Protein AF-H1Y703-F1 (afdb_monomer)

Solvent-accessible surface area (backbone atoms only — not comparable to full-atom values): 53384 Å² total; per-residue (Å²): 134,89,85,88,83,87,87,86,61,70,68,59,52,56,57,49,46,57,56,50,53,62,58,69,76,56,76,84,65,81,71,87,48,88,82,61,74,67,51,69,51,77,47,78,43,50,77,38,86,53,30,60,44,51,47,91,39,84,45,40,32,43,37,37,38,38,33,56,33,90,56,64,40,66,34,35,42,29,40,39,33,20,39,81,69,64,51,77,76,49,71,53,80,40,85,38,79,44,52,47,60,31,75,48,76,45,80,45,81,44,79,63,49,70,72,44,56,34,35,38,37,41,36,39,44,37,87,89,50,72,52,75,52,75,45,33,39,34,14,44,53,80,71,45,69,75,92,71,80,68,56,92,57,45,71,56,55,54,51,49,50,53,53,56,34,69,72,41,72,44,72,76,42,79,43,80,35,75,95,68,40,54,98,63,27,44,32,28,44,36,39,31,35,28,55,90,73,39,68,31,27,27,27,38,18,39,52,68,82,64,56,90,94,50,52,26,34,32,44,34,40,37,50,33,83,76,40,63,65,62,76,55,81,60,52,89,84,25,30,24,35,19,43,20,38,62,42,22,46,85,6,34,88,84,42,66,56,54,73,82,45,44,88,52,40,49,40,88,38,64,92,64,15,47,66,58,44,31,54,40,37,54,53,47,49,51,52,51,42,59,70,34,84,57,36,30,52,78,39,27,34,32,27,20,41,31,46,2,8,30,54,33,51,45,48,24,23,78,34,82,57,34,42,32,34,41,24,33,38,36,26,60,26,48,59,78,73,48,61,80,58,74,37,56,64,53,46,56,48,54,50,47,26,60,76,69,71,47,61,62,66,61,38,51,59,31,45,52,76,65,24,43,36,70,30,22,68,59,28,66,26,40,37,42,38,35,41,12,44,57,13,68,65,34,41,49,68,30,42,32,27,24,58,55,38,42,77,39,60,70,49,79,47,65,34,35,88,30,33,86,58,78,68,72,69,54,55,60,51,50,51,51,45,52,42,35,68,66,30,43,62,61,57,55,51,64,71,58,73,83,64,82,90,68,86,77,86,73,89,73,88,77,90,69,95,86,75,70,67,58,84,75,37,66,60,21,79,50,80,42,55,74,33,74,91,28,47,38,46,55,88,49,86,41,34,33,42,33,39,36,31,26,56,37,94,50,72,46,53,35,37,42,30,35,38,34,21,40,79,87,69,45,82,74,50,76,45,74,43,83,42,77,37,51,46,69,29,76,45,76,45,77,48,73,48,78,81,56,72,63,45,61,32,32,37,39,37,35,39,42,38,91,89,48,76,54,75,49,77,47,67,36,36,28,38,77,85,76,87,88,79,86,88,79,85,84,84,80,71,99,61,60,46,66,50,79,45,81,43,50,76,35,92,51,32,57,41,48,55,93,44,89,42,38,33,39,34,44,35,34,31,47,25,84,56,68,41,44,39,36,43,31,42,38,34,20,42,79,92,62,54,79,74,48,74,50,76,43,84,41,79,35,50,41,63,32,72,50,76,44,81,45,78,49,79,74,52,70,70,39,52,31,35,37,36,43,32,41,42,32,80,88,42,75,53,71,52,78,46,32,38,35,16,38,53,82,74,38,67,70,89,72,78,68,58,93,59,44,68,58,54,53,51,49,51,53,53,56,40,72,74,46,76,42,73,75,43,78,43,80,34,74,94,74,36,54,101,61,35,44,28,25,44,35,37,34,40,34,65,89,77,39,61,29,23,33,24,38,18,35,41,64,85,61,58,93,86,50,56,20,36,30,38,36,41,39,45,34,81,82,37,60,63,60,74,57,76,93,49,74,74,26,34,29,32,23,42,16,39,64,41,22,42,81,5,25,83,73,40,76,53,52,76,74,48,55,78,53,40,48,40,84,36,63,93,62,16,48,64,59,43,33,54,44,39,54,53,49,49,54,55,52,49,68,72,36,78,50,39,31,70,81,34,25,37,33,31,19,39,31,44,2,7,28,51,25,48,48,40,35,26,80,33,84,68,40,45,31,35,35,20,30,38,36,22,64,24,44,67,76,82,40,67,91,45,74,53,58,62,47,19,56,52,55,48,49,23,67,76,68,77,46,64,57,66,60,33,51,64,31,44,53,77,64,23,43,44,64,40,23,58,58,23,64,34,43,37,40,40,26,37,9,43,56,11,76,66,39,35,51,78,29,37,36,29,23,62,57,44,40,68,27,57,69,49,78,43,65,34,38,87,28,35,93,50,68,60,67,68,56,57,55,48,53,52,48,55,47,30,42,72,64,68,57,112

Nearest PDB structures (foldseek):
  5jib-assembly1_A  TM=8.973E-01  e=9.192E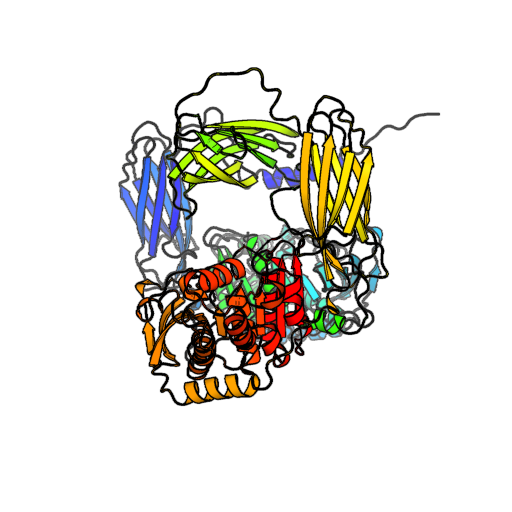-24  Thermotoga maritima MSB8
  3m81-assembly1_A  TM=8.922E-01  e=1.786E-23  Thermotoga maritima
  1odt-assembly1_C  TM=8.969E-01  e=3.459E-22  Bacillus subtilis
  3fyu-assembly2_H  TM=8.998E-01  e=1.011E-21  Bacillus pumilus
  6fkx-assembly1_C  TM=9.011E-01  e=2.670E-21  metagenome

Structure (mmCIF, N/CA/C/O backbone):
data_AF-H1Y703-F1
#
_entry.id   AF-H1Y703-F1
#
loop_
_atom_site.group_PDB
_atom_site.id
_atom_site.type_symbol
_atom_site.label_atom_id
_atom_site.label_alt_id
_atom_site.label_comp_id
_atom_site.label_asym_id
_atom_site.label_entity_id
_atom_site.label_seq_id
_atom_site.pdbx_PDB_ins_code
_atom_site.Cartn_x
_atom_site.Cartn_y
_atom_site.Cartn_z
_atom_site.occupancy
_atom_site.B_iso_or_equiv
_atom_site.auth_seq_id
_atom_site.auth_comp_id
_atom_site.auth_asym_id
_atom_site.auth_atom_id
_atom_site.pdbx_PDB_model_num
ATOM 1 N N . MET A 1 1 ? 37.155 -48.581 16.576 1.00 28.39 1 MET A N 1
ATOM 2 C CA . MET A 1 1 ? 38.466 -47.901 16.515 1.00 28.39 1 MET A CA 1
ATOM 3 C C . MET A 1 1 ? 38.448 -46.945 15.325 1.00 28.39 1 MET A C 1
ATOM 5 O O . MET A 1 1 ? 37.949 -47.329 14.281 1.00 28.39 1 MET A O 1
ATOM 9 N N . LYS A 1 2 ? 38.871 -45.700 15.581 1.00 24.84 2 LYS A N 1
ATOM 10 C CA . LYS A 1 2 ? 39.186 -44.532 14.723 1.00 24.84 2 LYS A CA 1
ATOM 11 C C . LYS A 1 2 ? 39.574 -44.841 13.248 1.00 24.84 2 LYS A C 1
ATOM 13 O O . LYS A 1 2 ? 40.134 -45.896 13.010 1.00 24.84 2 LYS A O 1
ATOM 18 N N . LEU A 1 3 ? 39.399 -43.981 12.231 1.00 23.16 3 LEU A N 1
ATOM 19 C CA . LEU A 1 3 ? 39.509 -42.512 12.158 1.00 23.16 3 LEU A CA 1
ATOM 20 C C . LEU A 1 3 ? 38.729 -41.951 10.937 1.00 23.16 3 LEU A C 1
ATOM 22 O O . LEU A 1 3 ? 38.806 -42.494 9.839 1.00 23.16 3 LEU A O 1
ATOM 26 N N . ARG A 1 4 ? 38.042 -40.819 11.141 1.00 31.23 4 ARG A N 1
ATOM 27 C CA . ARG A 1 4 ? 37.558 -39.861 10.126 1.00 31.23 4 ARG A CA 1
ATOM 28 C C . ARG A 1 4 ? 38.665 -38.839 9.834 1.00 31.23 4 ARG A C 1
ATOM 30 O O . ARG A 1 4 ? 39.259 -38.405 10.810 1.00 31.23 4 ARG A O 1
ATOM 37 N N . PHE A 1 5 ? 38.820 -38.362 8.591 1.00 24.67 5 PHE A N 1
ATOM 38 C CA . PHE A 1 5 ? 39.192 -36.963 8.280 1.00 24.67 5 PHE A CA 1
ATOM 39 C C . PHE A 1 5 ? 38.747 -36.539 6.858 1.00 24.67 5 PHE A C 1
ATOM 41 O O . PHE A 1 5 ? 39.239 -37.026 5.850 1.00 24.67 5 PHE A O 1
ATOM 48 N N . THR A 1 6 ? 37.746 -35.652 6.844 1.00 29.30 6 THR A N 1
ATOM 49 C CA . THR A 1 6 ? 37.551 -34.427 6.035 1.00 29.30 6 THR A CA 1
ATOM 50 C C . THR A 1 6 ? 38.130 -34.289 4.616 1.00 29.30 6 THR A C 1
ATOM 52 O O . THR A 1 6 ? 39.329 -34.091 4.451 1.00 29.30 6 THR A O 1
ATOM 55 N N . LEU A 1 7 ? 37.234 -34.117 3.631 1.00 24.20 7 LEU A N 1
ATOM 56 C CA . LEU A 1 7 ? 37.450 -33.232 2.471 1.00 24.20 7 LEU A CA 1
ATOM 57 C C . LEU A 1 7 ? 36.127 -32.613 1.931 1.00 24.20 7 LEU A C 1
ATOM 59 O O . LEU A 1 7 ? 35.649 -33.002 0.870 1.00 24.20 7 LEU A O 1
ATOM 63 N N . PRO A 1 8 ? 35.525 -31.618 2.622 1.00 32.28 8 PRO A N 1
ATOM 64 C CA . PRO A 1 8 ? 34.485 -30.749 2.065 1.00 32.28 8 PRO A CA 1
ATOM 65 C C . PRO A 1 8 ? 34.958 -29.282 1.982 1.00 32.28 8 PRO A C 1
ATOM 67 O O . PRO A 1 8 ? 34.267 -28.378 2.436 1.00 32.28 8 PRO A O 1
ATOM 70 N N . ILE A 1 9 ? 36.162 -29.028 1.451 1.00 31.59 9 ILE A N 1
ATOM 71 C CA . ILE A 1 9 ? 36.724 -27.659 1.360 1.00 31.59 9 ILE A CA 1
ATOM 72 C C . ILE A 1 9 ? 36.866 -27.171 -0.094 1.00 31.59 9 ILE A C 1
ATOM 74 O O . ILE A 1 9 ? 36.878 -25.971 -0.343 1.00 31.59 9 ILE A O 1
ATOM 78 N N . ILE A 1 10 ? 36.854 -28.062 -1.090 1.00 29.73 10 ILE A N 1
ATOM 79 C CA . ILE A 1 10 ? 37.131 -27.671 -2.485 1.00 29.73 10 ILE A CA 1
ATOM 80 C C . ILE A 1 10 ? 35.874 -27.168 -3.228 1.00 29.73 10 ILE A C 1
ATOM 82 O O . ILE A 1 10 ? 35.979 -26.275 -4.063 1.00 29.73 10 ILE A O 1
ATOM 86 N N . TRP A 1 11 ? 34.667 -27.619 -2.868 1.00 29.55 11 TRP A N 1
ATOM 87 C CA . TRP A 1 11 ? 33.426 -27.164 -3.526 1.00 29.55 11 TRP A CA 1
ATOM 88 C C . TRP A 1 11 ? 32.869 -25.842 -2.976 1.00 29.55 11 TRP A C 1
ATOM 90 O O . TRP A 1 11 ? 32.244 -25.084 -3.718 1.00 29.55 11 TRP A O 1
ATOM 100 N N . LEU A 1 12 ? 33.181 -25.499 -1.719 1.00 31.12 12 LEU A N 1
ATOM 101 C CA . LEU A 1 12 ? 32.861 -24.186 -1.148 1.00 31.12 12 LEU A CA 1
ATOM 102 C C . LEU A 1 12 ? 33.735 -23.077 -1.770 1.00 31.12 12 LEU A C 1
ATOM 104 O O . LEU A 1 12 ? 33.276 -21.954 -1.950 1.00 31.12 12 LEU A O 1
ATOM 108 N N . LEU A 1 13 ? 34.968 -23.404 -2.180 1.00 30.22 13 LEU A N 1
ATOM 109 C CA . LEU A 1 13 ? 35.890 -22.462 -2.824 1.00 30.22 13 LEU A CA 1
ATOM 110 C C . LEU A 1 13 ? 35.474 -22.080 -4.255 1.00 30.22 13 LEU A C 1
ATOM 112 O O . LEU A 1 13 ? 35.737 -20.955 -4.668 1.00 30.22 13 LEU A O 1
ATOM 116 N N . VAL A 1 14 ? 34.774 -22.950 -4.991 1.00 31.66 14 VAL A N 1
ATOM 117 C CA . VAL A 1 14 ? 34.325 -22.661 -6.371 1.00 31.66 14 VAL A CA 1
ATOM 118 C C . VAL A 1 14 ? 33.034 -21.828 -6.391 1.00 31.66 14 VAL A C 1
ATOM 120 O O . VAL A 1 14 ? 32.889 -20.941 -7.233 1.00 31.66 14 VAL A O 1
ATOM 123 N N . LEU A 1 15 ? 32.148 -22.015 -5.404 1.00 31.56 15 LEU A N 1
ATOM 124 C CA . LEU A 1 15 ? 30.953 -21.179 -5.229 1.00 31.56 15 LEU A CA 1
ATOM 125 C C . LEU A 1 15 ? 31.308 -19.784 -4.677 1.00 31.56 15 LEU A C 1
ATOM 127 O O . LEU A 1 15 ? 30.747 -18.778 -5.111 1.00 31.56 15 LEU A O 1
ATOM 131 N N . ILE A 1 16 ? 32.314 -19.701 -3.795 1.00 34.78 16 ILE A N 1
ATOM 132 C CA . ILE A 1 16 ? 32.866 -18.423 -3.321 1.00 34.78 16 ILE A CA 1
ATOM 133 C C . ILE A 1 16 ? 33.626 -17.697 -4.445 1.00 34.78 16 ILE A C 1
ATOM 135 O O . ILE A 1 16 ? 33.587 -16.470 -4.482 1.00 34.78 16 ILE A O 1
ATOM 139 N N . LEU A 1 17 ? 34.233 -18.392 -5.420 1.00 28.39 17 LEU A N 1
ATOM 140 C CA . LEU A 1 17 ? 34.900 -17.733 -6.553 1.00 28.39 17 LEU A CA 1
ATOM 141 C C . LEU A 1 17 ? 33.917 -17.091 -7.549 1.00 28.39 17 LEU A C 1
ATOM 143 O O . LEU A 1 17 ? 34.207 -16.012 -8.058 1.00 28.39 17 LEU A O 1
ATOM 147 N N . GLN A 1 18 ? 32.741 -17.677 -7.802 1.00 28.30 18 GLN A N 1
ATOM 148 C CA . GLN A 1 18 ? 31.744 -17.062 -8.698 1.00 28.30 18 GLN A CA 1
ATOM 149 C C . GLN A 1 18 ? 30.980 -15.904 -8.037 1.00 28.30 18 GLN A C 1
ATOM 151 O O . GLN A 1 18 ? 30.694 -14.907 -8.701 1.00 28.30 18 GLN A O 1
ATOM 156 N N . ILE A 1 19 ? 30.766 -15.963 -6.718 1.00 34.50 19 ILE A N 1
ATOM 157 C CA . ILE A 1 19 ? 30.232 -14.834 -5.938 1.00 34.50 19 ILE A CA 1
ATOM 158 C C . ILE A 1 19 ? 31.301 -13.728 -5.769 1.00 34.50 19 ILE A C 1
ATOM 160 O O . ILE A 1 19 ? 30.973 -12.542 -5.772 1.00 34.50 19 ILE A O 1
ATOM 164 N N . ALA A 1 20 ? 32.595 -14.074 -5.710 1.00 30.25 20 ALA A N 1
ATOM 165 C CA . ALA A 1 20 ? 33.691 -13.105 -5.591 1.00 30.25 20 ALA A CA 1
ATOM 166 C C . ALA A 1 20 ? 34.156 -12.479 -6.921 1.00 30.25 20 ALA A C 1
ATOM 168 O O . ALA A 1 20 ? 34.741 -11.396 -6.888 1.00 30.25 20 ALA A O 1
ATOM 169 N N . ILE A 1 21 ? 33.908 -13.101 -8.080 1.00 29.58 21 ILE A N 1
ATOM 170 C CA . ILE A 1 21 ? 34.214 -12.500 -9.394 1.00 29.58 21 ILE A CA 1
ATOM 171 C C . ILE A 1 21 ? 33.077 -11.564 -9.844 1.00 29.58 21 ILE A C 1
ATOM 173 O O . ILE A 1 21 ? 33.364 -10.498 -10.385 1.00 29.58 21 ILE A O 1
ATOM 177 N N . GLY A 1 22 ? 31.812 -11.873 -9.518 1.00 29.39 22 GLY A N 1
ATOM 178 C CA . GLY A 1 22 ? 30.675 -10.962 -9.736 1.00 29.39 22 GLY A CA 1
ATOM 179 C C . GLY A 1 22 ? 30.740 -9.690 -8.878 1.00 29.39 22 GLY A C 1
ATOM 180 O O . GLY A 1 22 ? 30.520 -8.592 -9.380 1.00 29.39 22 GLY A O 1
ATOM 181 N N . ASN A 1 23 ? 31.177 -9.817 -7.620 1.00 29.34 23 ASN A N 1
ATOM 182 C CA . ASN A 1 23 ? 31.381 -8.682 -6.706 1.00 29.34 23 ASN A CA 1
ATOM 183 C C . ASN A 1 23 ? 32.730 -7.951 -6.884 1.00 29.34 23 ASN A C 1
ATOM 185 O O . ASN A 1 23 ? 33.026 -7.025 -6.130 1.00 29.34 23 ASN A O 1
ATOM 189 N N . ARG A 1 24 ? 33.582 -8.342 -7.848 1.00 29.08 24 ARG A N 1
ATOM 190 C CA . ARG A 1 24 ? 34.840 -7.627 -8.160 1.00 29.08 24 ARG A CA 1
ATOM 191 C C . ARG A 1 24 ? 34.781 -6.747 -9.408 1.00 29.08 24 ARG A C 1
ATOM 193 O O . ARG A 1 24 ? 35.754 -6.034 -9.649 1.00 29.08 24 ARG A O 1
ATOM 200 N N . LEU A 1 25 ? 33.679 -6.746 -10.162 1.00 28.84 25 LEU A N 1
ATOM 201 C CA . LEU A 1 25 ? 33.538 -5.905 -11.361 1.00 28.84 25 LEU A CA 1
ATOM 202 C C . LEU A 1 25 ? 32.415 -4.862 -11.303 1.00 28.84 25 LEU A C 1
ATOM 204 O O . LEU A 1 25 ? 32.363 -4.013 -12.183 1.00 28.84 25 LEU A O 1
ATOM 208 N N . MET A 1 26 ? 31.583 -4.845 -10.261 1.00 37.03 26 MET A N 1
ATOM 209 C CA . MET A 1 26 ? 30.588 -3.790 -10.044 1.00 37.03 26 MET A CA 1
ATOM 210 C C . MET A 1 26 ? 30.600 -3.387 -8.563 1.00 37.03 26 MET A C 1
ATOM 212 O O . MET A 1 26 ? 30.594 -4.249 -7.691 1.00 37.03 26 MET A O 1
ATOM 216 N N . ALA A 1 27 ? 30.668 -2.078 -8.307 1.00 29.12 27 ALA A N 1
ATOM 217 C CA . ALA A 1 27 ? 30.866 -1.421 -7.009 1.00 29.12 27 ALA A CA 1
ATOM 218 C C . ALA A 1 27 ? 32.262 -1.588 -6.366 1.00 29.12 27 ALA A C 1
ATOM 220 O O . ALA A 1 27 ? 32.422 -2.073 -5.246 1.00 29.12 27 ALA A O 1
ATOM 221 N N . GLN A 1 28 ? 33.292 -1.032 -7.013 1.00 23.44 28 GLN A N 1
ATOM 222 C CA . GLN A 1 28 ? 34.300 -0.326 -6.219 1.00 23.44 28 GLN A CA 1
ATOM 223 C C . GLN A 1 28 ? 33.649 0.950 -5.660 1.00 23.44 28 GLN A C 1
ATOM 225 O O . GLN A 1 28 ? 33.735 2.008 -6.270 1.00 23.44 28 GLN A O 1
ATOM 230 N N . ALA A 1 29 ? 33.020 0.872 -4.484 1.00 28.58 29 ALA A N 1
ATOM 231 C CA . ALA A 1 29 ? 33.100 2.014 -3.577 1.00 28.58 29 ALA A CA 1
ATOM 232 C C . ALA A 1 29 ? 34.599 2.222 -3.290 1.00 28.58 29 ALA A C 1
ATOM 234 O O . ALA A 1 29 ? 35.302 1.215 -3.095 1.00 28.58 29 ALA A O 1
ATOM 235 N N . PRO A 1 30 ? 35.132 3.458 -3.313 1.00 27.16 30 PRO A N 1
ATOM 236 C CA . PRO A 1 30 ? 36.553 3.677 -3.119 1.00 27.16 30 PRO A CA 1
ATOM 237 C C . PRO A 1 30 ? 36.948 3.029 -1.796 1.00 27.16 30 PRO A C 1
ATOM 239 O O . PRO A 1 30 ? 36.486 3.403 -0.715 1.00 27.16 30 PRO A O 1
ATOM 242 N N . ARG A 1 31 ? 37.793 1.992 -1.880 1.00 26.41 31 ARG A N 1
ATOM 243 C CA . ARG A 1 31 ? 38.531 1.491 -0.722 1.00 26.41 31 ARG A CA 1
ATOM 244 C C . ARG A 1 31 ? 39.061 2.727 -0.013 1.00 26.41 31 ARG A C 1
ATOM 246 O O . ARG A 1 31 ? 39.727 3.527 -0.663 1.00 26.41 31 ARG A O 1
ATOM 253 N N . GLN A 1 32 ? 38.823 2.853 1.292 1.00 31.61 32 GLN A N 1
ATOM 254 C CA . GLN A 1 32 ? 39.566 3.785 2.137 1.00 31.61 32 GLN A CA 1
ATOM 255 C C . GLN A 1 32 ? 41.056 3.419 1.997 1.00 31.61 32 GLN A C 1
ATOM 257 O O . GLN A 1 32 ? 41.586 2.563 2.723 1.00 31.61 32 GLN A O 1
ATOM 262 N N . ARG A 1 33 ? 41.694 4.021 0.988 1.00 31.05 33 ARG A N 1
ATOM 263 C CA . ARG A 1 33 ? 43.128 4.138 0.821 1.00 31.05 33 ARG A CA 1
ATOM 264 C C . ARG A 1 33 ? 43.542 4.976 2.016 1.00 31.05 33 ARG A C 1
ATOM 266 O O . ARG A 1 33 ? 43.234 6.159 2.104 1.00 31.05 33 ARG A O 1
ATOM 273 N N . SER A 1 34 ? 44.184 4.336 2.983 1.00 42.75 34 SER A N 1
ATOM 274 C CA . SER A 1 34 ? 45.145 5.057 3.804 1.00 42.75 34 SER A CA 1
ATOM 275 C C . SER A 1 34 ? 46.129 5.680 2.810 1.00 42.75 34 SER A C 1
ATOM 277 O O . SER A 1 34 ? 46.825 4.936 2.120 1.00 42.75 34 SER A O 1
ATOM 279 N N . ASN A 1 35 ? 46.052 7.008 2.679 1.00 43.19 35 ASN A N 1
ATOM 280 C CA . ASN A 1 35 ? 46.626 7.869 1.633 1.00 43.19 35 ASN A CA 1
ATOM 281 C C . ASN A 1 35 ? 45.890 7.844 0.273 1.00 43.19 35 ASN A C 1
ATOM 283 O O . ASN A 1 35 ? 46.492 7.552 -0.759 1.00 43.19 35 ASN A O 1
ATOM 287 N N . ALA A 1 36 ? 44.583 8.142 0.246 1.00 49.53 36 ALA A N 1
ATOM 288 C CA . ALA A 1 36 ? 43.906 8.504 -1.003 1.00 49.53 36 ALA A CA 1
ATOM 289 C C . ALA A 1 36 ? 44.475 9.834 -1.520 1.00 49.53 36 ALA A C 1
ATOM 291 O O . ALA A 1 36 ? 44.598 10.791 -0.753 1.00 49.53 36 ALA A O 1
ATOM 292 N N . ALA A 1 37 ? 44.843 9.879 -2.802 1.00 63.22 37 ALA A N 1
ATOM 293 C CA . ALA A 1 37 ? 45.093 11.144 -3.478 1.00 63.22 37 ALA A CA 1
ATOM 294 C C . ALA A 1 37 ? 43.837 12.028 -3.351 1.00 63.22 37 ALA A C 1
ATOM 296 O O . ALA A 1 37 ? 42.734 11.478 -3.297 1.00 63.22 37 ALA A O 1
ATOM 297 N N . PRO A 1 38 ? 43.983 13.357 -3.253 1.00 75.44 38 PRO A N 1
ATOM 298 C CA . PRO A 1 38 ? 42.831 14.248 -3.299 1.00 75.44 38 PRO A CA 1
ATOM 299 C C . PRO A 1 38 ? 41.989 13.978 -4.562 1.00 75.44 38 PRO A C 1
ATOM 301 O O . PRO A 1 38 ? 42.543 13.627 -5.599 1.00 75.44 38 PRO A O 1
ATOM 304 N N . GLU A 1 39 ? 40.665 14.096 -4.462 1.00 87.69 39 GLU A N 1
ATOM 305 C CA . GLU A 1 39 ? 39.707 13.826 -5.542 1.00 87.69 39 GLU A CA 1
ATOM 306 C C . GLU A 1 39 ? 38.638 14.927 -5.625 1.00 87.69 39 GLU A C 1
ATOM 308 O O . GLU A 1 39 ? 38.503 15.756 -4.717 1.00 87.69 39 GLU A O 1
ATOM 313 N N . VAL A 1 40 ? 37.879 14.945 -6.722 1.00 85.75 40 VAL A N 1
ATOM 314 C CA . VAL A 1 40 ? 36.652 15.739 -6.837 1.00 85.75 40 VAL A CA 1
ATOM 315 C C . VAL A 1 40 ? 35.475 14.796 -7.050 1.00 85.75 40 VAL A C 1
ATOM 317 O O . VAL A 1 40 ? 35.457 14.045 -8.012 1.00 85.75 40 VAL A O 1
ATOM 320 N N . VAL A 1 41 ? 34.467 14.843 -6.183 1.00 87.38 41 VAL A N 1
ATOM 321 C CA . VAL A 1 41 ? 33.224 14.085 -6.380 1.00 87.38 41 VAL A CA 1
ATOM 322 C C . VAL A 1 41 ? 32.259 14.931 -7.205 1.00 87.38 41 VAL A C 1
ATOM 324 O O . VAL A 1 41 ? 31.865 16.017 -6.776 1.00 87.38 41 VAL A O 1
ATOM 327 N N . MET A 1 42 ? 31.873 14.434 -8.382 1.00 87.62 42 MET A N 1
ATOM 328 C CA . MET A 1 42 ? 30.855 15.042 -9.239 1.00 87.62 42 MET A CA 1
ATOM 329 C C . MET A 1 42 ? 29.518 14.315 -9.063 1.00 87.62 42 MET A C 1
ATOM 331 O O . MET A 1 42 ? 29.420 13.113 -9.291 1.00 87.62 42 MET A O 1
ATOM 335 N N . THR A 1 43 ? 28.481 15.038 -8.640 1.00 85.44 43 THR A N 1
ATOM 336 C CA . THR A 1 43 ? 27.110 14.523 -8.504 1.00 85.44 43 THR A CA 1
ATOM 337 C C . THR A 1 43 ? 26.140 15.419 -9.256 1.00 85.44 43 THR A C 1
ATOM 339 O O . THR A 1 43 ? 26.110 16.629 -9.068 1.00 85.44 43 THR A O 1
ATOM 342 N N . GLU A 1 44 ? 25.328 14.828 -10.109 1.00 88.44 44 GLU A N 1
ATOM 343 C CA . GLU A 1 44 ? 24.368 15.506 -10.968 1.00 88.44 44 GLU A CA 1
ATOM 344 C C . GLU A 1 44 ? 22.927 15.313 -10.493 1.00 88.44 44 GLU A C 1
ATOM 346 O O . GLU A 1 44 ? 22.503 14.227 -10.106 1.00 88.44 44 GLU A O 1
ATOM 351 N N . HIS A 1 45 ? 22.144 16.384 -10.561 1.00 88.25 45 HIS A N 1
ATOM 352 C CA . HIS A 1 45 ? 20.736 16.380 -10.199 1.00 88.25 45 HIS A CA 1
ATOM 353 C C . HIS A 1 45 ? 19.925 17.000 -11.340 1.00 88.25 45 HIS A C 1
ATOM 355 O O . HIS A 1 45 ? 19.999 18.218 -11.538 1.00 88.25 45 HIS A O 1
ATOM 361 N N . PRO A 1 46 ? 19.172 16.206 -12.122 1.00 88.88 46 PRO A N 1
ATOM 362 C CA . PRO A 1 46 ? 18.262 16.762 -13.117 1.00 88.88 46 PRO A CA 1
ATOM 363 C C . PRO A 1 46 ? 17.164 17.590 -12.432 1.00 88.88 46 PRO A C 1
ATOM 365 O O . PRO A 1 46 ? 16.702 17.237 -11.347 1.00 88.88 46 PRO A O 1
ATOM 368 N N . LEU A 1 47 ? 16.686 18.656 -13.086 1.00 86.38 47 LEU A N 1
ATOM 369 C CA . LEU A 1 47 ? 15.551 19.456 -12.586 1.00 86.38 47 LEU A CA 1
ATOM 370 C C . LEU A 1 47 ? 14.259 18.635 -12.428 1.00 86.38 47 LEU A C 1
ATOM 372 O O . LEU A 1 47 ? 13.368 19.008 -11.668 1.00 86.38 47 LEU A O 1
ATOM 376 N N . LYS A 1 48 ? 14.149 17.519 -13.153 1.00 81.62 48 LYS A N 1
ATOM 377 C CA . LYS A 1 48 ? 13.099 16.511 -12.996 1.00 81.62 48 LYS A CA 1
ATOM 378 C C . LYS A 1 48 ? 13.732 15.230 -12.480 1.00 81.62 48 LYS A C 1
ATOM 380 O O . LYS A 1 48 ? 14.648 14.716 -13.110 1.00 81.62 48 LYS A O 1
ATOM 385 N N . LYS A 1 49 ? 13.254 14.711 -11.344 1.00 83.56 49 LYS A N 1
ATOM 386 C CA . LYS A 1 49 ? 13.853 13.557 -10.643 1.00 83.56 49 LYS A CA 1
ATOM 387 C C . LYS A 1 49 ? 14.003 12.313 -11.536 1.00 83.56 49 LYS A C 1
ATOM 389 O O . LYS A 1 49 ? 14.987 11.585 -11.428 1.00 83.56 49 LYS A O 1
ATOM 394 N N . ASP A 1 50 ? 13.046 12.089 -12.427 1.00 83.19 50 ASP A N 1
ATOM 395 C CA . ASP A 1 50 ? 13.017 10.990 -13.399 1.00 83.19 50 ASP A CA 1
ATOM 396 C C . ASP A 1 50 ? 13.801 11.283 -14.693 1.00 83.19 50 ASP A C 1
ATOM 398 O O . ASP A 1 50 ? 13.891 10.421 -15.562 1.00 83.19 50 ASP A O 1
ATOM 402 N N . ALA A 1 51 ? 14.390 12.477 -14.816 1.00 91.94 51 ALA A N 1
ATOM 403 C CA . ALA A 1 51 ? 15.056 12.990 -16.011 1.00 91.94 51 ALA A CA 1
ATOM 404 C C . ALA A 1 51 ? 14.169 12.976 -17.273 1.00 91.94 51 ALA A C 1
ATOM 406 O O . ALA A 1 51 ? 14.678 12.830 -18.390 1.00 91.94 51 ALA A O 1
ATOM 407 N N . ILE A 1 52 ? 12.850 13.143 -17.111 1.00 94.62 52 ILE A N 1
ATOM 408 C CA . ILE A 1 52 ? 11.894 13.229 -18.218 1.00 94.62 52 ILE A CA 1
ATOM 409 C C . ILE A 1 52 ? 11.385 14.663 -18.370 1.00 94.62 52 ILE A C 1
ATOM 411 O O . ILE A 1 52 ? 10.870 15.278 -17.438 1.00 94.62 52 ILE A O 1
ATOM 415 N N . PHE A 1 53 ? 11.512 15.193 -19.582 1.00 93.00 53 PHE A N 1
ATOM 416 C CA . PHE A 1 53 ? 11.226 16.585 -19.916 1.00 93.00 53 PHE A CA 1
ATOM 417 C C . PHE A 1 53 ? 10.185 16.687 -21.040 1.00 93.00 53 PHE A C 1
ATOM 419 O O . PHE A 1 53 ? 9.929 15.722 -21.768 1.00 93.00 53 PHE A O 1
ATOM 426 N N . LYS A 1 54 ? 9.583 17.870 -21.192 1.00 88.56 54 LYS A N 1
ATOM 427 C CA . LYS A 1 54 ? 8.739 18.210 -22.348 1.00 88.56 54 LYS A CA 1
ATOM 428 C C . LYS A 1 54 ? 9.570 18.878 -23.439 1.00 88.56 54 LYS A C 1
ATOM 430 O O . LYS A 1 54 ? 10.552 19.547 -23.111 1.00 88.56 54 LYS A O 1
ATOM 435 N N . ALA A 1 55 ? 9.180 18.743 -24.706 1.00 86.38 55 ALA A N 1
ATOM 436 C CA . ALA A 1 55 ? 9.944 19.325 -25.818 1.00 86.38 55 ALA A CA 1
ATOM 437 C C . ALA A 1 55 ? 10.105 20.854 -25.744 1.00 86.38 55 ALA A C 1
ATOM 439 O O . ALA A 1 55 ? 11.094 21.379 -26.244 1.00 86.38 55 ALA A O 1
ATOM 440 N N . ASP A 1 56 ? 9.172 21.566 -25.115 1.00 83.94 56 ASP A N 1
ATOM 441 C CA . ASP A 1 56 ? 9.191 23.022 -24.928 1.00 83.94 56 ASP A CA 1
ATOM 442 C C . ASP A 1 56 ? 9.796 23.471 -23.585 1.00 83.94 56 ASP A C 1
ATOM 444 O O . ASP A 1 56 ? 9.908 24.668 -23.321 1.00 83.94 56 ASP A O 1
ATOM 448 N N . SER A 1 57 ? 10.195 22.528 -22.728 1.00 81.94 57 SER A N 1
ATOM 449 C CA . SER A 1 57 ? 10.730 22.825 -21.398 1.00 81.94 57 SER A CA 1
ATOM 450 C C . SER A 1 57 ? 12.250 22.967 -21.386 1.00 81.94 57 SER A C 1
ATOM 452 O O . SER A 1 57 ? 12.966 22.356 -22.181 1.00 81.94 57 SER A O 1
ATOM 454 N N . VAL A 1 58 ? 12.750 23.752 -20.431 1.00 83.25 58 VAL A N 1
ATOM 455 C CA . VAL A 1 58 ? 14.184 23.847 -20.147 1.00 83.25 58 VAL A CA 1
ATOM 456 C C . VAL A 1 58 ? 14.676 22.511 -19.589 1.00 83.25 58 VAL A C 1
ATOM 458 O O . VAL A 1 58 ? 14.165 22.021 -18.580 1.00 83.25 58 VAL A O 1
ATOM 461 N N . ILE A 1 59 ? 15.691 21.933 -20.232 1.00 92.06 59 ILE A N 1
ATOM 462 C CA . ILE A 1 59 ? 16.359 20.723 -19.752 1.00 92.06 59 ILE A CA 1
ATOM 463 C C . ILE A 1 59 ? 17.537 21.182 -18.892 1.00 92.06 59 ILE A C 1
ATOM 465 O O . ILE A 1 59 ? 18.535 21.682 -19.405 1.00 92.06 59 ILE A O 1
ATOM 469 N N . GLY A 1 60 ? 17.410 21.060 -17.573 1.00 91.56 60 GLY A N 1
ATOM 470 C CA . GLY A 1 60 ? 18.394 21.589 -16.628 1.00 91.56 60 GLY A CA 1
ATOM 471 C C . GLY A 1 60 ? 18.981 20.526 -15.708 1.00 91.56 60 GLY A C 1
ATOM 472 O O . GLY A 1 60 ? 18.290 19.582 -15.314 1.00 91.56 60 GLY A O 1
ATOM 473 N N . TYR A 1 61 ? 20.244 20.722 -15.335 1.00 93.75 61 TYR A N 1
ATOM 474 C CA . TYR A 1 61 ? 20.964 19.920 -14.348 1.00 93.75 61 TYR A CA 1
ATOM 475 C C . TYR A 1 61 ? 21.705 20.815 -13.355 1.00 93.75 61 TYR A C 1
ATOM 477 O O . TYR A 1 61 ? 22.356 21.783 -13.743 1.00 93.75 61 TYR A O 1
ATOM 485 N N . HIS A 1 62 ? 21.673 20.447 -12.079 1.00 93.12 62 HIS A N 1
ATOM 486 C CA . HIS A 1 62 ? 22.607 20.950 -11.078 1.00 93.12 62 HIS A CA 1
ATOM 487 C C . HIS A 1 62 ? 23.761 19.960 -10.930 1.00 93.12 62 HIS A C 1
ATOM 489 O O . HIS A 1 62 ? 23.544 18.814 -10.546 1.00 93.12 62 HIS A O 1
ATOM 495 N N . ILE A 1 63 ? 24.978 20.397 -11.248 1.00 93.31 63 ILE A N 1
ATOM 496 C CA . ILE A 1 63 ? 26.200 19.603 -11.114 1.00 93.31 63 ILE A CA 1
ATOM 497 C C . ILE A 1 63 ? 26.941 20.064 -9.861 1.00 93.31 63 ILE A C 1
ATOM 499 O O . ILE A 1 63 ? 27.525 21.148 -9.833 1.00 93.31 63 ILE A O 1
ATOM 503 N N . ASN A 1 64 ? 26.898 19.244 -8.821 1.00 91.75 64 ASN A N 1
ATOM 504 C CA . ASN A 1 64 ? 27.589 19.452 -7.559 1.00 91.75 64 ASN A CA 1
ATOM 505 C C . ASN A 1 64 ? 29.004 18.884 -7.658 1.00 91.75 64 ASN A C 1
ATOM 507 O O . ASN A 1 64 ? 29.188 17.697 -7.911 1.00 91.75 64 ASN A O 1
ATOM 511 N N . LEU A 1 65 ? 29.998 19.740 -7.450 1.00 92.12 65 LEU A N 1
ATOM 512 C CA . LEU A 1 65 ? 31.418 19.409 -7.452 1.00 92.12 65 LEU A CA 1
ATOM 513 C C . LEU A 1 65 ? 31.952 19.576 -6.034 1.00 92.12 65 LEU A C 1
ATOM 515 O O . LEU A 1 65 ? 31.938 20.689 -5.508 1.00 92.12 65 LEU A O 1
ATOM 519 N N . GLN A 1 66 ? 32.433 18.500 -5.421 1.00 92.44 66 GLN A N 1
ATOM 520 C CA . GLN A 1 66 ? 33.009 18.522 -4.078 1.00 92.44 66 GLN A CA 1
ATOM 521 C C . GLN A 1 66 ? 34.494 18.169 -4.142 1.00 92.44 66 GLN A C 1
ATOM 523 O O . GLN A 1 66 ? 34.845 17.028 -4.419 1.00 92.44 66 GLN A O 1
ATOM 528 N N . SER A 1 67 ? 35.367 19.144 -3.882 1.00 90.50 67 SER A N 1
ATOM 529 C CA . SER A 1 67 ? 36.823 18.966 -3.906 1.00 90.50 67 SER A CA 1
ATOM 530 C C . SER A 1 67 ? 37.366 18.553 -2.545 1.00 90.50 67 SER A C 1
ATOM 532 O O . SER A 1 67 ? 37.000 19.140 -1.528 1.00 90.50 67 SER A O 1
ATOM 534 N N . SER A 1 68 ? 38.315 17.618 -2.529 1.00 91.62 68 SER A N 1
ATOM 535 C CA . SER A 1 68 ? 39.176 17.347 -1.372 1.00 91.62 68 SER A CA 1
ATOM 536 C C . SER A 1 68 ? 40.619 17.847 -1.569 1.00 91.62 68 SER A C 1
ATOM 538 O O . SER A 1 68 ? 41.516 17.470 -0.809 1.00 91.62 68 SER A O 1
ATOM 540 N N . TYR A 1 69 ? 40.885 18.640 -2.616 1.00 87.00 69 TYR A N 1
ATOM 541 C CA . TYR A 1 69 ? 42.204 19.228 -2.870 1.00 87.00 69 TYR A CA 1
ATOM 542 C C . TYR A 1 69 ? 42.470 20.401 -1.928 1.00 87.00 69 TYR A C 1
ATOM 544 O O . TYR A 1 69 ? 41.593 21.219 -1.664 1.00 87.00 69 TYR A O 1
ATOM 552 N N . LYS A 1 70 ? 43.717 20.525 -1.460 1.00 90.38 70 LYS A N 1
ATOM 553 C CA . LYS A 1 70 ? 44.163 21.641 -0.603 1.00 90.38 70 LYS A CA 1
ATOM 554 C C . LYS A 1 70 ? 44.528 22.909 -1.383 1.00 90.38 70 LYS A C 1
ATOM 556 O O . LYS A 1 70 ? 44.826 23.929 -0.772 1.00 90.38 70 LYS A O 1
ATOM 561 N N . THR A 1 71 ? 44.518 22.841 -2.708 1.00 90.19 71 THR A N 1
ATOM 562 C CA . THR A 1 71 ? 44.796 23.944 -3.630 1.00 90.19 71 THR A CA 1
ATOM 563 C C . THR A 1 71 ? 43.567 24.207 -4.493 1.00 90.19 71 THR A C 1
ATOM 565 O O . THR A 1 71 ? 42.830 23.279 -4.833 1.00 90.19 71 THR A O 1
ATOM 568 N N . SER A 1 72 ? 43.330 25.474 -4.842 1.00 91.44 72 SER A N 1
ATOM 569 C CA . SER A 1 72 ? 42.289 25.826 -5.809 1.00 91.44 72 SER A CA 1
ATOM 570 C C . SER A 1 72 ? 42.683 25.349 -7.205 1.00 91.44 72 SER A C 1
ATOM 572 O O . SER A 1 72 ? 43.836 25.493 -7.615 1.00 91.44 72 SER A O 1
ATOM 574 N N . GLN A 1 73 ? 41.712 24.836 -7.953 1.00 88.75 73 GLN A N 1
ATOM 575 C CA . GLN A 1 73 ? 41.893 24.358 -9.318 1.00 88.75 73 GLN A CA 1
ATOM 576 C C . GLN A 1 73 ? 40.992 25.133 -10.282 1.00 88.75 73 GLN A C 1
ATOM 578 O O . GLN A 1 73 ? 39.790 25.293 -10.054 1.00 88.75 73 GLN A O 1
ATOM 583 N N . LYS A 1 74 ? 41.582 25.605 -11.384 1.00 94.06 74 LYS A N 1
ATOM 584 C CA . LYS A 1 74 ? 40.876 26.282 -12.477 1.00 94.06 74 LYS A CA 1
ATOM 585 C C . LYS A 1 74 ? 40.887 25.386 -13.700 1.00 94.06 74 LYS A C 1
ATOM 587 O O . LYS A 1 74 ? 41.952 25.054 -14.206 1.00 94.06 74 LYS A O 1
ATOM 592 N N . GLY A 1 75 ? 39.706 25.036 -14.181 1.00 93.69 75 GLY A N 1
ATOM 593 C CA . GLY A 1 75 ? 39.549 24.201 -15.358 1.00 93.69 75 GLY A CA 1
ATOM 594 C C . GLY A 1 75 ? 38.177 24.379 -15.980 1.00 93.69 75 GLY A C 1
ATOM 595 O O . GLY A 1 75 ? 37.614 25.479 -15.977 1.00 93.69 75 GLY A O 1
ATOM 596 N N . THR A 1 76 ? 37.634 23.304 -16.534 1.00 94.31 76 THR A N 1
ATOM 597 C CA . THR A 1 76 ? 36.373 23.342 -17.272 1.00 94.31 76 THR A CA 1
ATOM 598 C C . THR A 1 76 ? 35.446 22.214 -16.858 1.00 94.31 76 THR A C 1
ATOM 600 O O . THR A 1 76 ? 35.881 21.090 -16.633 1.00 94.31 76 THR A O 1
ATOM 603 N N . LEU A 1 77 ? 34.155 22.519 -16.791 1.00 93.50 77 LEU A N 1
ATOM 604 C CA . LEU A 1 77 ? 33.089 21.533 -16.858 1.00 93.50 77 LEU A CA 1
ATOM 605 C C . LEU A 1 77 ? 32.475 21.647 -18.246 1.00 93.50 77 LEU A C 1
ATOM 607 O O . LEU A 1 77 ? 32.001 22.712 -18.637 1.00 93.50 77 LEU A O 1
ATOM 611 N N . SER A 1 78 ? 32.482 20.561 -18.996 1.00 91.19 78 SER A N 1
ATOM 612 C CA . SER A 1 78 ? 31.829 20.493 -20.296 1.00 91.19 78 SER A CA 1
ATOM 613 C C . SER A 1 78 ? 30.696 19.485 -20.267 1.00 91.19 78 SER A C 1
ATOM 615 O O . SER A 1 78 ? 30.689 18.575 -19.442 1.00 91.19 78 SER A O 1
ATOM 617 N N . TYR A 1 79 ? 29.718 19.671 -21.145 1.00 92.88 79 TYR A N 1
ATOM 618 C CA . TYR A 1 79 ? 28.724 18.644 -21.412 1.00 92.88 79 TYR A CA 1
ATOM 619 C C . TYR A 1 79 ? 28.691 18.308 -22.897 1.00 92.88 79 TYR A C 1
ATOM 621 O O . TYR A 1 79 ? 28.828 19.196 -23.743 1.00 92.88 79 TYR A O 1
ATOM 629 N N . LEU A 1 80 ? 28.465 17.033 -23.195 1.00 93.19 80 LEU A N 1
ATOM 630 C CA . LEU A 1 80 ? 28.300 16.484 -24.533 1.00 93.19 80 LEU A CA 1
ATOM 631 C C . LEU A 1 80 ? 26.926 15.829 -24.632 1.00 93.19 80 LEU A C 1
ATOM 633 O O . LEU A 1 80 ? 26.633 14.905 -23.884 1.00 93.19 80 LEU A O 1
ATOM 637 N N . ILE A 1 81 ? 26.097 16.270 -25.572 1.00 94.62 81 ILE A N 1
ATOM 638 C CA . ILE A 1 81 ? 24.796 15.657 -25.842 1.00 94.62 81 ILE A CA 1
ATOM 639 C C . ILE A 1 81 ? 24.898 14.849 -27.115 1.00 94.62 81 ILE A C 1
ATOM 641 O O . ILE A 1 81 ? 25.237 15.386 -28.171 1.00 94.62 81 ILE A O 1
ATOM 645 N N . SER A 1 82 ? 24.532 13.579 -27.046 1.00 94.50 82 SER A N 1
ATOM 646 C CA . SER A 1 82 ? 24.467 12.719 -28.218 1.00 94.50 82 SER A CA 1
ATOM 647 C C . SER A 1 82 ? 23.151 11.954 -28.293 1.00 94.50 82 SER A C 1
ATOM 649 O O . SER A 1 82 ? 22.460 11.715 -27.303 1.00 94.50 82 SER A O 1
ATOM 651 N N . THR A 1 83 ? 22.778 11.570 -29.510 1.00 92.56 83 THR A N 1
ATOM 652 C CA . THR A 1 83 ? 21.708 10.587 -29.724 1.00 92.56 83 THR A CA 1
ATOM 653 C C . THR A 1 83 ? 22.076 9.252 -29.060 1.00 92.56 83 THR A C 1
ATOM 655 O O . THR A 1 83 ? 23.257 8.996 -28.808 1.00 92.56 83 THR A O 1
ATOM 658 N N . PRO A 1 84 ? 21.127 8.319 -28.870 1.00 89.12 84 PRO A N 1
ATOM 659 C CA . PRO A 1 84 ? 21.432 7.017 -28.278 1.00 89.12 84 PRO A CA 1
ATOM 660 C C . PRO A 1 84 ? 22.517 6.235 -29.045 1.00 89.12 84 PRO A C 1
ATOM 662 O O . PRO A 1 84 ? 23.276 5.484 -28.431 1.00 89.12 84 PRO A O 1
ATOM 665 N N . ARG A 1 85 ? 22.645 6.470 -30.362 1.00 87.75 85 ARG A N 1
ATOM 666 C CA . ARG A 1 85 ? 23.671 5.888 -31.252 1.00 87.75 85 ARG A CA 1
ATOM 667 C C . ARG A 1 85 ? 24.982 6.692 -31.316 1.00 87.75 85 ARG A C 1
ATOM 669 O O . ARG A 1 85 ? 25.785 6.482 -32.215 1.00 87.75 85 ARG A O 1
ATOM 676 N N . GLY A 1 86 ? 25.192 7.650 -30.414 1.00 88.00 86 GLY A N 1
ATOM 677 C CA . GLY A 1 86 ? 26.450 8.395 -30.295 1.00 88.00 86 GLY A CA 1
ATOM 678 C C . GLY A 1 86 ? 26.638 9.544 -31.291 1.00 88.00 86 GLY A C 1
ATOM 679 O O . GLY A 1 86 ? 27.673 10.201 -31.260 1.00 88.00 86 GLY A O 1
ATOM 680 N N . LYS A 1 87 ? 25.654 9.853 -32.152 1.00 91.81 87 LYS A N 1
ATOM 681 C CA . LYS A 1 87 ? 25.718 11.070 -32.983 1.00 91.81 87 LYS A CA 1
ATOM 682 C C . LYS A 1 87 ? 25.663 12.308 -32.087 1.00 91.81 87 LYS A C 1
ATOM 684 O O . LYS A 1 87 ? 24.654 12.503 -31.410 1.00 91.81 87 LYS A O 1
ATOM 689 N N . LEU A 1 88 ? 26.707 13.131 -32.127 1.00 93.19 88 LEU A N 1
ATOM 690 C CA . LEU A 1 88 ? 26.793 14.405 -31.416 1.00 93.19 88 LEU A CA 1
ATOM 691 C C . LEU A 1 88 ? 25.681 15.371 -31.861 1.00 93.19 88 LEU A C 1
ATOM 693 O O . LEU A 1 88 ? 25.434 15.535 -33.057 1.00 93.19 88 LEU A O 1
ATOM 697 N N . ILE A 1 89 ? 25.016 15.989 -30.887 1.00 93.31 89 ILE A N 1
ATOM 698 C CA . ILE A 1 89 ? 23.956 16.988 -31.066 1.00 93.31 89 ILE A CA 1
ATOM 699 C C . ILE A 1 89 ? 24.431 18.364 -30.616 1.00 93.31 89 ILE A C 1
ATOM 701 O O . ILE A 1 89 ? 24.254 19.341 -31.338 1.00 93.31 89 ILE A O 1
ATOM 705 N N . ASN A 1 90 ? 25.014 18.447 -29.422 1.00 89.62 90 ASN A N 1
ATOM 706 C CA . ASN A 1 90 ? 25.445 19.707 -28.838 1.00 89.62 90 ASN A CA 1
ATOM 707 C C . ASN A 1 90 ? 26.604 19.472 -27.869 1.00 89.62 90 ASN A C 1
ATOM 709 O O . ASN A 1 90 ? 26.712 18.400 -27.277 1.00 89.62 90 ASN A O 1
ATOM 713 N N . GLN A 1 91 ? 27.440 20.484 -27.690 1.00 92.69 91 GLN A N 1
ATOM 714 C CA . GLN A 1 91 ? 28.470 20.514 -26.668 1.00 92.69 91 GLN A CA 1
ATOM 715 C C . GLN A 1 91 ? 28.637 21.934 -26.139 1.00 92.69 91 GLN A C 1
ATOM 717 O O . GLN A 1 91 ? 28.528 22.904 -26.892 1.00 92.69 91 GLN A O 1
ATOM 722 N N . LYS A 1 92 ? 28.949 22.065 -24.854 1.00 93.31 92 LYS A N 1
ATOM 723 C CA . LYS A 1 92 ? 29.270 23.361 -24.254 1.00 93.31 92 LYS A CA 1
ATOM 724 C C . LYS A 1 92 ? 30.369 23.197 -23.225 1.00 93.31 92 LYS A C 1
ATOM 726 O O . LYS A 1 92 ? 30.407 22.200 -22.512 1.00 93.31 92 LYS A O 1
ATOM 731 N N . ILE A 1 93 ? 31.234 24.201 -23.142 1.00 93.31 93 ILE A N 1
ATOM 732 C CA . ILE A 1 93 ? 32.313 24.293 -22.160 1.00 93.31 93 ILE 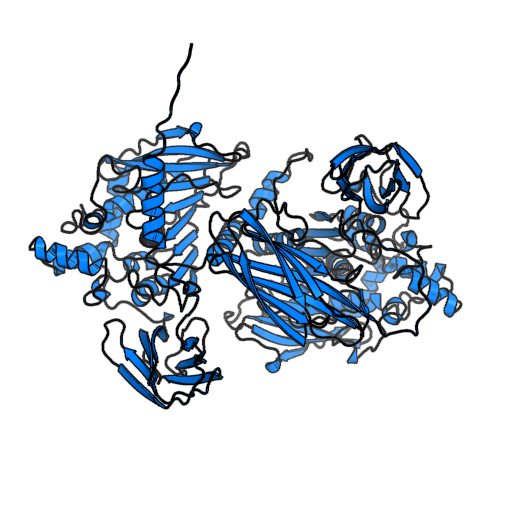A CA 1
ATOM 733 C C . ILE A 1 93 ? 31.981 25.441 -21.208 1.00 93.31 93 ILE A C 1
ATOM 735 O O . ILE A 1 93 ? 31.615 26.533 -21.643 1.00 93.31 93 ILE A O 1
ATOM 739 N N . ILE A 1 94 ? 32.087 25.181 -19.910 1.00 92.19 94 ILE A N 1
ATOM 740 C CA . ILE A 1 94 ? 31.832 26.129 -18.829 1.00 92.19 94 ILE A CA 1
ATOM 741 C C . ILE A 1 94 ? 33.111 26.226 -18.001 1.00 92.19 94 ILE A C 1
ATOM 743 O O . ILE A 1 94 ? 33.612 25.221 -17.497 1.00 92.19 94 ILE A O 1
ATOM 747 N N . SER A 1 95 ? 33.649 27.433 -17.845 1.00 91.69 95 SER A N 1
ATOM 748 C CA . SER A 1 95 ? 34.806 27.656 -16.976 1.00 91.69 95 SER A CA 1
ATOM 749 C C . SER A 1 95 ? 34.428 27.419 -15.516 1.00 91.69 95 SER A C 1
ATOM 751 O O . SER A 1 95 ? 33.450 27.980 -15.016 1.00 91.69 95 SER A O 1
ATOM 753 N N . VAL A 1 96 ? 35.228 26.624 -14.807 1.00 92.38 96 VAL A N 1
ATOM 754 C CA . VAL A 1 96 ? 35.023 26.315 -13.391 1.00 92.38 96 VAL A CA 1
ATOM 755 C C . VAL A 1 96 ? 36.279 26.674 -12.608 1.00 92.38 96 VAL A C 1
ATOM 757 O O . VAL A 1 96 ? 37.367 26.173 -12.870 1.00 92.38 96 VAL A O 1
ATOM 760 N N . ASN A 1 97 ? 36.105 27.546 -11.617 1.00 92.12 97 ASN A N 1
ATOM 761 C CA . ASN A 1 97 ? 37.055 27.725 -10.521 1.00 92.12 97 ASN A CA 1
ATOM 762 C C . ASN A 1 97 ? 36.517 26.983 -9.294 1.00 92.12 97 ASN A C 1
ATOM 764 O O . ASN A 1 97 ? 35.393 27.289 -8.874 1.00 92.12 97 ASN A O 1
ATOM 768 N N . LEU A 1 98 ? 37.279 26.024 -8.772 1.00 91.75 98 LEU A N 1
ATOM 769 C CA . LEU A 1 98 ? 36.933 25.207 -7.612 1.00 91.75 98 LEU A CA 1
ATOM 770 C C . LEU A 1 98 ? 37.981 25.432 -6.521 1.00 91.75 98 LEU A C 1
ATOM 772 O O . LEU A 1 98 ? 39.148 25.083 -6.696 1.00 91.75 98 LEU A O 1
ATOM 776 N N . ASP A 1 99 ? 37.572 26.055 -5.419 1.00 92.06 99 ASP A N 1
ATOM 777 C CA . ASP A 1 99 ? 38.491 26.408 -4.340 1.00 92.06 99 ASP A CA 1
ATOM 778 C C . ASP A 1 99 ? 38.925 25.189 -3.510 1.00 92.06 99 ASP A C 1
ATOM 780 O O . ASP A 1 99 ? 38.307 24.119 -3.554 1.00 92.06 99 ASP A O 1
ATOM 784 N N . ALA A 1 100 ? 40.012 25.350 -2.753 1.00 89.06 100 ALA A N 1
ATOM 785 C CA . ALA A 1 100 ? 40.534 24.314 -1.867 1.00 89.06 100 ALA A CA 1
ATOM 786 C C . ALA A 1 100 ? 39.459 23.816 -0.881 1.00 89.06 100 ALA A C 1
ATOM 788 O O . ALA A 1 100 ? 38.852 24.609 -0.165 1.00 89.06 100 ALA A O 1
ATOM 789 N N . ASN A 1 101 ? 39.252 22.498 -0.821 1.00 88.81 101 ASN A N 1
ATOM 790 C CA . ASN A 1 101 ? 38.250 21.821 0.012 1.00 88.81 101 ASN A CA 1
ATOM 791 C C . ASN A 1 101 ? 36.812 22.370 -0.132 1.00 88.81 101 ASN A C 1
ATOM 793 O O . ASN A 1 101 ? 36.018 22.280 0.806 1.00 88.81 101 ASN A O 1
ATOM 797 N N . ALA A 1 102 ? 36.475 22.976 -1.274 1.00 88.44 102 ALA A N 1
ATOM 798 C CA . ALA A 1 102 ? 35.181 23.614 -1.484 1.00 88.44 102 ALA A CA 1
ATOM 799 C C . ALA A 1 102 ? 34.163 22.689 -2.163 1.00 88.44 102 ALA A C 1
ATOM 801 O O . ALA A 1 102 ? 34.504 21.739 -2.871 1.00 88.44 102 ALA A O 1
ATOM 802 N N . THR A 1 103 ? 32.886 23.030 -1.986 1.00 90.62 103 THR A N 1
ATOM 803 C CA . THR A 1 103 ? 31.781 22.506 -2.795 1.00 90.62 103 THR A CA 1
ATOM 804 C C . THR A 1 103 ? 31.258 23.614 -3.699 1.00 90.62 103 THR A C 1
ATOM 806 O O . THR A 1 103 ? 31.060 24.742 -3.247 1.00 90.62 103 THR A O 1
ATOM 809 N N . LYS A 1 104 ? 31.014 23.305 -4.972 1.00 90.88 104 LYS A N 1
ATOM 810 C CA . LYS A 1 104 ? 30.464 24.240 -5.953 1.00 90.88 104 LYS A CA 1
ATOM 811 C C . LYS A 1 104 ? 29.362 23.578 -6.760 1.00 90.88 104 LYS A C 1
ATOM 813 O O . LYS A 1 104 ? 29.551 22.490 -7.284 1.00 90.88 104 LYS A O 1
ATOM 818 N N . THR A 1 105 ? 28.237 24.270 -6.903 1.00 93.75 105 THR A N 1
ATOM 819 C CA . THR A 1 105 ? 27.153 23.846 -7.795 1.00 93.75 105 THR A CA 1
ATOM 820 C C . THR A 1 105 ? 27.246 24.621 -9.102 1.00 93.75 105 THR A C 1
ATOM 822 O O . THR A 1 105 ? 27.312 25.851 -9.088 1.00 93.75 105 THR A O 1
ATOM 825 N N . VAL A 1 106 ? 27.240 23.917 -10.230 1.00 92.38 106 VAL A N 1
ATOM 826 C CA . VAL A 1 106 ? 27.171 24.503 -11.571 1.00 92.38 106 VAL A CA 1
ATOM 827 C C . VAL A 1 106 ? 25.826 24.140 -12.182 1.00 92.38 106 VAL A C 1
ATOM 829 O O . VAL A 1 106 ? 25.500 22.963 -12.313 1.00 92.38 106 VAL A O 1
ATOM 832 N N . TYR A 1 107 ? 25.036 25.146 -12.552 1.00 93.69 107 TYR A N 1
ATOM 833 C CA . TYR A 1 107 ? 23.812 24.915 -13.310 1.00 93.69 107 TYR A CA 1
ATOM 834 C C . TYR A 1 107 ? 24.144 24.752 -14.794 1.00 93.69 107 TYR A C 1
ATOM 836 O O . TYR A 1 107 ? 24.797 25.607 -15.398 1.00 93.69 107 TYR A O 1
ATOM 844 N N . VAL A 1 108 ? 23.694 23.643 -15.367 1.00 91.94 108 VAL A N 1
ATOM 845 C CA . VAL A 1 108 ? 23.830 23.322 -16.780 1.00 91.94 108 VAL A CA 1
ATOM 846 C C . VAL A 1 108 ? 22.459 23.379 -17.426 1.00 91.94 108 VAL A C 1
ATOM 848 O O . VAL A 1 108 ? 21.565 22.613 -17.074 1.00 91.94 108 VAL A O 1
ATOM 851 N N . GLU A 1 109 ? 22.332 24.258 -18.413 1.00 92.12 109 GLU A N 1
ATOM 852 C CA . GLU A 1 109 ? 21.154 24.345 -19.262 1.00 92.12 109 GLU A CA 1
ATOM 853 C C . GLU A 1 109 ? 21.429 23.720 -20.628 1.00 92.12 109 GLU A C 1
ATOM 855 O O . GLU A 1 109 ? 22.400 24.057 -21.323 1.00 92.12 109 GLU A O 1
ATOM 860 N N . ILE A 1 110 ? 20.548 22.800 -20.995 1.00 90.38 110 ILE A N 1
ATOM 861 C CA . ILE A 1 110 ? 20.523 22.091 -22.260 1.00 90.38 110 ILE A CA 1
ATOM 862 C C . ILE A 1 110 ? 19.379 22.673 -23.102 1.00 90.38 110 ILE A C 1
ATOM 864 O O . ILE A 1 110 ? 18.242 22.732 -22.625 1.00 90.38 110 ILE A O 1
ATOM 868 N N . PRO A 1 111 ? 19.642 23.074 -24.362 1.00 86.69 111 PRO A N 1
ATOM 869 C CA . PRO A 1 111 ? 18.589 23.528 -25.259 1.00 86.69 111 PRO A CA 1
ATOM 870 C C . PRO A 1 111 ? 17.509 22.466 -25.447 1.00 86.69 111 PRO A C 1
ATOM 872 O O . PRO A 1 111 ? 17.816 21.271 -25.472 1.00 86.69 111 PRO A O 1
ATOM 875 N N . ALA A 1 112 ? 16.274 22.920 -25.655 1.00 88.38 112 ALA A N 1
ATOM 876 C CA . ALA A 1 112 ? 15.129 22.084 -25.996 1.00 88.38 112 ALA A CA 1
ATOM 877 C C . ALA A 1 112 ? 15.480 21.020 -27.052 1.00 88.38 112 ALA A C 1
ATOM 879 O O . ALA A 1 112 ? 16.162 21.298 -28.043 1.00 88.38 112 ALA A O 1
ATOM 880 N N . GLN A 1 113 ? 15.010 19.793 -26.833 1.00 92.44 113 GLN A N 1
ATOM 881 C CA . GLN A 1 113 ? 15.244 18.666 -27.734 1.00 92.44 113 GLN A CA 1
ATOM 882 C C . GLN A 1 113 ? 13.928 18.164 -28.323 1.00 92.44 113 GLN A C 1
ATOM 884 O O . GLN A 1 113 ? 12.853 18.368 -27.767 1.00 92.44 113 GLN A O 1
ATOM 889 N N . LYS A 1 114 ? 14.014 17.472 -29.461 1.00 92.12 114 LYS A N 1
ATOM 890 C CA . LYS A 1 114 ? 12.860 16.762 -30.027 1.00 92.12 114 LYS A CA 1
ATOM 891 C C . LYS A 1 114 ? 12.551 15.515 -29.202 1.00 92.12 114 LYS A C 1
ATOM 893 O O . LYS A 1 114 ? 13.422 15.016 -28.491 1.00 92.12 114 LYS A O 1
ATOM 898 N N . THR A 1 115 ? 11.350 14.971 -29.374 1.00 94.31 115 THR A N 1
ATOM 899 C CA . THR A 1 115 ? 10.931 13.691 -28.793 1.00 94.31 115 THR A CA 1
ATOM 900 C C . THR A 1 115 ? 11.997 12.604 -28.955 1.00 94.31 115 THR A C 1
ATOM 902 O O . THR A 1 115 ? 12.483 12.365 -30.063 1.00 94.31 115 THR A O 1
ATOM 905 N N . GLY A 1 116 ? 12.336 11.927 -27.859 1.00 94.25 116 GLY A N 1
ATOM 906 C CA . GLY A 1 116 ? 13.312 10.839 -27.843 1.00 94.25 116 GLY A CA 1
ATOM 907 C C . GLY A 1 116 ? 14.165 10.814 -26.579 1.00 94.25 116 GLY A C 1
ATOM 908 O O . GLY A 1 116 ? 13.954 11.589 -25.650 1.00 94.25 116 GLY A O 1
ATOM 909 N N . PHE A 1 117 ? 15.141 9.908 -26.559 1.00 95.44 117 PHE A N 1
ATOM 910 C CA . PHE A 1 117 ? 16.143 9.808 -25.498 1.00 95.44 117 PHE A CA 1
ATOM 911 C C . PHE A 1 117 ? 17.498 10.318 -25.977 1.00 95.44 117 PHE A C 1
ATOM 913 O O . PHE A 1 117 ? 17.849 10.144 -27.145 1.00 95.44 117 PHE A O 1
ATOM 920 N N . TYR A 1 118 ? 18.274 10.893 -25.064 1.00 95.19 118 TYR A N 1
ATOM 921 C CA . TYR A 1 118 ? 19.587 11.467 -25.345 1.00 95.19 118 TYR A CA 1
ATOM 922 C C . TYR A 1 118 ? 20.575 11.088 -24.251 1.00 95.19 118 TYR A C 1
ATOM 924 O O . TYR A 1 118 ? 20.210 11.011 -23.079 1.00 95.19 118 TYR A O 1
ATOM 932 N N . LYS A 1 119 ? 21.830 10.872 -24.643 1.00 94.62 119 LYS A N 1
ATOM 933 C CA . LYS A 1 119 ? 22.959 10.716 -23.725 1.00 94.62 119 LYS A CA 1
ATOM 934 C C . LYS A 1 119 ? 23.530 12.095 -23.423 1.00 94.62 119 LYS A C 1
ATOM 936 O O . LYS A 1 119 ? 23.675 12.901 -24.343 1.00 94.62 119 LYS A O 1
ATOM 941 N N . VAL A 1 120 ? 23.859 12.344 -22.163 1.00 94.19 120 VAL A N 1
ATOM 942 C CA . VAL A 1 120 ? 24.594 13.527 -21.722 1.00 94.19 120 VAL A CA 1
ATOM 943 C C . VAL A 1 120 ? 25.812 13.100 -20.913 1.00 94.19 120 VAL A C 1
ATOM 945 O O . VAL A 1 120 ? 25.679 12.464 -19.870 1.00 94.19 120 VAL A O 1
ATOM 948 N N . ASP A 1 121 ? 26.996 13.453 -21.403 1.00 93.88 121 ASP A N 1
ATOM 949 C CA . ASP A 1 121 ? 28.258 13.213 -20.709 1.00 93.88 121 ASP A CA 1
ATOM 950 C C . ASP A 1 121 ? 28.731 14.536 -20.105 1.00 93.88 121 ASP A C 1
ATOM 952 O O . ASP A 1 121 ? 28.994 15.486 -20.840 1.00 93.88 121 ASP A O 1
ATOM 956 N N . PHE A 1 122 ? 28.820 14.613 -18.779 1.00 92.94 122 PHE A N 1
ATOM 957 C CA . PHE A 1 122 ? 29.415 15.734 -18.054 1.00 92.94 122 PHE A CA 1
ATOM 958 C C . PHE A 1 122 ? 30.887 15.427 -17.808 1.00 92.94 122 PHE A C 1
ATOM 960 O O . PHE A 1 122 ? 31.197 14.459 -17.120 1.00 92.94 122 PHE A O 1
ATOM 967 N N . MET A 1 123 ? 31.784 16.232 -18.369 1.00 93.38 123 MET A N 1
ATOM 968 C CA . MET A 1 123 ? 33.229 16.024 -18.308 1.00 93.38 123 MET A CA 1
ATOM 969 C C . MET A 1 123 ? 33.880 17.177 -17.550 1.00 93.38 123 MET A C 1
ATOM 971 O O . MET A 1 123 ? 33.866 18.322 -18.018 1.00 93.38 123 MET A O 1
ATOM 975 N N . LEU A 1 124 ? 34.438 16.878 -16.382 1.00 93.06 124 LEU A N 1
ATOM 976 C CA . LEU A 1 124 ? 35.225 17.811 -15.589 1.00 93.06 124 LEU A CA 1
ATOM 977 C C . LEU A 1 124 ? 36.699 17.635 -15.957 1.00 93.06 124 LEU A C 1
ATOM 979 O O . LEU A 1 124 ? 37.205 16.525 -15.883 1.00 93.06 124 LEU A O 1
ATOM 983 N N . ASN A 1 125 ? 37.379 18.718 -16.329 1.00 91.44 125 ASN A N 1
ATOM 984 C CA . ASN A 1 125 ? 38.813 18.737 -16.615 1.00 91.44 125 ASN A CA 1
ATOM 985 C C . ASN A 1 125 ? 39.470 19.848 -15.792 1.00 91.44 125 ASN A C 1
A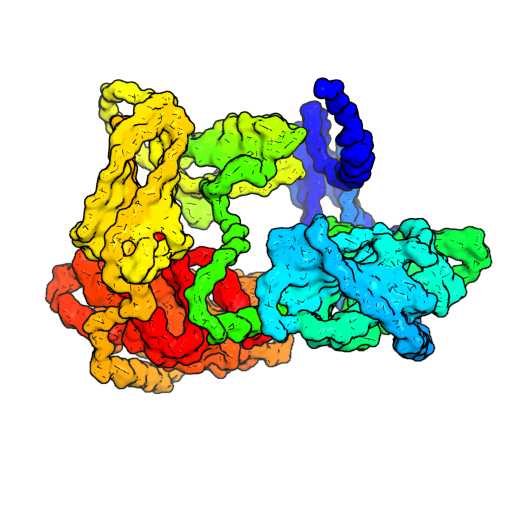TOM 987 O O . ASN A 1 125 ? 39.307 21.034 -16.096 1.00 91.44 125 ASN A O 1
ATOM 991 N N . LEU A 1 126 ? 40.194 19.467 -14.747 1.00 90.00 126 LEU A N 1
ATOM 992 C CA . LEU A 1 126 ? 41.021 20.320 -13.897 1.00 90.00 126 LEU A CA 1
ATOM 993 C C . LEU A 1 126 ? 42.505 19.948 -14.089 1.00 90.00 126 LEU A C 1
ATOM 995 O O . LEU A 1 126 ? 42.791 18.870 -14.606 1.00 90.00 126 LEU A O 1
ATOM 999 N N . PRO A 1 127 ? 43.461 20.802 -13.678 1.00 87.19 127 PRO A N 1
ATOM 1000 C CA . PRO A 1 127 ? 44.888 20.516 -13.842 1.00 87.19 127 PRO A CA 1
ATOM 1001 C C . PRO A 1 127 ? 45.335 19.193 -13.209 1.00 87.19 127 PRO A C 1
ATOM 1003 O O . PRO A 1 127 ? 46.155 18.495 -13.798 1.00 87.19 127 PRO A O 1
ATOM 1006 N N . ASP A 1 128 ? 44.765 18.842 -12.049 1.00 83.88 128 ASP A N 1
ATOM 1007 C CA . ASP A 1 128 ? 45.158 17.658 -11.279 1.00 83.88 128 ASP A CA 1
ATOM 1008 C C . ASP A 1 128 ? 44.055 16.584 -11.213 1.00 83.88 128 ASP A C 1
ATOM 1010 O O . ASP A 1 128 ? 44.211 15.607 -10.476 1.00 83.88 128 ASP A O 1
ATOM 1014 N N . TYR A 1 129 ? 42.926 16.770 -11.912 1.00 85.06 129 TYR A N 1
ATOM 1015 C CA . TYR A 1 129 ? 41.768 15.869 -11.854 1.00 85.06 129 TYR A CA 1
ATOM 1016 C C . TYR A 1 129 ? 40.893 15.946 -13.111 1.00 85.06 129 TYR A C 1
ATOM 1018 O O . TYR A 1 129 ? 40.437 17.028 -13.479 1.00 85.06 129 TYR A O 1
ATOM 1026 N N . ASP A 1 130 ? 40.560 14.804 -13.702 1.00 85.88 130 ASP A N 1
ATOM 1027 C CA . ASP A 1 130 ? 39.533 14.675 -14.729 1.00 85.88 130 ASP A CA 1
ATOM 1028 C C . ASP A 1 130 ? 38.534 13.554 -14.402 1.00 85.88 130 ASP A C 1
ATOM 1030 O O . ASP A 1 130 ? 38.879 12.536 -13.806 1.00 85.88 130 ASP A O 1
ATOM 1034 N N . ASP A 1 131 ? 37.265 13.754 -14.759 1.00 85.69 131 ASP A N 1
ATOM 1035 C CA . ASP A 1 131 ? 36.222 12.731 -14.610 1.00 85.69 131 ASP A CA 1
ATOM 1036 C C . ASP A 1 131 ? 35.090 12.939 -15.621 1.00 85.69 131 ASP A C 1
ATOM 1038 O O . ASP A 1 131 ? 34.863 14.042 -16.126 1.00 85.69 131 ASP A O 1
ATOM 1042 N N . THR A 1 132 ? 34.366 11.867 -15.938 1.00 87.19 132 THR A N 1
ATOM 1043 C CA . THR A 1 132 ? 33.206 11.892 -16.829 1.00 87.19 132 THR A CA 1
ATOM 1044 C C . THR A 1 132 ? 32.031 11.125 -16.239 1.00 87.19 132 THR A C 1
ATOM 1046 O O . THR A 1 132 ? 32.036 9.894 -16.169 1.00 87.19 132 THR A O 1
ATOM 1049 N N . VAL A 1 133 ? 30.955 11.850 -15.941 1.00 86.62 133 VAL A N 1
ATOM 1050 C CA . VAL A 1 133 ? 29.677 11.287 -15.501 1.00 86.62 133 VAL A CA 1
ATOM 1051 C C . VAL A 1 133 ? 28.717 11.217 -16.683 1.00 86.62 133 VAL A C 1
ATOM 1053 O O . VAL A 1 133 ? 28.449 12.221 -17.337 1.00 86.62 133 VAL A O 1
ATOM 1056 N N . ARG A 1 134 ? 28.170 10.028 -16.951 1.00 89.25 134 ARG A N 1
ATOM 1057 C CA . ARG A 1 134 ? 27.267 9.781 -18.087 1.00 89.25 134 ARG A CA 1
ATOM 1058 C C . ARG A 1 134 ? 25.836 9.605 -17.616 1.00 89.25 134 ARG A C 1
ATOM 1060 O O . ARG A 1 134 ? 25.582 8.790 -16.726 1.00 89.25 134 ARG A O 1
ATOM 1067 N N . ARG A 1 135 ? 24.902 10.331 -18.221 1.00 93.12 135 ARG A N 1
ATOM 1068 C CA . ARG A 1 135 ? 23.465 10.241 -17.943 1.00 93.12 135 ARG A CA 1
ATOM 1069 C C . ARG A 1 135 ? 22.642 10.120 -19.213 1.00 93.12 135 ARG A C 1
ATOM 1071 O O . ARG A 1 135 ? 23.130 10.339 -20.319 1.00 93.12 135 ARG A O 1
ATOM 1078 N N . VAL A 1 136 ? 21.376 9.757 -19.037 1.00 94.50 136 VAL A N 1
ATOM 1079 C CA . VAL A 1 136 ? 20.370 9.725 -20.096 1.00 94.50 136 VAL A CA 1
ATOM 1080 C C . VAL A 1 136 ? 19.153 10.509 -19.631 1.00 94.50 136 VAL A C 1
ATOM 1082 O O . VAL A 1 136 ? 18.755 10.407 -18.474 1.00 94.50 136 VAL A O 1
ATOM 1085 N N . PHE A 1 137 ? 18.560 11.284 -20.535 1.00 95.44 137 PHE A N 1
ATOM 1086 C CA . PHE A 1 137 ? 17.277 11.946 -20.309 1.00 95.44 137 PHE A CA 1
ATOM 1087 C C . PHE A 1 137 ? 16.311 11.680 -21.458 1.00 95.44 137 PHE A C 1
ATOM 1089 O O . PHE A 1 137 ? 16.726 11.396 -22.587 1.00 95.44 137 PHE A O 1
ATOM 1096 N N . GLY A 1 138 ? 15.018 11.765 -21.156 1.00 96.12 138 GLY A N 1
ATOM 1097 C CA . GLY A 1 138 ? 13.935 11.569 -22.113 1.00 96.12 138 GLY A CA 1
ATOM 1098 C C . GLY A 1 138 ? 13.157 12.852 -22.380 1.00 96.12 138 GLY A C 1
ATOM 1099 O O . GLY A 1 138 ? 13.011 13.694 -21.497 1.00 96.12 138 GLY A O 1
ATOM 1100 N N . VAL A 1 139 ? 12.627 12.983 -23.595 1.00 96.12 139 VAL A N 1
ATOM 1101 C CA . VAL A 1 139 ? 11.771 14.097 -24.013 1.00 96.12 139 VAL A CA 1
ATOM 1102 C C . VAL A 1 139 ? 10.509 13.570 -24.683 1.00 96.12 139 VAL A C 1
ATOM 1104 O O . VAL A 1 139 ? 10.598 12.766 -25.613 1.00 96.12 139 VAL A O 1
ATOM 1107 N N . ASP A 1 140 ? 9.341 14.005 -24.200 1.00 92.94 140 ASP A N 1
ATOM 1108 C CA . ASP A 1 140 ? 8.006 13.605 -24.684 1.00 92.94 140 ASP A CA 1
ATOM 1109 C C . ASP A 1 140 ? 7.839 12.085 -24.863 1.00 92.94 140 ASP A C 1
ATOM 1111 O O . ASP A 1 140 ? 7.217 11.595 -25.811 1.00 92.94 140 ASP A O 1
ATOM 1115 N N . ILE A 1 141 ? 8.402 11.317 -23.929 1.00 95.81 141 ILE A N 1
ATOM 1116 C CA . ILE A 1 141 ? 8.622 9.873 -24.078 1.00 95.81 141 ILE A CA 1
ATOM 1117 C C . ILE A 1 141 ? 7.341 9.061 -24.322 1.00 95.81 141 ILE A C 1
ATOM 1119 O O . ILE A 1 141 ? 7.381 8.020 -24.974 1.00 95.81 141 ILE A O 1
ATOM 1123 N N . TYR A 1 142 ? 6.187 9.551 -23.860 1.00 93.25 142 TYR A N 1
ATOM 1124 C CA . TYR A 1 142 ? 4.885 8.892 -24.017 1.00 93.25 142 TYR A CA 1
ATOM 1125 C C . TYR A 1 142 ? 4.312 8.982 -25.439 1.00 93.25 142 TYR A C 1
ATOM 1127 O O . TYR A 1 142 ? 3.290 8.370 -25.747 1.00 93.25 142 TYR A O 1
ATOM 1135 N N . THR A 1 143 ? 4.969 9.738 -26.320 1.00 90.94 143 THR A N 1
ATOM 1136 C CA . THR A 1 143 ? 4.603 9.859 -27.738 1.00 90.94 143 THR A CA 1
ATOM 1137 C C . THR A 1 143 ? 5.483 9.007 -28.654 1.00 90.94 143 THR A C 1
ATOM 1139 O O . THR A 1 143 ? 5.184 8.883 -29.843 1.00 90.94 143 THR A O 1
ATOM 1142 N N . ILE A 1 144 ? 6.534 8.377 -28.110 1.00 94.38 144 ILE A N 1
ATOM 1143 C CA . ILE A 1 144 ? 7.453 7.514 -28.858 1.00 94.38 144 ILE A CA 1
ATOM 1144 C C . ILE A 1 144 ? 6.692 6.311 -29.424 1.00 94.38 144 ILE A C 1
ATOM 1146 O O . ILE A 1 144 ? 5.982 5.607 -28.703 1.00 94.38 144 ILE A O 1
ATOM 1150 N N . LYS A 1 145 ? 6.874 6.065 -30.724 1.00 93.88 145 LYS A N 1
ATOM 1151 C CA . LYS A 1 145 ? 6.308 4.935 -31.467 1.00 93.88 145 LYS A CA 1
ATOM 1152 C C . LYS A 1 145 ? 7.362 4.369 -32.416 1.00 93.88 145 LYS A C 1
ATOM 1154 O O . LYS A 1 145 ? 8.241 5.097 -32.872 1.00 93.88 145 LYS A O 1
ATOM 1159 N N . SER A 1 146 ? 7.264 3.077 -32.720 1.00 93.06 146 SER A N 1
ATOM 1160 C CA . SER A 1 146 ? 8.117 2.448 -33.735 1.00 93.06 146 SER A CA 1
ATOM 1161 C C . SER A 1 146 ? 7.616 2.788 -35.137 1.00 93.06 146 SER A C 1
ATOM 1163 O O . SER A 1 146 ? 6.410 2.819 -35.382 1.00 93.06 146 SER A O 1
ATOM 1165 N N . ASN A 1 147 ? 8.553 2.976 -36.065 1.00 90.25 147 ASN A N 1
ATOM 1166 C CA . ASN A 1 147 ? 8.267 3.135 -37.493 1.00 90.25 147 ASN A CA 1
ATOM 1167 C C . ASN A 1 147 ? 8.231 1.789 -38.239 1.00 90.25 147 ASN A C 1
ATOM 1169 O O . ASN A 1 147 ? 7.995 1.755 -39.445 1.00 90.25 147 ASN A O 1
ATOM 1173 N N . HIS A 1 148 ? 8.485 0.674 -37.548 1.00 92.12 148 HIS A N 1
ATOM 1174 C CA . HIS A 1 148 ? 8.498 -0.659 -38.139 1.00 92.12 148 HIS A CA 1
ATOM 1175 C C . HIS A 1 148 ? 7.140 -1.337 -37.961 1.00 92.12 148 HIS A C 1
ATOM 1177 O O . HIS A 1 148 ? 6.620 -1.434 -36.846 1.00 92.12 148 HIS A O 1
ATOM 1183 N N . LEU A 1 149 ? 6.568 -1.821 -39.062 1.00 90.75 149 LEU A N 1
ATOM 1184 C CA . LEU A 1 149 ? 5.241 -2.430 -39.069 1.00 90.75 149 LEU A CA 1
ATOM 1185 C C . LEU A 1 149 ? 5.258 -3.845 -38.479 1.00 90.75 149 LEU A C 1
ATOM 1187 O O . LEU A 1 149 ? 6.231 -4.585 -38.604 1.00 90.75 149 LEU A O 1
ATOM 1191 N N . LYS A 1 150 ? 4.143 -4.223 -37.852 1.00 94.56 150 LYS A N 1
ATOM 1192 C CA . LYS A 1 150 ? 3.873 -5.603 -37.432 1.00 94.56 150 LYS A CA 1
ATOM 1193 C C . LYS A 1 150 ? 3.697 -6.495 -38.676 1.00 94.56 150 LYS A C 1
ATOM 1195 O O . LYS A 1 150 ? 2.993 -6.061 -39.591 1.00 94.56 150 LYS A O 1
ATOM 1200 N N . PRO A 1 151 ? 4.247 -7.728 -38.717 1.00 97.31 151 PRO A N 1
ATOM 1201 C CA . PRO A 1 151 ? 4.011 -8.652 -39.828 1.00 97.31 151 PRO A CA 1
ATOM 1202 C C . PRO A 1 151 ? 2.516 -8.880 -40.088 1.00 97.31 151 PRO A C 1
ATOM 1204 O O . PRO A 1 151 ? 1.733 -9.031 -39.146 1.00 97.31 151 PRO A O 1
ATOM 1207 N N . ALA A 1 152 ? 2.114 -8.935 -41.360 1.00 97.44 152 ALA A N 1
ATOM 1208 C CA . ALA A 1 152 ? 0.703 -9.057 -41.741 1.00 97.44 152 ALA A CA 1
ATOM 1209 C C . ALA A 1 152 ? 0.056 -10.358 -41.224 1.00 97.44 152 ALA A C 1
ATOM 1211 O O . ALA A 1 152 ? -1.090 -10.355 -40.778 1.00 97.44 152 ALA A O 1
ATOM 1212 N N . ASP A 1 153 ? 0.809 -11.460 -41.208 1.00 98.19 153 ASP A N 1
ATOM 1213 C CA . ASP A 1 153 ? 0.390 -12.777 -40.715 1.00 98.19 153 ASP A CA 1
ATOM 1214 C C . ASP A 1 153 ? 0.699 -12.999 -39.219 1.00 98.19 153 ASP A C 1
ATOM 1216 O O . ASP A 1 153 ? 0.504 -14.106 -38.719 1.00 98.19 153 ASP A O 1
ATOM 1220 N N . PHE A 1 154 ? 1.141 -11.980 -38.465 1.00 98.44 154 PHE A N 1
ATOM 1221 C CA . PHE A 1 154 ? 1.568 -12.122 -37.060 1.00 98.44 154 PHE A CA 1
ATOM 1222 C C . PHE A 1 154 ? 0.519 -12.821 -36.179 1.00 98.44 154 PHE A C 1
ATOM 1224 O O . PHE A 1 154 ? 0.812 -13.787 -35.473 1.00 98.44 154 PHE A O 1
ATOM 1231 N N . SER A 1 155 ? -0.739 -12.373 -36.248 1.00 97.62 155 SER A N 1
ATOM 1232 C CA . SER A 1 155 ? -1.832 -12.961 -35.463 1.00 97.62 155 SER A CA 1
ATOM 1233 C C . SER A 1 155 ? -2.189 -14.379 -35.919 1.00 97.62 155 SER A C 1
ATOM 1235 O O . SER A 1 155 ? -2.652 -15.189 -35.118 1.00 97.62 155 SER A O 1
ATOM 1237 N N . GLN A 1 156 ? -2.002 -14.710 -37.199 1.00 98.50 156 GLN A N 1
ATOM 1238 C CA . GLN A 1 156 ? -2.198 -16.073 -37.697 1.00 98.50 156 GLN A CA 1
ATOM 1239 C C . GLN A 1 156 ? -1.068 -17.000 -37.237 1.00 98.50 156 GLN A C 1
ATOM 1241 O O . GLN A 1 156 ? -1.342 -18.129 -36.826 1.00 98.50 156 GLN A O 1
ATOM 1246 N N . PHE A 1 157 ? 0.176 -16.520 -37.248 1.00 98.75 157 PHE A N 1
ATOM 1247 C CA . PHE A 1 157 ? 1.351 -17.256 -36.789 1.00 98.75 157 PHE A CA 1
ATOM 1248 C C . PHE A 1 157 ? 1.199 -17.715 -35.331 1.00 98.75 157 PHE A C 1
ATOM 1250 O O . PHE A 1 157 ? 1.319 -18.909 -35.043 1.00 98.75 157 PHE A O 1
ATOM 1257 N N . TRP A 1 158 ? 0.841 -16.803 -34.421 1.00 98.62 158 TRP A N 1
ATOM 1258 C CA . TRP A 1 158 ? 0.677 -17.139 -33.003 1.00 98.62 158 TRP A CA 1
ATOM 1259 C C . TRP A 1 158 ? -0.570 -17.982 -32.714 1.00 98.62 158 TRP A C 1
ATOM 1261 O O . TRP A 1 158 ? -0.489 -18.921 -31.922 1.00 98.62 158 TRP A O 1
ATOM 1271 N N . ARG A 1 159 ? -1.694 -17.758 -33.415 1.00 98.31 159 ARG A N 1
ATOM 1272 C CA . ARG A 1 159 ? -2.858 -18.667 -33.337 1.00 98.31 159 ARG A CA 1
ATOM 1273 C C . ARG A 1 159 ? -2.503 -20.088 -33.770 1.00 98.31 159 ARG A C 1
ATOM 1275 O O . ARG A 1 159 ? -2.898 -21.043 -33.109 1.00 98.31 159 ARG A O 1
ATOM 1282 N N . SER A 1 160 ? -1.719 -20.227 -34.837 1.00 98.44 160 SER A N 1
ATOM 1283 C CA . SER A 1 160 ? -1.254 -21.533 -35.317 1.00 98.44 160 SER A CA 1
ATOM 1284 C C . SER A 1 160 ? -0.317 -22.203 -34.308 1.00 98.44 160 SER A C 1
ATOM 1286 O O . SER A 1 160 ? -0.404 -23.410 -34.105 1.00 98.44 160 SER A O 1
ATOM 1288 N N . ALA A 1 161 ? 0.546 -21.438 -33.628 1.00 98.62 161 ALA A N 1
ATOM 1289 C CA . ALA A 1 161 ? 1.388 -21.958 -32.550 1.00 98.62 161 ALA A CA 1
ATOM 1290 C C . ALA A 1 161 ? 0.562 -22.479 -31.360 1.00 98.62 161 ALA A C 1
ATOM 1292 O O . ALA A 1 161 ? 0.798 -23.605 -30.923 1.00 98.62 161 ALA A O 1
ATOM 1293 N N . LYS A 1 162 ? -0.451 -21.726 -30.901 1.00 98.56 162 LYS A N 1
ATOM 1294 C CA . LYS A 1 162 ? -1.378 -22.176 -29.843 1.00 98.56 162 LYS A CA 1
ATOM 1295 C C . LYS A 1 162 ? -2.168 -23.418 -30.268 1.00 98.56 162 LYS A C 1
ATOM 1297 O O . LYS A 1 162 ? -2.287 -24.358 -29.490 1.00 98.56 162 LYS A O 1
ATOM 1302 N N . ALA A 1 163 ? -2.640 -23.472 -31.516 1.00 98.50 163 ALA A N 1
ATOM 1303 C CA . ALA A 1 163 ? -3.332 -24.647 -32.048 1.00 98.50 163 ALA A CA 1
ATOM 1304 C C . ALA A 1 163 ? -2.428 -25.891 -32.073 1.00 98.50 163 ALA A C 1
ATOM 1306 O O . ALA A 1 163 ? -2.857 -26.966 -31.668 1.00 98.50 163 ALA A O 1
ATOM 1307 N N . GLN A 1 164 ? -1.164 -25.748 -32.485 1.00 98.56 164 GLN A N 1
ATOM 1308 C CA . GLN A 1 164 ? -0.181 -26.837 -32.435 1.00 98.56 164 GLN A CA 1
ATOM 1309 C C . GLN A 1 164 ? 0.140 -27.263 -31.001 1.00 98.56 164 GLN A C 1
ATOM 1311 O O . GLN A 1 164 ? 0.273 -28.456 -30.740 1.00 98.56 164 GLN A O 1
ATOM 1316 N N . LEU A 1 165 ? 0.250 -26.312 -30.067 1.00 98.62 165 LEU A N 1
ATOM 1317 C CA . LEU A 1 165 ? 0.435 -26.619 -28.652 1.00 98.62 165 LEU A CA 1
ATOM 1318 C C . LEU A 1 165 ? -0.742 -27.451 -28.125 1.00 98.62 165 LEU A C 1
ATOM 1320 O O . LEU A 1 165 ? -0.506 -28.480 -27.502 1.00 98.62 165 LEU A O 1
ATOM 1324 N N . ALA A 1 166 ? -1.984 -27.074 -28.436 1.00 97.88 166 ALA A N 1
ATOM 1325 C CA . ALA A 1 166 ? -3.185 -27.787 -27.996 1.00 97.88 166 ALA A CA 1
ATOM 1326 C C . ALA A 1 166 ? -3.253 -29.253 -28.471 1.00 97.88 166 ALA A C 1
ATOM 1328 O O . ALA A 1 166 ? -3.848 -30.082 -27.791 1.00 97.88 166 ALA A O 1
ATOM 1329 N N . GLN A 1 167 ? -2.611 -29.595 -29.597 1.00 98.19 167 GLN A N 1
ATOM 1330 C CA . GLN A 1 167 ? -2.519 -30.981 -30.083 1.00 98.19 167 GLN A CA 1
ATOM 1331 C C . GLN A 1 167 ? -1.506 -31.840 -29.310 1.00 98.19 167 GLN A C 1
ATOM 1333 O O . GLN A 1 167 ? -1.504 -33.059 -29.452 1.00 98.19 167 GLN A O 1
ATOM 1338 N N . VAL A 1 168 ? -0.627 -31.234 -28.505 1.00 98.31 168 VAL A N 1
ATOM 1339 C CA . VAL A 1 168 ? 0.323 -31.967 -27.659 1.00 98.31 168 VAL A CA 1
ATOM 1340 C C . VAL A 1 168 ? -0.339 -32.262 -26.307 1.00 98.31 168 VAL A C 1
ATOM 1342 O O . VAL A 1 168 ? -0.636 -31.310 -25.570 1.00 98.31 168 VAL A O 1
ATOM 1345 N N . PRO A 1 169 ? -0.536 -33.541 -25.927 1.00 97.75 169 PRO A N 1
ATOM 1346 C CA . PRO A 1 169 ? -1.043 -33.892 -24.605 1.00 97.75 169 PRO A CA 1
ATOM 1347 C C . PRO A 1 169 ? -0.120 -33.332 -23.510 1.00 97.75 169 PRO A C 1
ATOM 1349 O O . PRO A 1 169 ? 1.082 -33.588 -23.563 1.00 97.75 169 PRO A O 1
ATOM 1352 N N . PRO A 1 170 ? -0.637 -32.580 -22.518 1.00 97.19 170 PRO A N 1
ATOM 1353 C CA . PRO A 1 170 ? 0.200 -31.884 -21.536 1.00 97.19 170 PRO A CA 1
ATOM 1354 C C . PRO A 1 170 ? 1.033 -32.803 -20.650 1.00 97.19 170 PRO A C 1
ATOM 1356 O O . PRO A 1 170 ? 2.092 -32.386 -20.194 1.00 97.19 170 PRO A O 1
ATOM 1359 N N . ALA A 1 171 ? 0.541 -34.016 -20.370 1.00 97.50 171 ALA A N 1
ATOM 1360 C CA . ALA A 1 171 ? 1.164 -34.971 -19.452 1.00 97.50 171 ALA A CA 1
ATOM 1361 C C . ALA A 1 171 ? 1.645 -34.315 -18.137 1.00 97.50 171 ALA A C 1
ATOM 1363 O O . ALA A 1 171 ? 2.785 -34.520 -17.720 1.00 97.50 171 ALA A O 1
ATOM 1364 N N . PHE A 1 172 ? 0.789 -33.489 -17.517 1.00 98.19 172 PHE A N 1
ATOM 1365 C CA . PHE A 1 172 ? 1.117 -32.786 -16.277 1.00 98.19 172 PHE A CA 1
ATOM 1366 C C . PHE A 1 172 ? 1.455 -33.783 -15.167 1.00 98.19 172 PHE A C 1
ATOM 1368 O O . PHE A 1 172 ? 0.658 -34.667 -14.854 1.00 98.19 172 PHE A O 1
ATOM 1375 N N . LYS A 1 173 ? 2.618 -33.605 -14.544 1.00 98.12 173 LYS A N 1
ATOM 1376 C CA . LYS A 1 173 ? 3.062 -34.393 -13.396 1.00 98.12 173 LYS A CA 1
ATOM 1377 C C . LYS A 1 173 ? 3.559 -33.456 -12.303 1.00 98.12 173 LYS A C 1
ATOM 1379 O O . LYS A 1 173 ? 4.443 -32.639 -12.541 1.00 98.12 173 LYS A O 1
ATOM 1384 N N . VAL A 1 174 ? 3.000 -33.591 -11.104 1.00 98.12 174 VAL A N 1
ATOM 1385 C CA . VAL A 1 174 ? 3.365 -32.797 -9.924 1.00 98.12 174 VAL A CA 1
ATOM 1386 C C . VAL A 1 174 ? 3.951 -33.741 -8.885 1.00 98.12 174 VAL A C 1
ATOM 1388 O O . VAL A 1 174 ? 3.298 -34.700 -8.486 1.00 98.12 174 VAL A O 1
ATOM 1391 N N . THR A 1 175 ? 5.191 -33.495 -8.472 1.00 98.12 175 THR A N 1
ATOM 1392 C CA . THR A 1 175 ? 5.911 -34.350 -7.517 1.00 98.12 175 THR A CA 1
ATOM 1393 C C . THR A 1 175 ? 6.364 -33.509 -6.332 1.00 98.12 175 THR A C 1
ATOM 1395 O O . THR A 1 175 ? 7.133 -32.569 -6.522 1.00 98.12 175 THR A O 1
ATOM 1398 N N . GLU A 1 176 ? 5.910 -33.827 -5.119 1.00 97.31 176 GLU A N 1
ATOM 1399 C CA . GLU A 1 176 ? 6.375 -33.152 -3.898 1.00 97.31 176 GLU A CA 1
ATOM 1400 C C . GLU A 1 176 ? 7.888 -33.351 -3.710 1.00 97.31 176 GLU A C 1
ATOM 1402 O O . GLU A 1 176 ? 8.448 -34.380 -4.090 1.00 97.31 176 GLU A O 1
ATOM 1407 N N . GLN A 1 177 ? 8.561 -32.343 -3.157 1.00 96.88 177 GLN A N 1
ATOM 1408 C CA . GLN A 1 177 ? 10.003 -32.310 -2.908 1.00 96.88 177 GLN A CA 1
ATOM 1409 C C . GLN A 1 177 ? 10.258 -32.017 -1.419 1.00 96.88 177 GLN A C 1
ATOM 1411 O O . GLN A 1 177 ? 10.590 -30.880 -1.070 1.00 96.88 177 GLN A O 1
ATOM 1416 N N . PRO A 1 178 ? 10.090 -33.011 -0.524 1.00 92.06 178 PRO A N 1
ATOM 1417 C CA . PRO A 1 178 ? 10.178 -32.806 0.924 1.00 92.06 178 PRO A CA 1
ATOM 1418 C C . PRO A 1 178 ? 11.527 -32.241 1.379 1.00 92.06 178 PRO A C 1
ATOM 1420 O O . PRO A 1 178 ? 11.562 -31.357 2.229 1.00 92.06 178 PRO A O 1
ATOM 1423 N N . ASP A 1 179 ? 12.623 -32.660 0.741 1.00 93.56 179 ASP A N 1
ATOM 1424 C CA . ASP A 1 179 ? 13.986 -32.203 1.061 1.00 93.56 179 ASP A CA 1
ATOM 1425 C C . ASP A 1 179 ? 14.222 -30.717 0.749 1.00 93.56 179 ASP A C 1
ATOM 1427 O O . ASP A 1 179 ? 15.217 -30.128 1.168 1.00 93.56 179 ASP A O 1
ATOM 1431 N N . ARG A 1 180 ? 13.311 -30.100 -0.011 1.00 89.44 180 ARG A N 1
ATOM 1432 C CA . ARG A 1 180 ? 13.320 -28.671 -0.345 1.00 89.44 180 ARG A CA 1
ATOM 1433 C C . ARG A 1 180 ? 12.237 -27.891 0.399 1.00 89.44 180 ARG A C 1
ATOM 1435 O O . ARG A 1 180 ? 12.135 -26.681 0.204 1.00 89.44 180 ARG A O 1
ATOM 1442 N N . ALA A 1 181 ? 11.419 -28.556 1.217 1.00 84.25 181 ALA A N 1
ATOM 1443 C CA . ALA A 1 181 ? 10.376 -27.900 1.989 1.00 84.25 181 ALA A CA 1
ATOM 1444 C C . ALA A 1 181 ? 10.985 -26.918 2.997 1.00 84.25 181 ALA A C 1
ATOM 1446 O O . ALA A 1 181 ? 12.018 -27.177 3.612 1.00 84.25 181 ALA A O 1
ATOM 1447 N N . GLN A 1 182 ? 10.313 -25.787 3.186 1.00 80.25 182 GLN A N 1
ATOM 1448 C CA . GLN A 1 182 ? 10.678 -24.802 4.203 1.00 80.25 182 GLN A CA 1
ATOM 1449 C C . GLN A 1 182 ? 9.673 -24.843 5.356 1.00 80.25 182 GLN A C 1
ATOM 1451 O O . GLN A 1 182 ? 8.722 -25.631 5.330 1.00 80.25 182 GLN A O 1
ATOM 1456 N N . ARG A 1 183 ? 9.886 -24.020 6.393 1.00 80.69 183 ARG A N 1
ATOM 1457 C CA . ARG A 1 183 ? 9.029 -23.978 7.590 1.00 80.69 183 ARG A CA 1
ATOM 1458 C C . ARG A 1 183 ? 7.547 -23.859 7.217 1.00 80.69 183 ARG A C 1
ATOM 1460 O O . ARG A 1 183 ? 6.771 -24.721 7.626 1.00 80.69 183 ARG A O 1
ATOM 1467 N N . ASP A 1 184 ? 7.211 -22.922 6.332 1.00 84.12 184 ASP A N 1
ATOM 1468 C CA . ASP A 1 184 ? 5.819 -22.510 6.089 1.00 84.12 184 ASP A CA 1
ATOM 1469 C C . ASP A 1 184 ? 5.253 -22.947 4.725 1.00 84.12 184 ASP A C 1
ATOM 1471 O O . ASP A 1 184 ? 4.063 -22.782 4.460 1.00 84.12 184 ASP A O 1
ATOM 1475 N N . TYR A 1 185 ? 6.068 -23.572 3.865 1.00 90.44 185 TYR A N 1
ATOM 1476 C CA . TYR A 1 185 ? 5.677 -23.909 2.490 1.00 90.44 185 TYR A CA 1
ATOM 1477 C C . TYR A 1 185 ? 6.122 -25.313 2.076 1.00 90.44 185 TYR A C 1
ATOM 1479 O O . TYR A 1 185 ? 7.202 -25.784 2.449 1.00 90.44 185 TYR A O 1
ATOM 1487 N N . LYS A 1 186 ? 5.285 -25.970 1.268 1.00 93.50 186 LYS A N 1
ATOM 1488 C CA . LYS A 1 186 ? 5.623 -27.188 0.524 1.00 93.50 186 LYS A CA 1
ATOM 1489 C C . LYS A 1 186 ? 6.178 -26.822 -0.846 1.00 93.50 186 LYS A C 1
ATOM 1491 O O . LYS A 1 186 ? 5.750 -25.828 -1.430 1.00 93.50 186 LYS A O 1
ATOM 1496 N N . VAL A 1 187 ? 7.090 -27.639 -1.362 1.00 96.62 187 VAL A N 1
ATOM 1497 C CA . VAL A 1 187 ? 7.710 -27.456 -2.679 1.00 96.62 187 VAL A CA 1
ATOM 1498 C C . VAL A 1 187 ? 7.372 -28.647 -3.564 1.00 96.62 187 VAL A C 1
ATOM 1500 O O . VAL A 1 187 ? 7.447 -29.790 -3.122 1.00 96.62 187 VAL A O 1
ATOM 1503 N N . TYR A 1 188 ? 7.039 -28.379 -4.822 1.00 97.38 188 TYR A N 1
ATOM 1504 C CA . TYR A 1 188 ? 6.724 -29.377 -5.833 1.00 97.38 188 TYR A CA 1
ATOM 1505 C C . TYR A 1 188 ? 7.515 -29.105 -7.111 1.00 97.38 188 TYR A C 1
ATOM 1507 O O . TYR A 1 188 ? 7.703 -27.956 -7.512 1.00 97.38 188 TYR A O 1
ATOM 1515 N N . LEU A 1 189 ? 7.941 -30.174 -7.775 1.00 98.12 189 LEU A N 1
ATOM 1516 C CA . LEU A 1 189 ? 8.389 -30.147 -9.160 1.00 98.12 189 LEU A CA 1
ATOM 1517 C C . LEU A 1 189 ? 7.174 -30.358 -10.067 1.00 98.12 189 LEU A C 1
ATOM 1519 O O . LEU A 1 189 ? 6.452 -31.344 -9.910 1.00 98.12 189 LEU A O 1
ATOM 1523 N N . VAL A 1 190 ? 6.967 -29.450 -11.016 1.00 98.25 190 VAL A N 1
ATOM 1524 C CA . VAL A 1 190 ? 5.942 -29.554 -12.060 1.00 98.25 190 VAL A CA 1
ATOM 1525 C C . VAL A 1 190 ? 6.635 -29.899 -13.372 1.00 98.25 190 VAL A C 1
ATOM 1527 O O . VAL A 1 190 ? 7.501 -29.151 -13.819 1.00 98.25 190 VAL A O 1
ATOM 1530 N N . GLU A 1 191 ? 6.262 -31.016 -13.991 1.00 98.19 191 GLU A N 1
ATOM 1531 C CA . GLU A 1 191 ? 6.741 -31.450 -15.307 1.00 98.19 191 GLU A CA 1
ATOM 1532 C C . GLU A 1 191 ? 5.579 -31.462 -16.311 1.00 98.19 191 GLU A C 1
ATOM 1534 O O . GLU A 1 191 ? 4.469 -31.885 -15.981 1.00 98.19 191 GLU A O 1
ATOM 1539 N N . MET A 1 192 ? 5.827 -31.003 -17.541 1.00 98.12 192 MET A N 1
ATOM 1540 C CA . MET A 1 192 ? 4.814 -30.942 -18.600 1.00 98.12 192 MET A CA 1
ATOM 1541 C C . MET A 1 192 ? 5.425 -31.069 -20.000 1.00 98.12 192 MET A C 1
ATOM 1543 O O . MET A 1 192 ? 6.576 -30.697 -20.234 1.00 98.12 192 MET A O 1
ATOM 1547 N N . LYS A 1 193 ? 4.644 -31.580 -20.954 1.00 98.31 193 LYS A N 1
ATOM 1548 C CA . LYS A 1 193 ? 4.971 -31.617 -22.383 1.00 98.31 193 LYS A CA 1
ATOM 1549 C C . LYS A 1 193 ? 4.468 -30.355 -23.076 1.00 98.31 193 LYS A C 1
ATOM 1551 O O . LYS A 1 193 ? 3.302 -29.985 -22.964 1.00 98.31 193 LYS A O 1
ATOM 1556 N N . SER A 1 194 ? 5.362 -29.708 -23.812 1.00 98.12 194 SER A N 1
ATOM 1557 C CA . SER A 1 194 ? 5.110 -28.454 -24.524 1.00 98.12 194 SER A CA 1
ATOM 1558 C C . SER A 1 194 ? 5.309 -28.611 -26.038 1.00 98.12 194 SER A C 1
ATOM 1560 O O . SER A 1 194 ? 5.497 -29.717 -26.550 1.00 98.12 194 SER A O 1
ATOM 1562 N N . LEU A 1 195 ? 5.246 -27.504 -26.785 1.00 97.44 195 LEU A N 1
ATOM 1563 C CA . LEU A 1 195 ? 5.345 -27.464 -28.244 1.00 97.44 195 LEU A CA 1
ATOM 1564 C C . LEU A 1 195 ? 6.575 -28.246 -28.740 1.00 97.44 195 LEU A C 1
ATOM 1566 O O . LEU A 1 195 ? 7.701 -27.971 -28.314 1.00 97.44 195 LEU A O 1
ATOM 1570 N N . GLY A 1 196 ? 6.351 -29.187 -29.662 1.00 95.12 196 GLY A N 1
ATOM 1571 C CA . GLY A 1 196 ? 7.374 -30.125 -30.140 1.00 95.12 196 GLY A CA 1
ATOM 1572 C C . GLY A 1 196 ? 7.540 -31.377 -29.269 1.00 95.12 196 GLY A C 1
ATOM 1573 O O . GLY A 1 196 ? 8.539 -32.072 -29.407 1.00 95.12 196 GLY A O 1
ATOM 1574 N N . ASN A 1 197 ? 6.589 -31.656 -28.366 1.00 96.12 197 ASN A N 1
ATOM 1575 C CA . ASN A 1 197 ? 6.616 -32.770 -27.407 1.00 96.12 197 ASN A CA 1
ATOM 1576 C C . ASN A 1 197 ? 7.835 -32.756 -26.454 1.00 96.12 197 ASN A C 1
ATOM 1578 O O . ASN A 1 197 ? 8.292 -33.789 -25.949 1.00 96.12 197 ASN A O 1
ATOM 1582 N N . ILE A 1 198 ? 8.365 -31.558 -26.198 1.00 96.06 198 ILE A N 1
ATOM 1583 C CA . ILE A 1 198 ? 9.524 -31.320 -25.333 1.00 96.06 198 ILE A CA 1
ATOM 1584 C C . ILE A 1 198 ? 9.062 -31.252 -23.878 1.00 96.06 198 ILE A C 1
ATOM 1586 O O . ILE A 1 198 ? 8.057 -30.607 -23.582 1.00 96.06 198 ILE A O 1
ATOM 1590 N N . THR A 1 199 ? 9.788 -31.915 -22.975 1.00 97.31 199 THR A N 1
ATOM 1591 C CA . THR A 1 199 ? 9.549 -31.793 -21.531 1.00 97.31 199 THR A CA 1
ATOM 1592 C C . THR A 1 199 ? 10.081 -30.452 -21.033 1.00 97.31 199 THR A C 1
ATOM 1594 O O . THR A 1 199 ? 11.229 -30.107 -21.298 1.00 97.31 199 THR A O 1
ATOM 1597 N N . VAL A 1 200 ? 9.260 -29.721 -20.286 1.00 97.81 200 VAL A N 1
ATOM 1598 C CA . VAL A 1 200 ? 9.645 -28.506 -19.563 1.00 97.81 200 VAL A CA 1
ATOM 1599 C C . VAL A 1 200 ? 9.187 -28.602 -18.115 1.00 97.81 200 VAL A C 1
ATOM 1601 O O . VAL A 1 200 ? 8.242 -29.329 -17.794 1.00 97.81 200 VAL A O 1
ATOM 1604 N N . ARG A 1 201 ? 9.900 -27.908 -17.233 1.00 98.06 201 ARG A N 1
ATOM 1605 C CA . ARG A 1 201 ? 9.774 -28.035 -15.786 1.00 98.06 201 ARG A CA 1
ATOM 1606 C C . ARG A 1 201 ? 9.712 -26.681 -15.095 1.00 98.06 201 ARG A C 1
ATOM 1608 O O . ARG A 1 201 ? 10.278 -25.688 -15.548 1.00 98.06 201 ARG A O 1
ATOM 1615 N N . GLY A 1 202 ? 9.041 -26.668 -13.956 1.00 97.25 202 GLY A N 1
ATOM 1616 C CA . GLY A 1 202 ? 9.000 -25.534 -13.048 1.00 97.25 202 GLY A CA 1
ATOM 1617 C C . GLY A 1 202 ? 8.893 -25.990 -11.603 1.00 97.25 202 GLY A C 1
ATOM 1618 O O . GLY A 1 202 ? 8.651 -27.163 -11.315 1.00 97.25 202 GLY A O 1
ATOM 1619 N N . TRP A 1 203 ? 9.074 -25.049 -10.692 1.00 98.00 203 TRP A N 1
ATOM 1620 C CA . TRP A 1 203 ? 8.851 -25.251 -9.268 1.00 98.00 203 TRP A CA 1
ATOM 1621 C C . TRP A 1 203 ? 7.525 -24.622 -8.874 1.00 98.00 203 TRP A C 1
ATOM 1623 O O . TRP A 1 203 ? 7.221 -23.522 -9.323 1.00 98.00 203 TRP A O 1
ATOM 1633 N N . MET A 1 204 ? 6.762 -25.295 -8.020 1.00 97.50 204 MET A N 1
ATOM 1634 C CA . MET A 1 204 ? 5.556 -24.749 -7.407 1.00 97.50 204 MET A CA 1
ATOM 1635 C C . MET A 1 204 ? 5.705 -24.790 -5.890 1.00 97.50 204 MET A C 1
ATOM 1637 O O . MET A 1 204 ? 6.068 -25.830 -5.340 1.00 97.50 204 MET A O 1
ATOM 1641 N N . THR A 1 205 ? 5.422 -23.685 -5.208 1.00 96.25 205 THR A N 1
ATOM 1642 C CA . THR A 1 205 ? 5.367 -23.636 -3.746 1.00 96.25 205 THR A CA 1
ATOM 1643 C C . THR A 1 205 ? 3.960 -23.301 -3.272 1.00 96.25 205 THR A C 1
ATOM 1645 O O . THR A 1 205 ? 3.279 -22.460 -3.860 1.00 96.25 205 THR A O 1
ATOM 1648 N N . ILE A 1 206 ? 3.499 -24.015 -2.242 1.00 93.25 206 ILE A N 1
ATOM 1649 C CA . ILE A 1 206 ? 2.148 -23.889 -1.674 1.00 93.25 206 ILE A CA 1
ATOM 1650 C C . ILE A 1 206 ? 2.265 -23.680 -0.155 1.00 93.25 206 ILE A C 1
ATOM 1652 O O . ILE A 1 206 ? 3.008 -24.431 0.488 1.00 93.25 206 ILE A O 1
ATOM 1656 N N . PRO A 1 207 ? 1.542 -22.710 0.439 1.00 90.50 207 PRO A N 1
ATOM 1657 C CA . PRO A 1 207 ? 1.483 -22.514 1.887 1.00 90.50 207 PRO A CA 1
ATOM 1658 C C . PRO A 1 207 ? 0.979 -23.760 2.617 1.00 90.50 207 PRO A C 1
ATOM 1660 O O . PRO A 1 207 ? -0.016 -24.368 2.220 1.00 90.50 207 PRO A O 1
ATOM 1663 N N . LYS A 1 208 ? 1.645 -24.145 3.710 1.00 87.81 208 LYS A N 1
ATOM 1664 C CA . LYS A 1 208 ? 1.222 -25.295 4.531 1.00 87.81 208 LYS A CA 1
ATOM 1665 C C . LYS A 1 208 ? -0.107 -25.054 5.249 1.00 87.81 208 LYS A C 1
ATOM 1667 O O . LYS A 1 208 ? -0.801 -26.016 5.548 1.00 87.81 208 LYS A O 1
ATOM 1672 N N . ASN A 1 209 ? -0.451 -23.794 5.502 1.00 80.56 209 ASN A N 1
ATOM 1673 C CA . ASN A 1 209 ? -1.697 -23.361 6.135 1.00 80.56 209 ASN A CA 1
ATOM 1674 C C . ASN A 1 209 ? -2.849 -23.117 5.137 1.00 80.56 209 ASN A C 1
ATOM 1676 O O . ASN A 1 209 ? -3.870 -22.556 5.533 1.00 80.56 209 ASN A O 1
ATOM 1680 N N . LYS A 1 210 ? -2.701 -23.518 3.863 1.00 84.56 210 LYS A N 1
ATOM 1681 C CA . LYS A 1 210 ? -3.782 -23.478 2.863 1.00 84.56 210 LYS A CA 1
ATOM 1682 C C . LYS A 1 210 ? -5.027 -24.187 3.409 1.00 84.56 210 LYS A C 1
ATOM 1684 O O . LYS A 1 210 ? -4.943 -25.333 3.856 1.00 84.56 210 LYS A O 1
ATOM 1689 N N . LYS A 1 211 ? -6.186 -23.534 3.328 1.00 80.12 211 LYS A N 1
ATOM 1690 C CA . LYS A 1 211 ? -7.458 -24.088 3.808 1.00 80.12 211 LYS A CA 1
ATOM 1691 C C . LYS A 1 211 ? -8.020 -25.138 2.849 1.00 80.12 211 LYS A C 1
ATOM 1693 O O . LYS A 1 211 ? -7.748 -25.143 1.645 1.00 80.12 211 LYS A O 1
ATOM 1698 N N . LEU A 1 212 ? -8.848 -26.037 3.382 1.00 77.19 212 LEU A N 1
ATOM 1699 C CA . LEU A 1 212 ? -9.558 -27.024 2.570 1.00 77.19 212 LEU A CA 1
ATOM 1700 C C . LEU A 1 212 ? -10.474 -26.305 1.562 1.00 77.19 212 LEU A C 1
ATOM 1702 O O . LEU A 1 212 ? -11.198 -25.385 1.932 1.00 77.19 212 LEU A O 1
ATOM 1706 N N . ASN A 1 213 ? -10.439 -26.728 0.294 1.00 80.19 213 ASN A N 1
ATOM 1707 C CA . ASN A 1 213 ? -11.166 -26.125 -0.838 1.00 80.1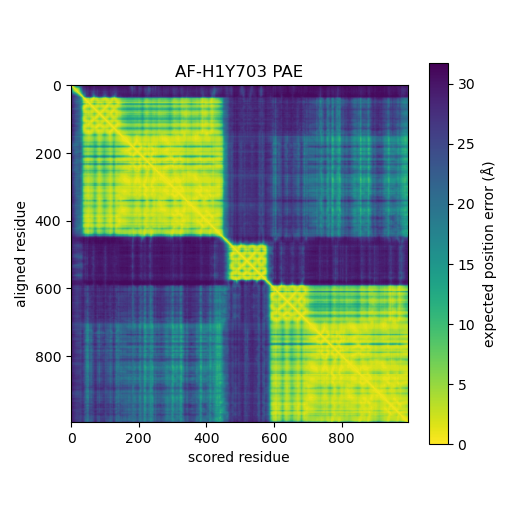9 213 ASN A CA 1
ATOM 1708 C C . ASN A 1 213 ? -10.767 -24.682 -1.210 1.00 80.19 213 ASN A C 1
ATOM 1710 O O . ASN A 1 213 ? -11.392 -24.085 -2.089 1.00 80.19 213 ASN A O 1
ATOM 1714 N N . GLU A 1 214 ? -9.729 -24.117 -0.592 1.00 86.75 214 GLU A N 1
ATOM 1715 C CA . GLU A 1 214 ? -9.187 -22.823 -1.001 1.00 86.75 214 GLU A CA 1
ATOM 1716 C C . GLU A 1 214 ? -8.485 -22.940 -2.358 1.00 86.75 214 GLU A C 1
ATOM 1718 O O . GLU A 1 214 ? -7.637 -23.813 -2.559 1.00 86.75 214 GLU A O 1
ATOM 1723 N N . LYS A 1 215 ? -8.814 -22.027 -3.276 1.00 91.81 215 LYS A N 1
ATOM 1724 C CA . LYS A 1 215 ? -8.067 -21.831 -4.520 1.00 91.81 215 LYS A CA 1
ATOM 1725 C C . LYS A 1 215 ? -7.111 -20.666 -4.352 1.00 91.81 215 LYS A C 1
ATOM 1727 O O . LYS A 1 215 ? -7.547 -19.541 -4.105 1.00 91.81 215 LYS A O 1
ATOM 1732 N N . LEU A 1 216 ? -5.821 -20.937 -4.495 1.00 93.50 216 LEU A N 1
ATOM 1733 C CA . LEU A 1 216 ? -4.788 -19.939 -4.274 1.00 93.50 216 LEU A CA 1
ATOM 1734 C C . LEU A 1 216 ? -4.577 -19.083 -5.528 1.00 93.50 216 LEU A C 1
ATOM 1736 O O . LEU A 1 216 ? -4.394 -19.643 -6.613 1.00 93.50 216 LEU A O 1
ATOM 1740 N N . PRO A 1 217 ? -4.537 -17.745 -5.408 1.00 95.62 217 PRO A N 1
ATOM 1741 C CA . PRO A 1 217 ? -4.024 -16.900 -6.478 1.00 95.62 217 PRO A CA 1
ATOM 1742 C C . PRO A 1 217 ? -2.569 -17.269 -6.785 1.00 95.62 217 PRO A C 1
ATOM 1744 O O . PRO A 1 217 ? -1.830 -17.759 -5.924 1.00 95.62 217 PRO A O 1
ATOM 1747 N N . VAL A 1 218 ? -2.155 -17.038 -8.027 1.00 97.56 218 VAL A N 1
ATOM 1748 C CA . VAL A 1 218 ? -0.870 -17.512 -8.542 1.00 97.56 218 VAL A CA 1
ATOM 1749 C C . VAL A 1 218 ? 0.105 -16.357 -8.720 1.00 97.56 218 VAL A C 1
ATOM 1751 O O . VAL A 1 218 ? -0.192 -15.384 -9.410 1.00 97.56 218 VAL A O 1
ATOM 1754 N N . TYR A 1 219 ? 1.290 -16.504 -8.129 1.00 97.81 219 TYR A N 1
ATOM 1755 C CA . TYR A 1 219 ? 2.462 -15.660 -8.345 1.00 97.81 219 TYR A CA 1
ATOM 1756 C C . TYR A 1 219 ? 3.447 -16.399 -9.255 1.00 97.81 219 TYR A C 1
ATOM 1758 O O . TYR A 1 219 ? 4.141 -17.311 -8.810 1.00 97.81 219 TYR A O 1
ATOM 1766 N N . MET A 1 220 ? 3.513 -16.049 -10.535 1.00 98.25 220 MET A N 1
ATOM 1767 C CA . MET A 1 220 ? 4.353 -16.740 -11.514 1.00 98.25 220 MET A CA 1
ATOM 1768 C C . MET A 1 220 ? 5.575 -15.901 -11.902 1.00 98.25 220 MET A C 1
ATOM 1770 O O . MET A 1 220 ? 5.433 -14.773 -12.363 1.00 98.25 220 MET A O 1
ATOM 1774 N N . VAL A 1 221 ? 6.775 -16.467 -11.770 1.00 98.25 221 VAL A N 1
ATOM 1775 C CA . VAL A 1 221 ? 8.044 -15.853 -12.186 1.00 98.25 221 VAL A CA 1
ATOM 1776 C C . VAL A 1 221 ? 8.562 -16.512 -13.456 1.00 98.25 221 VAL A C 1
ATOM 1778 O O . VAL A 1 221 ? 8.645 -17.743 -13.547 1.00 98.25 221 VAL A O 1
ATOM 1781 N N . LEU A 1 222 ? 8.951 -15.676 -14.418 1.00 98.50 222 LEU A N 1
ATOM 1782 C CA . LEU A 1 222 ? 9.564 -16.077 -15.680 1.00 98.50 222 LEU A CA 1
ATOM 1783 C C . LEU A 1 222 ? 11.058 -15.710 -15.726 1.00 98.50 222 LEU A C 1
ATOM 1785 O O . LEU A 1 222 ? 11.468 -14.690 -15.165 1.00 98.50 222 LEU A O 1
ATOM 1789 N N . PRO A 1 223 ? 11.899 -16.535 -16.379 1.00 97.44 223 PRO A N 1
ATOM 1790 C CA . PRO A 1 223 ? 13.344 -16.460 -16.228 1.00 97.44 223 PRO A CA 1
ATOM 1791 C C . PRO A 1 223 ? 13.957 -15.358 -17.093 1.00 97.44 223 PRO A C 1
ATOM 1793 O O . PRO A 1 223 ? 13.627 -15.202 -18.270 1.00 97.44 223 PRO A O 1
ATOM 1796 N N . GLY A 1 224 ? 14.929 -14.648 -16.520 1.00 95.25 224 GLY A N 1
ATOM 1797 C CA . GLY A 1 224 ? 15.848 -13.800 -17.274 1.00 95.25 224 GLY A CA 1
ATOM 1798 C C . GLY A 1 224 ? 16.778 -14.608 -18.189 1.00 95.25 224 GLY A C 1
ATOM 1799 O O . GLY A 1 224 ? 16.863 -15.838 -18.121 1.00 95.25 224 GLY A O 1
ATOM 1800 N N . TYR A 1 225 ? 17.511 -13.910 -19.054 1.00 93.50 225 TYR A N 1
ATOM 1801 C CA . TYR A 1 225 ? 18.383 -14.543 -20.041 1.00 93.50 225 TYR A CA 1
ATOM 1802 C C . TYR A 1 225 ? 19.525 -15.336 -19.379 1.00 93.50 225 TYR A C 1
ATOM 1804 O O . TYR A 1 225 ? 20.409 -14.771 -18.731 1.00 93.50 225 TYR A O 1
ATOM 1812 N N . GLY A 1 226 ? 19.526 -16.661 -19.558 1.00 90.06 226 GLY A N 1
ATOM 1813 C CA . GLY A 1 226 ? 20.510 -17.556 -18.938 1.00 90.06 226 GLY A CA 1
ATOM 1814 C C . GLY A 1 226 ? 20.273 -17.831 -17.449 1.00 90.06 226 GLY A C 1
ATOM 1815 O O . GLY A 1 226 ? 21.162 -18.378 -16.801 1.00 90.06 226 GLY A O 1
ATOM 1816 N N . ALA A 1 227 ? 19.120 -17.443 -16.897 1.00 90.38 227 ALA A N 1
ATOM 1817 C CA . ALA A 1 227 ? 18.788 -17.692 -15.500 1.00 90.38 227 ALA A CA 1
ATOM 1818 C C . ALA A 1 227 ? 18.387 -19.158 -15.260 1.00 90.38 227 ALA A C 1
ATOM 1820 O O . ALA A 1 227 ? 17.815 -19.818 -16.130 1.00 90.38 227 ALA A O 1
ATOM 1821 N N . ASN A 1 228 ? 18.655 -19.644 -14.049 1.00 93.12 228 ASN A N 1
ATOM 1822 C CA . ASN A 1 228 ? 18.054 -20.853 -13.499 1.00 93.12 228 ASN A CA 1
ATOM 1823 C C . ASN A 1 228 ? 17.157 -20.429 -12.339 1.00 93.12 228 ASN A C 1
ATOM 1825 O O . ASN A 1 228 ? 17.646 -19.813 -11.394 1.00 93.12 228 ASN A O 1
ATOM 1829 N N . LEU A 1 229 ? 15.864 -20.727 -12.424 1.00 95.62 229 LEU A N 1
ATOM 1830 C CA . LEU A 1 229 ? 14.943 -20.463 -11.332 1.00 95.62 229 LEU A CA 1
ATOM 1831 C C . LEU A 1 229 ? 14.885 -21.657 -10.381 1.00 95.62 229 LEU A C 1
ATOM 1833 O O . LEU A 1 229 ? 14.690 -22.802 -10.802 1.00 95.62 229 LEU A O 1
ATOM 1837 N N . ASP A 1 230 ? 15.002 -21.345 -9.097 1.00 94.44 230 ASP A N 1
ATOM 1838 C CA . ASP A 1 230 ? 14.777 -22.240 -7.967 1.00 94.44 230 ASP A CA 1
ATOM 1839 C C . ASP A 1 230 ? 13.383 -21.994 -7.351 1.00 94.44 230 ASP A C 1
ATOM 1841 O O . ASP A 1 230 ? 12.714 -21.018 -7.712 1.00 94.44 230 ASP A O 1
ATOM 1845 N N . PRO A 1 231 ? 12.901 -22.868 -6.442 1.00 93.50 231 PRO A N 1
ATOM 1846 C CA . PRO A 1 231 ? 11.644 -22.642 -5.735 1.00 93.50 231 PRO A CA 1
ATOM 1847 C C . PRO A 1 231 ? 11.606 -21.274 -5.043 1.00 93.50 231 PRO A C 1
ATOM 1849 O O . PRO A 1 231 ? 12.513 -20.925 -4.287 1.00 93.50 231 PRO A O 1
ATOM 1852 N N . ILE A 1 232 ? 10.533 -20.516 -5.275 1.00 88.50 232 ILE A N 1
ATOM 1853 C CA . ILE A 1 232 ? 10.324 -19.205 -4.653 1.00 88.50 232 ILE A CA 1
ATOM 1854 C C . ILE A 1 232 ? 9.887 -19.424 -3.195 1.00 88.50 232 ILE A C 1
ATOM 1856 O O . ILE A 1 232 ? 8.910 -20.155 -2.977 1.00 88.50 232 ILE A O 1
ATOM 1860 N N . PRO A 1 233 ? 10.559 -18.809 -2.199 1.00 73.56 233 PRO A N 1
ATOM 1861 C CA . PRO A 1 233 ? 10.063 -18.772 -0.825 1.00 73.56 233 PRO A CA 1
ATOM 1862 C C . PRO A 1 233 ? 8.644 -18.200 -0.850 1.00 73.56 233 PRO A C 1
ATOM 1864 O O . PRO A 1 233 ? 8.440 -17.130 -1.420 1.00 73.56 233 PRO A O 1
ATOM 1867 N N . GLY A 1 234 ? 7.656 -18.947 -0.356 1.00 71.38 234 GLY A N 1
ATOM 1868 C CA . GLY A 1 234 ? 6.257 -18.666 -0.675 1.00 71.38 234 GLY A CA 1
ATOM 1869 C C . GLY A 1 234 ? 5.833 -17.240 -0.317 1.00 71.38 234 GLY A C 1
ATOM 1870 O O . GLY A 1 234 ? 6.141 -16.730 0.759 1.00 71.38 234 GLY A O 1
ATOM 1871 N N . VAL A 1 235 ? 5.122 -16.593 -1.240 1.00 81.50 235 VAL A N 1
ATOM 1872 C CA . VAL A 1 235 ? 4.410 -15.341 -0.977 1.00 81.50 235 VAL A CA 1
ATOM 1873 C C . VAL A 1 235 ? 3.166 -15.702 -0.154 1.00 81.50 235 VAL A C 1
ATOM 1875 O O . VAL A 1 235 ? 2.406 -16.575 -0.586 1.00 81.50 235 VAL A O 1
ATOM 1878 N N . PRO A 1 236 ? 2.932 -15.085 1.022 1.00 77.88 236 PRO A N 1
ATOM 1879 C CA . PRO A 1 236 ? 1.841 -15.504 1.900 1.00 77.88 236 PRO A CA 1
ATOM 1880 C C . PRO A 1 236 ? 0.486 -15.505 1.182 1.00 77.88 236 PRO A C 1
ATOM 1882 O O . PRO A 1 236 ? 0.121 -14.522 0.548 1.00 77.88 236 PRO A O 1
ATOM 1885 N N . ASN A 1 237 ? -0.285 -16.589 1.300 1.00 83.94 237 ASN A N 1
ATOM 1886 C CA . ASN A 1 237 ? -1.590 -16.774 0.637 1.00 83.94 237 ASN A CA 1
ATOM 1887 C C . ASN A 1 237 ? -1.557 -16.874 -0.906 1.00 83.94 237 ASN A C 1
ATOM 1889 O O . ASN A 1 237 ? -2.602 -16.752 -1.542 1.00 83.94 237 ASN A O 1
ATOM 1893 N N . PHE A 1 238 ? -0.395 -17.117 -1.518 1.00 92.19 238 PHE A N 1
ATOM 1894 C CA . PHE A 1 238 ? -0.266 -17.391 -2.953 1.00 92.19 238 PHE A CA 1
ATOM 1895 C C . PHE A 1 238 ? 0.354 -18.763 -3.196 1.00 92.19 238 PHE A C 1
ATOM 1897 O O . PHE A 1 238 ? 1.222 -19.216 -2.450 1.00 92.19 238 PHE A O 1
ATOM 1904 N N . ALA A 1 239 ? -0.026 -19.389 -4.306 1.00 95.75 239 ALA A N 1
ATOM 1905 C CA . ALA A 1 239 ? 0.800 -20.418 -4.916 1.00 95.75 239 ALA A CA 1
ATOM 1906 C C . ALA A 1 239 ? 1.865 -19.731 -5.777 1.00 95.75 239 ALA A C 1
ATOM 1908 O O . ALA A 1 239 ? 1.529 -18.932 -6.652 1.00 95.75 239 ALA A O 1
ATOM 1909 N N . CYS A 1 240 ? 3.144 -20.025 -5.550 1.00 97.44 240 CYS A N 1
ATOM 1910 C CA . CYS A 1 240 ? 4.219 -19.425 -6.343 1.00 97.44 240 CYS A CA 1
ATOM 1911 C C . CYS A 1 240 ? 4.742 -20.424 -7.368 1.00 97.44 240 CYS A C 1
ATOM 1913 O O . CYS A 1 240 ? 5.037 -21.564 -7.019 1.00 97.44 240 CYS A O 1
ATOM 1915 N N . ILE A 1 241 ? 4.881 -20.002 -8.622 1.00 98.25 241 ILE A N 1
ATOM 1916 C CA . ILE A 1 241 ? 5.393 -20.822 -9.719 1.00 98.25 241 ILE A CA 1
ATOM 1917 C C . ILE A 1 241 ? 6.648 -20.171 -10.287 1.00 98.25 241 ILE A C 1
ATOM 1919 O O . ILE A 1 241 ? 6.620 -19.017 -10.696 1.00 98.25 241 ILE A O 1
ATOM 1923 N N . ALA A 1 242 ? 7.740 -20.923 -10.366 1.00 98.25 242 ALA A N 1
ATOM 1924 C CA . ALA A 1 242 ? 8.965 -20.514 -11.040 1.00 98.25 242 ALA A CA 1
ATOM 1925 C C . ALA A 1 242 ? 9.182 -21.420 -12.256 1.00 98.25 242 ALA A C 1
ATOM 1927 O O . ALA A 1 242 ? 9.527 -22.595 -12.105 1.00 98.25 242 ALA A O 1
ATOM 1928 N N . LEU A 1 243 ? 8.929 -20.910 -13.462 1.00 98.50 243 LEU A N 1
ATOM 1929 C CA . LEU A 1 243 ? 9.014 -21.710 -14.687 1.00 98.50 243 LEU A CA 1
ATOM 1930 C C . LEU A 1 243 ? 10.403 -21.590 -15.315 1.00 98.50 243 LEU A C 1
ATOM 1932 O O . LEU A 1 243 ? 10.808 -20.507 -15.721 1.00 98.50 243 LEU A O 1
ATOM 1936 N N . ASN A 1 244 ? 11.096 -22.709 -15.511 1.00 97.75 244 ASN A N 1
ATOM 1937 C CA . ASN A 1 244 ? 12.255 -22.743 -16.394 1.00 97.75 244 ASN A CA 1
ATOM 1938 C C . ASN A 1 244 ? 11.784 -23.133 -17.801 1.00 97.75 244 ASN A C 1
ATOM 1940 O O . ASN A 1 244 ? 11.414 -24.280 -18.049 1.00 97.75 244 ASN A O 1
ATOM 1944 N N . VAL A 1 245 ? 11.778 -22.182 -18.736 1.00 97.81 245 VAL A N 1
ATOM 1945 C CA . VAL A 1 245 ? 11.458 -22.459 -20.150 1.00 97.81 245 VAL A CA 1
ATOM 1946 C C . VAL A 1 245 ? 12.523 -23.356 -20.792 1.00 97.81 245 VAL A C 1
ATOM 1948 O O . VAL A 1 245 ? 13.638 -23.474 -20.273 1.00 97.81 245 VAL A O 1
ATOM 1951 N N . ARG A 1 246 ? 12.207 -23.990 -21.930 1.00 97.50 246 ARG A N 1
ATOM 1952 C CA . ARG A 1 246 ? 13.158 -24.848 -22.659 1.00 97.50 246 ARG A CA 1
ATOM 1953 C C . ARG A 1 246 ? 14.515 -24.165 -22.841 1.00 97.50 246 ARG A C 1
ATOM 1955 O O . ARG A 1 246 ? 14.585 -22.986 -23.186 1.00 97.50 246 ARG A O 1
ATOM 1962 N N . GLY A 1 247 ? 15.602 -24.904 -22.645 1.00 95.50 247 GLY A N 1
ATOM 1963 C CA . GLY A 1 247 ? 16.942 -24.330 -22.754 1.00 95.50 247 GLY A CA 1
ATOM 1964 C C . GLY A 1 247 ? 17.435 -23.610 -21.509 1.00 95.50 247 GLY A C 1
ATOM 1965 O O . GLY A 1 247 ? 18.597 -23.219 -21.503 1.00 95.50 247 GLY A O 1
ATOM 1966 N N . LEU A 1 248 ? 16.644 -23.485 -20.441 1.00 95.44 248 LEU A N 1
ATOM 1967 C CA . LEU A 1 248 ? 17.063 -22.885 -19.173 1.00 95.44 248 LEU A CA 1
ATOM 1968 C C . LEU A 1 248 ? 16.778 -23.796 -17.978 1.00 95.44 248 LEU A C 1
ATOM 1970 O O . LEU A 1 248 ? 15.944 -24.697 -18.044 1.00 95.44 248 LEU A O 1
ATOM 1974 N N . GLY A 1 249 ? 17.522 -23.568 -16.895 1.00 93.69 249 GLY A N 1
ATOM 1975 C CA . GLY A 1 249 ? 17.394 -24.285 -15.628 1.00 93.69 249 GLY A CA 1
ATOM 1976 C C . GLY A 1 249 ? 17.237 -25.803 -15.746 1.00 93.69 249 GLY A C 1
ATOM 1977 O O . GLY A 1 249 ? 18.007 -26.469 -16.441 1.00 93.69 249 GLY A O 1
ATOM 1978 N N . ASN A 1 250 ? 16.218 -26.351 -15.082 1.00 93.81 250 ASN A N 1
ATOM 1979 C CA . ASN A 1 250 ? 15.879 -27.781 -15.109 1.00 93.81 250 ASN A CA 1
ATOM 1980 C C . ASN A 1 250 ? 15.117 -28.242 -16.377 1.00 93.81 250 ASN A C 1
ATOM 1982 O O . ASN A 1 250 ? 14.653 -29.382 -16.430 1.00 93.81 250 ASN A O 1
ATOM 1986 N N . SER A 1 251 ? 15.034 -27.403 -17.414 1.00 96.56 251 SER A N 1
ATOM 1987 C CA . SER A 1 251 ? 14.429 -27.702 -18.727 1.00 96.56 251 SER A CA 1
ATOM 1988 C C . SER A 1 251 ? 15.475 -27.750 -19.851 1.00 96.56 251 SER A C 1
ATOM 1990 O O . SER A 1 251 ? 15.209 -27.378 -20.999 1.00 96.56 251 SER A O 1
ATOM 1992 N N . ARG A 1 252 ? 16.702 -28.162 -19.507 1.00 94.06 252 ARG A N 1
ATOM 1993 C CA . ARG A 1 252 ? 17.864 -28.247 -20.411 1.00 94.06 252 ARG A CA 1
ATOM 1994 C C . ARG A 1 252 ? 18.168 -29.656 -20.918 1.00 94.06 252 ARG A C 1
ATOM 1996 O O . ARG A 1 252 ? 19.131 -29.844 -21.648 1.00 94.06 252 ARG A O 1
ATOM 2003 N N . ASP A 1 253 ? 17.373 -30.648 -20.541 1.00 89.12 253 ASP A N 1
ATOM 2004 C CA . ASP A 1 253 ? 17.580 -32.055 -20.896 1.00 89.12 253 ASP A CA 1
ATOM 2005 C C . ASP A 1 253 ? 17.359 -32.351 -22.388 1.00 89.12 253 ASP A C 1
ATOM 2007 O O . ASP A 1 253 ? 18.015 -33.234 -22.932 1.00 89.12 253 ASP A O 1
ATOM 2011 N N . VAL A 1 254 ? 16.478 -31.603 -23.062 1.00 89.44 254 VAL A N 1
ATOM 2012 C CA . VAL A 1 254 ? 16.179 -31.796 -24.498 1.00 89.44 254 VAL A CA 1
ATOM 2013 C C . VAL A 1 254 ? 16.774 -30.693 -25.376 1.00 89.44 254 VAL A C 1
ATOM 2015 O O . VAL A 1 254 ? 17.334 -30.964 -26.435 1.00 89.44 254 VAL A O 1
ATOM 2018 N N . VAL A 1 255 ? 16.652 -29.435 -24.951 1.00 93.69 255 VAL A N 1
ATOM 2019 C CA . VAL A 1 255 ? 17.194 -28.260 -25.650 1.00 93.69 255 VAL A CA 1
ATOM 2020 C C . VAL A 1 255 ? 18.233 -27.646 -24.729 1.00 93.69 255 VAL A C 1
ATOM 2022 O O . VAL A 1 255 ? 17.884 -27.236 -23.631 1.00 93.69 255 VAL A O 1
ATOM 2025 N N . ASN A 1 256 ? 19.499 -27.599 -25.146 1.00 94.31 256 ASN A N 1
ATOM 2026 C CA . ASN A 1 256 ? 20.618 -27.239 -24.267 1.00 94.31 256 ASN A CA 1
ATOM 2027 C C . ASN A 1 256 ? 21.625 -26.274 -24.931 1.00 94.31 256 ASN A C 1
ATOM 2029 O O . ASN A 1 256 ? 22.817 -26.581 -24.970 1.00 94.31 256 ASN A O 1
ATOM 2033 N N . PRO A 1 257 ? 21.196 -25.133 -25.506 1.00 94.19 257 PRO A N 1
ATOM 2034 C CA . PRO A 1 257 ? 22.142 -24.168 -26.060 1.00 94.19 257 PRO A CA 1
ATOM 2035 C C . PRO A 1 257 ? 23.044 -23.594 -24.959 1.00 94.19 257 PRO A C 1
ATOM 2037 O O . PRO A 1 257 ? 22.645 -23.507 -23.788 1.00 94.19 257 PRO A O 1
ATOM 2040 N N . SER A 1 258 ? 24.249 -23.155 -25.331 1.00 91.81 258 SER A N 1
ATOM 2041 C CA . SER A 1 258 ? 25.049 -22.287 -24.461 1.00 91.81 258 SER A CA 1
ATOM 2042 C C . SER A 1 258 ? 24.271 -20.999 -24.150 1.00 91.81 258 SER A C 1
ATOM 2044 O O . SER A 1 258 ? 23.279 -20.674 -24.815 1.00 91.81 258 SER A O 1
ATOM 2046 N N . LYS A 1 259 ? 24.692 -20.256 -23.121 1.00 87.69 259 LYS A N 1
ATOM 2047 C CA . LYS A 1 259 ? 24.048 -18.979 -22.791 1.00 87.69 259 LYS A CA 1
ATOM 2048 C C . LYS A 1 259 ? 24.149 -18.017 -23.978 1.00 87.69 259 LYS A C 1
ATOM 2050 O O . LYS A 1 259 ? 23.190 -17.327 -24.295 1.00 87.69 259 LYS A O 1
ATOM 2055 N N . GLU A 1 260 ? 25.280 -18.007 -24.662 1.00 87.44 260 GLU A N 1
ATOM 2056 C CA . GLU A 1 260 ? 25.580 -17.146 -25.800 1.00 87.44 260 GLU A CA 1
ATOM 2057 C C . GLU A 1 260 ? 24.756 -17.538 -27.035 1.00 87.44 260 GLU A C 1
ATOM 2059 O O . GLU A 1 260 ? 24.208 -16.668 -27.714 1.00 87.44 260 GLU A O 1
ATOM 2064 N N . ASP A 1 261 ? 24.593 -18.841 -27.283 1.00 91.88 261 ASP A N 1
ATOM 2065 C CA . ASP A 1 261 ? 23.886 -19.350 -28.463 1.00 91.88 261 ASP A CA 1
ATOM 2066 C C . ASP A 1 261 ? 22.362 -19.300 -28.326 1.00 91.88 261 ASP A C 1
ATOM 2068 O O . ASP A 1 261 ? 21.668 -19.363 -29.342 1.00 91.88 261 ASP A O 1
ATOM 2072 N N . PHE A 1 262 ? 21.820 -19.181 -27.106 1.00 95.62 262 PHE A N 1
ATOM 2073 C CA . PHE A 1 262 ? 20.376 -19.237 -26.860 1.00 95.62 262 PHE A CA 1
ATOM 2074 C C . PHE A 1 262 ? 19.604 -18.294 -27.798 1.00 95.62 262 PHE A C 1
ATOM 2076 O O . PHE A 1 262 ? 18.750 -18.758 -28.544 1.00 95.62 262 PHE A O 1
ATOM 2083 N N . ILE A 1 263 ? 19.956 -17.004 -27.869 1.00 95.31 263 ILE A N 1
ATOM 2084 C CA . ILE A 1 263 ? 19.239 -16.022 -28.706 1.00 95.31 263 ILE A CA 1
ATOM 2085 C C . ILE A 1 263 ? 19.375 -16.251 -30.221 1.00 95.31 263 ILE A C 1
ATOM 2087 O O . ILE A 1 263 ? 18.650 -15.649 -30.999 1.00 95.31 263 ILE A O 1
ATOM 2091 N N . THR A 1 264 ? 20.289 -17.111 -30.674 1.00 96.75 264 THR A N 1
ATOM 2092 C CA . THR A 1 264 ? 20.486 -17.406 -32.108 1.00 96.75 264 THR A CA 1
ATOM 2093 C C . THR A 1 264 ? 20.047 -18.820 -32.489 1.00 96.75 264 THR A C 1
ATOM 2095 O O . THR A 1 264 ? 20.052 -19.191 -33.667 1.00 96.75 264 THR A O 1
ATOM 2098 N N . TYR A 1 265 ? 19.594 -19.608 -31.511 1.00 96.69 265 TYR A N 1
ATOM 2099 C CA . TYR A 1 265 ? 19.214 -20.999 -31.695 1.00 96.69 265 TYR A CA 1
ATOM 2100 C C . TYR A 1 265 ? 18.009 -21.126 -32.642 1.00 96.69 265 TYR A C 1
ATOM 2102 O O . TYR A 1 265 ? 16.884 -20.746 -32.309 1.00 96.69 265 TYR A O 1
ATOM 2110 N N . ASN A 1 266 ? 18.260 -21.666 -33.841 1.00 96.31 266 ASN A N 1
ATOM 2111 C CA . ASN A 1 266 ? 17.315 -21.775 -34.963 1.00 96.31 266 ASN A CA 1
ATOM 2112 C C . ASN A 1 266 ? 16.730 -20.439 -35.469 1.00 96.31 266 ASN A C 1
ATOM 2114 O O . ASN A 1 266 ? 15.646 -20.421 -36.045 1.00 96.31 266 ASN A O 1
ATOM 2118 N N . ILE A 1 267 ? 17.442 -19.319 -35.309 1.00 97.00 267 ILE A N 1
ATOM 2119 C CA . ILE A 1 267 ? 16.949 -17.974 -35.682 1.00 97.00 267 ILE A CA 1
ATOM 2120 C C . ILE A 1 267 ? 16.663 -17.772 -37.185 1.00 97.00 267 ILE A C 1
ATOM 2122 O O . ILE A 1 267 ? 16.012 -16.808 -37.567 1.00 97.00 267 ILE A O 1
ATOM 2126 N N . HIS A 1 268 ? 17.120 -18.672 -38.057 1.00 94.31 268 HIS A N 1
ATOM 2127 C CA . HIS A 1 268 ? 16.850 -18.616 -39.499 1.00 94.31 268 HIS A CA 1
ATOM 2128 C C . HIS A 1 268 ? 15.450 -19.133 -39.887 1.00 94.31 268 HIS A C 1
ATOM 2130 O O . HIS A 1 268 ? 15.035 -18.944 -41.026 1.00 94.31 268 HIS A O 1
ATOM 2136 N N . ASP A 1 269 ? 14.728 -19.792 -38.973 1.00 96.25 269 ASP A N 1
ATOM 2137 C CA . ASP A 1 269 ? 13.379 -20.320 -39.206 1.00 96.25 269 ASP A CA 1
ATOM 2138 C C . ASP A 1 269 ? 12.450 -19.911 -38.057 1.00 96.25 269 ASP A C 1
ATOM 2140 O O . ASP A 1 269 ? 12.507 -20.471 -36.958 1.00 96.25 269 ASP A O 1
ATOM 2144 N N . LYS A 1 270 ? 11.532 -18.969 -38.323 1.00 97.25 270 LYS A N 1
ATOM 2145 C CA . LYS A 1 270 ? 10.551 -18.488 -37.335 1.00 97.25 270 LYS A CA 1
ATOM 2146 C C . LYS A 1 270 ? 9.740 -19.611 -36.679 1.00 97.25 270 LYS A C 1
ATOM 2148 O O . LYS A 1 270 ? 9.328 -19.459 -35.535 1.00 97.25 270 LYS A O 1
ATOM 2153 N N . ASN A 1 271 ? 9.525 -20.747 -37.349 1.00 97.38 271 ASN A N 1
ATOM 2154 C CA . ASN A 1 271 ? 8.756 -21.868 -36.799 1.00 97.38 271 ASN A CA 1
ATOM 2155 C C . ASN A 1 271 ? 9.563 -22.746 -35.831 1.00 97.38 271 ASN A C 1
ATOM 2157 O O . ASN A 1 271 ? 8.957 -23.467 -35.030 1.00 97.38 271 ASN A O 1
ATOM 2161 N N . LYS A 1 272 ? 10.899 -22.684 -35.893 1.00 96.69 272 LYS A N 1
ATOM 2162 C CA . LYS A 1 272 ? 11.831 -23.472 -35.068 1.00 96.69 272 LYS A CA 1
ATOM 2163 C C . LYS A 1 272 ? 12.648 -22.629 -34.089 1.00 96.69 272 LYS A C 1
ATOM 2165 O O . LYS A 1 272 ? 13.327 -23.205 -33.238 1.00 96.69 272 LYS A O 1
ATOM 2170 N N . TYR A 1 273 ? 12.590 -21.304 -34.207 1.00 98.19 273 TYR A N 1
ATOM 2171 C CA . TYR A 1 273 ? 13.299 -20.375 -33.336 1.00 98.19 273 TYR A CA 1
ATOM 2172 C C . TYR A 1 273 ? 12.948 -20.589 -31.859 1.00 98.19 273 TYR A C 1
ATOM 2174 O O . TYR A 1 273 ? 11.783 -20.802 -31.505 1.00 98.19 273 TYR A O 1
ATOM 2182 N N . ILE A 1 274 ? 13.956 -20.517 -30.985 1.00 97.62 274 ILE A N 1
ATOM 2183 C CA . ILE A 1 274 ? 13.815 -20.909 -29.577 1.00 97.62 274 ILE A CA 1
ATOM 2184 C C . ILE A 1 274 ? 12.734 -20.125 -28.827 1.00 97.62 274 ILE A C 1
ATOM 2186 O O . ILE A 1 274 ? 12.003 -20.724 -28.037 1.00 97.62 274 ILE A O 1
ATOM 2190 N N . LEU A 1 275 ? 12.569 -18.822 -29.107 1.00 98.31 275 LEU A N 1
ATOM 2191 C CA . LEU A 1 275 ? 11.581 -17.994 -28.408 1.00 98.31 275 LEU A CA 1
ATOM 2192 C C . LEU A 1 275 ? 10.149 -18.424 -28.728 1.00 98.31 275 LEU A C 1
ATOM 2194 O O . LEU A 1 275 ? 9.293 -18.337 -27.855 1.00 98.31 275 LEU A O 1
ATOM 2198 N N . ARG A 1 276 ? 9.883 -18.989 -29.916 1.00 98.62 276 ARG A N 1
ATOM 2199 C CA . ARG A 1 276 ? 8.566 -19.570 -30.232 1.00 98.62 276 ARG A CA 1
ATOM 2200 C C . ARG A 1 276 ? 8.217 -20.685 -29.261 1.00 98.62 276 ARG A C 1
ATOM 2202 O O . ARG A 1 276 ? 7.107 -20.741 -28.746 1.00 98.62 276 ARG A O 1
ATOM 2209 N N . GLY A 1 277 ? 9.183 -21.563 -29.016 1.00 98.31 277 GLY A N 1
ATOM 2210 C CA . GLY A 1 277 ? 9.043 -22.646 -28.062 1.00 98.31 277 GLY A CA 1
ATOM 2211 C C . GLY A 1 277 ? 8.922 -22.144 -26.625 1.00 98.31 277 GLY A C 1
ATOM 2212 O O . GLY A 1 277 ? 7.993 -22.544 -25.936 1.00 98.31 277 GLY A O 1
ATOM 2213 N N . ALA A 1 278 ? 9.814 -21.246 -26.199 1.00 98.44 278 ALA A N 1
ATOM 2214 C CA . ALA A 1 278 ? 9.817 -20.698 -24.843 1.00 98.44 278 ALA A CA 1
ATOM 2215 C C . ALA A 1 278 ? 8.506 -19.969 -24.498 1.00 98.44 278 ALA A C 1
ATOM 2217 O O . ALA A 1 278 ? 7.962 -20.162 -23.416 1.00 98.44 278 ALA A O 1
ATOM 2218 N N . ILE A 1 279 ? 7.944 -19.198 -25.435 1.00 98.81 279 ILE A N 1
ATOM 2219 C CA . ILE A 1 279 ? 6.643 -18.534 -25.260 1.00 98.81 279 ILE A CA 1
ATOM 2220 C C . ILE A 1 279 ? 5.510 -19.565 -25.132 1.00 98.81 279 ILE A C 1
ATOM 2222 O O . ILE A 1 279 ? 4.626 -19.412 -24.292 1.00 98.81 279 ILE A O 1
ATOM 2226 N N . MET A 1 280 ? 5.546 -20.653 -25.909 1.00 98.81 280 MET A N 1
ATOM 2227 C CA . MET A 1 280 ? 4.570 -21.741 -25.772 1.00 98.81 280 MET A CA 1
ATOM 2228 C C . MET A 1 280 ? 4.745 -22.556 -24.481 1.00 98.81 280 MET A C 1
ATOM 2230 O O . MET A 1 280 ? 3.772 -23.123 -23.993 1.00 98.81 280 MET A O 1
ATOM 2234 N N . ASP A 1 281 ? 5.944 -22.590 -23.893 1.00 98.81 281 ASP A N 1
ATOM 2235 C CA . ASP A 1 281 ? 6.158 -23.169 -22.559 1.00 98.81 281 ASP A CA 1
ATOM 2236 C C . ASP A 1 281 ? 5.430 -22.352 -21.484 1.00 98.81 281 ASP A C 1
ATOM 2238 O O . ASP A 1 281 ? 4.818 -22.928 -20.584 1.00 98.81 281 ASP A O 1
ATOM 2242 N N . CYS A 1 282 ? 5.436 -21.020 -21.608 1.00 98.75 282 CYS A N 1
ATOM 2243 C CA . CYS A 1 282 ? 4.672 -20.127 -20.738 1.00 98.75 282 CYS A CA 1
ATOM 2244 C C . CYS A 1 282 ? 3.154 -20.340 -20.885 1.00 98.75 282 CYS A C 1
ATOM 2246 O O . CYS A 1 282 ? 2.457 -20.467 -19.882 1.00 98.75 282 CYS A O 1
ATOM 2248 N N . GLU A 1 283 ? 2.647 -20.446 -22.118 1.00 98.69 283 GLU A N 1
ATOM 2249 C CA . GLU A 1 283 ? 1.234 -20.772 -22.396 1.00 98.69 283 GLU A CA 1
ATOM 2250 C C . GLU A 1 283 ? 0.833 -22.129 -21.801 1.00 98.69 283 GLU A C 1
ATOM 2252 O O . GLU A 1 283 ? -0.207 -22.248 -21.155 1.00 98.69 283 GLU A O 1
ATOM 2257 N N . ARG A 1 284 ? 1.698 -23.145 -21.921 1.00 98.69 284 ARG A N 1
ATOM 2258 C CA . ARG A 1 284 ? 1.456 -24.459 -21.312 1.00 98.69 284 ARG A CA 1
ATOM 2259 C C . ARG A 1 284 ? 1.370 -24.387 -19.785 1.00 98.69 284 ARG A C 1
ATOM 2261 O O . ARG A 1 284 ? 0.591 -25.132 -19.191 1.00 98.69 284 ARG A O 1
ATOM 2268 N N . MET A 1 285 ? 2.134 -23.502 -19.141 1.00 98.69 285 MET A N 1
ATOM 2269 C CA . MET A 1 285 ? 2.016 -23.286 -17.695 1.00 98.69 285 MET A CA 1
ATOM 2270 C C . MET A 1 285 ? 0.671 -22.647 -17.323 1.00 98.69 285 MET A C 1
ATOM 2272 O O . MET A 1 285 ? 0.099 -23.008 -16.299 1.00 98.69 285 MET A O 1
ATOM 2276 N N . LEU A 1 286 ? 0.111 -21.763 -18.158 1.00 98.56 286 LEU A N 1
ATOM 2277 C CA . LEU A 1 286 ? -1.253 -21.266 -17.939 1.00 98.56 286 LEU A CA 1
ATOM 2278 C C . LEU A 1 286 ? -2.291 -22.387 -18.046 1.00 98.56 286 LEU A C 1
ATOM 2280 O O . LEU A 1 286 ? -3.258 -22.390 -17.281 1.00 98.56 286 LEU A O 1
ATOM 2284 N N . ASP A 1 287 ? -2.095 -23.355 -18.947 1.00 98.44 287 ASP A N 1
ATOM 2285 C CA . ASP A 1 287 ? -2.958 -24.540 -19.039 1.00 98.44 287 ASP A CA 1
ATOM 2286 C C . ASP A 1 287 ? -2.867 -25.398 -17.771 1.00 98.44 287 ASP A C 1
ATOM 2288 O O . ASP A 1 287 ? -3.897 -25.833 -17.255 1.00 98.44 287 ASP A O 1
ATOM 2292 N N . PHE A 1 288 ? -1.657 -25.582 -17.224 1.00 98.56 288 PHE A N 1
ATOM 2293 C CA . PHE A 1 288 ? -1.460 -26.243 -15.931 1.00 98.56 288 PHE A CA 1
ATOM 2294 C C . PHE A 1 288 ? -2.196 -25.505 -14.809 1.00 98.56 288 PHE A C 1
ATOM 2296 O O . PHE A 1 288 ? -2.965 -26.124 -14.078 1.00 98.56 288 PHE A O 1
ATOM 2303 N N . ILE A 1 289 ? -2.004 -24.184 -14.701 1.00 98.44 289 ILE A N 1
ATOM 2304 C CA . ILE A 1 289 ? -2.657 -23.353 -13.681 1.00 98.44 289 ILE A CA 1
ATOM 2305 C C . ILE A 1 289 ? -4.181 -23.463 -13.788 1.00 98.44 289 ILE A C 1
ATOM 2307 O O . ILE A 1 289 ? -4.858 -23.674 -12.787 1.00 98.44 289 ILE A O 1
ATOM 2311 N N . SER A 1 290 ? -4.716 -23.369 -15.005 1.00 96.38 290 SER A N 1
ATOM 2312 C CA . SER A 1 290 ? -6.163 -23.391 -15.254 1.00 96.38 290 SER A CA 1
ATOM 2313 C C . SER A 1 290 ? -6.792 -24.761 -14.985 1.00 96.38 290 SER A C 1
ATOM 2315 O O . SER A 1 290 ? -7.961 -24.836 -14.613 1.00 96.38 290 SER A O 1
ATOM 2317 N N . GLY A 1 291 ? -6.033 -25.840 -15.196 1.00 95.81 291 GLY A N 1
ATOM 2318 C CA . GLY A 1 291 ? -6.471 -27.215 -14.957 1.00 95.81 291 GLY A CA 1
ATOM 2319 C C . GLY A 1 291 ? -6.266 -27.707 -13.523 1.00 95.81 291 GLY A C 1
ATOM 2320 O O . GLY A 1 291 ? -6.749 -28.785 -13.181 1.00 95.81 291 GLY A O 1
ATOM 2321 N N . ASN A 1 292 ? -5.554 -26.956 -12.680 1.00 95.50 292 ASN A N 1
ATOM 2322 C CA . ASN A 1 292 ? -5.253 -27.358 -11.312 1.00 95.50 292 ASN A CA 1
ATOM 2323 C C . ASN A 1 292 ? -6.353 -26.889 -10.345 1.00 95.50 292 ASN A C 1
ATOM 2325 O O . ASN A 1 292 ? -6.638 -25.699 -10.233 1.00 95.50 292 ASN A O 1
ATOM 2329 N N . ALA A 1 293 ? -6.957 -27.831 -9.616 1.00 91.88 293 ALA A N 1
ATOM 2330 C CA . ALA A 1 293 ? -8.071 -27.553 -8.711 1.00 91.88 293 ALA A CA 1
ATOM 2331 C C . ALA A 1 293 ? -7.703 -26.639 -7.528 1.00 91.88 293 ALA A C 1
ATOM 2333 O O . ALA A 1 293 ? -8.585 -25.955 -7.008 1.00 91.88 293 ALA A O 1
ATOM 2334 N N . ASP A 1 294 ? -6.426 -26.600 -7.142 1.00 91.88 294 ASP A N 1
ATOM 2335 C CA . ASP A 1 294 ? -5.921 -25.822 -6.008 1.00 91.88 294 ASP A CA 1
ATOM 2336 C C . ASP A 1 294 ? -5.546 -24.380 -6.365 1.00 91.88 294 ASP A C 1
ATOM 2338 O O . ASP A 1 294 ? -5.234 -23.587 -5.473 1.00 91.88 294 ASP A O 1
ATOM 2342 N N . LEU A 1 295 ? -5.564 -24.031 -7.653 1.00 96.31 295 LEU A N 1
ATOM 2343 C CA . LEU A 1 295 ? -5.128 -22.733 -8.156 1.00 96.31 295 LEU A CA 1
ATOM 2344 C C . LEU A 1 295 ? -6.322 -21.920 -8.669 1.00 96.31 295 LEU A C 1
ATOM 2346 O O . LEU A 1 295 ? -7.259 -22.443 -9.279 1.00 96.31 295 LEU A O 1
ATOM 2350 N N . ASP A 1 296 ? -6.303 -20.614 -8.417 1.00 94.88 296 ASP A N 1
ATOM 2351 C CA . ASP A 1 296 ? -7.309 -19.686 -8.922 1.00 94.88 296 ASP A CA 1
ATOM 2352 C C . ASP A 1 296 ? -6.933 -19.196 -10.324 1.00 94.88 296 ASP A C 1
ATOM 2354 O O . ASP A 1 296 ? -6.139 -18.270 -10.503 1.00 94.88 296 ASP A O 1
ATOM 2358 N N . ALA A 1 297 ? -7.575 -19.791 -11.328 1.00 93.44 297 ALA A N 1
ATOM 2359 C CA . ALA A 1 297 ? -7.391 -19.452 -12.736 1.00 93.44 297 ALA A CA 1
ATOM 2360 C C . ALA A 1 297 ? -7.783 -18.004 -13.104 1.00 93.44 297 ALA A C 1
ATOM 2362 O O . ALA A 1 297 ? -7.490 -17.570 -14.216 1.00 93.44 297 ALA A O 1
ATOM 2363 N N . LYS A 1 298 ? -8.459 -17.258 -12.216 1.00 92.62 298 LYS A N 1
ATOM 2364 C CA . LYS A 1 298 ? -8.836 -15.850 -12.440 1.00 92.62 298 LYS A CA 1
ATOM 2365 C C . LYS A 1 298 ? -7.855 -14.852 -11.823 1.00 92.62 298 LYS A C 1
ATOM 2367 O O . LYS A 1 298 ? -7.944 -13.663 -12.118 1.00 92.62 298 LYS A O 1
ATOM 2372 N N . SER A 1 299 ? -6.933 -15.310 -10.978 1.00 95.88 299 SER A N 1
ATOM 2373 C CA . SER A 1 299 ? -5.992 -14.456 -10.247 1.00 95.88 299 SER A CA 1
ATOM 2374 C C . SER A 1 299 ? -4.562 -14.903 -10.499 1.00 95.88 299 SER A C 1
ATOM 2376 O O . SER A 1 299 ? -3.885 -15.429 -9.618 1.00 95.88 299 SER A O 1
ATOM 2378 N N . ILE A 1 300 ? -4.121 -14.698 -11.742 1.00 98.50 300 ILE A N 1
ATOM 2379 C CA . ILE A 1 300 ? -2.778 -15.045 -12.206 1.00 98.50 300 ILE A CA 1
ATOM 2380 C C . ILE A 1 300 ? -1.966 -13.765 -12.377 1.00 98.50 300 ILE A C 1
ATOM 2382 O O . ILE A 1 300 ? -2.264 -12.933 -13.242 1.00 98.50 300 ILE A O 1
ATOM 2386 N N . PHE A 1 301 ? -0.941 -13.620 -11.543 1.00 98.38 301 PHE A N 1
ATOM 2387 C CA . PHE A 1 301 ? 0.075 -12.584 -11.644 1.00 98.38 301 PHE A CA 1
ATOM 2388 C C . PHE A 1 301 ? 1.345 -13.167 -12.251 1.00 98.38 301 PHE A C 1
ATOM 2390 O O . PHE A 1 301 ? 1.807 -14.223 -11.819 1.00 98.38 301 PHE A O 1
ATOM 2397 N N . VAL A 1 302 ? 1.915 -12.480 -13.239 1.00 98.62 302 VAL A N 1
ATOM 2398 C CA . VAL A 1 302 ? 3.141 -12.915 -13.918 1.00 98.62 302 VAL A CA 1
ATOM 2399 C C . VAL A 1 302 ? 4.197 -11.820 -13.823 1.00 98.62 302 VAL A C 1
ATOM 2401 O O . VAL A 1 302 ? 3.915 -10.652 -14.081 1.00 98.62 302 VAL A O 1
ATOM 2404 N N . THR A 1 303 ? 5.421 -12.183 -13.456 1.00 98.06 303 THR A N 1
ATOM 2405 C CA . THR A 1 303 ? 6.515 -11.227 -13.297 1.00 98.06 303 THR A CA 1
ATOM 2406 C C . THR A 1 303 ? 7.848 -11.760 -13.798 1.00 98.06 303 THR A C 1
ATOM 2408 O O . THR A 1 303 ? 8.116 -12.961 -13.789 1.00 98.06 303 THR A O 1
ATOM 2411 N N . GLY A 1 304 ? 8.735 -10.848 -14.177 1.00 96.38 304 GLY A N 1
ATOM 2412 C CA . GLY A 1 304 ? 10.121 -11.177 -14.479 1.00 96.38 304 GLY A CA 1
ATOM 2413 C C . GLY A 1 304 ? 10.932 -9.951 -14.874 1.00 96.38 304 GLY A C 1
ATOM 2414 O O . GLY A 1 304 ? 10.376 -8.921 -15.256 1.00 96.38 304 GLY A O 1
ATOM 2415 N N . GLY A 1 305 ? 12.254 -10.089 -14.798 1.00 95.81 305 GLY A N 1
ATOM 2416 C CA . GLY A 1 305 ? 13.198 -9.071 -15.254 1.00 95.81 305 GLY A CA 1
ATOM 2417 C C . GLY A 1 305 ? 13.865 -9.446 -16.573 1.00 95.81 305 GLY A C 1
ATOM 2418 O O . GLY A 1 305 ? 14.068 -10.633 -16.854 1.00 95.81 305 GLY A O 1
ATOM 2419 N N . SER A 1 306 ? 14.233 -8.452 -17.380 1.00 96.06 306 SER A N 1
ATOM 2420 C CA . SER A 1 306 ? 14.917 -8.643 -18.661 1.00 96.06 306 SER A CA 1
ATOM 2421 C C . SER A 1 306 ? 14.083 -9.522 -19.609 1.00 96.06 306 SER A C 1
ATOM 2423 O O . SER A 1 306 ? 12.903 -9.250 -19.848 1.00 96.06 306 SER A O 1
ATOM 2425 N N . MET A 1 307 ? 14.639 -10.638 -20.094 1.00 97.38 307 MET A N 1
ATOM 2426 C CA . MET A 1 307 ? 13.886 -11.645 -20.854 1.00 97.38 307 MET A CA 1
ATOM 2427 C C . MET A 1 307 ? 12.658 -12.187 -20.095 1.00 97.38 307 MET A C 1
ATOM 2429 O O . MET A 1 307 ? 11.653 -12.516 -20.719 1.00 97.38 307 MET A O 1
ATOM 2433 N N . GLY A 1 308 ? 12.694 -12.256 -18.763 1.00 98.19 308 GLY A N 1
ATOM 2434 C CA . GLY A 1 308 ? 11.536 -12.658 -17.964 1.00 98.19 308 GLY A CA 1
ATOM 2435 C C . GLY A 1 308 ? 10.399 -11.638 -18.056 1.00 98.19 308 GLY A C 1
ATOM 2436 O O . GLY A 1 308 ? 9.235 -12.022 -18.159 1.00 98.19 308 GLY A O 1
ATOM 2437 N N . GLY A 1 309 ? 10.730 -10.343 -18.097 1.00 98.25 309 GLY A N 1
ATOM 2438 C CA . GLY A 1 309 ? 9.768 -9.258 -18.313 1.00 98.25 309 GLY A CA 1
ATOM 2439 C C . GLY A 1 309 ? 9.175 -9.305 -19.720 1.00 98.25 309 GLY A C 1
ATOM 2440 O O . GLY A 1 309 ? 7.958 -9.213 -19.881 1.00 98.25 309 GLY A O 1
ATOM 2441 N N . TYR A 1 310 ? 10.018 -9.574 -20.724 1.00 98.69 310 TYR A N 1
ATOM 2442 C CA . TYR A 1 310 ? 9.586 -9.868 -22.092 1.00 98.69 310 TYR A CA 1
ATOM 2443 C C . TYR A 1 310 ? 8.581 -11.028 -22.140 1.00 98.69 310 TYR A C 1
ATOM 2445 O O . TYR A 1 310 ? 7.474 -10.858 -22.646 1.00 98.69 310 TYR A O 1
ATOM 2453 N N . LEU A 1 311 ? 8.926 -12.192 -21.577 1.00 98.88 311 LEU A N 1
ATOM 2454 C CA . LEU A 1 311 ? 8.052 -13.368 -21.592 1.00 98.88 311 LEU A CA 1
ATOM 2455 C C . LEU A 1 311 ? 6.728 -13.095 -20.862 1.00 98.88 311 LEU A C 1
ATOM 2457 O O . LEU A 1 311 ? 5.682 -13.545 -21.324 1.00 98.88 311 LEU A O 1
ATOM 2461 N N . SER A 1 312 ? 6.762 -12.332 -19.764 1.00 98.81 312 SER A N 1
ATOM 2462 C CA . SER A 1 312 ? 5.572 -11.973 -18.977 1.00 98.81 312 SER A CA 1
ATOM 2463 C C . SER A 1 312 ? 4.596 -11.112 -19.779 1.00 98.81 312 SER A C 1
ATOM 2465 O O . SER A 1 312 ? 3.400 -11.401 -19.834 1.00 98.81 312 SER A O 1
ATOM 2467 N N . LEU A 1 313 ? 5.109 -10.079 -20.449 1.00 98.81 313 LEU A N 1
ATOM 2468 C CA . LEU A 1 313 ? 4.310 -9.177 -21.277 1.00 98.81 313 LEU A CA 1
ATOM 2469 C C . LEU A 1 313 ? 3.810 -9.854 -22.560 1.00 98.81 313 LEU A C 1
ATOM 2471 O O . LEU A 1 313 ? 2.653 -9.668 -22.935 1.00 98.81 313 LEU A O 1
ATOM 2475 N N . VAL A 1 314 ? 4.640 -10.673 -23.217 1.00 98.81 314 VAL A N 1
ATOM 2476 C CA . VAL A 1 314 ? 4.215 -11.469 -24.381 1.00 98.81 314 VAL A CA 1
ATOM 2477 C C . VAL A 1 314 ? 3.082 -12.418 -24.005 1.00 98.81 314 VAL A C 1
ATOM 2479 O O . VAL A 1 314 ? 2.086 -12.483 -24.725 1.00 98.81 314 VAL A O 1
ATOM 2482 N N . LEU A 1 315 ? 3.199 -13.114 -22.870 1.00 98.75 315 LEU A N 1
ATOM 2483 C CA . LEU A 1 315 ? 2.166 -14.028 -22.388 1.00 98.75 315 LEU A CA 1
ATOM 2484 C C . LEU A 1 315 ? 0.830 -13.299 -22.177 1.00 98.75 315 LEU A C 1
ATOM 2486 O O . LEU A 1 315 ? -0.192 -13.750 -22.683 1.00 98.75 315 LEU A O 1
ATOM 2490 N N . ALA A 1 316 ? 0.845 -12.133 -21.525 1.00 98.44 316 ALA A N 1
ATOM 2491 C CA . ALA A 1 316 ? -0.358 -11.317 -21.333 1.00 98.44 316 ALA A CA 1
ATOM 2492 C C . ALA A 1 316 ? -0.912 -10.689 -22.624 1.00 98.44 316 ALA A C 1
ATOM 2494 O O . ALA A 1 316 ? -2.087 -10.328 -22.684 1.00 98.44 316 ALA A O 1
ATOM 2495 N N . GLY A 1 317 ? -0.084 -10.535 -23.661 1.00 97.94 317 GLY A N 1
ATOM 2496 C CA . GLY A 1 317 ? -0.530 -10.115 -24.990 1.00 97.94 317 GLY A CA 1
ATOM 2497 C C . GLY A 1 317 ? -1.162 -11.252 -25.800 1.00 97.94 317 GLY A C 1
ATOM 2498 O O . GLY A 1 317 ? -1.992 -10.987 -26.672 1.00 97.94 317 GLY A O 1
ATOM 2499 N N . LEU A 1 318 ? -0.792 -12.507 -25.530 1.00 97.94 318 LEU A N 1
ATOM 2500 C CA . LEU A 1 318 ? -1.304 -13.697 -26.222 1.00 97.94 318 LEU A CA 1
ATOM 2501 C C . LEU A 1 318 ? -2.496 -14.363 -25.524 1.00 97.94 318 LEU A C 1
ATOM 2503 O O . LEU A 1 318 ? -3.259 -15.086 -26.182 1.00 97.94 318 LEU A O 1
ATOM 2507 N N . ASP A 1 319 ? -2.657 -14.153 -24.218 1.00 97.62 319 ASP A N 1
ATOM 2508 C CA . ASP A 1 319 ? -3.661 -14.837 -23.411 1.00 97.62 319 ASP A CA 1
ATOM 2509 C C . ASP A 1 319 ? -4.259 -13.943 -22.312 1.00 97.62 319 ASP A C 1
ATOM 2511 O O . ASP A 1 319 ? -3.553 -13.341 -21.504 1.00 97.62 319 ASP A O 1
ATOM 2515 N N . ASN A 1 320 ? -5.593 -13.897 -22.259 1.00 96.31 320 ASN A N 1
ATOM 2516 C CA . ASN A 1 320 ? -6.345 -13.056 -21.324 1.00 96.31 320 ASN A CA 1
ATOM 2517 C C . ASN A 1 320 ? -6.477 -13.664 -19.916 1.00 96.31 320 ASN A C 1
ATOM 2519 O O . ASN A 1 320 ? -7.088 -13.039 -19.052 1.00 96.31 320 ASN A O 1
ATOM 2523 N N . ARG A 1 321 ? -5.950 -14.874 -19.667 1.00 97.81 321 ARG A N 1
ATOM 2524 C CA . ARG A 1 321 ? -5.917 -15.472 -18.320 1.00 97.81 321 ARG A CA 1
ATOM 2525 C C . ARG A 1 321 ? -4.972 -14.733 -17.371 1.00 97.81 321 ARG A C 1
ATOM 2527 O O . ARG A 1 321 ? -5.149 -14.807 -16.159 1.00 97.81 321 ARG A O 1
ATOM 2534 N N . VAL A 1 322 ? -3.976 -14.022 -17.900 1.00 98.31 322 VAL A N 1
ATOM 2535 C CA . VAL A 1 322 ? -3.091 -13.188 -17.083 1.00 98.31 322 VAL A CA 1
ATOM 2536 C C . VAL A 1 322 ? -3.851 -11.939 -16.642 1.00 98.31 322 VAL A C 1
ATOM 2538 O O . VAL A 1 322 ? -4.222 -11.107 -17.466 1.00 98.31 322 VAL A O 1
ATOM 2541 N N . ALA A 1 323 ? -4.071 -11.802 -15.337 1.00 97.75 323 ALA A N 1
ATOM 2542 C CA . ALA A 1 323 ? -4.810 -10.677 -14.770 1.00 97.75 323 ALA A CA 1
ATOM 2543 C C . ALA A 1 323 ? -3.900 -9.465 -14.516 1.00 97.75 323 ALA A C 1
ATOM 2545 O O . ALA A 1 323 ? -4.300 -8.318 -14.730 1.00 97.75 323 ALA A O 1
ATOM 2546 N N . MET A 1 324 ? -2.664 -9.714 -14.076 1.00 98.19 324 MET A N 1
ATOM 2547 C CA . MET A 1 324 ? -1.697 -8.673 -13.724 1.00 98.19 324 MET A CA 1
ATOM 2548 C C . MET A 1 324 ? -0.285 -9.064 -14.169 1.00 98.19 324 MET A C 1
ATOM 2550 O O . MET A 1 324 ? 0.101 -10.230 -14.062 1.00 98.19 324 MET A O 1
ATOM 2554 N N . VAL A 1 325 ? 0.499 -8.087 -14.632 1.00 98.44 325 VAL A N 1
ATOM 2555 C CA . VAL A 1 325 ? 1.902 -8.275 -15.033 1.00 98.44 325 VAL A CA 1
ATOM 2556 C C . VAL A 1 325 ? 2.798 -7.219 -14.411 1.00 98.44 325 VAL A C 1
ATOM 2558 O O . VAL A 1 325 ? 2.486 -6.034 -14.500 1.00 98.44 325 VAL A O 1
ATOM 2561 N N . ALA A 1 326 ? 3.941 -7.634 -13.862 1.00 97.94 326 ALA A N 1
ATOM 2562 C CA . ALA A 1 326 ? 5.046 -6.729 -13.553 1.00 97.94 326 ALA A CA 1
ATOM 2563 C C . ALA A 1 326 ? 6.289 -7.081 -14.386 1.00 97.94 326 ALA A C 1
ATOM 2565 O O . ALA A 1 326 ? 6.774 -8.210 -14.343 1.00 97.94 326 ALA A O 1
ATOM 2566 N N . ALA A 1 327 ? 6.812 -6.128 -15.153 1.00 98.12 327 ALA A N 1
ATOM 2567 C CA . ALA A 1 327 ? 7.957 -6.342 -16.032 1.00 98.12 327 ALA A CA 1
ATOM 2568 C C . ALA A 1 327 ? 9.079 -5.345 -15.733 1.00 98.12 327 ALA A C 1
ATOM 2570 O O . ALA A 1 327 ? 8.886 -4.134 -15.846 1.00 98.12 327 ALA A O 1
ATOM 2571 N N . ASP A 1 328 ? 10.253 -5.873 -15.391 1.00 96.94 328 ASP A N 1
ATOM 2572 C CA . ASP A 1 328 ? 11.436 -5.071 -15.071 1.00 96.94 328 ASP A CA 1
ATOM 2573 C C . ASP A 1 328 ? 12.414 -5.092 -16.235 1.00 96.94 328 ASP A C 1
ATOM 2575 O O . ASP A 1 328 ? 12.817 -6.172 -16.671 1.00 96.94 328 ASP A O 1
ATOM 2579 N N . ASN A 1 329 ? 12.797 -3.920 -16.729 1.00 97.12 329 ASN A N 1
ATOM 2580 C CA . ASN A 1 329 ? 13.700 -3.745 -17.863 1.00 97.12 329 ASN A CA 1
ATOM 2581 C C . ASN A 1 329 ? 13.397 -4.707 -19.046 1.00 97.12 329 ASN A C 1
ATOM 2583 O O . ASN A 1 329 ? 14.285 -5.475 -19.448 1.00 97.12 329 ASN A O 1
ATOM 2587 N N . PRO A 1 330 ? 12.135 -4.823 -19.530 1.00 97.75 330 PRO A N 1
ATOM 2588 C CA . PRO A 1 330 ? 11.762 -5.835 -20.517 1.00 97.75 330 PRO A CA 1
ATOM 2589 C C . PRO A 1 330 ? 12.528 -5.677 -21.840 1.00 97.75 330 PRO A C 1
ATOM 2591 O O . PRO A 1 330 ? 12.428 -4.671 -22.538 1.00 97.75 330 PRO A O 1
ATOM 2594 N N . THR A 1 331 ? 13.252 -6.725 -22.234 1.00 95.00 331 THR A N 1
ATOM 2595 C CA . THR A 1 331 ? 14.078 -6.725 -23.451 1.00 95.00 331 THR A CA 1
ATOM 2596 C C . THR A 1 331 ? 13.275 -7.057 -24.719 1.00 95.00 331 THR A C 1
ATOM 2598 O O . THR A 1 331 ? 12.071 -7.314 -24.683 1.00 95.00 331 THR A O 1
ATOM 2601 N N . PHE A 1 332 ? 13.965 -7.096 -25.868 1.00 95.62 332 PHE A N 1
ATOM 2602 C CA . PHE A 1 332 ? 13.451 -7.629 -27.145 1.00 95.62 332 PHE A CA 1
ATOM 2603 C C . PHE A 1 332 ? 12.268 -6.847 -27.741 1.00 95.62 332 PHE A C 1
ATOM 2605 O O . PHE A 1 332 ? 11.436 -7.399 -28.464 1.00 95.62 332 PHE A O 1
ATOM 2612 N N . SER A 1 333 ? 12.215 -5.548 -27.460 1.00 95.81 333 SER A N 1
ATOM 2613 C CA . SER A 1 333 ? 11.316 -4.609 -28.125 1.00 95.81 333 SER A CA 1
ATOM 2614 C C . SER A 1 333 ? 12.051 -3.853 -29.231 1.00 95.81 333 SER A C 1
ATOM 2616 O O . SER A 1 333 ? 13.219 -3.499 -29.084 1.00 95.81 333 SER A O 1
ATOM 2618 N N . ASP A 1 334 ? 11.363 -3.605 -30.339 1.00 95.12 334 ASP A N 1
ATOM 2619 C CA . ASP A 1 334 ? 11.822 -2.830 -31.492 1.00 95.12 334 ASP A CA 1
ATOM 2620 C C . ASP A 1 334 ? 13.205 -3.266 -32.010 1.00 95.12 334 ASP A C 1
ATOM 2622 O O . ASP A 1 334 ? 14.134 -2.462 -32.131 1.00 95.12 334 ASP A O 1
ATOM 2626 N N . PHE A 1 335 ? 13.362 -4.560 -32.324 1.00 94.50 335 PHE A N 1
ATOM 2627 C CA . PHE A 1 335 ? 14.655 -5.142 -32.723 1.00 94.50 335 PHE A CA 1
ATOM 2628 C C . PHE A 1 335 ? 15.309 -4.360 -33.864 1.00 94.50 335 PHE A C 1
ATOM 2630 O O . PHE A 1 335 ? 16.505 -4.070 -33.820 1.00 94.50 335 PHE A O 1
ATOM 2637 N N . ARG A 1 336 ? 14.530 -3.949 -34.867 1.00 94.50 336 ARG A N 1
ATOM 2638 C CA . ARG A 1 336 ? 15.040 -3.165 -35.999 1.00 94.50 336 ARG A CA 1
ATOM 2639 C C . ARG A 1 336 ? 15.634 -1.822 -35.569 1.00 94.50 336 ARG A C 1
ATOM 2641 O O . ARG A 1 336 ? 16.656 -1.416 -36.117 1.00 94.50 336 ARG A O 1
ATOM 2648 N N . TRP A 1 337 ? 15.082 -1.171 -34.543 1.00 93.12 337 TRP A N 1
ATOM 2649 C CA . TRP A 1 337 ? 15.652 0.062 -33.996 1.00 93.12 337 TRP A CA 1
ATOM 2650 C C . TRP A 1 337 ? 17.028 -0.165 -33.351 1.00 93.12 337 TRP A C 1
ATOM 2652 O O . TRP A 1 337 ? 17.896 0.709 -33.427 1.00 93.12 337 TRP A O 1
ATOM 2662 N N . THR A 1 338 ? 17.260 -1.344 -32.764 1.00 91.62 338 THR A N 1
ATOM 2663 C CA . THR A 1 338 ? 18.540 -1.691 -32.114 1.00 91.62 338 THR A CA 1
ATOM 2664 C C . THR A 1 338 ? 19.684 -1.954 -33.102 1.00 91.62 338 THR A C 1
ATOM 2666 O O . THR A 1 338 ? 20.852 -1.992 -32.702 1.00 91.62 338 THR A O 1
ATOM 2669 N N . VAL A 1 339 ? 19.395 -2.078 -34.404 1.00 91.19 339 VAL A N 1
ATOM 2670 C CA . VAL A 1 339 ? 20.429 -2.166 -35.444 1.00 91.19 339 VAL A CA 1
ATOM 2671 C C . VAL A 1 339 ? 21.280 -0.890 -35.416 1.00 91.19 339 VAL A C 1
ATOM 2673 O O . VAL A 1 339 ? 20.773 0.232 -35.444 1.00 91.19 339 VAL A O 1
ATOM 2676 N N . GLY A 1 340 ? 22.600 -1.060 -35.310 1.00 83.38 340 GLY A N 1
ATOM 2677 C CA . GLY A 1 340 ? 23.550 0.050 -35.184 1.00 83.38 340 GLY A CA 1
ATOM 2678 C C . GLY A 1 340 ? 23.658 0.669 -33.783 1.00 83.38 340 GLY A C 1
ATOM 2679 O O . GLY A 1 340 ? 24.403 1.629 -33.622 1.00 83.38 340 GLY A O 1
ATOM 2680 N N . TYR A 1 341 ? 22.960 0.140 -32.768 1.00 84.88 341 TYR A N 1
ATOM 2681 C CA . TYR A 1 341 ? 23.164 0.544 -31.366 1.00 84.88 341 TYR A CA 1
ATOM 2682 C C . TYR A 1 341 ? 24.426 -0.096 -30.751 1.00 84.88 341 TYR A C 1
ATOM 2684 O O . TYR A 1 341 ? 25.071 0.499 -29.895 1.00 84.88 341 TYR A O 1
ATOM 2692 N N . GLY A 1 342 ? 24.826 -1.277 -31.245 1.00 79.75 342 GLY A N 1
ATOM 2693 C CA . GLY A 1 342 ? 26.138 -1.877 -30.968 1.00 79.75 342 GLY A CA 1
ATOM 2694 C C . GLY A 1 342 ? 26.234 -2.748 -29.710 1.00 79.75 342 GLY A C 1
ATOM 2695 O O . GLY A 1 342 ? 27.336 -3.152 -29.351 1.00 79.75 342 GLY A O 1
ATOM 2696 N N . THR A 1 343 ? 25.117 -3.081 -29.059 1.00 85.19 343 THR A N 1
ATOM 2697 C CA . THR A 1 343 ? 25.098 -3.875 -27.816 1.00 85.19 343 THR A CA 1
ATOM 2698 C C . THR A 1 343 ? 24.407 -5.231 -27.989 1.00 85.19 343 THR A C 1
ATOM 2700 O O . THR A 1 343 ? 23.736 -5.505 -28.992 1.00 85.19 343 THR A O 1
ATOM 2703 N N . PHE A 1 344 ? 24.619 -6.118 -27.014 1.00 87.56 344 PHE A N 1
ATOM 2704 C CA . PHE A 1 344 ? 23.892 -7.382 -26.903 1.00 87.56 344 PHE A CA 1
ATOM 2705 C C . PHE A 1 344 ? 22.391 -7.104 -26.662 1.00 87.56 344 PHE A C 1
ATOM 2707 O O . PHE A 1 344 ? 22.086 -6.202 -25.886 1.00 87.56 344 PHE A O 1
ATOM 2714 N N . PRO A 1 345 ? 21.452 -7.864 -27.264 1.00 90.69 345 PRO A N 1
ATOM 2715 C CA . PRO A 1 345 ? 21.654 -9.077 -28.071 1.00 90.69 345 PRO A CA 1
ATOM 2716 C C . PRO A 1 345 ? 21.915 -8.829 -29.562 1.00 90.69 345 PRO A C 1
ATOM 2718 O O . PRO A 1 345 ? 22.385 -9.735 -30.249 1.00 90.69 345 PRO A O 1
ATOM 2721 N N . MET A 1 346 ? 21.621 -7.637 -30.089 1.00 93.44 346 MET A N 1
ATOM 2722 C CA . MET A 1 346 ? 21.641 -7.397 -31.537 1.00 93.44 346 MET A CA 1
ATOM 2723 C C . MET A 1 346 ? 23.039 -7.577 -32.142 1.00 93.44 346 MET A C 1
ATOM 2725 O O . MET A 1 346 ? 23.175 -8.156 -33.219 1.00 93.44 346 MET A O 1
ATOM 2729 N N . SER A 1 347 ? 24.095 -7.166 -31.433 1.00 92.69 347 SER A N 1
ATOM 2730 C CA . SER A 1 347 ? 25.475 -7.404 -31.873 1.00 92.69 347 SER A CA 1
ATOM 2731 C C . SER A 1 347 ? 25.788 -8.899 -32.034 1.00 92.69 347 SER A C 1
ATOM 2733 O O . SER A 1 347 ? 26.392 -9.293 -33.031 1.00 92.69 347 SER A O 1
ATOM 2735 N N . ALA A 1 348 ? 25.325 -9.746 -31.110 1.00 92.44 348 ALA A N 1
ATOM 2736 C CA . ALA A 1 348 ? 25.507 -11.196 -31.176 1.00 92.44 348 ALA A CA 1
ATOM 2737 C C . ALA A 1 348 ? 24.720 -11.815 -32.341 1.00 92.44 348 ALA A C 1
ATOM 2739 O O . ALA A 1 348 ? 25.257 -12.646 -33.071 1.00 92.44 348 ALA A O 1
ATOM 2740 N N . ILE A 1 349 ? 23.485 -11.359 -32.568 1.00 95.62 349 ILE A N 1
ATOM 2741 C CA . ILE A 1 349 ? 22.628 -11.815 -33.671 1.00 95.62 349 ILE A CA 1
ATOM 2742 C C . ILE A 1 349 ? 23.255 -11.487 -35.032 1.00 95.62 349 ILE A C 1
ATOM 2744 O O . ILE A 1 349 ? 23.365 -12.364 -35.890 1.00 95.62 349 ILE A O 1
ATOM 2748 N N . LEU A 1 350 ? 23.703 -10.244 -35.235 1.00 95.06 350 LEU A N 1
ATOM 2749 C CA . LEU A 1 350 ? 24.325 -9.822 -36.494 1.00 95.06 350 LEU A CA 1
ATOM 2750 C C . LEU A 1 350 ? 25.672 -10.519 -36.724 1.00 95.06 350 LEU A C 1
ATOM 2752 O O . LEU A 1 350 ? 25.963 -10.942 -37.845 1.00 95.06 350 LEU A O 1
ATOM 2756 N N . ASN A 1 351 ? 26.469 -10.704 -35.667 1.00 94.75 351 ASN A N 1
ATOM 2757 C CA . ASN A 1 351 ? 27.711 -11.473 -35.745 1.00 94.75 351 ASN A CA 1
ATOM 2758 C C . ASN A 1 351 ? 27.442 -12.935 -36.114 1.00 94.75 351 ASN A C 1
ATOM 2760 O O . ASN A 1 351 ? 28.110 -13.469 -36.998 1.00 94.75 351 ASN A O 1
ATOM 2764 N N . PHE A 1 352 ? 26.438 -13.571 -35.508 1.00 95.00 352 PHE A N 1
ATOM 2765 C CA . PHE A 1 352 ? 26.028 -14.927 -35.861 1.00 95.00 352 PHE A CA 1
ATOM 2766 C C . PHE A 1 352 ? 25.574 -15.022 -37.320 1.00 95.00 352 PHE A C 1
ATOM 2768 O O . PHE A 1 352 ? 26.037 -15.905 -38.043 1.00 95.00 352 PHE A O 1
ATOM 2775 N N . ALA A 1 353 ? 24.728 -14.094 -37.782 1.00 95.69 353 ALA A N 1
ATOM 2776 C CA . ALA A 1 353 ? 24.272 -14.058 -39.169 1.00 95.69 353 ALA A CA 1
ATOM 2777 C C . ALA A 1 353 ? 25.455 -13.947 -40.141 1.00 95.69 353 ALA A C 1
ATOM 2779 O O . ALA A 1 353 ? 25.544 -14.719 -41.095 1.00 95.69 353 ALA A O 1
ATOM 2780 N N . LYS A 1 354 ? 26.425 -13.073 -39.844 1.00 95.88 354 LYS A N 1
ATOM 2781 C CA . LYS A 1 354 ? 27.665 -12.940 -40.619 1.00 95.88 354 LYS A CA 1
ATOM 2782 C C . LYS A 1 354 ? 28.480 -14.238 -40.627 1.00 95.88 354 LYS A C 1
ATOM 2784 O O . LYS A 1 354 ? 28.860 -14.709 -41.697 1.00 95.88 354 LYS A O 1
ATOM 2789 N N . LEU A 1 355 ? 28.728 -14.834 -39.457 1.00 95.88 355 LEU A N 1
ATOM 2790 C CA . LEU A 1 355 ? 29.516 -16.067 -39.316 1.00 95.88 355 LEU A CA 1
ATOM 2791 C C . LEU A 1 355 ? 28.871 -17.258 -40.034 1.00 95.88 355 LEU A C 1
ATOM 2793 O O . LEU A 1 355 ? 29.570 -18.072 -40.635 1.00 95.88 355 LEU A O 1
ATOM 2797 N N . LYS A 1 356 ? 27.539 -17.355 -39.998 1.00 95.69 356 LYS A N 1
ATOM 2798 C CA . LYS A 1 356 ? 26.763 -18.414 -40.657 1.00 95.69 356 LYS A CA 1
ATOM 2799 C C . LYS A 1 356 ? 26.361 -18.080 -42.095 1.00 95.69 356 LYS A C 1
ATOM 2801 O O . LYS A 1 356 ? 25.661 -18.877 -42.710 1.00 95.69 356 LYS A O 1
ATOM 2806 N N . ARG A 1 357 ? 26.816 -16.942 -42.638 1.00 96.06 357 ARG A N 1
ATOM 2807 C CA . ARG A 1 357 ? 26.482 -16.450 -43.989 1.00 96.06 357 ARG A CA 1
ATOM 2808 C C . ARG A 1 357 ? 24.966 -16.376 -44.242 1.00 96.06 357 ARG A C 1
ATOM 2810 O O . ARG A 1 357 ? 24.500 -16.643 -45.344 1.00 96.06 357 ARG A O 1
ATOM 2817 N N . LEU A 1 358 ? 24.201 -16.027 -43.209 1.00 94.88 358 LEU A N 1
ATOM 2818 C CA . LEU A 1 358 ? 22.761 -15.795 -43.293 1.00 94.88 358 LEU A CA 1
ATOM 2819 C C . LEU A 1 358 ? 22.482 -14.365 -43.764 1.00 94.88 358 LEU A C 1
ATOM 2821 O O . LEU A 1 358 ? 23.226 -13.435 -43.450 1.00 94.88 358 LEU A O 1
ATOM 2825 N N . ASN A 1 359 ? 21.370 -14.176 -44.471 1.00 94.62 359 ASN A N 1
ATOM 2826 C CA . ASN A 1 359 ? 20.894 -12.845 -44.824 1.00 94.62 359 ASN A CA 1
ATOM 2827 C C . ASN A 1 359 ? 20.361 -12.130 -43.565 1.00 94.62 359 ASN A C 1
ATOM 2829 O O . ASN A 1 359 ? 19.417 -12.602 -42.926 1.00 94.62 359 ASN A O 1
ATOM 2833 N N . ALA A 1 360 ? 20.954 -10.984 -43.218 1.00 93.81 360 ALA A N 1
ATOM 2834 C CA . ALA A 1 360 ? 20.584 -10.217 -42.028 1.00 93.81 360 ALA A CA 1
ATOM 2835 C C . ALA A 1 360 ? 19.116 -9.748 -42.048 1.00 93.81 360 ALA A C 1
ATOM 2837 O O . ALA A 1 360 ? 18.453 -9.804 -41.016 1.00 93.81 360 ALA A O 1
ATOM 2838 N N . GLU A 1 361 ? 18.572 -9.366 -43.207 1.00 94.62 361 GLU A N 1
ATOM 2839 C CA . GLU A 1 361 ? 17.160 -8.974 -43.325 1.00 94.62 361 GLU A CA 1
ATOM 2840 C C . GLU A 1 361 ? 16.208 -10.156 -43.122 1.00 94.62 361 GLU A C 1
ATOM 2842 O O . GLU A 1 361 ? 15.143 -9.991 -42.529 1.00 94.62 361 GLU A O 1
ATOM 2847 N N . GLN A 1 362 ? 16.583 -11.369 -43.541 1.00 94.19 362 GLN A N 1
ATOM 2848 C CA . GLN A 1 362 ? 15.784 -12.571 -43.254 1.00 94.19 362 GLN A CA 1
ATOM 2849 C C . GLN A 1 362 ? 15.764 -12.888 -41.751 1.00 94.19 362 GLN A C 1
ATOM 2851 O O . GLN A 1 362 ? 14.722 -13.261 -41.206 1.00 94.19 362 GLN A O 1
ATOM 2856 N N . VAL A 1 363 ? 16.892 -12.688 -41.062 1.00 97.06 363 VAL A N 1
ATOM 2857 C CA . VAL A 1 363 ? 16.983 -12.820 -39.599 1.00 97.06 363 VAL A CA 1
ATOM 2858 C C . VAL A 1 363 ? 16.119 -11.763 -38.901 1.00 97.06 363 VAL A C 1
ATOM 2860 O O . VAL A 1 363 ? 15.323 -12.113 -38.032 1.00 97.06 363 VAL A O 1
ATOM 2863 N N . LEU A 1 364 ? 16.194 -10.493 -39.314 1.00 96.31 364 LEU A N 1
ATOM 2864 C CA . LEU A 1 364 ? 15.347 -9.421 -38.771 1.00 96.31 364 LEU A CA 1
ATOM 2865 C C . LEU A 1 364 ? 13.855 -9.678 -39.032 1.00 96.31 364 LEU A C 1
ATOM 2867 O O . LEU A 1 364 ? 13.041 -9.509 -38.131 1.00 96.31 364 LEU A O 1
ATOM 2871 N N . THR A 1 365 ? 13.501 -10.179 -40.217 1.00 96.31 365 THR A N 1
ATOM 2872 C CA . THR A 1 365 ? 12.122 -10.577 -40.553 1.00 96.31 365 THR A CA 1
ATOM 2873 C C . THR A 1 365 ? 11.622 -11.709 -39.655 1.00 96.31 365 THR A C 1
ATOM 2875 O O . THR A 1 365 ? 10.453 -11.733 -39.280 1.00 96.31 365 THR A O 1
ATOM 2878 N N . THR A 1 366 ? 12.498 -12.640 -39.261 1.00 97.94 366 THR A N 1
ATOM 2879 C CA . THR A 1 366 ? 12.155 -13.653 -38.254 1.00 97.94 366 THR A CA 1
ATOM 2880 C C . THR A 1 366 ? 11.898 -13.002 -36.895 1.00 97.94 366 THR A C 1
ATOM 2882 O O . THR A 1 366 ? 10.878 -13.295 -36.272 1.00 97.94 366 THR A O 1
ATOM 2885 N N . LEU A 1 367 ? 12.766 -12.086 -36.458 1.00 97.88 367 LEU A N 1
ATOM 2886 C CA . LEU A 1 367 ? 12.635 -11.377 -35.180 1.00 97.88 367 LEU A CA 1
ATOM 2887 C C . LEU A 1 367 ? 11.388 -10.489 -35.089 1.00 97.88 367 LEU A C 1
ATOM 2889 O O . LEU A 1 367 ? 10.853 -10.345 -33.993 1.00 97.88 367 LEU A O 1
ATOM 2893 N N . ASP A 1 368 ? 10.864 -9.975 -36.204 1.00 97.69 368 ASP A N 1
ATOM 2894 C CA . ASP A 1 368 ? 9.621 -9.188 -36.219 1.00 97.69 368 ASP A CA 1
ATOM 2895 C C . ASP A 1 368 ? 8.411 -9.972 -35.645 1.00 97.69 368 ASP A C 1
ATOM 2897 O O . ASP A 1 368 ? 7.471 -9.372 -35.116 1.00 97.69 368 ASP A O 1
ATOM 2901 N N . TYR A 1 369 ? 8.426 -11.315 -35.676 1.00 98.62 369 TYR A N 1
ATOM 2902 C CA . TYR A 1 369 ? 7.395 -12.161 -35.040 1.00 98.62 369 TYR A CA 1
ATOM 2903 C C . TYR A 1 369 ? 7.554 -12.300 -33.523 1.00 98.62 369 TYR A C 1
ATOM 2905 O O . TYR A 1 369 ? 6.612 -12.716 -32.848 1.00 98.62 369 TYR A O 1
ATOM 2913 N N . PHE A 1 370 ? 8.726 -11.961 -32.995 1.00 98.50 370 PHE A N 1
ATOM 2914 C CA . PHE A 1 370 ? 9.090 -12.066 -31.582 1.00 98.50 370 PHE A CA 1
ATOM 2915 C C . PHE A 1 370 ? 9.298 -10.696 -30.939 1.00 98.50 370 PHE A C 1
ATOM 2917 O O . PHE A 1 370 ? 9.624 -10.629 -29.761 1.00 98.50 370 PHE A O 1
ATOM 2924 N N . ASP A 1 371 ? 9.106 -9.612 -31.684 1.00 97.94 371 ASP A N 1
ATOM 2925 C CA . ASP A 1 371 ? 9.248 -8.253 -31.184 1.00 97.94 371 ASP A CA 1
ATOM 2926 C C . ASP A 1 371 ? 8.132 -7.917 -30.184 1.00 97.94 371 ASP A C 1
ATOM 2928 O O . ASP A 1 371 ? 6.941 -7.974 -30.517 1.00 97.94 371 ASP A O 1
ATOM 2932 N N . LEU A 1 372 ? 8.523 -7.554 -28.959 1.00 98.19 372 LEU A N 1
ATOM 2933 C CA . LEU A 1 372 ? 7.616 -7.295 -27.843 1.00 98.19 372 LEU A CA 1
ATOM 2934 C C . LEU A 1 372 ? 6.495 -6.317 -28.210 1.00 98.19 372 LEU A C 1
ATOM 2936 O O . LEU A 1 372 ? 5.327 -6.556 -27.888 1.00 98.19 372 LEU A O 1
ATOM 2940 N N . LYS A 1 373 ? 6.824 -5.242 -28.938 1.00 97.00 373 LYS A N 1
ATOM 2941 C CA . LYS A 1 373 ? 5.869 -4.174 -29.275 1.00 97.00 373 LYS A CA 1
ATOM 2942 C C . LYS A 1 373 ? 4.658 -4.679 -30.057 1.00 97.00 373 LYS A C 1
ATOM 2944 O O . LYS A 1 373 ? 3.580 -4.099 -29.967 1.00 97.00 373 LYS A O 1
ATOM 2949 N N . ASN A 1 374 ? 4.811 -5.774 -30.802 1.00 97.75 374 ASN A N 1
ATOM 2950 C CA . ASN A 1 374 ? 3.755 -6.317 -31.651 1.00 97.75 374 ASN A CA 1
ATOM 2951 C C . ASN A 1 374 ? 2.668 -7.066 -30.852 1.00 97.75 374 ASN A C 1
ATOM 2953 O O . ASN A 1 374 ? 1.555 -7.223 -31.363 1.00 97.75 374 ASN A O 1
ATOM 2957 N N . PHE A 1 375 ? 2.958 -7.467 -29.607 1.00 98.19 375 PHE A N 1
ATOM 2958 C CA . PHE A 1 375 ? 2.007 -8.098 -28.680 1.00 98.19 375 PHE A CA 1
ATOM 2959 C C . PHE A 1 375 ? 1.247 -7.081 -27.817 1.00 98.19 375 PHE A C 1
ATOM 2961 O O . PHE A 1 375 ? 0.142 -7.351 -27.360 1.00 98.19 375 PHE A O 1
ATOM 2968 N N . MET A 1 376 ? 1.821 -5.901 -27.583 1.00 97.75 376 MET A N 1
ATOM 2969 C CA . MET A 1 376 ? 1.304 -4.934 -26.604 1.00 97.75 376 MET A CA 1
ATOM 2970 C C . MET A 1 376 ? -0.120 -4.420 -26.870 1.00 97.75 376 MET A C 1
ATOM 2972 O O . MET A 1 376 ? -0.870 -4.284 -25.901 1.00 97.75 376 MET A O 1
ATOM 2976 N N . PRO A 1 377 ? -0.563 -4.205 -28.129 1.00 96.19 377 PRO A N 1
ATOM 2977 C CA . PRO A 1 377 ? -1.923 -3.733 -28.395 1.00 96.19 377 PRO A CA 1
ATOM 2978 C C . PRO A 1 377 ? -3.041 -4.676 -27.923 1.00 96.19 377 PRO A C 1
ATOM 2980 O O . PRO A 1 377 ? -4.191 -4.249 -27.816 1.00 96.19 377 PRO A O 1
ATOM 2983 N N . THR A 1 378 ? -2.745 -5.958 -27.681 1.00 96.56 378 THR A N 1
ATOM 2984 C CA . THR A 1 378 ? -3.740 -6.952 -27.245 1.00 96.56 378 THR A CA 1
ATOM 2985 C C . THR A 1 378 ? -3.740 -7.200 -25.741 1.00 96.56 378 THR A C 1
ATOM 2987 O O . THR A 1 378 ? -4.665 -7.849 -25.259 1.00 96.56 378 THR A O 1
ATOM 2990 N N . VAL A 1 379 ? -2.784 -6.642 -24.990 1.00 98.00 379 VAL A N 1
ATOM 2991 C CA . VAL A 1 379 ? -2.699 -6.802 -23.531 1.00 98.00 379 VAL A CA 1
ATOM 2992 C C . VAL A 1 379 ? -3.951 -6.233 -22.856 1.00 98.00 379 VAL A C 1
ATOM 2994 O O . VAL A 1 379 ? -4.334 -5.080 -23.081 1.00 98.00 379 VAL A O 1
ATOM 2997 N N . LYS A 1 380 ? -4.592 -7.059 -22.020 1.00 97.06 380 LYS A N 1
ATOM 2998 C CA . LYS A 1 380 ? -5.741 -6.680 -21.175 1.00 97.06 380 LYS A CA 1
ATOM 2999 C C . LYS A 1 380 ? -5.426 -6.651 -19.683 1.00 97.06 380 LYS A C 1
ATOM 3001 O O . LYS A 1 380 ? -6.160 -6.000 -18.947 1.00 97.06 380 LYS A O 1
ATOM 3006 N N . ALA A 1 381 ? -4.344 -7.306 -19.265 1.00 97.12 381 ALA A N 1
ATOM 3007 C CA . ALA A 1 381 ? -3.864 -7.297 -17.889 1.00 97.12 381 ALA A CA 1
ATOM 3008 C C . ALA A 1 381 ? -3.561 -5.872 -17.396 1.00 97.12 381 ALA A C 1
ATOM 3010 O O . ALA A 1 381 ? -3.216 -4.990 -18.193 1.00 97.12 381 ALA A O 1
ATOM 3011 N N . ASN A 1 382 ? -3.616 -5.674 -16.078 1.00 97.06 382 ASN A N 1
ATOM 3012 C CA . ASN A 1 382 ? -3.023 -4.492 -15.456 1.00 97.06 382 ASN A CA 1
ATOM 3013 C C . ASN A 1 382 ? -1.495 -4.622 -15.520 1.00 97.06 382 ASN A C 1
ATOM 3015 O O . ASN A 1 382 ? -0.952 -5.662 -15.145 1.00 97.06 382 ASN A O 1
ATOM 3019 N N . VAL A 1 383 ? -0.805 -3.587 -15.999 1.00 98.06 383 VAL A N 1
ATOM 3020 C CA . VAL A 1 383 ? 0.640 -3.637 -16.259 1.00 98.06 383 VAL A CA 1
ATOM 3021 C C . VAL A 1 383 ? 1.404 -2.685 -15.350 1.00 98.06 383 VAL A C 1
ATOM 3023 O O . VAL A 1 383 ? 1.159 -1.483 -15.329 1.00 98.06 383 VAL A O 1
ATOM 3026 N N . LEU A 1 384 ? 2.407 -3.212 -14.668 1.00 97.69 384 LEU A N 1
ATOM 3027 C CA . LEU A 1 384 ? 3.440 -2.441 -14.001 1.00 97.69 384 LEU A CA 1
ATOM 3028 C C . LEU A 1 384 ? 4.755 -2.643 -14.757 1.00 97.69 384 LEU A C 1
ATOM 3030 O O . LEU A 1 384 ? 5.203 -3.774 -14.924 1.00 97.69 384 LEU A O 1
ATOM 3034 N N . MET A 1 385 ? 5.372 -1.564 -15.225 1.00 97.88 385 MET A N 1
ATOM 3035 C CA . MET A 1 385 ? 6.651 -1.624 -15.931 1.00 97.88 385 MET A CA 1
ATOM 3036 C C . MET A 1 385 ? 7.685 -0.750 -15.227 1.00 97.88 385 MET A C 1
ATOM 3038 O O . MET A 1 385 ? 7.355 0.345 -14.775 1.00 97.88 385 MET A O 1
ATOM 3042 N N . ALA A 1 386 ? 8.924 -1.218 -15.139 1.00 96.31 386 ALA A N 1
ATOM 3043 C CA . ALA A 1 386 ? 10.046 -0.452 -14.611 1.00 96.31 386 ALA A CA 1
ATOM 3044 C C . ALA A 1 386 ? 11.198 -0.432 -15.614 1.00 96.31 386 ALA A C 1
ATOM 3046 O O . ALA A 1 386 ? 11.478 -1.469 -16.211 1.00 96.31 386 ALA A O 1
ATOM 3047 N N . ILE A 1 387 ? 11.833 0.731 -15.779 1.00 96.12 387 ILE A N 1
ATOM 3048 C CA . ILE A 1 387 ? 12.941 0.938 -16.722 1.00 96.12 387 ILE A CA 1
ATOM 3049 C C . ILE A 1 387 ? 14.109 1.686 -16.072 1.00 96.12 387 ILE A C 1
ATOM 3051 O O . ILE A 1 387 ? 13.898 2.616 -15.284 1.00 96.12 387 ILE A O 1
ATOM 3055 N N . GLY A 1 388 ? 15.332 1.324 -16.448 1.00 94.69 388 GLY A N 1
ATOM 3056 C CA . GLY A 1 388 ? 16.551 2.082 -16.175 1.00 94.69 388 GLY A CA 1
ATOM 3057 C C . GLY A 1 388 ? 16.972 2.913 -17.386 1.00 94.69 388 GLY A C 1
ATOM 3058 O O . GLY A 1 388 ? 17.105 2.402 -18.496 1.00 94.69 388 GLY A O 1
ATOM 3059 N N . LEU A 1 389 ? 17.207 4.216 -17.211 1.00 94.75 389 LEU A N 1
ATOM 3060 C CA . LEU A 1 389 ? 17.571 5.074 -18.346 1.00 94.75 389 LEU A CA 1
ATOM 3061 C C . LEU A 1 389 ? 18.987 4.806 -18.883 1.00 94.75 389 LEU A C 1
ATOM 3063 O O . LEU A 1 389 ? 19.267 5.145 -20.034 1.00 94.75 389 LEU A O 1
ATOM 3067 N N . LEU A 1 390 ? 19.873 4.198 -18.085 1.00 92.19 390 LEU A N 1
ATOM 3068 C CA . LEU A 1 390 ? 21.235 3.828 -18.493 1.00 92.19 390 LEU A CA 1
ATOM 3069 C C . LEU A 1 390 ? 21.325 2.396 -19.039 1.00 92.19 390 LEU A C 1
ATOM 3071 O O . LEU A 1 390 ? 22.428 1.899 -19.285 1.00 92.19 390 LEU A O 1
ATOM 3075 N N . ASP A 1 391 ? 20.190 1.717 -19.205 1.00 93.81 391 ASP A N 1
ATOM 3076 C CA . ASP A 1 391 ? 20.149 0.341 -19.667 1.00 93.81 391 ASP A CA 1
ATOM 3077 C C . ASP A 1 391 ? 20.607 0.224 -21.130 1.00 93.81 391 ASP A C 1
ATOM 3079 O O . ASP A 1 391 ? 20.056 0.826 -22.055 1.00 93.81 391 ASP A O 1
ATOM 3083 N N . ASN A 1 392 ? 21.654 -0.573 -21.341 1.00 88.31 392 ASN A N 1
ATOM 3084 C CA . ASN A 1 392 ? 22.228 -0.835 -22.658 1.00 88.31 392 ASN A CA 1
ATOM 3085 C C . ASN A 1 392 ? 21.754 -2.168 -23.267 1.00 88.31 392 ASN A C 1
ATOM 3087 O O . ASN A 1 392 ? 22.015 -2.413 -24.448 1.00 88.31 392 ASN A O 1
ATOM 3091 N N . PHE A 1 393 ? 21.097 -3.032 -22.485 1.00 89.31 393 PHE A N 1
ATOM 3092 C CA . PHE A 1 393 ? 20.512 -4.298 -22.938 1.00 89.31 393 PHE A CA 1
ATOM 3093 C C . PHE A 1 393 ? 19.055 -4.119 -23.371 1.00 89.31 393 PHE A C 1
ATOM 3095 O O . PHE A 1 393 ? 18.636 -4.706 -24.371 1.00 89.31 393 PHE A O 1
ATOM 3102 N N . ALA A 1 394 ? 18.306 -3.287 -22.646 1.00 92.31 394 ALA A N 1
ATOM 3103 C CA . ALA A 1 394 ? 16.972 -2.819 -23.000 1.00 92.31 394 ALA A CA 1
ATOM 3104 C C . ALA A 1 394 ? 16.987 -1.284 -23.088 1.00 92.31 394 ALA A C 1
ATOM 3106 O O . ALA A 1 394 ? 16.648 -0.609 -22.128 1.00 92.31 394 ALA A O 1
ATOM 3107 N N . PRO A 1 395 ? 17.412 -0.688 -24.218 1.00 93.12 395 PRO A N 1
ATOM 3108 C CA . PRO A 1 395 ? 17.457 0.765 -24.321 1.00 93.12 395 PRO A CA 1
ATOM 3109 C C . PRO A 1 395 ? 16.065 1.372 -24.088 1.00 93.12 395 PRO A C 1
ATOM 3111 O O . PRO A 1 395 ? 15.111 0.912 -24.731 1.00 93.12 395 PRO A O 1
ATOM 3114 N N . PRO A 1 396 ? 15.930 2.459 -23.303 1.00 94.50 396 PRO A N 1
ATOM 3115 C CA . PRO A 1 396 ? 14.629 2.964 -22.854 1.00 94.50 396 PRO A CA 1
ATOM 3116 C C . PRO A 1 396 ? 13.706 3.353 -24.016 1.00 94.50 396 PRO A C 1
ATOM 3118 O O . PRO A 1 396 ? 12.490 3.211 -23.935 1.00 94.50 396 PRO A O 1
ATOM 3121 N N . ASN A 1 397 ? 14.263 3.758 -25.165 1.00 94.38 397 ASN A N 1
ATOM 3122 C CA . ASN A 1 397 ? 13.475 3.987 -26.378 1.00 94.38 397 ASN A CA 1
ATOM 3123 C C . ASN A 1 397 ? 12.648 2.753 -26.776 1.00 94.38 397 ASN A C 1
ATOM 3125 O O . ASN A 1 397 ? 11.474 2.874 -27.114 1.00 94.38 397 ASN A O 1
ATOM 3129 N N . THR A 1 398 ? 13.264 1.571 -26.751 1.00 94.75 398 THR A N 1
ATOM 3130 C CA . THR A 1 398 ? 12.614 0.319 -27.153 1.00 94.75 398 THR A CA 1
ATOM 3131 C C . THR A 1 398 ? 11.531 -0.105 -26.165 1.00 94.75 398 THR A C 1
ATOM 3133 O O . THR A 1 398 ? 10.453 -0.543 -26.570 1.00 94.75 398 THR A O 1
ATOM 3136 N N . GLU A 1 399 ? 11.765 0.099 -24.874 1.00 96.94 399 GLU A N 1
ATOM 3137 C CA . GLU A 1 399 ? 10.806 -0.212 -23.816 1.00 96.94 399 GLU A CA 1
ATOM 3138 C C . GLU A 1 399 ? 9.595 0.723 -23.873 1.00 96.94 399 GLU A C 1
ATOM 3140 O O . GLU A 1 399 ? 8.453 0.273 -23.773 1.00 96.94 399 GLU A O 1
ATOM 3145 N N . LEU A 1 400 ? 9.814 2.016 -24.139 1.00 97.31 400 LEU A N 1
ATOM 3146 C CA . LEU A 1 400 ? 8.729 2.984 -24.304 1.00 97.31 400 LEU A CA 1
ATOM 3147 C C . LEU A 1 400 ? 7.872 2.707 -25.539 1.00 97.31 400 LEU A C 1
ATOM 3149 O O . LEU A 1 400 ? 6.659 2.894 -25.485 1.00 97.31 400 LEU A O 1
ATOM 3153 N N . VAL A 1 401 ? 8.456 2.208 -26.632 1.00 97.12 401 VAL A N 1
ATOM 3154 C CA . VAL A 1 401 ? 7.679 1.739 -27.791 1.00 97.12 401 VAL A CA 1
ATOM 3155 C C . VAL A 1 401 ? 6.685 0.644 -27.378 1.00 97.12 401 VAL A C 1
ATOM 3157 O O . VAL A 1 401 ? 5.523 0.684 -27.795 1.00 97.12 401 VAL A O 1
ATOM 3160 N N . ALA A 1 402 ? 7.110 -0.313 -26.547 1.00 97.44 402 ALA A N 1
ATOM 3161 C CA . ALA A 1 402 ? 6.222 -1.347 -26.023 1.00 97.44 402 ALA A CA 1
ATOM 3162 C C . ALA A 1 402 ? 5.174 -0.742 -25.075 1.00 97.44 402 ALA A C 1
ATOM 3164 O O . ALA A 1 402 ? 3.975 -0.895 -25.309 1.00 97.44 402 ALA A O 1
ATOM 3165 N N . TYR A 1 403 ? 5.603 0.020 -24.067 1.00 98.25 403 TYR A N 1
ATOM 3166 C CA . TYR A 1 403 ? 4.716 0.631 -23.074 1.00 98.25 403 TYR A CA 1
ATOM 3167 C C . TYR A 1 403 ? 3.636 1.517 -23.689 1.00 98.25 403 TYR A C 1
ATOM 3169 O O . TYR A 1 403 ? 2.457 1.408 -23.344 1.00 98.25 403 TYR A O 1
ATOM 3177 N N . ASN A 1 404 ? 4.005 2.384 -24.631 1.00 96.88 404 ASN A N 1
ATOM 3178 C CA . ASN A 1 404 ? 3.077 3.303 -25.287 1.00 96.88 404 ASN A CA 1
ATOM 3179 C C . ASN A 1 404 ? 2.045 2.564 -26.150 1.00 96.88 404 ASN A C 1
ATOM 3181 O O . ASN A 1 404 ? 0.956 3.091 -26.370 1.00 96.88 404 ASN A O 1
ATOM 3185 N N . SER A 1 405 ? 2.348 1.334 -26.576 1.00 95.50 405 SER A N 1
ATOM 3186 C CA . SER A 1 405 ? 1.447 0.481 -27.357 1.00 95.50 405 SER A CA 1
ATOM 3187 C C . SER A 1 405 ? 0.397 -0.256 -26.507 1.00 95.50 405 SER A C 1
ATOM 3189 O O . SER A 1 405 ? -0.539 -0.821 -27.068 1.00 95.50 405 SER A O 1
ATOM 3191 N N . ILE A 1 406 ? 0.517 -0.247 -25.173 1.00 96.19 406 ILE A N 1
ATOM 3192 C CA . ILE A 1 406 ? -0.449 -0.866 -24.248 1.00 96.19 406 ILE A CA 1
ATOM 3193 C C . ILE A 1 406 ? -1.658 0.059 -24.056 1.00 96.19 406 ILE A C 1
ATOM 3195 O O . ILE A 1 406 ? -1.493 1.235 -23.726 1.00 96.19 406 ILE A O 1
ATOM 3199 N N . SER A 1 407 ? -2.876 -0.463 -24.215 1.00 90.50 407 SER A N 1
ATOM 3200 C CA . SER A 1 407 ? -4.121 0.298 -24.002 1.00 90.50 407 SER A CA 1
ATOM 3201 C C . SER A 1 407 ? -4.809 0.033 -22.658 1.00 90.50 407 SER A C 1
ATOM 3203 O O . SER A 1 407 ? -5.711 0.781 -22.290 1.00 90.50 407 SER A O 1
ATOM 3205 N N . SER A 1 408 ? -4.454 -1.055 -21.966 1.00 92.19 408 SER A N 1
ATOM 3206 C CA . SER A 1 408 ? -4.997 -1.389 -20.644 1.00 92.19 408 SER A CA 1
ATOM 3207 C C . SER A 1 408 ? -4.420 -0.485 -19.547 1.00 92.19 408 SER A C 1
ATOM 3209 O O . SER A 1 408 ? -3.561 0.366 -19.802 1.00 92.19 408 SER A O 1
ATOM 3211 N N . THR A 1 409 ? -4.907 -0.660 -18.315 1.00 91.38 409 THR A N 1
ATOM 3212 C CA . THR A 1 409 ? -4.355 0.004 -17.130 1.00 91.38 409 THR A CA 1
ATOM 3213 C C . THR A 1 409 ? -2.867 -0.299 -17.018 1.00 91.38 409 THR A C 1
ATOM 3215 O O . THR A 1 409 ? -2.459 -1.462 -17.027 1.00 91.38 409 THR A O 1
ATOM 3218 N N . LYS A 1 410 ? -2.053 0.752 -16.922 1.00 93.38 410 LYS A N 1
ATOM 3219 C CA . LYS A 1 410 ? -0.599 0.634 -16.904 1.00 93.38 410 LYS A CA 1
ATOM 3220 C C . LYS A 1 410 ? 0.054 1.705 -16.036 1.00 93.38 410 LYS A C 1
ATOM 3222 O O . LYS A 1 410 ? -0.445 2.828 -15.973 1.00 93.38 410 LYS A O 1
ATOM 3227 N N . LYS A 1 411 ? 1.177 1.358 -15.410 1.00 91.69 411 LYS A N 1
ATOM 3228 C CA . LYS A 1 411 ? 2.020 2.250 -14.604 1.00 91.69 411 LYS A CA 1
ATOM 3229 C C . LYS A 1 411 ? 3.492 2.047 -14.961 1.00 91.69 411 LYS A C 1
ATOM 3231 O O . LYS A 1 411 ? 3.910 0.915 -15.198 1.00 91.69 411 LYS A O 1
ATOM 3236 N N . LEU A 1 412 ? 4.259 3.137 -14.994 1.00 92.38 412 LEU A N 1
ATOM 3237 C CA . LEU A 1 412 ? 5.684 3.146 -15.336 1.00 92.38 412 LEU A CA 1
ATOM 3238 C C . LEU A 1 412 ? 6.516 3.700 -14.176 1.00 92.38 412 LEU A C 1
ATOM 3240 O O . LEU A 1 412 ? 6.216 4.775 -13.664 1.00 92.38 412 LEU A O 1
ATOM 3244 N N . PHE A 1 413 ? 7.576 2.985 -13.808 1.00 90.81 413 PHE A N 1
ATOM 3245 C CA . PHE A 1 413 ? 8.637 3.451 -12.919 1.00 90.81 413 PHE A CA 1
ATOM 3246 C C . PHE A 1 413 ? 9.896 3.721 -13.739 1.00 90.81 413 PHE A C 1
ATOM 3248 O O . PHE A 1 413 ? 10.312 2.881 -14.534 1.00 90.81 413 PHE A O 1
ATOM 3255 N N . ILE A 1 414 ? 10.494 4.896 -13.549 1.00 90.50 414 ILE A N 1
ATOM 3256 C CA . ILE A 1 414 ? 11.677 5.334 -14.294 1.00 90.50 414 ILE A CA 1
ATOM 3257 C C . ILE A 1 414 ? 12.809 5.584 -13.307 1.00 90.50 414 ILE A C 1
ATOM 3259 O O . ILE A 1 414 ? 12.685 6.415 -12.405 1.00 90.50 414 ILE A O 1
ATOM 3263 N N . TYR A 1 415 ? 13.922 4.886 -13.510 1.00 88.62 415 TYR A N 1
ATOM 3264 C CA . TYR A 1 415 ? 15.149 5.067 -12.750 1.00 88.62 415 TYR A CA 1
ATOM 3265 C C . TYR A 1 415 ? 16.182 5.790 -13.612 1.00 88.62 415 TYR A C 1
ATOM 3267 O O . TYR A 1 415 ? 16.806 5.208 -14.498 1.00 88.62 415 TYR A O 1
ATOM 3275 N N . SER A 1 416 ? 16.359 7.087 -13.361 1.00 87.38 416 SER A N 1
ATOM 3276 C CA . SER A 1 416 ? 17.217 7.965 -14.171 1.00 87.38 416 SER A CA 1
ATOM 3277 C C . SER A 1 416 ? 18.715 7.667 -14.047 1.00 87.38 416 SER A C 1
ATOM 3279 O O . SER A 1 416 ? 19.499 8.039 -14.920 1.00 87.38 416 SER A O 1
ATOM 3281 N N . ASN A 1 417 ? 19.113 6.976 -12.981 1.00 82.69 417 ASN A N 1
ATOM 3282 C CA . ASN A 1 417 ? 20.498 6.689 -12.621 1.00 82.69 417 ASN A CA 1
ATOM 3283 C C . ASN A 1 417 ? 20.861 5.195 -12.652 1.00 82.69 417 ASN A C 1
ATOM 3285 O O . ASN A 1 417 ? 21.994 4.864 -12.308 1.00 82.69 417 ASN A O 1
ATOM 3289 N N . LEU A 1 418 ? 19.933 4.311 -13.031 1.00 88.19 418 LEU A N 1
ATOM 3290 C CA . LEU A 1 418 ? 20.163 2.864 -13.071 1.00 88.19 418 LEU A CA 1
ATOM 3291 C C . LEU A 1 418 ? 20.322 2.350 -14.503 1.00 88.19 418 LEU A C 1
ATOM 3293 O O . LEU A 1 418 ? 19.752 2.904 -15.448 1.00 88.19 418 LEU A O 1
ATOM 3297 N N . GLY A 1 419 ? 21.125 1.295 -14.631 1.00 91.44 419 GLY A N 1
ATOM 3298 C CA . GLY A 1 419 ? 21.317 0.495 -15.834 1.00 91.44 419 GLY A CA 1
ATOM 3299 C C . GLY A 1 419 ? 20.281 -0.620 -15.962 1.00 91.44 419 GLY A C 1
ATOM 3300 O O . GLY A 1 419 ? 19.087 -0.359 -16.011 1.00 91.44 419 GLY A O 1
ATOM 3301 N N . HIS A 1 420 ? 20.744 -1.872 -16.035 1.00 92.88 420 HIS A N 1
ATOM 3302 C CA . HIS A 1 420 ? 19.875 -3.050 -16.210 1.00 92.88 420 HIS A CA 1
ATOM 3303 C C . HIS A 1 420 ? 19.308 -3.595 -14.890 1.00 92.88 420 HIS A C 1
ATOM 3305 O O . HIS A 1 420 ? 18.615 -4.614 -14.855 1.00 92.88 420 HIS A O 1
ATOM 3311 N N . GLU A 1 421 ? 19.618 -2.926 -13.791 1.00 87.06 421 GLU A N 1
ATOM 3312 C CA . GLU A 1 421 ? 19.074 -3.141 -12.465 1.00 87.06 421 GLU A CA 1
ATOM 3313 C C . GLU A 1 421 ? 17.815 -2.295 -12.211 1.00 87.06 421 GLU A C 1
ATOM 3315 O O . GLU A 1 421 ? 17.507 -1.345 -12.929 1.00 87.06 421 GLU A O 1
ATOM 3320 N N . ILE A 1 422 ? 17.085 -2.653 -11.158 1.00 84.25 422 ILE A N 1
ATOM 3321 C CA . ILE A 1 422 ? 15.961 -1.886 -10.618 1.00 84.25 422 ILE A CA 1
ATOM 3322 C C . ILE A 1 422 ? 16.173 -1.675 -9.123 1.00 84.25 422 ILE A C 1
ATOM 3324 O O . ILE A 1 422 ? 16.831 -2.479 -8.458 1.00 84.25 422 ILE A O 1
ATOM 3328 N N . ASP A 1 423 ? 15.595 -0.606 -8.586 1.00 79.88 423 ASP A N 1
ATOM 3329 C CA . ASP A 1 423 ? 15.682 -0.320 -7.159 1.00 79.88 423 ASP A CA 1
ATOM 3330 C C . ASP A 1 423 ? 14.884 -1.341 -6.329 1.00 79.88 423 ASP A C 1
ATOM 3332 O O . ASP A 1 423 ? 13.768 -1.735 -6.685 1.00 79.88 423 ASP A O 1
ATOM 3336 N N . GLN A 1 424 ? 15.441 -1.752 -5.186 1.00 69.38 424 GLN A N 1
ATOM 3337 C CA . GLN A 1 424 ? 14.823 -2.749 -4.309 1.00 69.38 424 GLN A CA 1
ATOM 3338 C C . GLN A 1 424 ? 13.462 -2.290 -3.754 1.00 69.38 424 GLN A C 1
ATOM 3340 O O . GLN A 1 424 ? 12.589 -3.127 -3.512 1.00 69.38 424 GLN A O 1
ATOM 3345 N N . SER A 1 425 ? 13.238 -0.978 -3.609 1.00 70.44 425 SER A N 1
ATOM 3346 C CA . SER A 1 425 ? 11.959 -0.409 -3.154 1.00 70.44 425 SER A CA 1
ATOM 3347 C C . SER A 1 425 ? 10.776 -0.768 -4.058 1.00 70.44 425 SER A C 1
ATOM 3349 O O . SER A 1 425 ? 9.639 -0.835 -3.581 1.00 70.44 425 SER A O 1
ATOM 3351 N N . LEU A 1 426 ? 11.020 -1.089 -5.337 1.00 78.38 426 LEU A N 1
ATOM 3352 C CA . LEU A 1 426 ? 9.973 -1.547 -6.249 1.00 78.38 426 LEU A CA 1
ATOM 3353 C C . LEU A 1 426 ? 9.334 -2.862 -5.786 1.00 78.38 426 LEU A C 1
ATOM 3355 O O . LEU A 1 426 ? 8.161 -3.103 -6.065 1.00 78.38 426 LEU A O 1
ATOM 3359 N N . GLY A 1 427 ? 10.082 -3.711 -5.073 1.00 73.25 427 GLY A N 1
ATOM 3360 C CA . GLY A 1 427 ? 9.580 -4.977 -4.538 1.00 73.25 427 GLY A CA 1
ATOM 3361 C C . GLY A 1 427 ? 8.411 -4.778 -3.573 1.00 73.25 427 GLY A C 1
ATOM 3362 O O . GLY A 1 427 ? 7.377 -5.431 -3.719 1.00 73.25 427 GLY A O 1
ATOM 3363 N N . SER A 1 428 ? 8.532 -3.821 -2.650 1.00 68.50 428 SER A N 1
ATOM 3364 C CA . SER A 1 428 ? 7.469 -3.486 -1.694 1.00 68.50 428 SER A CA 1
ATOM 3365 C C . SER A 1 428 ? 6.234 -2.926 -2.397 1.00 68.50 428 SER A C 1
ATOM 3367 O O . SER A 1 428 ? 5.112 -3.325 -2.088 1.00 68.50 428 SER A O 1
ATOM 3369 N N . PHE A 1 429 ? 6.435 -2.061 -3.399 1.00 76.75 429 PHE A N 1
ATOM 3370 C CA . PHE A 1 429 ? 5.330 -1.543 -4.205 1.00 76.75 429 PHE A CA 1
ATOM 3371 C C . PHE A 1 429 ? 4.618 -2.664 -4.972 1.00 76.75 429 PHE A C 1
ATOM 3373 O O . PHE A 1 429 ? 3.398 -2.758 -4.906 1.00 76.75 429 PHE A O 1
ATOM 3380 N N . LYS A 1 430 ? 5.358 -3.555 -5.650 1.00 82.06 430 LYS A N 1
ATOM 3381 C CA . LYS A 1 430 ? 4.792 -4.719 -6.358 1.00 82.06 430 LYS A CA 1
ATOM 3382 C C . LYS A 1 430 ? 3.983 -5.619 -5.438 1.00 82.06 430 LYS A C 1
ATOM 3384 O O . LYS A 1 430 ? 2.922 -6.079 -5.842 1.00 82.06 430 LYS A O 1
ATOM 3389 N N . ALA A 1 431 ? 4.479 -5.880 -4.228 1.00 74.56 431 ALA A N 1
ATOM 3390 C CA . ALA A 1 431 ? 3.773 -6.699 -3.253 1.00 74.56 431 ALA A CA 1
ATOM 3391 C C . ALA A 1 431 ? 2.440 -6.050 -2.855 1.00 74.56 431 ALA A C 1
ATOM 3393 O O . ALA A 1 431 ? 1.401 -6.696 -2.958 1.00 74.56 431 ALA A O 1
ATOM 3394 N N . ALA A 1 432 ? 2.446 -4.766 -2.487 1.00 68.50 432 ALA A N 1
ATOM 3395 C CA . ALA A 1 432 ? 1.218 -4.038 -2.168 1.00 68.50 432 ALA A CA 1
ATOM 3396 C C . ALA A 1 432 ? 0.253 -3.999 -3.366 1.00 68.50 432 ALA A C 1
ATOM 3398 O O . ALA A 1 432 ? -0.920 -4.337 -3.230 1.00 68.50 432 ALA A O 1
ATOM 3399 N N . TRP A 1 433 ? 0.770 -3.673 -4.551 1.00 81.75 433 TRP A N 1
ATOM 3400 C CA . TRP A 1 433 ? 0.016 -3.618 -5.799 1.00 81.75 433 TRP A CA 1
ATOM 3401 C C . TRP A 1 433 ? -0.656 -4.954 -6.138 1.00 81.75 433 TRP A C 1
ATOM 3403 O O . TRP A 1 433 ? -1.844 -4.985 -6.444 1.00 81.75 433 TRP A O 1
ATOM 3413 N N . LEU A 1 434 ? 0.073 -6.065 -6.015 1.00 86.62 434 LEU A N 1
ATOM 3414 C CA . LEU A 1 434 ? -0.444 -7.417 -6.216 1.00 86.62 434 LEU A CA 1
ATOM 3415 C C . LEU A 1 434 ? -1.534 -7.782 -5.201 1.00 86.62 434 LEU A C 1
ATOM 3417 O O . LEU A 1 434 ? -2.589 -8.294 -5.575 1.00 86.62 434 LEU A O 1
ATOM 3421 N N . TYR A 1 435 ? -1.266 -7.561 -3.911 1.00 80.06 435 TYR A N 1
ATOM 3422 C CA . TYR A 1 435 ? -2.207 -7.907 -2.844 1.00 80.06 435 TYR A CA 1
ATOM 3423 C C . TYR A 1 435 ? -3.518 -7.151 -2.998 1.00 80.06 435 TYR A C 1
ATOM 3425 O O . TYR A 1 435 ? -4.586 -7.756 -2.884 1.00 80.06 435 TYR A O 1
ATOM 3433 N N . ASN A 1 436 ? -3.416 -5.859 -3.299 1.00 73.12 436 ASN A N 1
ATOM 3434 C CA . ASN A 1 436 ? -4.570 -5.027 -3.568 1.00 73.12 436 ASN A CA 1
ATOM 3435 C C . ASN A 1 436 ? -5.268 -5.536 -4.840 1.00 73.12 436 ASN A C 1
ATOM 3437 O O . ASN A 1 436 ? -6.447 -5.865 -4.786 1.00 73.12 436 ASN A O 1
ATOM 3441 N N . GLY A 1 437 ? -4.556 -5.702 -5.960 1.00 81.31 437 GLY A N 1
ATOM 3442 C CA . GLY A 1 437 ? -5.158 -6.053 -7.253 1.00 81.31 437 GLY A CA 1
ATOM 3443 C C . GLY A 1 437 ? -5.935 -7.377 -7.283 1.00 81.31 437 GLY A C 1
ATOM 3444 O O . GLY A 1 437 ? -6.826 -7.545 -8.116 1.00 81.31 437 GLY A O 1
ATOM 3445 N N . PHE A 1 438 ? -5.664 -8.305 -6.358 1.00 84.94 438 PHE A N 1
ATOM 3446 C CA . PHE A 1 438 ? -6.459 -9.530 -6.167 1.00 84.94 438 PHE A CA 1
ATOM 3447 C C . PHE A 1 438 ? -7.423 -9.494 -4.974 1.00 84.94 438 PHE A C 1
ATOM 3449 O O . PHE A 1 438 ? -8.044 -10.513 -4.652 1.00 84.94 438 PHE A O 1
ATOM 3456 N N . HIS A 1 439 ? -7.598 -8.328 -4.355 1.00 77.75 439 HIS A N 1
ATOM 3457 C CA . HIS A 1 439 ? -8.440 -8.083 -3.186 1.00 77.75 439 HIS A CA 1
ATOM 3458 C C . HIS A 1 439 ? -8.132 -9.053 -2.041 1.00 77.75 439 HIS A C 1
ATOM 3460 O O . HIS A 1 439 ? -9.036 -9.638 -1.426 1.00 77.75 439 HIS A O 1
ATOM 3466 N N . MET A 1 440 ? -6.841 -9.290 -1.789 1.00 74.62 440 MET A N 1
ATOM 3467 C CA . MET A 1 440 ? -6.391 -10.353 -0.891 1.00 74.62 440 MET A CA 1
ATOM 3468 C C . MET A 1 440 ? -6.910 -10.177 0.531 1.00 74.62 440 MET A C 1
ATOM 3470 O O . MET A 1 440 ? -7.142 -11.167 1.217 1.00 74.62 440 MET A O 1
ATOM 3474 N N . PHE A 1 441 ? -7.172 -8.951 0.978 1.00 60.91 441 PHE A N 1
ATOM 3475 C CA . PHE A 1 441 ? -7.812 -8.736 2.271 1.00 60.91 441 PHE A CA 1
ATOM 3476 C C . PHE A 1 441 ? -9.230 -9.288 2.328 1.00 60.91 441 PHE A C 1
ATOM 3478 O O . PHE A 1 441 ? -9.562 -9.996 3.275 1.00 60.91 441 PHE A O 1
ATOM 3485 N N . ASN A 1 442 ? -10.069 -9.011 1.327 1.00 60.91 442 ASN A N 1
ATOM 3486 C CA . ASN A 1 442 ? -11.434 -9.535 1.293 1.00 60.91 442 ASN A CA 1
ATOM 3487 C C . ASN A 1 442 ? -11.417 -11.067 1.223 1.00 60.91 442 ASN A C 1
ATOM 3489 O O . ASN A 1 442 ? -12.191 -11.715 1.923 1.00 60.91 442 ASN A O 1
ATOM 3493 N N . ARG A 1 443 ? -10.489 -11.644 0.448 1.00 66.12 443 ARG A N 1
ATOM 3494 C CA . ARG A 1 443 ? -10.300 -13.100 0.357 1.00 66.12 443 ARG A CA 1
ATOM 3495 C C . ARG A 1 443 ? -9.898 -13.714 1.702 1.00 66.12 443 ARG A C 1
ATOM 3497 O O . ARG A 1 443 ? -10.572 -14.622 2.180 1.00 66.12 443 ARG A O 1
ATOM 3504 N N . VAL A 1 444 ? -8.856 -13.186 2.346 1.00 60.12 444 VAL A N 1
ATOM 3505 C CA . VAL A 1 444 ? -8.347 -13.703 3.629 1.00 60.12 444 VAL A CA 1
ATOM 3506 C C . VAL A 1 444 ? -9.365 -13.502 4.756 1.00 60.12 444 VAL A C 1
ATOM 3508 O O . VAL A 1 444 ? -9.605 -14.415 5.545 1.00 60.12 444 VAL A O 1
ATOM 3511 N N . THR A 1 445 ? -10.011 -12.334 4.821 1.00 54.00 445 THR A N 1
ATOM 3512 C CA . THR A 1 445 ? -11.010 -12.041 5.860 1.00 54.00 445 THR A CA 1
ATOM 3513 C C . THR A 1 445 ? -12.285 -12.864 5.695 1.00 54.00 445 THR A C 1
ATOM 3515 O O . THR A 1 445 ? -12.785 -13.361 6.699 1.00 54.00 445 THR A O 1
ATOM 3518 N N . ALA A 1 446 ? -12.784 -13.083 4.471 1.00 55.31 446 ALA A N 1
ATOM 3519 C CA . ALA A 1 446 ? -13.952 -13.936 4.220 1.00 55.31 446 ALA A CA 1
ATOM 3520 C C . ALA A 1 446 ? -13.716 -15.392 4.650 1.00 55.31 446 ALA A C 1
ATOM 3522 O O . ALA A 1 446 ? -14.601 -16.021 5.224 1.00 55.31 446 ALA A O 1
ATOM 3523 N N . LEU A 1 447 ? -12.502 -15.910 4.446 1.00 51.44 447 LEU A N 1
ATOM 3524 C CA . LEU A 1 447 ? -12.122 -17.250 4.893 1.00 51.44 447 LEU A CA 1
ATOM 3525 C C . LEU A 1 447 ? -11.977 -17.355 6.422 1.00 51.44 447 LEU A C 1
ATOM 3527 O O . LEU A 1 447 ? -11.963 -18.464 6.953 1.00 51.44 447 LEU A O 1
ATOM 3531 N N . GLY A 1 448 ? -11.807 -16.237 7.133 1.00 43.03 448 GLY A N 1
ATOM 3532 C CA . GLY A 1 448 ? -11.642 -16.182 8.591 1.00 43.03 448 GLY A CA 1
ATOM 3533 C C . GLY A 1 448 ? -12.943 -16.067 9.394 1.00 43.03 448 GLY A C 1
ATOM 3534 O O . GLY A 1 448 ? -12.877 -16.072 10.616 1.00 43.03 448 GLY A O 1
ATOM 3535 N N . GLN A 1 449 ? -14.114 -15.955 8.751 1.00 38.53 449 GLN A N 1
ATOM 3536 C CA . GLN A 1 449 ? -15.394 -15.719 9.447 1.00 38.53 449 GLN A CA 1
ATOM 3537 C C . GLN A 1 449 ? -16.104 -16.986 9.970 1.00 38.53 449 GLN A C 1
ATOM 3539 O O . GLN A 1 449 ? -17.163 -16.851 10.574 1.00 38.53 449 GLN A O 1
ATOM 3544 N N . ASN A 1 450 ? -15.542 -18.188 9.780 1.00 32.94 450 ASN A N 1
ATOM 3545 C CA . ASN A 1 450 ? -16.218 -19.461 10.089 1.00 32.94 450 ASN A CA 1
ATOM 3546 C C . ASN A 1 450 ? -15.580 -20.322 11.199 1.00 32.94 450 ASN A C 1
ATOM 3548 O O . ASN A 1 450 ? -15.957 -21.483 11.317 1.00 32.94 450 ASN A O 1
ATOM 3552 N N . GLU A 1 451 ? -14.687 -19.800 12.048 1.00 28.23 451 GLU A N 1
ATOM 3553 C CA . GLU A 1 451 ? -14.245 -20.545 13.243 1.00 28.23 451 GLU A CA 1
ATOM 3554 C C . GLU A 1 451 ? -14.248 -19.693 14.524 1.00 28.23 451 GLU A C 1
ATOM 3556 O O . GLU A 1 451 ? -13.940 -18.497 14.466 1.00 28.23 451 GLU A O 1
ATOM 3561 N N . PRO A 1 452 ? -14.578 -20.287 15.693 1.00 29.48 452 PRO A N 1
ATOM 3562 C CA . PRO A 1 452 ? -14.275 -19.683 16.983 1.00 29.48 452 PRO A CA 1
ATOM 3563 C C . PRO A 1 452 ? -12.756 -19.527 17.081 1.00 29.48 452 PRO A C 1
ATOM 3565 O O . PRO A 1 452 ? -12.014 -20.449 16.761 1.00 29.48 452 PRO A O 1
ATOM 3568 N N . THR A 1 453 ? -12.291 -18.356 17.505 1.00 29.48 453 THR A N 1
ATOM 3569 C CA . THR A 1 453 ? -10.872 -17.999 17.571 1.00 29.48 453 THR A CA 1
ATOM 3570 C C . THR A 1 453 ? -10.087 -18.904 18.526 1.00 29.48 453 THR A C 1
ATOM 3572 O O . THR A 1 453 ? -9.923 -18.601 19.710 1.00 29.48 453 THR A O 1
ATOM 3575 N N . GLU A 1 454 ? -9.553 -20.003 17.996 1.00 25.12 454 GLU A N 1
ATOM 3576 C CA . GLU A 1 454 ? -8.354 -20.650 18.515 1.00 25.12 454 GLU A CA 1
ATOM 3577 C C . GLU A 1 454 ? -7.113 -19.933 17.976 1.00 25.12 454 GLU A C 1
ATOM 3579 O O . GLU A 1 454 ? -7.053 -19.466 16.837 1.00 25.12 454 GLU A O 1
ATOM 3584 N N . ALA A 1 455 ? -6.143 -19.763 18.870 1.00 30.27 455 ALA A N 1
ATOM 3585 C CA . ALA A 1 455 ? -4.962 -18.942 18.688 1.00 30.27 455 ALA A CA 1
ATOM 3586 C C . ALA A 1 455 ? -4.099 -19.431 17.514 1.00 30.27 455 ALA A C 1
ATOM 3588 O O . ALA A 1 455 ? -3.308 -20.363 17.646 1.00 30.27 455 ALA A O 1
ATOM 3589 N N . LEU A 1 456 ? -4.189 -18.742 16.376 1.00 24.58 456 LEU A N 1
ATOM 3590 C CA . LEU A 1 456 ? -3.155 -18.800 15.351 1.00 24.58 456 LEU A CA 1
ATOM 3591 C C . LEU A 1 456 ? -1.942 -18.016 15.859 1.00 24.58 456 LEU A C 1
ATOM 3593 O O . LEU A 1 456 ? -1.940 -16.784 15.925 1.00 24.58 456 LEU A O 1
ATOM 3597 N N . ALA A 1 457 ? -0.914 -18.763 16.257 1.00 27.39 457 ALA A N 1
ATOM 3598 C CA . ALA A 1 457 ? 0.434 -18.270 16.481 1.00 27.39 457 ALA A CA 1
ATOM 3599 C C . ALA A 1 457 ? 1.005 -17.763 15.149 1.00 27.39 457 ALA A C 1
ATOM 3601 O O . ALA A 1 457 ? 1.688 -18.493 14.435 1.00 27.39 457 ALA A O 1
ATOM 3602 N N . ASP A 1 458 ? 0.672 -16.522 14.800 1.00 23.72 458 ASP A N 1
ATOM 3603 C CA . ASP A 1 458 ? 1.169 -15.880 13.591 1.00 23.72 458 ASP A CA 1
ATOM 3604 C C . ASP A 1 458 ? 2.514 -15.209 13.878 1.00 23.72 458 ASP A C 1
ATOM 3606 O O . ASP A 1 458 ? 2.634 -14.279 14.686 1.00 23.72 458 ASP A O 1
ATOM 3610 N N . THR A 1 459 ? 3.533 -15.760 13.228 1.00 25.53 459 THR A N 1
ATOM 3611 C CA . THR A 1 459 ? 4.907 -15.283 13.153 1.00 25.53 459 THR A CA 1
ATOM 3612 C C . THR A 1 459 ? 4.968 -14.046 12.263 1.00 25.53 459 THR A C 1
ATOM 3614 O O . THR A 1 459 ? 5.319 -14.131 11.090 1.00 25.53 459 THR A O 1
ATOM 3617 N N . ALA A 1 460 ? 4.630 -12.896 12.834 1.00 22.97 460 ALA A N 1
ATOM 3618 C CA . ALA A 1 460 ? 4.993 -11.590 12.305 1.00 22.97 460 ALA A CA 1
ATOM 3619 C C . ALA A 1 460 ? 6.149 -11.061 13.159 1.00 22.97 460 ALA A C 1
ATOM 3621 O O . ALA A 1 460 ? 5.956 -10.601 14.283 1.00 22.97 460 ALA A O 1
ATOM 3622 N N . THR A 1 461 ? 7.377 -11.224 12.672 1.00 25.33 461 THR A N 1
ATOM 3623 C CA . THR A 1 461 ? 8.519 -10.466 13.183 1.00 25.33 461 THR A CA 1
ATOM 3624 C C . THR A 1 461 ? 8.510 -9.129 12.464 1.00 25.33 461 THR A C 1
ATOM 3626 O O . THR A 1 461 ? 9.078 -9.036 11.376 1.00 25.33 461 THR A O 1
ATOM 3629 N N . ASP A 1 462 ? 7.837 -8.141 13.051 1.00 24.59 462 ASP A N 1
ATOM 3630 C CA . ASP A 1 462 ? 8.000 -6.749 12.650 1.00 24.59 462 ASP A CA 1
ATOM 3631 C C . ASP A 1 462 ? 9.031 -6.042 13.527 1.00 24.59 462 ASP A C 1
ATOM 3633 O O . ASP A 1 462 ? 9.143 -6.221 14.743 1.00 24.59 462 ASP A O 1
ATOM 3637 N N . ASP A 1 463 ? 9.846 -5.298 12.801 1.00 29.56 463 ASP A N 1
ATOM 3638 C CA . ASP A 1 463 ? 11.011 -4.548 13.198 1.00 29.56 463 ASP A CA 1
ATOM 3639 C C . ASP A 1 463 ? 10.626 -3.249 13.920 1.00 29.56 463 ASP A C 1
ATOM 3641 O O . ASP A 1 463 ? 10.203 -2.291 13.282 1.00 29.56 463 ASP A O 1
ATOM 3645 N N . ASP A 1 464 ? 10.904 -3.161 15.226 1.00 29.62 464 ASP A N 1
ATOM 3646 C CA . ASP A 1 464 ? 11.195 -1.878 15.876 1.00 29.62 464 ASP A CA 1
ATOM 3647 C C . ASP A 1 464 ? 12.485 -1.954 16.709 1.00 29.62 464 ASP A C 1
ATOM 3649 O O . ASP A 1 464 ? 12.892 -2.961 17.293 1.00 29.62 464 ASP A O 1
ATOM 3653 N N . ASN A 1 465 ? 13.223 -0.860 16.652 1.00 35.84 465 ASN A N 1
ATOM 3654 C CA . ASN A 1 465 ? 14.655 -0.831 16.445 1.00 35.84 465 ASN A CA 1
ATOM 3655 C C . ASN A 1 465 ? 15.417 -0.517 17.747 1.00 35.84 465 ASN A C 1
ATOM 3657 O O . ASN A 1 465 ? 16.453 0.149 17.707 1.00 35.84 465 ASN A O 1
ATOM 3661 N N . SER A 1 466 ? 14.930 -0.988 18.904 1.00 32.88 466 SER A N 1
ATOM 3662 C CA . SER A 1 466 ? 15.543 -0.694 20.216 1.00 32.88 466 SER A CA 1
ATOM 3663 C C . SER A 1 466 ? 15.903 -1.908 21.085 1.00 32.88 466 SER A C 1
ATOM 3665 O O . SER A 1 466 ? 16.654 -1.742 22.044 1.00 32.88 466 SER A O 1
ATOM 3667 N N . THR A 1 467 ? 15.502 -3.130 20.711 1.00 35.72 467 THR A N 1
ATOM 3668 C CA . THR A 1 467 ? 15.821 -4.363 21.468 1.00 35.72 467 THR A CA 1
ATOM 3669 C C . THR A 1 467 ? 16.192 -5.568 20.592 1.00 35.72 467 THR A C 1
ATOM 3671 O O . THR A 1 467 ? 16.082 -6.712 21.029 1.00 35.72 467 THR A O 1
ATOM 3674 N N . ARG A 1 468 ? 16.682 -5.361 19.357 1.00 35.19 468 ARG A N 1
ATOM 3675 C CA . ARG A 1 468 ? 17.203 -6.490 18.560 1.00 35.19 468 ARG A CA 1
ATOM 3676 C C . ARG A 1 468 ? 18.353 -7.167 19.308 1.00 35.19 468 ARG A C 1
ATOM 3678 O O . ARG A 1 468 ? 19.273 -6.489 19.76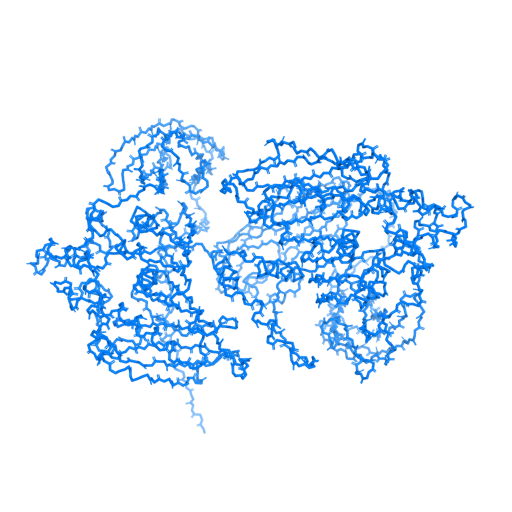7 1.00 35.19 468 ARG A O 1
ATOM 3685 N N . ASP A 1 469 ? 18.351 -8.498 19.327 1.00 41.56 469 ASP A N 1
ATOM 3686 C CA . ASP A 1 469 ? 19.562 -9.268 19.585 1.00 41.56 469 ASP A CA 1
ATOM 3687 C C . ASP A 1 469 ? 20.662 -8.769 18.628 1.00 41.56 469 ASP A C 1
ATOM 3689 O O . ASP A 1 469 ? 20.609 -8.956 17.407 1.00 41.56 469 ASP A O 1
ATOM 3693 N N . ASN A 1 470 ? 21.660 -8.076 19.182 1.00 42.44 470 ASN A N 1
ATOM 3694 C CA . ASN A 1 470 ? 22.783 -7.513 18.433 1.00 42.44 470 ASN A CA 1
ATOM 3695 C C . ASN A 1 470 ? 23.642 -8.594 17.752 1.00 42.44 470 ASN A C 1
ATOM 3697 O O . ASN A 1 470 ? 24.608 -8.259 17.066 1.00 42.44 470 ASN A O 1
ATOM 3701 N N . SER A 1 471 ? 23.337 -9.883 17.932 1.00 41.97 471 SER A N 1
ATOM 3702 C CA . SER A 1 471 ? 23.958 -10.990 17.207 1.00 41.97 471 SER A CA 1
ATOM 3703 C C . SER A 1 471 ? 23.493 -11.128 15.744 1.00 41.97 471 SER A C 1
ATOM 3705 O O . SER A 1 471 ? 24.251 -11.678 14.946 1.00 41.97 471 SER A O 1
ATOM 3707 N N . LEU A 1 472 ? 22.326 -10.576 15.367 1.00 43.75 472 LEU A N 1
ATOM 3708 C CA . LEU A 1 472 ? 21.704 -10.777 14.042 1.00 43.75 472 LEU A CA 1
ATOM 3709 C C . LEU A 1 472 ? 21.808 -9.582 13.070 1.00 43.75 472 LEU A C 1
ATOM 3711 O O . LEU A 1 472 ? 21.561 -9.744 11.876 1.00 43.75 472 LEU A O 1
ATOM 3715 N N . ARG A 1 473 ? 22.182 -8.377 13.529 1.00 54.00 473 ARG A N 1
ATOM 3716 C CA . ARG A 1 473 ? 22.388 -7.215 12.631 1.00 54.00 473 ARG A CA 1
ATOM 3717 C C . ARG A 1 473 ? 23.724 -7.316 11.896 1.00 54.00 473 ARG A C 1
ATOM 3719 O O . ARG A 1 473 ? 24.684 -7.724 12.531 1.00 54.00 473 ARG A O 1
ATOM 3726 N N . PRO A 1 474 ? 23.870 -6.853 10.643 1.00 74.00 474 PRO A N 1
ATOM 3727 C CA . PRO A 1 474 ? 25.184 -6.793 9.997 1.00 74.00 474 PRO A CA 1
ATOM 3728 C C . PRO A 1 474 ? 26.194 -5.940 10.786 1.00 74.00 474 PRO A C 1
ATOM 3730 O O . PRO A 1 474 ? 27.343 -6.351 10.959 1.00 74.00 474 PRO A O 1
ATOM 3733 N N . ILE A 1 475 ? 25.747 -4.807 11.352 1.00 77.38 475 ILE A N 1
ATOM 3734 C CA . ILE A 1 475 ? 26.457 -4.083 12.415 1.00 77.38 475 ILE A CA 1
ATOM 3735 C C . ILE A 1 475 ? 25.461 -3.694 13.519 1.00 77.38 475 ILE A C 1
ATOM 3737 O O . ILE A 1 475 ? 24.510 -2.961 13.265 1.00 77.38 475 ILE A O 1
ATOM 3741 N N . GLY A 1 476 ? 25.653 -4.185 14.745 1.00 81.06 476 GLY A N 1
ATOM 3742 C CA . GLY A 1 476 ? 24.879 -3.745 15.914 1.00 81.06 476 GLY A CA 1
ATOM 3743 C C . GLY A 1 476 ? 25.305 -2.347 16.358 1.00 81.06 476 GLY A C 1
ATOM 3744 O O . GLY A 1 476 ? 26.503 -2.086 16.384 1.00 81.06 476 GLY A O 1
ATOM 3745 N N . MET A 1 477 ? 24.364 -1.463 16.703 1.00 81.62 477 MET A N 1
ATOM 3746 C CA . MET A 1 477 ? 24.648 -0.091 17.144 1.00 81.62 477 MET A CA 1
ATOM 3747 C C . MET A 1 477 ? 23.841 0.249 18.402 1.00 81.62 477 MET A C 1
ATOM 3749 O O . MET A 1 477 ? 22.612 0.252 18.370 1.00 81.62 477 MET A O 1
ATOM 3753 N N . VAL A 1 478 ? 24.529 0.552 19.505 1.00 85.25 478 VAL A N 1
ATOM 3754 C CA . VAL A 1 478 ? 23.917 0.939 20.788 1.00 85.25 478 VAL A CA 1
ATOM 3755 C C . VAL A 1 478 ? 24.588 2.202 21.297 1.00 85.25 478 VAL A C 1
ATOM 3757 O O . VAL A 1 478 ? 25.806 2.285 21.321 1.00 85.25 478 VAL A O 1
ATOM 3760 N N . GLY A 1 479 ? 23.798 3.198 21.685 1.00 81.31 479 GLY A N 1
ATOM 3761 C CA . GLY A 1 479 ? 24.310 4.480 22.155 1.00 81.31 479 GLY A CA 1
ATOM 3762 C C . GLY A 1 479 ? 24.004 4.710 23.620 1.00 81.31 479 GLY A C 1
ATOM 3763 O O . GLY A 1 479 ? 22.830 4.667 24.006 1.00 81.31 479 GLY A O 1
ATOM 3764 N N . HIS A 1 480 ? 25.059 5.015 24.373 1.00 86.06 480 HIS A N 1
ATOM 3765 C CA . HIS A 1 480 ? 25.047 5.297 25.803 1.00 86.06 480 HIS A CA 1
ATOM 3766 C C . HIS A 1 480 ? 25.387 6.772 26.031 1.00 86.06 480 HIS A C 1
ATOM 3768 O O . HIS A 1 480 ? 26.472 7.205 25.625 1.00 86.06 480 HIS A O 1
ATOM 3774 N N . PRO A 1 481 ? 24.487 7.576 26.617 1.00 86.25 481 PRO A N 1
ATOM 3775 C CA . PRO A 1 481 ? 24.808 8.956 26.955 1.00 86.25 481 PRO A CA 1
ATOM 3776 C C . PRO A 1 481 ? 25.886 8.994 28.041 1.00 86.25 481 PRO A C 1
ATOM 3778 O O . PRO A 1 481 ? 25.867 8.192 28.965 1.00 86.25 481 PRO A O 1
ATOM 3781 N N . GLY A 1 482 ? 26.784 9.974 27.974 1.00 80.75 482 GLY A N 1
ATOM 3782 C CA . GLY A 1 482 ? 27.800 10.226 28.999 1.00 80.75 482 GLY A CA 1
ATOM 3783 C C . GLY A 1 482 ? 27.277 10.805 30.317 1.00 80.75 482 GLY A C 1
ATOM 3784 O O . GLY A 1 482 ? 28.075 11.275 31.124 1.00 80.75 482 GLY A O 1
ATOM 3785 N N . ALA A 1 483 ? 25.955 10.853 30.488 1.00 77.62 483 ALA A N 1
ATOM 3786 C CA . ALA A 1 483 ? 25.273 11.319 31.683 1.00 77.62 483 ALA A CA 1
ATOM 3787 C C . ALA A 1 483 ? 23.975 10.524 31.894 1.00 77.62 483 ALA A C 1
ATOM 3789 O O . ALA A 1 483 ? 23.306 10.124 30.931 1.00 77.62 483 ALA A O 1
ATOM 3790 N N . LYS A 1 484 ? 23.607 10.316 33.163 1.00 70.19 484 LYS A N 1
ATOM 3791 C CA . LYS A 1 484 ? 22.414 9.560 33.565 1.00 70.19 484 LYS A CA 1
ATOM 3792 C C . LYS A 1 484 ? 21.159 10.148 32.913 1.00 70.19 484 LYS A C 1
ATOM 3794 O O . LYS A 1 484 ? 20.999 11.362 32.850 1.00 70.19 484 LYS A O 1
ATOM 3799 N N . ASN A 1 485 ? 20.284 9.279 32.402 1.00 75.25 485 ASN A N 1
ATOM 3800 C CA . ASN A 1 485 ? 19.046 9.652 31.700 1.00 75.25 485 ASN A CA 1
ATOM 3801 C C . ASN A 1 485 ? 19.250 10.580 30.482 1.00 75.25 485 ASN A C 1
ATOM 3803 O O . ASN A 1 485 ? 18.304 11.230 30.039 1.00 75.25 485 ASN A O 1
ATOM 3807 N N . ALA A 1 486 ? 20.474 10.641 29.937 1.00 83.25 486 ALA A N 1
ATOM 3808 C CA . ALA A 1 486 ? 20.871 11.618 28.927 1.00 83.25 486 ALA A CA 1
ATOM 3809 C C . ALA A 1 486 ? 20.637 13.078 29.367 1.00 83.25 486 ALA A C 1
ATOM 3811 O O . ALA A 1 486 ? 20.318 13.931 28.539 1.00 83.25 486 ALA A O 1
ATOM 3812 N N . GLU A 1 487 ? 20.790 13.369 30.660 1.00 84.12 487 GLU A N 1
ATOM 3813 C CA . GLU A 1 487 ? 20.651 14.713 31.224 1.00 84.12 487 GLU A CA 1
ATOM 3814 C C . GLU A 1 487 ? 22.027 15.308 31.531 1.00 84.12 487 GLU A C 1
ATOM 3816 O O . GLU A 1 487 ? 22.739 14.859 32.425 1.00 84.12 487 GLU A O 1
ATOM 3821 N N . PHE A 1 488 ? 22.417 16.325 30.771 1.00 83.44 488 PHE A N 1
ATOM 3822 C CA . PHE A 1 488 ? 23.720 16.973 30.864 1.00 83.44 488 PHE A CA 1
ATOM 3823 C C . PHE A 1 488 ? 23.589 18.347 31.528 1.00 83.44 488 PHE A C 1
ATOM 3825 O O . PHE A 1 488 ? 22.609 19.057 31.334 1.00 83.44 488 PHE A O 1
ATOM 3832 N N . SER A 1 489 ? 24.594 18.779 32.283 1.00 80.38 489 SER A N 1
ATOM 3833 C CA . SER A 1 489 ? 24.680 20.180 32.717 1.00 80.38 489 SER A CA 1
ATOM 3834 C C . SER A 1 489 ? 25.193 21.050 31.570 1.00 80.38 489 SER A C 1
ATOM 3836 O O . SER A 1 489 ? 26.054 20.610 30.809 1.00 80.38 489 SER A O 1
ATOM 3838 N N . SER A 1 490 ? 24.752 22.309 31.481 1.00 73.88 490 SER A N 1
ATOM 3839 C CA . SER A 1 490 ? 25.265 23.277 30.496 1.00 73.88 490 SER A CA 1
ATOM 3840 C C . SER A 1 490 ? 26.778 23.541 30.590 1.00 73.88 490 SER A C 1
ATOM 3842 O O . SER A 1 490 ? 27.354 24.134 29.679 1.00 73.88 490 SER A O 1
ATOM 3844 N N . LYS A 1 491 ? 27.434 23.092 31.672 1.00 67.62 491 LYS A N 1
ATOM 3845 C CA . LYS A 1 491 ? 28.893 23.160 31.875 1.00 67.62 491 LYS A CA 1
ATOM 3846 C C . LYS A 1 491 ? 29.628 21.830 31.650 1.00 67.62 491 LYS A C 1
ATOM 3848 O O . LYS A 1 491 ? 30.855 21.815 31.710 1.00 67.62 491 LYS A O 1
ATOM 3853 N N . SER A 1 492 ? 28.915 20.729 31.416 1.00 69.62 492 SER A N 1
ATOM 3854 C CA . SER A 1 492 ? 29.505 19.397 31.235 1.00 69.62 492 SER A CA 1
ATOM 3855 C C . SER A 1 492 ? 29.664 19.053 29.756 1.00 69.62 492 SER A C 1
ATOM 3857 O O . SER A 1 492 ? 28.862 19.463 28.919 1.00 69.62 492 SER A O 1
ATOM 3859 N N . ALA A 1 493 ? 30.691 18.265 29.428 1.00 75.81 493 ALA A N 1
ATOM 3860 C CA . ALA A 1 493 ? 30.852 17.735 28.080 1.00 75.81 493 ALA A CA 1
ATOM 3861 C C . ALA A 1 493 ? 29.666 16.820 27.737 1.00 75.81 493 ALA A C 1
ATOM 3863 O O . ALA A 1 493 ? 29.392 15.854 28.449 1.00 75.81 493 ALA A O 1
ATOM 3864 N N . ILE A 1 494 ? 28.978 17.121 26.638 1.00 86.25 494 ILE A N 1
ATOM 3865 C CA . ILE A 1 494 ? 27.917 16.272 26.105 1.00 86.25 494 ILE A CA 1
ATOM 3866 C C . ILE A 1 494 ? 28.600 15.249 25.214 1.00 86.25 494 ILE A C 1
ATOM 3868 O O . ILE A 1 494 ? 29.278 15.613 24.258 1.00 86.25 494 ILE A O 1
ATOM 3872 N N . TYR A 1 495 ? 28.464 13.967 25.513 1.00 89.88 495 TYR A N 1
ATOM 3873 C CA . TYR A 1 495 ? 29.037 12.926 24.671 1.00 89.88 495 TYR A CA 1
ATOM 3874 C C . TYR A 1 495 ? 28.193 11.664 24.728 1.00 89.88 495 TYR A C 1
ATOM 3876 O O . TYR A 1 495 ? 27.412 11.461 25.657 1.00 89.88 495 TYR A O 1
ATOM 3884 N N . TYR A 1 496 ? 28.367 10.816 23.723 1.00 91.31 496 TYR A N 1
ATOM 3885 C CA . TYR A 1 496 ? 27.815 9.471 23.697 1.00 91.31 496 TYR A CA 1
ATOM 3886 C C . TYR A 1 496 ? 28.927 8.463 23.435 1.00 91.31 496 TYR A C 1
ATOM 3888 O O . TYR A 1 496 ? 29.785 8.691 22.582 1.00 91.31 496 TYR A O 1
ATOM 3896 N N . ASN A 1 497 ? 28.894 7.342 24.144 1.00 89.81 497 ASN A N 1
ATOM 3897 C CA . ASN A 1 497 ? 29.671 6.158 23.807 1.00 89.81 497 ASN A CA 1
ATOM 3898 C C . ASN A 1 497 ? 28.785 5.258 22.937 1.00 89.81 497 ASN A C 1
ATOM 3900 O O . ASN A 1 497 ? 27.731 4.804 23.380 1.00 89.81 497 ASN A O 1
ATOM 3904 N N . ILE A 1 498 ? 29.180 5.042 21.686 1.00 90.62 498 ILE A N 1
ATOM 3905 C CA . ILE A 1 498 ? 28.442 4.228 20.722 1.00 90.62 498 ILE A CA 1
ATOM 3906 C C . ILE A 1 498 ? 29.152 2.886 20.558 1.00 90.62 498 ILE A C 1
ATOM 3908 O O . ILE A 1 498 ? 30.251 2.823 20.008 1.00 90.62 498 ILE A O 1
ATOM 3912 N N . ASP A 1 499 ? 28.515 1.816 21.016 1.00 88.38 499 ASP A N 1
ATOM 3913 C CA . ASP A 1 499 ? 28.962 0.446 20.809 1.00 88.38 499 ASP A CA 1
ATOM 3914 C C . ASP A 1 499 ? 28.555 -0.026 19.414 1.00 88.38 499 ASP A C 1
ATOM 3916 O O . ASP A 1 499 ? 27.371 -0.064 19.072 1.00 88.38 499 ASP A O 1
ATOM 3920 N N . LEU A 1 500 ? 29.546 -0.410 18.615 1.00 88.19 500 LEU A N 1
ATOM 3921 C CA . LEU A 1 500 ? 29.397 -0.913 17.257 1.00 88.19 500 LEU A CA 1
ATOM 3922 C C . LEU A 1 500 ? 29.899 -2.356 17.179 1.00 88.19 500 LEU A C 1
ATOM 3924 O O . LEU A 1 500 ? 31.097 -2.606 17.315 1.00 88.19 500 LEU A O 1
ATOM 3928 N N . LYS A 1 501 ? 29.005 -3.322 16.943 1.00 88.06 501 LYS A N 1
ATOM 3929 C CA . LYS A 1 501 ? 29.366 -4.736 16.753 1.00 88.06 501 LYS A CA 1
ATOM 3930 C C . LYS A 1 501 ? 29.357 -5.081 15.275 1.00 88.06 501 LYS A C 1
ATOM 3932 O O . LYS A 1 501 ? 28.287 -5.262 14.710 1.00 88.06 501 LYS A O 1
ATOM 3937 N N . ASN A 1 502 ? 30.521 -5.208 14.651 1.00 87.62 502 ASN A N 1
ATOM 3938 C CA . ASN A 1 502 ? 30.602 -5.625 13.254 1.00 87.62 502 ASN A CA 1
ATOM 3939 C C . ASN A 1 502 ? 30.406 -7.142 13.142 1.00 87.62 502 ASN A C 1
ATOM 3941 O O . ASN A 1 502 ? 31.328 -7.901 13.419 1.00 87.62 502 ASN A O 1
ATOM 3945 N N . ASN A 1 503 ? 29.229 -7.596 12.716 1.00 82.38 503 ASN A N 1
ATOM 3946 C CA . ASN A 1 503 ? 28.951 -9.019 12.526 1.00 82.38 503 ASN A CA 1
ATOM 3947 C C . ASN A 1 503 ? 29.340 -9.519 11.122 1.00 82.38 503 ASN A C 1
ATOM 3949 O O . ASN A 1 503 ? 29.164 -10.706 10.837 1.00 82.38 503 ASN A O 1
ATOM 3953 N N . PHE A 1 504 ? 29.925 -8.680 10.260 1.00 77.06 504 PHE A N 1
ATOM 3954 C 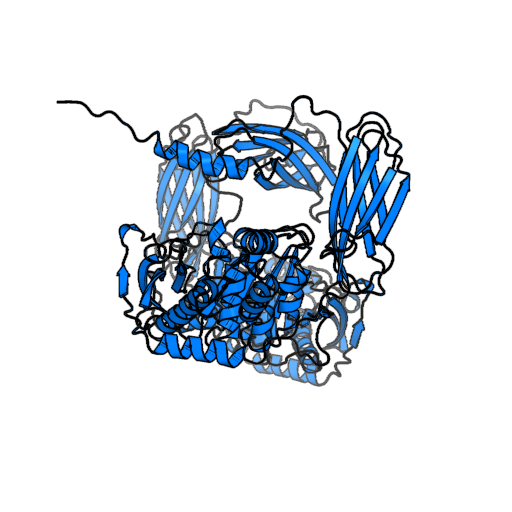CA . PHE A 1 504 ? 30.561 -9.147 9.029 1.00 77.06 504 PHE A CA 1
ATOM 3955 C C . PHE A 1 504 ? 31.874 -9.893 9.319 1.00 77.06 504 PHE A C 1
ATOM 3957 O O . PHE A 1 504 ? 32.617 -9.567 10.246 1.00 77.06 504 PHE A O 1
ATOM 3964 N N . ASP A 1 505 ? 32.213 -10.850 8.453 1.00 81.88 505 ASP A N 1
ATOM 3965 C CA . ASP A 1 505 ? 33.525 -11.523 8.404 1.00 81.88 505 ASP A CA 1
ATOM 3966 C C . ASP A 1 505 ? 34.612 -10.676 7.705 1.00 81.88 505 ASP A C 1
ATOM 3968 O O . ASP A 1 505 ? 35.706 -11.153 7.407 1.00 81.88 505 ASP A O 1
ATOM 3972 N N . LYS A 1 506 ? 34.333 -9.391 7.446 1.00 77.38 506 LYS A N 1
ATOM 3973 C CA . LYS A 1 506 ? 35.258 -8.432 6.827 1.00 77.38 506 LYS A CA 1
ATOM 3974 C C . LYS A 1 506 ? 35.315 -7.118 7.606 1.00 77.38 506 LYS A C 1
ATOM 3976 O O . LYS A 1 506 ? 34.371 -6.740 8.297 1.00 77.38 506 LYS A O 1
ATOM 3981 N N . LEU A 1 507 ? 36.452 -6.429 7.490 1.00 86.06 507 LEU A N 1
ATOM 3982 C CA . LEU A 1 507 ? 36.686 -5.115 8.087 1.00 86.06 507 LEU A CA 1
ATOM 3983 C C . LEU A 1 507 ? 35.709 -4.101 7.486 1.00 86.06 507 LEU A C 1
ATOM 3985 O O . LEU A 1 507 ? 35.693 -3.928 6.268 1.00 86.06 507 LEU A O 1
ATOM 3989 N N . GLN A 1 508 ? 34.973 -3.388 8.334 1.00 86.88 508 GLN A N 1
ATOM 3990 C CA . GLN A 1 508 ? 34.095 -2.301 7.915 1.00 86.88 508 GLN A CA 1
ATOM 3991 C C . GLN A 1 508 ? 34.749 -0.953 8.209 1.00 86.88 508 GLN A C 1
ATOM 3993 O O . GLN A 1 508 ? 35.209 -0.691 9.319 1.00 86.88 508 GLN A O 1
ATOM 3998 N N . LYS A 1 509 ? 34.829 -0.099 7.191 1.00 88.06 509 LYS A N 1
ATOM 3999 C CA . LYS A 1 509 ? 35.356 1.264 7.288 1.00 88.06 509 LYS A CA 1
ATOM 4000 C C . LYS A 1 509 ? 34.241 2.225 6.918 1.00 88.06 509 LYS A C 1
ATOM 4002 O O . LYS A 1 509 ? 33.551 2.008 5.922 1.00 88.06 509 LYS A O 1
ATOM 4007 N N . GLY A 1 510 ? 34.058 3.260 7.719 1.00 87.25 510 GLY A N 1
ATOM 4008 C CA . GLY A 1 510 ? 32.938 4.165 7.545 1.00 87.25 510 GLY A CA 1
ATOM 4009 C C . GLY A 1 510 ? 33.031 5.407 8.407 1.00 87.25 510 GLY A C 1
ATOM 4010 O O . GLY A 1 510 ? 34.085 5.735 8.951 1.00 87.25 510 GLY A O 1
ATOM 4011 N N . MET A 1 511 ? 31.903 6.086 8.529 1.00 89.38 511 MET A N 1
ATOM 4012 C CA . MET A 1 511 ? 31.743 7.300 9.306 1.00 89.38 511 MET A CA 1
ATOM 4013 C C . MET A 1 511 ? 30.519 7.158 10.202 1.00 89.38 511 MET A C 1
ATOM 4015 O O . MET A 1 511 ? 29.453 6.748 9.745 1.00 89.38 511 MET A O 1
ATOM 4019 N N . LEU A 1 512 ? 30.700 7.467 11.481 1.00 91.31 512 LEU A N 1
ATOM 4020 C CA . LEU A 1 512 ? 29.624 7.620 12.446 1.00 91.31 512 LEU A CA 1
ATOM 4021 C C . LEU A 1 512 ? 29.393 9.117 12.644 1.00 91.31 512 LEU A C 1
ATOM 4023 O O . LEU A 1 512 ? 30.261 9.819 13.163 1.00 91.31 512 LEU A O 1
ATOM 4027 N N . SER A 1 513 ? 28.238 9.596 12.211 1.00 90.06 513 SER A N 1
ATOM 4028 C CA . SER A 1 513 ? 27.827 10.994 12.308 1.00 90.06 513 SER A CA 1
ATOM 4029 C C . SER A 1 513 ? 26.738 11.146 13.362 1.00 90.06 513 SER A C 1
ATOM 4031 O O . SER A 1 513 ? 25.914 10.257 13.496 1.00 90.06 513 SER A O 1
ATOM 4033 N N . CYS A 1 514 ? 26.701 12.244 14.107 1.00 92.69 514 CYS A N 1
ATOM 4034 C CA . CYS A 1 514 ? 25.609 12.596 15.007 1.00 92.69 514 CYS A CA 1
ATOM 4035 C C . CYS A 1 514 ? 25.031 13.948 14.613 1.00 92.69 514 CYS A C 1
ATOM 4037 O O . CYS A 1 514 ? 25.713 14.963 14.755 1.00 92.69 514 CYS A O 1
ATOM 4039 N N . GLU A 1 515 ? 23.777 13.963 14.175 1.00 92.06 515 GLU A N 1
ATOM 4040 C CA . GLU A 1 515 ? 23.006 15.191 13.974 1.00 92.06 515 GLU A CA 1
ATOM 4041 C C . GLU A 1 515 ? 22.278 15.551 15.267 1.00 92.06 515 GLU A C 1
ATOM 4043 O O . GLU A 1 515 ? 21.521 14.740 15.803 1.00 92.06 515 GLU A O 1
ATOM 4048 N N . ILE A 1 516 ? 22.488 16.769 15.759 1.00 88.00 516 ILE A N 1
ATOM 4049 C CA . ILE A 1 516 ? 21.722 17.338 16.865 1.00 88.00 516 ILE A CA 1
ATOM 4050 C C . ILE A 1 516 ? 20.606 18.190 16.281 1.00 88.00 516 ILE A C 1
ATOM 4052 O O . ILE A 1 516 ? 20.851 19.038 15.421 1.00 88.00 516 ILE A O 1
ATOM 4056 N N . MET A 1 517 ? 19.390 17.988 16.771 1.00 85.81 517 MET A N 1
ATOM 4057 C CA . MET A 1 517 ? 18.213 18.748 16.368 1.00 85.81 517 MET A CA 1
ATOM 4058 C C . MET A 1 517 ? 17.420 19.209 17.591 1.00 85.81 517 MET A C 1
ATOM 4060 O O . MET A 1 517 ? 17.478 18.585 18.654 1.00 85.81 517 MET A O 1
ATOM 4064 N N . THR A 1 518 ? 16.619 20.260 17.436 1.00 80.00 518 THR A N 1
ATOM 4065 C CA . THR A 1 518 ? 15.566 20.589 18.407 1.00 80.00 518 THR A CA 1
ATOM 4066 C C . THR A 1 518 ? 14.499 19.485 18.430 1.00 80.00 518 THR A C 1
ATOM 4068 O O . THR A 1 518 ? 14.404 18.657 17.516 1.00 80.00 518 THR A O 1
ATOM 4071 N N . VAL A 1 519 ? 13.650 19.461 19.464 1.00 71.94 519 VAL A N 1
ATOM 4072 C CA . VAL A 1 519 ? 12.492 18.544 19.511 1.00 71.94 519 VAL A CA 1
ATOM 4073 C C . VAL A 1 519 ? 11.549 18.710 18.310 1.00 71.94 519 VAL A C 1
ATOM 4075 O O . VAL A 1 519 ? 10.964 17.716 17.875 1.00 71.94 519 VAL A O 1
ATOM 4078 N N . ASP A 1 520 ? 11.518 19.899 17.703 1.00 70.69 520 ASP A N 1
ATOM 4079 C CA . ASP A 1 520 ? 10.741 20.237 16.502 1.00 70.69 520 ASP A CA 1
ATOM 4080 C C . ASP A 1 520 ? 11.476 19.918 15.182 1.00 70.69 520 ASP A C 1
ATOM 4082 O O . ASP A 1 520 ? 11.082 20.382 14.115 1.00 70.69 520 ASP A O 1
ATOM 4086 N N . ASN A 1 521 ? 12.542 19.107 15.236 1.00 77.50 521 ASN A N 1
ATOM 4087 C CA . ASN A 1 521 ? 13.360 18.677 14.093 1.00 77.50 521 ASN A CA 1
ATOM 4088 C C . ASN A 1 521 ? 14.093 19.814 13.349 1.00 77.50 521 ASN A C 1
ATOM 4090 O O . ASN A 1 521 ? 14.444 19.649 12.181 1.00 77.50 521 ASN A O 1
ATOM 4094 N N . GLN A 1 522 ? 14.374 20.951 13.996 1.00 71.81 522 GLN A N 1
ATOM 4095 C CA . GLN A 1 522 ? 15.297 21.937 13.421 1.00 71.81 522 GLN A CA 1
ATOM 4096 C C . GLN A 1 522 ? 16.741 21.491 13.650 1.00 71.81 522 GLN A C 1
ATOM 4098 O O . GLN A 1 522 ? 17.127 21.209 14.783 1.00 71.81 522 GLN A O 1
ATOM 4103 N N . PHE A 1 523 ? 17.536 21.426 12.582 1.00 82.06 523 PHE A N 1
ATOM 4104 C CA . PHE A 1 523 ? 18.951 21.061 12.643 1.00 82.06 523 PHE A CA 1
ATOM 4105 C C . PHE A 1 523 ? 19.767 22.094 13.433 1.00 82.06 523 PHE A C 1
ATOM 4107 O O . PHE A 1 523 ? 19.620 23.295 13.216 1.00 82.06 523 PHE A O 1
ATOM 4114 N N . ILE A 1 524 ? 20.643 21.621 14.322 1.00 81.56 524 ILE A N 1
ATOM 4115 C CA . ILE A 1 524 ? 21.521 22.461 15.146 1.00 81.56 524 ILE A CA 1
ATOM 4116 C C . ILE A 1 524 ? 22.985 22.255 14.764 1.00 81.56 524 ILE A C 1
ATOM 4118 O O . ILE A 1 524 ? 23.703 23.218 14.511 1.00 81.56 524 ILE A O 1
ATOM 4122 N N . SER A 1 525 ? 23.460 21.008 14.762 1.00 81.75 525 SER A N 1
ATOM 4123 C CA . SER A 1 525 ? 24.868 20.707 14.486 1.00 81.75 525 SER A CA 1
ATOM 4124 C C . SER A 1 525 ? 25.074 19.260 14.049 1.00 81.75 525 SER A C 1
ATOM 4126 O O . SER A 1 525 ? 24.216 18.407 14.267 1.00 81.75 525 SER A O 1
ATOM 4128 N N . LEU A 1 526 ? 26.230 18.987 13.442 1.00 80.88 526 LEU A N 1
ATOM 4129 C CA . LEU A 1 526 ? 26.656 17.656 13.024 1.00 80.88 526 LEU A CA 1
ATOM 4130 C C . LEU A 1 526 ? 28.096 17.405 13.477 1.00 80.88 526 LEU A C 1
ATOM 4132 O O . LEU A 1 526 ? 29.000 18.136 13.078 1.00 80.88 526 LEU A O 1
ATOM 4136 N N . THR A 1 527 ? 28.320 16.338 14.239 1.00 81.50 527 THR A N 1
ATOM 4137 C CA . THR A 1 527 ? 29.668 15.836 14.556 1.00 81.50 527 THR A CA 1
ATOM 4138 C C . THR A 1 527 ? 29.890 14.520 13.827 1.00 81.50 527 THR A C 1
ATOM 4140 O O . THR A 1 527 ? 29.000 13.681 13.827 1.00 81.50 527 THR A O 1
ATOM 4143 N N . SER A 1 528 ? 31.056 14.292 13.221 1.00 84.25 528 SER A N 1
ATOM 4144 C CA . SER A 1 528 ? 31.365 13.016 12.555 1.00 84.25 528 SER A CA 1
ATOM 4145 C C . SER A 1 528 ? 32.717 12.460 12.981 1.00 84.25 528 SER A C 1
ATOM 4147 O O . SER A 1 528 ? 33.681 13.208 13.126 1.00 84.25 528 SER A O 1
ATOM 4149 N N . VAL A 1 529 ? 32.792 11.140 13.159 1.00 83.69 529 VAL A N 1
ATOM 4150 C CA . VAL A 1 529 ? 34.012 10.408 13.518 1.00 83.69 529 VAL A CA 1
ATOM 4151 C C . VAL A 1 529 ? 34.201 9.248 12.542 1.00 83.69 529 VAL A C 1
ATOM 4153 O O . VAL A 1 529 ? 33.277 8.473 12.288 1.00 83.69 529 VAL A O 1
ATOM 4156 N N . ALA A 1 530 ? 35.402 9.113 11.979 1.00 83.69 530 ALA A N 1
ATOM 4157 C CA . ALA A 1 530 ? 35.743 7.959 11.153 1.00 83.69 530 ALA A CA 1
ATOM 4158 C C . ALA A 1 530 ? 35.824 6.696 12.023 1.00 83.69 530 ALA A C 1
ATOM 4160 O O . ALA A 1 530 ? 36.471 6.698 13.070 1.00 83.69 530 ALA A O 1
ATOM 4161 N N . VAL A 1 531 ? 35.208 5.604 11.573 1.00 85.19 531 VAL A N 1
ATOM 4162 C CA . VAL A 1 531 ? 35.192 4.327 12.295 1.00 85.19 531 VAL A CA 1
ATOM 4163 C C . VAL A 1 531 ? 35.804 3.212 11.455 1.00 85.19 531 VAL A C 1
ATOM 4165 O O . VAL A 1 531 ? 35.601 3.121 10.241 1.00 85.19 531 VAL A O 1
ATOM 4168 N N . LYS A 1 532 ? 36.575 2.348 12.119 1.00 89.81 532 LYS A N 1
ATOM 4169 C CA . LYS A 1 532 ? 37.198 1.156 11.540 1.00 89.81 532 LYS A CA 1
ATOM 4170 C C . LYS A 1 532 ? 36.867 -0.032 12.438 1.00 89.81 532 LYS A C 1
ATOM 4172 O O . LYS A 1 532 ? 37.443 -0.174 13.509 1.00 89.81 532 LYS A O 1
ATOM 4177 N N . LEU A 1 533 ? 35.940 -0.869 11.992 1.00 87.94 533 LEU A N 1
ATOM 4178 C CA . LEU A 1 533 ? 35.364 -1.960 12.769 1.00 87.94 533 LEU A CA 1
ATOM 4179 C C . LEU A 1 533 ? 35.934 -3.293 12.283 1.00 87.94 533 LEU A C 1
ATOM 4181 O O . LEU A 1 533 ? 35.665 -3.724 11.157 1.00 87.94 533 LEU A O 1
ATOM 4185 N N . ALA A 1 534 ? 36.749 -3.943 13.114 1.00 85.56 534 ALA A N 1
ATOM 4186 C CA . ALA A 1 534 ? 37.325 -5.252 12.801 1.00 85.56 534 ALA A CA 1
ATOM 4187 C C . ALA A 1 534 ? 36.228 -6.326 12.614 1.00 85.56 534 ALA A C 1
ATOM 4189 O O . ALA A 1 534 ? 35.155 -6.196 13.206 1.00 85.56 534 ALA A O 1
ATOM 4190 N N . PRO A 1 535 ? 36.453 -7.358 11.776 1.00 88.44 535 PRO A N 1
ATOM 4191 C CA . PRO A 1 535 ? 35.508 -8.465 11.611 1.00 88.44 535 PRO A CA 1
ATOM 4192 C C . PRO A 1 535 ? 35.126 -9.089 12.955 1.00 88.44 535 PRO A C 1
ATOM 4194 O O . PRO A 1 535 ? 36.007 -9.329 13.780 1.00 88.44 535 PRO A O 1
ATOM 4197 N N . LYS A 1 536 ? 33.836 -9.368 13.163 1.00 81.75 536 LYS A N 1
ATOM 4198 C CA . LYS A 1 536 ? 33.277 -9.986 14.386 1.00 81.75 536 LYS A CA 1
ATOM 4199 C C . LYS A 1 536 ? 33.608 -9.269 15.704 1.00 81.75 536 LYS A C 1
ATOM 4201 O O . LYS A 1 536 ? 33.379 -9.832 16.773 1.00 81.75 536 LYS A O 1
ATOM 4206 N N . ALA A 1 537 ? 34.123 -8.041 15.654 1.00 78.19 537 ALA A N 1
ATOM 4207 C CA . ALA A 1 537 ? 34.555 -7.305 16.833 1.00 78.19 537 ALA A CA 1
ATOM 4208 C C . ALA A 1 537 ? 33.498 -6.300 17.300 1.00 78.19 537 ALA A C 1
ATOM 4210 O O . ALA A 1 537 ? 32.786 -5.688 16.498 1.00 78.19 537 ALA A O 1
ATOM 4211 N N . LEU A 1 538 ? 33.447 -6.101 18.616 1.00 85.38 538 LEU A N 1
ATOM 4212 C CA . LEU A 1 538 ? 32.790 -4.960 19.239 1.00 85.38 538 LEU A CA 1
ATOM 4213 C C . LEU A 1 538 ? 33.798 -3.808 19.328 1.00 85.38 538 LEU A C 1
ATOM 4215 O O . LEU A 1 538 ? 34.950 -4.011 19.705 1.00 85.38 538 LEU A O 1
ATOM 4219 N N . SER A 1 539 ? 33.387 -2.602 18.963 1.00 84.75 539 SER A N 1
ATOM 4220 C CA . SER A 1 539 ? 34.183 -1.383 19.093 1.00 84.75 539 SER A CA 1
ATOM 4221 C C . SER A 1 539 ? 33.319 -0.296 19.706 1.00 84.75 539 SER A C 1
ATOM 4223 O O . SER A 1 539 ? 32.229 -0.039 19.208 1.00 84.75 539 SER A O 1
ATOM 4225 N N . GLN A 1 540 ? 33.800 0.352 20.760 1.00 90.44 540 GLN A N 1
ATOM 4226 C CA . GLN A 1 540 ? 33.120 1.493 21.361 1.00 90.44 540 GLN A CA 1
ATOM 4227 C C . GLN A 1 540 ? 33.743 2.790 20.842 1.00 90.44 540 GLN A C 1
ATOM 4229 O O . GLN A 1 540 ? 34.962 2.958 20.880 1.00 90.44 540 GLN A O 1
ATOM 4234 N N . ILE A 1 541 ? 32.911 3.702 20.346 1.00 88.12 541 ILE A N 1
ATOM 4235 C CA . ILE A 1 541 ? 33.328 4.989 19.790 1.00 88.12 541 ILE A CA 1
ATOM 4236 C C . ILE A 1 541 ? 32.695 6.103 20.613 1.00 88.12 541 ILE A C 1
ATOM 4238 O O . ILE A 1 541 ? 31.474 6.241 20.640 1.00 88.12 541 ILE A O 1
ATOM 4242 N N . ARG A 1 542 ? 33.518 6.931 21.262 1.00 89.50 542 ARG A N 1
ATOM 4243 C CA . ARG A 1 542 ? 33.036 8.148 21.920 1.00 89.50 542 ARG A CA 1
ATOM 4244 C C . ARG A 1 542 ? 32.887 9.269 20.894 1.00 89.50 542 ARG A C 1
ATOM 4246 O O . ARG A 1 542 ? 33.852 9.624 20.221 1.00 89.50 542 ARG A O 1
ATOM 4253 N N . ILE A 1 543 ? 31.701 9.862 20.821 1.00 87.25 543 ILE A N 1
ATOM 4254 C CA . ILE A 1 543 ? 31.428 11.069 20.041 1.00 87.25 543 ILE A CA 1
ATOM 4255 C C . ILE A 1 543 ? 31.093 12.218 20.989 1.00 87.25 543 ILE A C 1
ATOM 4257 O O . ILE A 1 543 ? 30.117 12.166 21.736 1.00 87.25 543 ILE A O 1
ATOM 4261 N N . ASN A 1 544 ? 31.940 13.247 20.97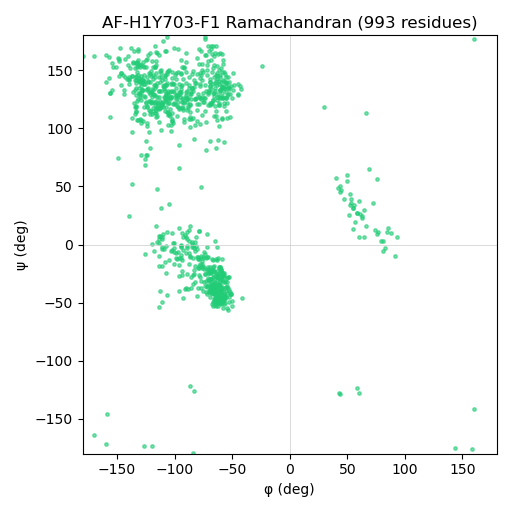8 1.00 85.31 544 ASN A N 1
ATOM 4262 C CA . ASN A 1 544 ? 31.729 14.461 21.761 1.00 85.31 544 ASN A CA 1
ATOM 4263 C C . ASN A 1 544 ? 30.849 15.422 20.958 1.00 85.31 544 ASN A C 1
ATOM 4265 O O . ASN A 1 544 ? 31.148 15.750 19.810 1.00 85.31 544 ASN A O 1
ATOM 4269 N N . LEU A 1 545 ? 29.754 15.850 21.562 1.00 83.56 545 LEU A N 1
ATOM 4270 C CA . LEU A 1 545 ? 28.787 16.771 20.993 1.00 83.56 545 LEU A CA 1
ATOM 4271 C C . LEU A 1 545 ? 29.111 18.208 21.437 1.00 83.56 545 LEU A C 1
ATOM 4273 O O . LEU A 1 545 ? 29.601 18.403 22.554 1.00 83.56 545 LEU A O 1
ATOM 4277 N N . PRO A 1 546 ? 28.849 19.227 20.597 1.00 77.25 546 PRO A N 1
ATOM 4278 C CA . PRO A 1 546 ? 29.004 20.621 20.998 1.00 77.25 546 PRO A CA 1
ATOM 4279 C C . PRO A 1 546 ? 28.111 20.937 22.199 1.00 77.25 546 PRO A C 1
ATOM 4281 O O . PRO A 1 546 ? 27.012 20.384 22.314 1.00 77.25 546 PRO A O 1
ATOM 4284 N N . SER A 1 547 ? 28.552 21.851 23.066 1.00 78.69 547 SER A N 1
ATOM 4285 C CA . SER A 1 547 ? 27.723 22.349 24.165 1.00 78.69 547 SER A CA 1
ATOM 4286 C C . SER A 1 547 ? 26.403 22.913 23.631 1.00 78.69 547 SER A C 1
ATOM 4288 O O . SER A 1 547 ? 26.367 23.564 22.587 1.00 78.69 547 SER A O 1
ATOM 4290 N N . GLN A 1 548 ? 25.309 22.645 24.344 1.00 80.81 548 GLN A N 1
ATOM 4291 C CA . GLN A 1 548 ? 23.977 23.147 24.004 1.00 80.81 548 GLN A CA 1
ATOM 4292 C C . GLN A 1 548 ? 23.462 24.055 25.121 1.00 80.81 548 GLN A C 1
ATOM 4294 O O . GLN A 1 548 ? 23.840 23.901 26.285 1.00 80.81 548 GLN A O 1
ATOM 4299 N N . SER A 1 549 ? 22.588 25.001 24.779 1.00 80.25 549 SER A N 1
ATOM 4300 C CA . SER A 1 549 ? 21.825 25.754 25.778 1.00 80.25 549 SER A CA 1
ATOM 4301 C C . SER A 1 549 ? 20.834 24.833 26.499 1.00 80.25 549 SER A C 1
ATOM 4303 O O . SER A 1 549 ? 20.545 23.729 26.033 1.00 80.25 549 SER A O 1
ATOM 4305 N N . ALA A 1 550 ? 20.308 25.267 27.646 1.00 82.12 550 ALA A N 1
ATOM 4306 C CA . ALA A 1 550 ? 19.348 24.463 28.395 1.00 82.12 550 ALA A CA 1
ATOM 4307 C C . ALA A 1 550 ? 18.101 24.145 27.543 1.00 82.12 550 ALA A C 1
ATOM 4309 O O . ALA A 1 550 ? 17.525 25.043 26.929 1.00 82.12 550 ALA A O 1
ATOM 4310 N N . GLY A 1 551 ? 17.697 22.875 27.483 1.00 83.00 551 GLY A N 1
ATOM 4311 C CA . GLY A 1 551 ? 16.627 22.415 26.595 1.00 83.00 551 GLY A CA 1
ATOM 4312 C C . GLY A 1 551 ? 16.646 20.909 26.331 1.00 83.00 551 GLY A C 1
ATOM 4313 O O . GLY A 1 551 ? 17.528 20.195 26.801 1.00 83.00 551 GLY A O 1
ATOM 4314 N N . LYS A 1 552 ? 15.655 20.411 25.583 1.00 86.44 552 LYS A N 1
ATOM 4315 C CA . LYS A 1 552 ? 15.601 19.021 25.094 1.00 86.44 552 LYS A CA 1
ATOM 4316 C C . LYS A 1 552 ? 15.976 18.972 23.614 1.00 86.44 552 LYS A C 1
ATOM 4318 O O . LYS A 1 552 ? 15.500 19.788 22.827 1.00 86.44 552 LYS A O 1
ATOM 4323 N N . TYR A 1 553 ? 16.763 17.972 23.241 1.00 87.31 553 TYR A N 1
ATOM 4324 C CA . TYR A 1 553 ? 17.328 17.807 21.905 1.00 87.31 553 TYR A CA 1
ATOM 4325 C C . TYR A 1 553 ? 17.213 16.361 21.430 1.00 87.31 553 TYR A C 1
ATOM 4327 O O . TYR A 1 553 ? 17.148 15.429 22.233 1.00 87.31 553 TYR A O 1
ATOM 4335 N N . LYS A 1 554 ? 17.224 16.171 20.113 1.00 89.81 554 LYS A N 1
ATOM 4336 C CA . LYS A 1 554 ? 17.358 14.869 19.454 1.00 89.81 554 LYS A CA 1
ATOM 4337 C C . LYS A 1 554 ? 18.793 14.707 18.960 1.00 89.81 554 LYS A C 1
ATOM 4339 O O . LYS A 1 554 ? 19.350 15.648 18.408 1.00 89.81 554 LYS A O 1
ATOM 4344 N N . ALA A 1 555 ? 19.362 13.522 19.134 1.00 86.75 555 ALA A N 1
ATOM 4345 C CA . ALA A 1 555 ? 20.647 13.111 18.583 1.00 86.75 555 ALA A CA 1
ATOM 4346 C C . ALA A 1 555 ? 20.429 11.912 17.649 1.00 86.75 555 ALA A C 1
ATOM 4348 O O . ALA A 1 555 ? 20.012 10.842 18.100 1.00 86.75 555 ALA A O 1
ATOM 4349 N N . ASN A 1 556 ? 20.688 12.082 16.353 1.00 89.75 556 ASN A N 1
ATOM 4350 C CA . ASN A 1 556 ? 20.618 11.009 15.363 1.00 89.75 556 ASN A CA 1
ATOM 4351 C C . ASN A 1 556 ? 22.030 10.529 15.026 1.00 89.75 556 ASN A C 1
ATOM 4353 O O . ASN A 1 556 ? 22.748 11.207 14.294 1.00 89.75 556 ASN A O 1
ATOM 4357 N N . PHE A 1 557 ? 22.413 9.353 15.516 1.00 88.69 557 PHE A N 1
ATOM 4358 C CA . PHE A 1 557 ? 23.679 8.709 15.182 1.00 88.69 557 PHE A CA 1
ATOM 4359 C C . PHE A 1 557 ? 23.529 7.887 13.905 1.00 88.69 557 PHE A C 1
ATOM 4361 O O . PHE A 1 557 ? 22.883 6.846 13.904 1.00 88.69 557 PHE A O 1
ATOM 4368 N N . ILE A 1 558 ? 24.118 8.349 12.815 1.00 90.94 558 ILE A N 1
ATOM 4369 C CA . ILE A 1 558 ? 24.053 7.751 11.489 1.00 90.94 558 ILE A CA 1
ATOM 4370 C C . ILE A 1 558 ? 25.390 7.058 11.227 1.00 90.94 558 ILE A C 1
ATOM 4372 O O . ILE A 1 558 ? 26.418 7.720 11.080 1.00 90.94 558 ILE A O 1
ATOM 4376 N N . LEU A 1 559 ? 25.391 5.728 11.157 1.00 90.81 559 LEU A N 1
ATOM 4377 C CA . LEU A 1 559 ? 26.559 4.955 10.744 1.00 90.81 559 LEU A CA 1
ATOM 4378 C C . LEU A 1 559 ? 26.469 4.694 9.244 1.00 90.81 559 LEU A C 1
ATOM 4380 O O . LEU A 1 559 ? 25.510 4.076 8.796 1.00 90.81 559 LEU A O 1
ATOM 4384 N N . ARG A 1 560 ? 27.481 5.110 8.480 1.00 85.12 560 ARG A N 1
ATOM 4385 C CA . ARG A 1 560 ? 27.630 4.786 7.055 1.00 85.12 560 ARG A CA 1
ATOM 4386 C C . ARG A 1 560 ? 28.951 4.078 6.819 1.00 85.12 560 ARG A C 1
ATOM 4388 O O . ARG A 1 560 ? 30.015 4.658 7.011 1.00 85.12 560 ARG A O 1
ATOM 4395 N N . THR A 1 561 ? 28.885 2.832 6.384 1.00 83.75 561 THR A N 1
ATOM 4396 C CA . THR A 1 561 ? 30.020 2.046 5.884 1.00 83.75 561 THR A CA 1
ATOM 4397 C C . THR A 1 561 ? 29.772 1.701 4.417 1.00 83.75 561 THR A C 1
ATOM 4399 O O . THR A 1 561 ? 28.670 1.918 3.915 1.00 83.75 561 THR A O 1
ATOM 4402 N N . GLY A 1 562 ? 30.769 1.149 3.722 1.00 62.97 562 GLY A N 1
ATOM 4403 C CA . GLY A 1 562 ? 30.610 0.761 2.314 1.00 62.97 562 GLY A CA 1
ATOM 4404 C C . GLY A 1 562 ? 29.488 -0.258 2.058 1.00 62.97 562 GLY A C 1
ATOM 4405 O O . GLY A 1 562 ? 28.924 -0.257 0.972 1.00 62.97 562 GLY A O 1
ATOM 4406 N N . ASP A 1 563 ? 29.145 -1.089 3.050 1.00 67.75 563 ASP A N 1
ATOM 4407 C CA . ASP A 1 563 ? 28.169 -2.182 2.910 1.00 67.75 563 ASP A CA 1
ATOM 4408 C C . ASP A 1 563 ? 26.945 -2.055 3.842 1.00 67.75 563 ASP A C 1
ATOM 4410 O O . ASP A 1 563 ? 26.103 -2.951 3.881 1.00 67.75 563 ASP A O 1
ATOM 4414 N N . TYR A 1 564 ? 26.864 -1.003 4.663 1.00 76.19 564 TYR A N 1
ATOM 4415 C CA . TYR A 1 564 ? 25.835 -0.883 5.702 1.00 76.19 564 TYR A CA 1
ATOM 4416 C C . TYR A 1 564 ? 25.592 0.572 6.088 1.00 76.19 564 TYR A C 1
ATOM 4418 O O . TYR A 1 564 ? 26.545 1.292 6.400 1.00 76.19 564 TYR A O 1
ATOM 4426 N N . THR A 1 565 ? 24.321 0.978 6.115 1.00 75.88 565 THR A N 1
ATOM 4427 C CA . THR A 1 565 ? 23.875 2.246 6.699 1.00 75.88 565 THR A CA 1
ATOM 4428 C C . THR A 1 565 ? 22.757 1.990 7.701 1.00 75.88 565 THR A C 1
ATOM 4430 O O . THR A 1 565 ? 21.818 1.264 7.393 1.00 75.88 565 THR A O 1
ATOM 4433 N N . ASP A 1 566 ? 22.848 2.597 8.881 1.00 75.56 566 ASP A N 1
ATOM 4434 C CA . ASP A 1 566 ? 21.829 2.515 9.934 1.00 75.56 566 ASP A CA 1
ATOM 4435 C C . ASP A 1 566 ? 21.811 3.817 10.744 1.00 75.56 566 ASP A C 1
ATOM 4437 O O . ASP A 1 566 ? 22.767 4.597 10.711 1.00 75.56 566 ASP A O 1
ATOM 4441 N N . THR A 1 567 ? 20.713 4.092 11.444 1.00 84.50 567 THR A N 1
ATOM 4442 C CA . THR A 1 567 ? 20.538 5.311 12.242 1.00 84.50 567 THR A CA 1
ATOM 4443 C C . THR A 1 567 ? 19.948 4.995 13.611 1.00 84.50 567 THR A C 1
ATOM 4445 O O . THR A 1 567 ? 18.830 4.500 13.719 1.00 84.50 567 THR A O 1
ATOM 4448 N N . LEU A 1 568 ? 20.667 5.363 14.669 1.00 81.50 568 LEU A N 1
ATOM 4449 C CA . LEU A 1 568 ? 20.223 5.282 16.054 1.00 81.50 568 LEU A CA 1
ATOM 4450 C C . LEU A 1 568 ? 19.755 6.658 16.531 1.00 81.50 568 LEU A C 1
ATOM 4452 O O . LEU A 1 568 ? 20.531 7.609 16.550 1.00 81.50 568 LEU A O 1
ATOM 4456 N N . ARG A 1 569 ? 18.501 6.770 16.973 1.00 85.56 569 ARG A N 1
ATOM 4457 C CA . ARG A 1 569 ? 17.947 8.031 17.490 1.00 85.56 569 ARG A CA 1
ATOM 4458 C C . ARG A 1 569 ? 17.938 8.045 19.016 1.00 85.56 569 ARG A C 1
ATOM 4460 O O . ARG A 1 569 ? 17.617 7.041 19.657 1.00 85.56 569 ARG A O 1
ATOM 4467 N N . ARG A 1 570 ? 18.307 9.180 19.604 1.00 88.31 570 ARG A N 1
ATOM 4468 C CA . ARG A 1 570 ? 18.309 9.439 21.049 1.00 88.31 570 ARG A CA 1
ATOM 4469 C C . ARG A 1 570 ? 17.726 10.813 21.342 1.00 88.31 570 ARG A C 1
ATOM 4471 O O . ARG A 1 570 ? 17.735 11.694 20.487 1.00 88.31 570 ARG A O 1
ATOM 4478 N N . ILE A 1 571 ? 17.234 10.989 22.561 1.00 85.94 571 ILE A N 1
ATOM 4479 C CA . ILE A 1 571 ? 16.822 12.284 23.101 1.00 85.94 571 ILE A CA 1
ATOM 4480 C C . ILE A 1 571 ? 17.723 12.569 24.299 1.00 85.94 571 ILE A C 1
ATOM 4482 O O . ILE A 1 571 ? 17.982 11.662 25.086 1.00 85.94 571 ILE A O 1
ATOM 4486 N N . PHE A 1 572 ? 18.204 13.803 24.425 1.00 84.50 572 PHE A N 1
ATOM 4487 C CA . PHE A 1 572 ? 18.957 14.259 25.593 1.00 84.50 572 PHE A CA 1
ATOM 4488 C C . PHE A 1 572 ? 18.458 15.621 26.073 1.00 84.50 572 PHE A C 1
ATOM 4490 O O . PHE A 1 572 ? 17.863 16.383 25.307 1.00 84.50 572 PHE A O 1
ATOM 4497 N N . ARG A 1 573 ? 18.681 15.921 27.351 1.00 87.38 573 ARG A N 1
ATOM 4498 C CA . ARG A 1 573 ? 18.319 17.186 27.998 1.00 87.38 573 ARG A CA 1
ATOM 4499 C C . ARG A 1 573 ? 19.582 17.890 28.479 1.00 87.38 573 ARG A C 1
ATOM 4501 O O . ARG A 1 573 ? 20.521 17.228 28.907 1.00 87.38 573 ARG A O 1
ATOM 4508 N N . VAL A 1 574 ? 19.606 19.217 28.406 1.00 85.00 574 VAL A N 1
ATOM 4509 C CA . VAL A 1 574 ? 20.643 20.050 29.020 1.00 85.00 574 VAL A CA 1
ATOM 4510 C C . VAL A 1 574 ? 20.010 20.970 30.055 1.00 85.00 574 VAL A C 1
ATOM 4512 O O . VAL A 1 574 ? 19.041 21.663 29.744 1.00 85.00 574 VAL A O 1
ATOM 4515 N N . ASP A 1 575 ? 20.560 20.988 31.266 1.00 82.44 575 ASP A N 1
ATOM 4516 C CA . ASP A 1 575 ? 20.040 21.743 32.407 1.00 82.44 575 ASP A CA 1
ATOM 4517 C C . ASP A 1 575 ? 20.826 23.030 32.668 1.00 82.44 575 ASP A C 1
ATOM 4519 O O . ASP A 1 575 ? 22.037 23.113 32.438 1.00 82.44 575 ASP A O 1
ATOM 4523 N N . ALA A 1 576 ? 20.129 24.051 33.176 1.00 59.66 576 ALA A N 1
ATOM 4524 C CA . ALA A 1 576 ? 20.744 25.287 33.650 1.00 59.66 576 ALA A CA 1
ATOM 4525 C C . ALA A 1 576 ? 21.470 25.041 34.987 1.00 59.66 576 ALA A C 1
ATOM 4527 O O . ALA A 1 576 ? 20.915 24.438 35.902 1.00 59.66 576 ALA A O 1
ATOM 4528 N N . ALA A 1 577 ? 22.719 25.498 35.109 1.00 49.44 577 ALA A N 1
ATOM 4529 C CA . ALA A 1 577 ? 23.551 25.228 36.283 1.00 49.44 577 ALA A CA 1
ATOM 4530 C C . ALA A 1 577 ? 23.021 25.912 37.566 1.00 49.44 577 ALA A C 1
ATOM 4532 O O . ALA A 1 577 ? 22.910 27.136 37.606 1.00 49.44 577 ALA A O 1
ATOM 4533 N N . ALA A 1 578 ? 22.783 25.138 38.632 1.00 39.25 578 ALA A N 1
ATOM 4534 C CA . ALA A 1 578 ? 22.567 25.627 40.003 1.00 39.25 578 ALA A CA 1
ATOM 4535 C C . ALA A 1 578 ? 23.894 25.648 40.809 1.00 39.25 578 ALA A C 1
ATOM 4537 O O . ALA A 1 578 ? 24.804 24.877 40.488 1.00 39.25 578 ALA A O 1
ATOM 4538 N N . PRO A 1 579 ? 24.057 26.526 41.825 1.00 36.78 579 PRO A N 1
ATOM 4539 C CA . PRO A 1 579 ? 25.315 26.684 42.558 1.00 36.78 579 PRO A CA 1
ATOM 4540 C C . PRO A 1 579 ? 25.629 25.496 43.485 1.00 36.78 579 PRO A C 1
ATOM 4542 O O . PRO A 1 579 ? 24.743 24.867 44.058 1.00 36.78 579 PRO A O 1
ATOM 4545 N N . ALA A 1 580 ? 26.927 25.208 43.604 1.00 32.91 580 ALA A N 1
ATOM 4546 C CA . ALA A 1 580 ? 27.503 23.990 44.165 1.00 32.91 580 ALA A CA 1
ATOM 4547 C C . ALA A 1 580 ? 27.153 23.722 45.643 1.00 32.91 580 ALA A C 1
ATOM 4549 O O . ALA A 1 580 ? 27.257 24.609 46.490 1.00 32.91 580 ALA A O 1
ATOM 4550 N N . ARG A 1 581 ? 26.860 22.453 45.964 1.00 29.36 581 ARG A N 1
ATOM 4551 C CA . ARG A 1 581 ? 26.988 21.888 47.316 1.00 29.36 581 ARG A CA 1
ATOM 4552 C C . ARG A 1 581 ? 27.968 20.716 47.311 1.00 29.36 581 ARG A C 1
ATOM 4554 O O . ARG A 1 581 ? 28.113 20.021 46.311 1.00 29.36 581 ARG A O 1
ATOM 4561 N N . GLN A 1 582 ? 28.685 20.623 48.427 1.00 29.45 582 GLN A N 1
ATOM 4562 C CA . GLN A 1 582 ? 29.909 19.864 48.654 1.00 29.45 582 GLN A CA 1
ATOM 4563 C C . GLN A 1 582 ? 29.735 18.345 48.561 1.00 29.45 582 GLN A C 1
ATOM 4565 O O . GLN A 1 582 ? 28.654 17.803 48.767 1.00 29.45 582 GLN A O 1
ATOM 4570 N N . ALA A 1 583 ? 30.857 17.712 48.229 1.00 30.53 583 ALA A N 1
ATOM 4571 C CA . ALA A 1 583 ? 31.025 16.307 47.917 1.00 30.53 583 ALA A CA 1
ATOM 4572 C C . ALA A 1 583 ? 30.853 15.378 49.127 1.00 30.53 583 ALA A C 1
ATOM 4574 O O . ALA A 1 583 ? 31.484 15.588 50.161 1.00 30.53 583 ALA A O 1
ATOM 4575 N N . GLU A 1 584 ? 30.133 14.278 48.913 1.00 26.61 584 GLU A N 1
ATOM 4576 C CA . GLU A 1 584 ? 30.341 13.015 49.623 1.00 26.61 584 GLU A CA 1
ATOM 4577 C C . GLU A 1 584 ? 30.574 11.872 48.619 1.00 26.61 584 GLU A C 1
ATOM 4579 O O . GLU A 1 584 ? 30.345 11.997 47.418 1.00 26.61 584 GLU A O 1
ATOM 4584 N N . GLN A 1 585 ? 31.196 10.811 49.117 1.00 27.64 585 GLN A N 1
ATOM 4585 C CA . GLN A 1 585 ? 32.149 9.943 48.431 1.00 27.64 585 GLN A CA 1
ATOM 4586 C C . GLN A 1 585 ? 31.549 8.856 47.508 1.00 27.64 585 GLN A C 1
ATOM 4588 O O . GLN A 1 585 ? 30.573 8.207 47.856 1.00 27.64 585 GLN A O 1
ATOM 4593 N N . ARG A 1 586 ? 32.312 8.574 46.429 1.00 28.67 586 ARG A N 1
ATOM 4594 C CA . ARG A 1 586 ? 32.467 7.322 45.633 1.00 28.67 586 ARG A CA 1
ATOM 4595 C C . ARG A 1 586 ? 31.263 6.794 44.815 1.00 28.67 586 ARG A C 1
ATOM 4597 O O . ARG A 1 586 ? 30.324 6.247 45.370 1.00 28.67 586 ARG A O 1
ATOM 4604 N N . SER A 1 587 ? 31.384 6.811 43.476 1.00 29.50 587 SER A N 1
ATOM 4605 C CA . SER A 1 587 ? 30.518 6.068 42.535 1.00 29.50 587 SER A CA 1
ATOM 4606 C C . SER A 1 587 ? 31.187 4.768 42.030 1.00 29.50 587 SER A C 1
ATOM 4608 O O . SER A 1 587 ? 32.334 4.849 41.575 1.00 29.50 587 SER A O 1
ATOM 4610 N N . PRO A 1 588 ? 30.510 3.602 42.048 1.00 34.25 588 PRO A N 1
ATOM 4611 C CA . PRO A 1 588 ? 30.897 2.402 41.292 1.00 34.25 588 PRO A CA 1
ATOM 4612 C C . PRO A 1 588 ? 30.491 2.495 39.801 1.00 34.25 588 PRO A C 1
ATOM 4614 O O . PRO A 1 588 ? 29.767 3.408 39.410 1.00 34.25 588 PRO A O 1
ATOM 4617 N N . ASP A 1 589 ? 31.003 1.571 38.980 1.00 38.69 589 ASP A N 1
ATOM 4618 C CA . ASP A 1 589 ? 30.843 1.440 37.518 1.00 38.69 589 ASP A CA 1
ATOM 4619 C C . ASP A 1 589 ? 29.410 1.685 36.978 1.00 38.69 589 ASP A C 1
ATOM 4621 O O . ASP A 1 589 ? 28.446 1.069 37.424 1.00 38.69 589 ASP A O 1
ATOM 4625 N N . GLU A 1 590 ? 29.264 2.478 35.904 1.00 45.50 590 GLU A N 1
ATOM 4626 C CA . GLU A 1 590 ? 27.977 2.808 35.238 1.00 45.50 590 GLU A CA 1
ATOM 4627 C C . GLU A 1 590 ? 27.241 1.608 34.576 1.00 45.50 590 GLU A C 1
ATOM 4629 O O . GLU A 1 590 ? 26.190 1.789 33.963 1.00 45.50 590 GLU A O 1
ATOM 4634 N N . ASN A 1 591 ? 27.753 0.377 34.699 1.00 53.06 591 ASN A N 1
ATOM 4635 C CA . ASN A 1 591 ? 27.198 -0.851 34.098 1.00 53.06 591 ASN A CA 1
ATOM 4636 C C . ASN A 1 591 ? 26.587 -1.833 35.117 1.00 53.06 591 ASN A C 1
ATOM 4638 O O . ASN A 1 591 ? 26.261 -2.970 34.773 1.00 53.06 591 ASN A O 1
ATOM 4642 N N . GLU A 1 592 ? 26.442 -1.416 36.367 1.00 71.06 592 GLU A N 1
ATOM 4643 C CA . GLU A 1 592 ? 25.960 -2.242 37.467 1.00 71.06 592 GLU A CA 1
ATOM 4644 C C . GLU A 1 592 ? 24.444 -2.033 37.688 1.00 71.06 592 GLU A C 1
ATOM 4646 O O . GLU A 1 592 ? 24.014 -1.187 38.464 1.00 71.06 592 GLU A O 1
ATOM 4651 N N . THR A 1 593 ? 23.612 -2.770 36.935 1.00 82.88 593 THR A N 1
ATOM 4652 C CA . THR A 1 593 ? 22.132 -2.784 37.055 1.00 82.88 593 THR A CA 1
ATOM 4653 C C . THR A 1 593 ? 21.568 -4.204 36.953 1.00 82.88 593 THR A C 1
ATOM 4655 O O . THR A 1 593 ? 22.276 -5.129 36.548 1.00 82.88 593 THR A O 1
ATOM 4658 N N . VAL A 1 594 ? 20.283 -4.404 37.267 1.00 78.62 594 VAL A N 1
ATOM 4659 C CA . VAL A 1 594 ? 19.554 -5.621 36.874 1.00 78.62 594 VAL A CA 1
ATOM 4660 C C . VAL A 1 594 ? 18.449 -5.253 35.889 1.00 78.62 594 VAL A C 1
ATOM 4662 O O . VAL A 1 594 ? 17.524 -4.536 36.241 1.00 78.62 594 VAL A O 1
ATOM 4665 N N . SER A 1 595 ? 18.502 -5.751 34.652 1.00 79.62 595 SER A N 1
ATOM 4666 C CA . SER A 1 595 ? 17.399 -5.536 33.706 1.00 79.62 595 SER A CA 1
ATOM 4667 C C . SER A 1 595 ? 16.307 -6.583 33.903 1.00 79.62 595 SER A C 1
ATOM 4669 O O . SER A 1 595 ? 16.618 -7.775 33.961 1.00 79.62 595 SER A O 1
ATOM 4671 N N . LEU A 1 596 ? 15.050 -6.143 33.931 1.00 83.94 596 LEU A N 1
ATOM 4672 C CA . LEU A 1 596 ? 13.850 -6.977 33.974 1.00 83.94 596 LEU A CA 1
ATOM 4673 C C . LEU A 1 596 ? 13.071 -6.780 32.672 1.00 83.94 596 LEU A C 1
ATOM 4675 O O . LEU A 1 596 ? 12.707 -5.657 32.337 1.00 83.94 596 LEU A O 1
ATOM 4679 N N . THR A 1 597 ? 12.837 -7.862 31.930 1.00 82.38 597 THR A N 1
ATOM 4680 C CA . THR A 1 597 ? 11.959 -7.875 30.750 1.00 82.38 597 THR A CA 1
ATOM 4681 C C . THR A 1 597 ? 10.793 -8.813 31.007 1.00 82.38 597 THR A C 1
ATOM 4683 O O . THR A 1 597 ? 10.978 -9.997 31.260 1.00 82.38 597 THR A O 1
ATOM 4686 N N . GLU A 1 598 ? 9.584 -8.285 30.963 1.00 87.56 598 GLU A N 1
ATOM 4687 C CA . GLU A 1 598 ? 8.349 -9.023 31.187 1.00 87.56 598 GLU A CA 1
ATOM 4688 C C . GLU A 1 598 ? 7.726 -9.508 29.873 1.00 87.56 598 GLU A C 1
ATOM 4690 O O . GLU A 1 598 ? 7.555 -8.760 28.916 1.00 87.56 598 GLU A O 1
ATOM 4695 N N . LEU A 1 599 ? 7.361 -10.785 29.839 1.00 87.88 599 LEU A N 1
ATOM 4696 C CA . LEU A 1 599 ? 6.778 -11.457 28.687 1.00 87.88 599 LEU A CA 1
ATOM 4697 C C . LEU A 1 599 ? 5.434 -12.062 29.113 1.00 87.88 599 LEU A C 1
ATOM 4699 O O . LEU A 1 599 ? 5.421 -13.095 29.792 1.00 87.88 599 LEU A O 1
ATOM 4703 N N . PRO A 1 600 ? 4.293 -11.439 28.773 1.00 89.88 600 PRO A N 1
ATOM 4704 C CA . PRO A 1 600 ? 2.987 -11.998 29.102 1.00 89.88 600 PRO A CA 1
ATOM 4705 C C . PRO A 1 600 ? 2.760 -13.327 28.371 1.00 89.88 600 PRO A C 1
ATOM 4707 O O . PRO A 1 600 ? 3.157 -13.495 27.218 1.00 89.88 600 PRO A O 1
ATOM 4710 N N . GLY A 1 601 ? 2.052 -14.258 29.013 1.00 87.50 601 GLY A N 1
ATOM 4711 C CA . GLY A 1 601 ? 1.658 -15.536 28.407 1.00 87.50 601 GLY A CA 1
ATOM 4712 C C . GLY A 1 601 ? 0.774 -15.396 27.161 1.00 87.50 601 GLY A C 1
ATOM 4713 O O . GLY A 1 601 ? 0.699 -16.311 26.343 1.00 87.50 601 GLY A O 1
ATOM 4714 N N . ASN A 1 602 ? 0.143 -14.232 26.990 1.00 88.88 602 ASN A N 1
ATOM 4715 C CA . ASN A 1 602 ? -0.489 -13.789 25.754 1.00 88.88 602 ASN A CA 1
ATOM 4716 C C . ASN A 1 602 ? 0.229 -12.528 25.252 1.00 88.88 602 ASN A C 1
ATOM 4718 O O . ASN A 1 602 ? 0.341 -11.563 26.000 1.00 88.88 602 ASN A O 1
ATOM 4722 N N . LYS A 1 603 ? 0.646 -12.501 23.979 1.00 85.69 603 LYS A N 1
ATOM 4723 C CA . LYS A 1 603 ? 1.390 -11.380 23.374 1.00 85.69 603 LYS A CA 1
ATOM 4724 C C . LYS A 1 603 ? 0.683 -10.018 23.442 1.00 85.69 603 LYS A C 1
ATOM 4726 O O . LYS A 1 603 ? 1.359 -9.002 23.397 1.00 85.69 603 LYS A O 1
ATOM 4731 N N . GLU A 1 604 ? -0.644 -9.992 23.551 1.00 84.94 604 GLU A N 1
ATOM 4732 C CA . GLU A 1 604 ? -1.458 -8.772 23.692 1.00 84.94 604 GLU A CA 1
ATOM 4733 C C . GLU A 1 604 ? -1.751 -8.429 25.165 1.00 84.94 604 GLU A C 1
ATOM 4735 O O . GLU A 1 604 ? -2.437 -7.453 25.445 1.00 84.94 604 GLU A O 1
ATOM 4740 N N . ALA A 1 605 ? -1.264 -9.242 26.112 1.00 92.31 605 ALA A N 1
ATOM 4741 C CA . ALA A 1 605 ? -1.608 -9.200 27.535 1.00 92.31 605 ALA A CA 1
ATOM 4742 C C . ALA A 1 605 ? -3.125 -9.294 27.811 1.00 92.31 605 ALA A C 1
ATOM 4744 O O . ALA A 1 605 ? -3.624 -8.742 28.792 1.00 92.31 605 ALA A O 1
ATOM 4745 N N . ILE A 1 606 ? -3.864 -10.010 26.954 1.00 94.62 606 ILE A N 1
ATOM 4746 C CA . ILE A 1 606 ? -5.297 -10.281 27.118 1.00 94.62 606 ILE A CA 1
ATOM 4747 C C . ILE A 1 606 ? -5.521 -11.749 27.481 1.00 94.62 606 ILE A C 1
ATOM 4749 O O . ILE A 1 606 ? -5.095 -12.658 26.769 1.00 94.62 606 ILE A O 1
ATOM 4753 N N . PHE A 1 607 ? -6.223 -11.992 28.579 1.00 93.94 607 PHE A N 1
ATOM 4754 C CA . PHE A 1 607 ? -6.448 -13.321 29.136 1.00 93.94 607 PHE A CA 1
ATOM 4755 C C . PHE A 1 607 ? -7.946 -13.640 29.238 1.00 93.94 607 PHE A C 1
ATOM 4757 O O . PHE A 1 607 ? -8.799 -12.756 29.139 1.00 93.94 607 PHE A O 1
ATOM 4764 N N . LYS A 1 608 ? -8.271 -14.923 29.427 1.00 88.88 608 LYS A N 1
ATOM 4765 C CA . LYS A 1 608 ? -9.630 -15.381 29.755 1.00 88.88 608 LYS A CA 1
ATOM 4766 C C . LYS A 1 608 ? -9.736 -15.631 31.254 1.00 88.88 608 LYS A C 1
ATOM 4768 O O . LYS A 1 608 ? -8.772 -16.128 31.831 1.00 88.88 608 LYS A O 1
ATOM 4773 N N . SER A 1 609 ? -10.892 -15.373 31.866 1.00 84.38 609 SER A N 1
ATOM 4774 C CA . SER A 1 609 ? -11.102 -15.666 33.299 1.00 84.38 609 SER A CA 1
ATOM 4775 C C . SER A 1 609 ? -10.917 -17.150 33.640 1.00 84.38 609 SER A C 1
ATOM 4777 O O . SER A 1 609 ? -10.470 -17.486 34.732 1.00 84.38 609 SER A O 1
ATOM 4779 N N . SER A 1 610 ? -11.210 -18.042 32.687 1.00 79.38 610 SER A N 1
ATOM 4780 C CA . SER A 1 610 ? -11.033 -19.493 32.810 1.00 79.38 610 SER A CA 1
ATOM 4781 C C . SER A 1 610 ? -9.609 -19.988 32.516 1.00 79.38 610 SER A C 1
ATOM 4783 O O . SER A 1 610 ? -9.375 -21.195 32.543 1.00 79.38 610 SER A O 1
ATOM 4785 N N . GLY A 1 611 ? -8.686 -19.102 32.129 1.00 76.31 611 GLY A N 1
ATOM 4786 C CA . GLY A 1 611 ? -7.317 -19.444 31.738 1.00 76.31 611 GLY A CA 1
ATOM 4787 C C . GLY A 1 611 ? -6.276 -19.009 32.768 1.00 76.31 611 GLY A C 1
ATOM 4788 O O . GLY A 1 611 ? -6.549 -18.195 33.647 1.00 76.31 611 GLY A O 1
ATOM 4789 N N . ASN A 1 612 ? -5.050 -19.519 32.630 1.00 86.12 612 ASN A N 1
ATOM 4790 C CA . ASN A 1 612 ? -3.934 -19.090 33.472 1.00 86.12 612 ASN A CA 1
ATOM 4791 C C . ASN A 1 612 ? -3.441 -17.708 33.030 1.00 86.12 612 ASN A C 1
ATOM 4793 O O . ASN A 1 612 ? -3.022 -17.523 31.885 1.00 86.12 612 ASN A O 1
ATOM 4797 N N . ILE A 1 613 ? -3.457 -16.753 33.957 1.00 92.19 613 ILE A N 1
ATOM 4798 C CA . ILE A 1 613 ? -2.848 -15.436 33.780 1.00 92.19 613 ILE A CA 1
ATOM 4799 C C . ILE A 1 613 ? -1.407 -15.552 34.260 1.00 92.19 613 ILE A C 1
ATOM 4801 O O . ILE A 1 613 ? -1.173 -15.814 35.437 1.00 92.19 613 ILE A O 1
ATOM 4805 N N . PHE A 1 614 ? -0.431 -15.386 33.372 1.00 92.62 614 PHE A N 1
ATOM 4806 C CA . PHE A 1 614 ? 0.971 -15.527 33.757 1.00 92.62 614 PHE A CA 1
ATOM 4807 C C . PHE A 1 614 ? 1.907 -14.630 32.953 1.00 92.62 614 PHE A C 1
ATOM 4809 O O . PHE A 1 614 ? 1.594 -14.212 31.835 1.00 92.62 614 PHE A O 1
ATOM 4816 N N . TYR A 1 615 ? 3.075 -14.376 33.536 1.00 93.50 615 TYR A N 1
ATOM 4817 C CA . TYR A 1 615 ? 4.190 -13.652 32.940 1.00 93.50 615 TYR A CA 1
ATOM 4818 C C . TYR A 1 615 ? 5.484 -14.439 33.129 1.00 93.50 615 TYR A C 1
ATOM 4820 O O . TYR A 1 615 ? 5.728 -14.999 34.196 1.00 93.50 615 TYR A O 1
ATOM 4828 N N . ASN A 1 616 ? 6.339 -14.438 32.112 1.00 92.25 616 ASN A N 1
ATOM 4829 C CA . ASN A 1 616 ? 7.738 -14.819 32.251 1.00 92.25 616 ASN A CA 1
ATOM 4830 C C . ASN A 1 616 ? 8.565 -13.541 32.398 1.00 92.25 616 ASN A C 1
ATOM 4832 O O . ASN A 1 616 ? 8.455 -12.639 31.574 1.00 92.25 616 ASN A O 1
ATOM 4836 N N . LEU A 1 617 ? 9.371 -13.447 33.447 1.00 91.75 617 LEU A N 1
ATOM 4837 C CA . LEU A 1 617 ? 10.274 -12.328 33.677 1.00 91.75 617 LEU A CA 1
ATOM 4838 C C . LEU A 1 617 ? 11.703 -12.761 33.384 1.00 91.75 617 LEU A C 1
ATOM 4840 O O . LEU A 1 617 ? 12.255 -13.589 34.108 1.00 91.75 617 LEU A O 1
ATOM 4844 N N . ASP A 1 618 ? 12.306 -12.179 32.360 1.00 91.06 618 ASP A N 1
ATOM 4845 C CA . ASP A 1 618 ? 13.715 -12.356 32.044 1.00 91.06 618 ASP A CA 1
ATOM 4846 C C . ASP A 1 618 ? 14.534 -11.331 32.828 1.00 91.06 618 ASP A C 1
ATOM 4848 O O . ASP A 1 618 ? 14.512 -10.129 32.556 1.00 91.06 618 ASP A O 1
ATOM 4852 N N . LEU A 1 619 ? 15.251 -11.821 33.836 1.00 91.31 619 LEU A N 1
ATOM 4853 C CA . LEU A 1 619 ? 16.138 -11.034 34.681 1.00 91.31 619 LEU A CA 1
ATOM 4854 C C . LEU A 1 619 ? 17.569 -11.203 34.194 1.00 91.31 619 LEU A C 1
ATOM 4856 O O . LEU A 1 619 ? 18.028 -12.327 33.976 1.00 91.31 619 LEU A O 1
ATOM 4860 N N . LYS A 1 620 ? 18.314 -10.107 34.093 1.00 91.00 620 LYS A N 1
ATOM 4861 C CA . LYS A 1 620 ? 19.746 -10.149 33.795 1.00 91.00 620 LYS A CA 1
ATOM 4862 C C . LYS A 1 620 ? 20.508 -9.233 34.729 1.00 91.00 620 LYS A C 1
ATOM 4864 O O . LYS A 1 620 ? 20.298 -8.025 34.730 1.00 91.00 620 LYS A O 1
ATOM 4869 N N . ASN A 1 621 ? 21.406 -9.836 35.498 1.00 92.25 621 ASN A N 1
ATOM 4870 C CA . ASN A 1 621 ? 22.320 -9.133 36.375 1.00 92.25 621 ASN A CA 1
ATOM 4871 C C . ASN A 1 621 ? 23.499 -8.605 35.552 1.00 92.25 621 ASN A C 1
ATOM 4873 O O . ASN A 1 621 ? 24.266 -9.390 34.998 1.00 92.25 621 ASN A O 1
ATOM 4877 N N . HIS A 1 622 ? 23.650 -7.287 35.461 1.00 87.12 622 HIS A N 1
ATOM 4878 C CA . HIS A 1 622 ? 24.791 -6.647 34.808 1.00 87.12 622 HIS A CA 1
ATOM 4879 C C . HIS A 1 622 ? 25.918 -6.316 35.791 1.00 87.12 622 HIS A C 1
ATOM 4881 O O . HIS A 1 622 ? 27.000 -5.951 35.340 1.00 87.12 622 HIS A O 1
ATOM 4887 N N . PHE A 1 623 ? 25.743 -6.529 37.098 1.00 83.12 623 PHE A N 1
ATOM 4888 C CA . PHE A 1 623 ? 26.830 -6.454 38.075 1.00 83.12 623 PHE A CA 1
ATOM 4889 C C . PHE A 1 623 ? 27.854 -7.577 37.855 1.00 83.12 623 PHE A C 1
ATOM 4891 O O . PHE A 1 623 ? 27.532 -8.667 37.366 1.00 83.12 623 PHE A O 1
ATOM 4898 N N . ASN A 1 624 ? 29.111 -7.326 38.232 1.00 87.00 624 ASN A N 1
ATOM 4899 C CA . ASN A 1 624 ? 30.114 -8.393 38.367 1.00 87.00 624 ASN A CA 1
ATOM 4900 C C . ASN A 1 624 ? 29.911 -9.206 39.658 1.00 87.00 624 ASN A C 1
ATOM 4902 O O . ASN A 1 624 ? 30.389 -10.335 39.766 1.00 87.00 624 ASN A O 1
ATOM 4906 N N . THR A 1 625 ? 29.197 -8.639 40.629 1.00 89.88 625 THR A N 1
ATOM 4907 C CA . THR A 1 625 ? 28.861 -9.252 41.913 1.00 89.88 625 THR A CA 1
ATOM 4908 C C . THR A 1 625 ? 27.538 -10.016 41.845 1.00 89.88 625 THR A C 1
ATOM 4910 O O . THR A 1 625 ? 26.686 -9.785 40.982 1.00 89.88 625 THR A O 1
ATOM 4913 N N . ARG A 1 626 ? 27.373 -10.980 42.755 1.00 93.81 626 ARG A N 1
ATOM 4914 C CA . ARG A 1 626 ? 26.110 -11.701 42.936 1.00 93.81 626 ARG A CA 1
ATOM 4915 C C . ARG A 1 626 ? 25.071 -10.756 43.547 1.00 93.81 626 ARG A C 1
ATOM 4917 O O . ARG A 1 626 ? 25.361 -10.110 44.545 1.00 93.81 626 ARG A O 1
ATOM 4924 N N . GLN A 1 627 ? 23.869 -10.747 42.982 1.00 93.38 627 GLN A N 1
ATOM 4925 C CA . GLN A 1 627 ? 22.722 -9.977 43.450 1.00 93.38 627 GLN A CA 1
ATOM 4926 C C . GLN A 1 627 ? 21.668 -10.923 44.030 1.00 93.38 627 GLN A C 1
ATOM 4928 O O . GLN A 1 627 ? 21.147 -11.789 43.324 1.00 93.38 627 GLN A O 1
ATOM 4933 N N . GLN A 1 628 ? 21.369 -10.771 45.318 1.00 94.56 628 GLN A N 1
ATOM 4934 C CA . GLN A 1 628 ? 20.350 -11.545 46.030 1.00 94.56 628 GLN A CA 1
ATOM 4935 C C . GLN A 1 628 ? 19.236 -10.617 46.502 1.00 94.56 628 GLN A C 1
ATOM 4937 O O . GLN A 1 628 ? 19.482 -9.451 46.785 1.00 94.56 628 GLN A O 1
ATOM 4942 N N . GLY A 1 629 ? 18.006 -11.113 46.553 1.00 93.81 629 GLY A N 1
ATOM 4943 C CA . GLY A 1 629 ? 16.867 -10.330 47.014 1.00 93.81 629 GLY A CA 1
ATOM 4944 C C . GLY A 1 629 ? 15.554 -10.917 46.537 1.00 93.81 629 GLY A C 1
ATOM 4945 O O . GLY A 1 629 ? 15.401 -12.136 46.500 1.00 93.81 629 GLY A O 1
ATOM 4946 N N . LYS A 1 630 ? 14.603 -10.060 46.166 1.00 91.81 630 LYS A N 1
ATOM 4947 C CA . LYS A 1 630 ? 13.245 -10.469 45.801 1.00 91.81 630 LYS A CA 1
ATOM 4948 C C . LYS A 1 630 ? 12.772 -9.838 44.505 1.00 91.81 630 LYS A C 1
ATOM 4950 O O . LYS A 1 630 ? 13.044 -8.673 44.224 1.00 91.81 630 LYS A O 1
ATOM 4955 N N . VAL A 1 631 ? 11.972 -10.597 43.768 1.00 90.44 631 VAL A N 1
ATOM 4956 C CA . VAL A 1 631 ? 11.062 -10.058 42.758 1.00 90.44 631 VAL A CA 1
ATOM 4957 C C . VAL A 1 631 ? 9.649 -10.165 43.300 1.00 90.44 631 VAL A C 1
ATOM 4959 O O . VAL A 1 631 ? 9.195 -11.251 43.655 1.00 90.44 631 VAL A O 1
ATOM 4962 N N . SER A 1 632 ? 8.963 -9.032 43.381 1.00 89.00 632 SER A N 1
ATOM 4963 C CA . SER A 1 632 ? 7.577 -8.948 43.826 1.00 89.00 632 SER A CA 1
ATOM 4964 C C . SER A 1 632 ? 6.674 -8.552 42.670 1.00 89.00 632 SER A C 1
ATOM 4966 O O . SER A 1 632 ? 7.064 -7.773 41.806 1.00 89.00 632 SER A O 1
ATOM 4968 N N . CYS A 1 633 ? 5.469 -9.100 42.652 1.00 93.38 633 CYS A N 1
ATOM 4969 C CA . CYS A 1 633 ? 4.441 -8.782 41.683 1.00 93.38 633 CYS A CA 1
ATOM 4970 C C . CYS A 1 633 ? 3.186 -8.329 42.424 1.00 93.38 633 CYS A C 1
ATOM 4972 O O . CYS A 1 633 ? 2.599 -9.111 43.174 1.00 93.38 633 CYS A O 1
ATOM 4974 N N . GLU A 1 634 ? 2.770 -7.089 42.194 1.00 93.06 634 GLU A N 1
ATOM 4975 C CA . GLU A 1 634 ? 1.529 -6.528 42.724 1.00 93.06 634 GLU A CA 1
ATOM 4976 C C . GLU A 1 634 ? 0.518 -6.342 41.593 1.00 93.06 634 GLU A C 1
ATOM 4978 O O . GLU A 1 634 ? 0.812 -5.691 40.593 1.00 93.06 634 GLU A O 1
ATOM 4983 N N . VAL A 1 635 ? -0.687 -6.881 41.772 1.00 94.94 635 VAL A N 1
ATOM 4984 C CA . VAL A 1 635 ? -1.839 -6.636 40.901 1.00 94.94 635 VAL A CA 1
ATOM 4985 C C . VAL A 1 635 ? -2.785 -5.677 41.608 1.00 94.94 635 VAL A C 1
ATOM 4987 O O . VAL A 1 635 ? -3.152 -5.902 42.763 1.00 94.94 635 VAL A O 1
ATOM 4990 N N . SER A 1 636 ? -3.214 -4.632 40.907 1.00 93.75 636 SER A N 1
ATOM 4991 C CA . SER A 1 636 ? -4.204 -3.665 41.386 1.00 93.75 636 SER A CA 1
ATOM 4992 C C . SER A 1 636 ? -5.262 -3.381 40.321 1.00 93.75 636 SER A C 1
ATOM 4994 O O . SER A 1 636 ? -5.038 -3.573 39.124 1.00 93.75 636 SER A O 1
ATOM 4996 N N . SER A 1 637 ? -6.442 -2.929 40.738 1.00 90.75 637 SER A N 1
ATOM 4997 C CA . SER A 1 637 ? -7.441 -2.394 39.809 1.00 90.75 637 SER A CA 1
ATOM 4998 C C . SER A 1 637 ? -6.979 -1.066 39.193 1.00 90.75 637 SER A C 1
ATOM 5000 O O . SER A 1 637 ? -6.001 -0.448 39.623 1.00 90.75 637 SER A O 1
ATOM 5002 N N . MET A 1 638 ? -7.680 -0.602 38.154 1.00 87.62 638 MET A N 1
ATOM 5003 C CA . MET A 1 638 ? -7.293 0.613 37.419 1.00 87.62 638 MET A CA 1
ATOM 5004 C C . MET A 1 638 ? -7.307 1.894 38.272 1.00 87.62 638 MET A C 1
ATOM 5006 O O . MET A 1 638 ? -6.537 2.814 37.988 1.00 87.62 638 MET A O 1
ATOM 5010 N N . ASP A 1 639 ? -8.115 1.940 39.331 1.00 83.00 639 ASP A N 1
ATOM 5011 C CA . ASP A 1 639 ? -8.169 3.006 40.345 1.00 83.00 639 ASP A CA 1
ATOM 5012 C C . ASP A 1 639 ? -7.069 2.890 41.424 1.00 83.00 639 ASP A C 1
ATOM 5014 O O . ASP A 1 639 ? -6.924 3.780 42.255 1.00 83.00 639 ASP A O 1
ATOM 5018 N N . GLY A 1 640 ? -6.247 1.835 41.387 1.00 85.50 640 GLY A N 1
ATOM 5019 C CA . GLY A 1 640 ? -5.096 1.652 42.272 1.00 85.50 640 GLY A CA 1
ATOM 5020 C C . GLY A 1 640 ? -5.365 0.839 43.539 1.00 85.50 640 GLY A C 1
ATOM 5021 O O . GLY A 1 640 ? -4.464 0.713 44.366 1.00 85.50 640 GLY A O 1
ATOM 5022 N N . LYS A 1 641 ? -6.554 0.244 43.711 1.00 89.12 641 LYS A N 1
ATOM 5023 C CA . LYS A 1 641 ? -6.794 -0.676 44.833 1.00 89.12 641 LYS A CA 1
ATOM 5024 C C . LYS A 1 641 ? -5.995 -1.969 44.636 1.00 89.12 641 LYS A C 1
ATOM 5026 O O . LYS A 1 641 ? -6.196 -2.688 43.658 1.00 89.12 641 LYS A O 1
ATOM 5031 N N . SER A 1 642 ? -5.099 -2.273 45.575 1.00 92.38 642 SER A N 1
ATOM 5032 C CA . SER A 1 642 ? -4.302 -3.508 45.567 1.00 92.38 642 SER A CA 1
ATOM 5033 C C . SER A 1 642 ? -5.205 -4.739 45.732 1.00 92.38 642 SER A C 1
ATOM 5035 O O . SER A 1 642 ? -6.105 -4.752 46.577 1.00 92.38 642 SER A O 1
ATOM 5037 N N . LEU A 1 643 ? -5.003 -5.752 44.886 1.00 92.75 643 LEU A N 1
ATOM 5038 C CA . LEU A 1 643 ? -5.815 -6.974 44.815 1.00 92.75 643 LEU A CA 1
ATOM 5039 C C . LEU A 1 643 ? -5.026 -8.208 45.248 1.00 92.75 643 LEU A C 1
ATOM 5041 O O . LEU A 1 643 ? -5.561 -9.080 45.929 1.00 92.75 643 LEU A O 1
ATOM 5045 N N . SER A 1 644 ? -3.758 -8.292 44.849 1.00 91.06 644 SER A N 1
ATOM 5046 C CA . SER A 1 644 ? -2.877 -9.389 45.241 1.00 91.06 644 SER A CA 1
ATOM 5047 C C . SER A 1 644 ? -1.418 -8.984 45.136 1.00 91.06 644 SER A C 1
ATOM 5049 O O . SER A 1 644 ? -1.035 -8.354 44.151 1.00 91.06 644 SER A O 1
ATOM 5051 N N . THR A 1 645 ? -0.598 -9.463 46.066 1.00 91.62 645 THR A N 1
ATOM 5052 C CA . THR A 1 645 ? 0.857 -9.317 46.019 1.00 91.62 645 THR A CA 1
ATOM 5053 C C . THR A 1 645 ? 1.503 -10.682 46.193 1.00 91.62 645 THR A C 1
ATOM 5055 O O . THR A 1 645 ? 1.141 -11.440 47.090 1.00 91.62 645 THR A O 1
ATOM 5058 N N . SER A 1 646 ? 2.466 -10.999 45.336 1.00 87.00 646 SER A N 1
ATOM 5059 C CA . SER A 1 646 ? 3.315 -12.187 45.440 1.00 87.00 646 SER A CA 1
ATOM 5060 C C . SER A 1 646 ? 4.780 -11.768 45.442 1.00 87.00 646 SER A C 1
ATOM 5062 O O . SER A 1 646 ? 5.125 -10.705 44.929 1.00 87.00 646 SER A O 1
ATOM 5064 N N . SER A 1 647 ? 5.646 -12.565 46.061 1.00 90.62 647 SER A N 1
ATOM 5065 C CA . SER A 1 647 ? 7.071 -12.260 46.168 1.00 90.62 647 SER A CA 1
ATOM 5066 C C . SER A 1 647 ? 7.881 -13.545 46.128 1.00 90.62 647 SER A C 1
ATOM 5068 O O . SER A 1 647 ? 7.495 -14.538 46.744 1.00 90.62 647 SER A O 1
ATOM 5070 N N . PHE A 1 648 ? 8.985 -13.523 45.389 1.00 87.94 648 PHE A N 1
ATOM 5071 C CA . PHE A 1 648 ? 9.825 -14.682 45.124 1.00 87.94 648 PHE A CA 1
ATOM 5072 C C . PHE A 1 648 ? 11.285 -14.310 45.344 1.00 87.94 648 PHE A C 1
ATOM 5074 O O . PHE A 1 648 ? 11.740 -13.270 44.860 1.00 87.94 648 PHE A O 1
ATOM 5081 N N . ASP A 1 649 ? 12.027 -15.174 46.033 1.00 91.88 649 ASP A N 1
ATOM 5082 C CA . ASP A 1 649 ? 13.457 -14.967 46.226 1.00 91.88 649 ASP A CA 1
ATOM 5083 C C . ASP A 1 649 ? 14.211 -15.152 44.902 1.00 91.88 649 ASP A C 1
ATOM 5085 O O . ASP A 1 649 ? 13.979 -16.088 44.124 1.00 91.88 649 ASP A O 1
ATOM 5089 N N . VAL A 1 650 ? 15.153 -14.250 44.648 1.00 91.38 650 VAL A N 1
ATOM 5090 C CA . VAL A 1 650 ? 16.035 -14.290 43.489 1.00 91.38 650 VAL A CA 1
ATOM 5091 C C . VAL A 1 650 ? 17.490 -14.268 43.950 1.00 91.38 650 VAL A C 1
ATOM 5093 O O . VAL A 1 650 ? 17.885 -13.480 44.803 1.00 91.38 650 VAL A O 1
ATOM 5096 N N . ASP A 1 651 ? 18.287 -15.159 43.368 1.00 94.00 651 ASP A N 1
ATOM 5097 C CA . ASP A 1 651 ? 19.742 -15.191 43.491 1.00 94.00 651 ASP A CA 1
ATOM 5098 C C . ASP A 1 651 ? 20.309 -15.195 42.069 1.00 94.00 651 ASP A C 1
ATOM 5100 O O . ASP A 1 651 ? 20.070 -16.134 41.298 1.00 94.00 651 ASP A O 1
ATOM 5104 N N . LEU A 1 652 ? 20.975 -14.103 41.701 1.00 92.88 652 LEU A N 1
ATOM 5105 C CA . LEU A 1 652 ? 21.576 -13.880 40.395 1.00 92.88 652 LEU A CA 1
ATOM 5106 C C . LEU A 1 652 ? 23.089 -13.771 40.564 1.00 92.88 652 LEU A C 1
ATOM 5108 O O . LEU A 1 652 ? 23.598 -12.767 41.059 1.00 92.88 652 LEU A O 1
ATOM 5112 N N . ALA A 1 653 ? 23.839 -14.765 40.093 1.00 94.31 653 ALA A N 1
ATOM 5113 C CA . ALA A 1 653 ? 25.292 -14.637 40.002 1.00 94.31 653 ALA A CA 1
ATOM 5114 C C . ALA A 1 653 ? 25.695 -13.434 39.121 1.00 94.31 653 ALA A C 1
ATOM 5116 O O . ALA A 1 653 ? 24.908 -12.965 38.292 1.00 94.31 653 ALA A O 1
ATOM 5117 N N . GLY A 1 654 ? 26.920 -12.931 39.298 1.00 91.62 654 GLY A N 1
ATOM 5118 C CA . GLY A 1 654 ? 27.454 -11.847 38.470 1.00 91.62 654 GLY A CA 1
ATOM 5119 C C . GLY A 1 654 ? 27.353 -12.184 36.982 1.00 91.62 654 GLY A C 1
ATOM 5120 O O . GLY A 1 654 ? 27.654 -13.309 36.578 1.00 91.62 654 GLY A O 1
ATOM 5121 N N . LYS A 1 655 ? 26.888 -11.226 36.174 1.00 90.38 655 LYS A N 1
ATOM 5122 C CA . LYS A 1 655 ? 26.654 -11.364 34.722 1.00 90.38 655 LYS A CA 1
ATOM 5123 C C . LYS A 1 655 ? 25.638 -12.440 34.299 1.00 90.38 655 LYS A C 1
ATOM 5125 O O . LYS A 1 655 ? 25.486 -12.684 33.100 1.00 90.38 655 LYS A O 1
ATOM 5130 N N . ALA A 1 656 ? 24.938 -13.087 35.232 1.00 91.19 656 ALA A N 1
ATOM 5131 C CA . ALA A 1 656 ? 23.997 -14.159 34.922 1.00 91.19 656 ALA A CA 1
ATOM 5132 C C . ALA A 1 656 ? 22.631 -13.634 34.452 1.00 91.19 656 ALA A C 1
ATOM 5134 O O . ALA A 1 656 ? 22.244 -12.492 34.700 1.00 91.19 656 ALA A O 1
ATOM 5135 N N . SER A 1 657 ? 21.874 -14.503 33.783 1.00 90.94 657 SER A N 1
ATOM 5136 C CA . SER A 1 657 ? 20.461 -14.285 33.463 1.00 90.94 657 SER A CA 1
ATOM 5137 C C . SER A 1 657 ? 19.615 -15.405 34.061 1.00 90.94 657 SER A C 1
ATOM 5139 O O . SER A 1 657 ? 20.077 -16.542 34.164 1.00 90.94 657 SER A O 1
ATOM 5141 N N . LYS A 1 658 ? 18.391 -15.085 34.473 1.00 91.31 658 LYS A N 1
ATOM 5142 C CA . LYS A 1 658 ? 17.433 -16.026 35.057 1.00 91.31 658 LYS A CA 1
ATOM 5143 C C . LYS A 1 658 ? 16.032 -15.650 34.603 1.00 91.31 658 LYS A C 1
ATOM 5145 O O . LYS A 1 658 ? 15.653 -14.490 34.702 1.00 91.31 658 LYS A O 1
ATOM 5150 N N . GLN A 1 659 ? 15.263 -16.636 34.161 1.00 91.75 659 GLN A N 1
ATOM 5151 C CA . GLN A 1 659 ? 13.842 -16.458 33.891 1.00 91.75 659 GLN A CA 1
ATOM 5152 C C . GLN A 1 659 ? 13.026 -16.852 35.127 1.00 91.75 659 GLN A C 1
ATOM 5154 O O . GLN A 1 659 ? 13.317 -17.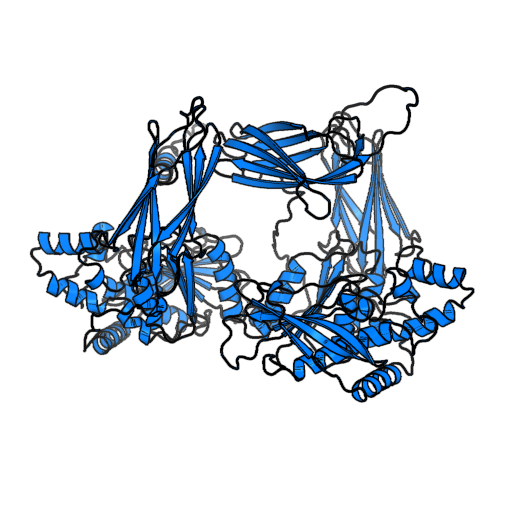864 35.771 1.00 91.75 659 GLN A O 1
ATOM 5159 N N . VAL A 1 660 ? 12.011 -16.059 35.464 1.00 89.12 660 VAL A N 1
ATOM 5160 C CA . VAL A 1 660 ? 11.069 -16.322 36.559 1.00 89.12 660 VAL A CA 1
ATOM 5161 C C . VAL A 1 660 ? 9.658 -16.387 35.994 1.00 89.12 660 VAL A C 1
ATOM 5163 O O . VAL A 1 660 ? 9.196 -15.442 35.366 1.00 89.12 660 VAL A O 1
ATOM 5166 N N . HIS A 1 661 ? 8.965 -17.497 36.225 1.00 92.00 661 HIS A N 1
ATOM 5167 C CA . HIS A 1 661 ? 7.573 -17.663 35.824 1.00 92.00 661 HIS A CA 1
ATOM 5168 C C . HIS A 1 661 ? 6.643 -17.229 36.962 1.00 92.00 661 HIS A C 1
ATOM 5170 O O . HIS A 1 661 ? 6.720 -17.773 38.064 1.00 92.00 661 HIS A O 1
ATOM 5176 N N . ILE A 1 662 ? 5.768 -16.260 36.697 1.00 89.19 662 ILE A N 1
ATOM 5177 C CA . ILE A 1 662 ? 4.817 -15.707 37.663 1.00 89.19 662 ILE A CA 1
ATOM 5178 C C . ILE A 1 662 ? 3.400 -16.023 37.202 1.00 89.19 662 ILE A C 1
ATOM 5180 O O . ILE A 1 662 ? 2.962 -15.528 36.167 1.00 89.19 662 ILE A O 1
ATOM 5184 N N . ASN A 1 663 ? 2.672 -16.789 38.013 1.00 90.62 663 ASN A N 1
ATOM 5185 C CA . ASN A 1 663 ? 1.230 -16.961 37.866 1.00 90.62 663 ASN A CA 1
ATOM 5186 C C . ASN A 1 663 ? 0.504 -15.892 38.684 1.00 90.62 663 ASN A C 1
ATOM 5188 O O . ASN A 1 663 ? 0.760 -15.734 39.878 1.00 90.62 663 ASN A O 1
ATOM 5192 N N . LEU A 1 664 ? -0.402 -15.170 38.036 1.00 89.44 664 LEU A N 1
ATOM 5193 C CA . LEU A 1 664 ? -1.284 -14.198 38.665 1.00 89.44 664 LEU A CA 1
ATOM 5194 C C . LEU A 1 664 ? -2.618 -14.869 39.014 1.00 89.44 664 LEU A C 1
ATOM 5196 O O . LEU A 1 664 ? -3.062 -15.770 38.294 1.00 89.44 664 LEU A O 1
ATOM 5200 N N . PRO A 1 665 ? -3.282 -14.446 40.103 1.00 85.94 665 PRO A N 1
ATOM 5201 C CA . PRO A 1 665 ? -4.599 -14.965 40.434 1.00 85.94 665 PRO A CA 1
ATOM 5202 C C . PRO A 1 665 ? -5.604 -14.609 39.339 1.00 85.94 665 PRO A C 1
ATOM 5204 O O . PRO A 1 665 ? -5.538 -13.522 38.755 1.00 85.94 665 PRO A O 1
ATOM 5207 N N . ALA A 1 666 ? -6.553 -15.518 39.103 1.00 86.44 666 ALA A N 1
ATOM 5208 C CA . ALA A 1 666 ? -7.666 -15.287 38.192 1.00 86.44 666 ALA A CA 1
ATOM 5209 C C . ALA A 1 666 ? -8.388 -13.980 38.548 1.00 86.44 666 ALA A C 1
ATOM 5211 O O . ALA A 1 666 ? -8.578 -13.661 39.723 1.00 86.44 666 ALA A O 1
ATOM 5212 N N . GLN A 1 667 ? -8.786 -13.234 37.522 1.00 90.62 667 GLN A N 1
ATOM 5213 C CA . GLN A 1 667 ? -9.504 -11.977 37.680 1.00 90.62 667 GLN A CA 1
ATOM 5214 C C . GLN A 1 667 ? -10.876 -12.051 37.019 1.00 90.62 667 GLN A C 1
ATOM 5216 O O . GLN A 1 667 ? -11.115 -12.856 36.116 1.00 90.62 667 GLN A O 1
ATOM 5221 N N . LEU A 1 668 ? -11.775 -11.183 37.477 1.00 90.25 668 LEU A N 1
ATOM 5222 C CA . LEU A 1 668 ? -13.043 -10.936 36.802 1.00 90.25 668 LEU A CA 1
ATOM 5223 C C . LEU A 1 668 ? -12.808 -10.193 35.472 1.00 90.25 668 LEU A C 1
ATOM 5225 O O . LEU A 1 668 ? -11.712 -9.681 35.239 1.00 90.25 668 LEU A O 1
ATOM 5229 N N . PRO A 1 669 ? -13.820 -10.115 34.590 1.00 92.81 669 PRO A N 1
ATOM 5230 C CA . PRO A 1 669 ? -13.718 -9.310 33.381 1.00 92.81 669 PRO A CA 1
ATOM 5231 C C . PRO A 1 669 ? -13.352 -7.851 33.696 1.00 92.81 669 PRO A C 1
ATOM 5233 O O . PRO A 1 669 ? -14.025 -7.199 34.497 1.00 92.81 669 PRO A O 1
ATOM 5236 N N . GLY A 1 670 ? -12.294 -7.334 33.070 1.00 93.56 670 GLY A N 1
ATOM 5237 C CA . GLY A 1 670 ? -11.775 -5.995 33.353 1.00 93.56 670 GLY A CA 1
ATOM 5238 C C . GLY A 1 670 ? -10.318 -5.789 32.939 1.00 93.56 670 GLY A C 1
ATOM 5239 O O . GLY A 1 670 ? -9.692 -6.670 32.352 1.00 93.56 670 GLY A O 1
ATOM 5240 N N . PHE A 1 671 ? -9.783 -4.610 33.259 1.00 95.25 671 PHE A N 1
ATOM 5241 C CA . PHE A 1 671 ? -8.357 -4.296 33.139 1.00 95.25 671 PHE A CA 1
ATOM 5242 C C . PHE A 1 671 ? -7.729 -4.116 34.516 1.00 95.25 671 PHE A C 1
ATOM 5244 O O . PHE A 1 671 ? -8.372 -3.627 35.447 1.00 95.25 671 PHE A O 1
ATOM 5251 N N . TYR A 1 672 ? -6.458 -4.488 34.617 1.00 94.75 672 TYR A N 1
ATOM 5252 C CA . TYR A 1 672 ? -5.709 -4.509 35.865 1.00 94.75 672 TYR A CA 1
ATOM 5253 C C . TYR A 1 672 ? -4.290 -4.010 35.636 1.00 94.75 672 TYR A C 1
ATOM 5255 O O . TYR A 1 672 ? -3.671 -4.315 34.615 1.00 94.75 672 TYR A O 1
ATOM 5263 N N . LYS A 1 673 ? -3.763 -3.263 36.603 1.00 94.38 673 LYS A N 1
ATOM 5264 C CA . LYS A 1 673 ? -2.352 -2.883 36.651 1.00 94.38 673 LYS A CA 1
ATOM 5265 C C . LYS A 1 673 ? -1.56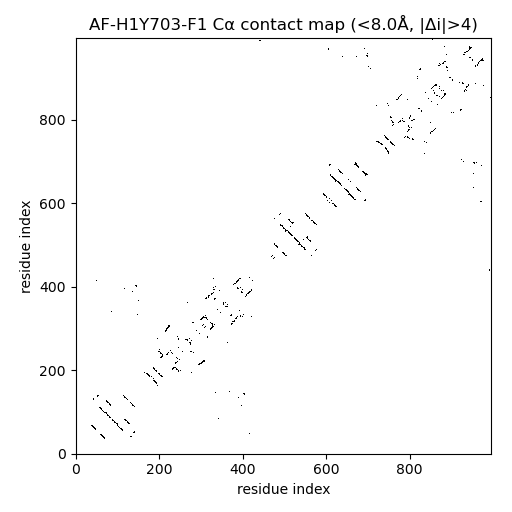0 -4.024 37.276 1.00 94.38 673 LYS A C 1
ATOM 5267 O O . LYS A 1 673 ? -2.012 -4.633 38.245 1.00 94.38 673 LYS A O 1
ATOM 5272 N N . VAL A 1 674 ? -0.367 -4.274 36.754 1.00 93.75 674 VAL A N 1
ATOM 5273 C CA . VAL A 1 674 ? 0.604 -5.196 37.341 1.00 93.75 674 VAL A CA 1
ATOM 5274 C C . VAL A 1 674 ? 1.966 -4.518 37.459 1.00 93.75 674 VAL A C 1
ATOM 5276 O O . VAL A 1 674 ? 2.508 -4.006 36.479 1.00 93.75 674 VAL A O 1
ATOM 5279 N N . ASN A 1 675 ? 2.504 -4.491 38.674 1.00 92.38 675 ASN A N 1
ATOM 5280 C CA . ASN A 1 675 ? 3.809 -3.929 38.995 1.00 92.38 675 ASN A CA 1
ATOM 5281 C C . ASN A 1 675 ? 4.778 -5.076 39.291 1.00 92.38 675 ASN A C 1
ATOM 5283 O O . ASN A 1 675 ? 4.571 -5.815 40.252 1.00 92.38 675 ASN A O 1
ATOM 5287 N N . PHE A 1 676 ? 5.843 -5.202 38.503 1.00 90.44 676 PHE A N 1
ATOM 5288 C CA . PHE A 1 676 ? 6.959 -6.107 38.768 1.00 90.44 676 PHE A CA 1
ATOM 5289 C C . PHE A 1 676 ? 8.095 -5.316 39.414 1.00 90.44 676 PHE A C 1
ATOM 5291 O O . PHE A 1 676 ? 8.712 -4.469 38.773 1.00 90.44 676 PHE A O 1
ATOM 5298 N N . MET A 1 677 ? 8.349 -5.577 40.690 1.00 90.12 677 MET A N 1
ATOM 5299 C CA . MET A 1 677 ? 9.325 -4.879 41.520 1.00 90.12 677 MET A CA 1
ATOM 5300 C C . MET A 1 677 ? 10.517 -5.790 41.789 1.00 90.12 677 MET A C 1
ATOM 5302 O O . MET A 1 677 ? 10.369 -6.798 42.483 1.00 90.12 677 MET A O 1
ATOM 5306 N N . ILE A 1 678 ? 11.698 -5.436 41.298 1.00 87.12 678 ILE A N 1
ATOM 5307 C CA . ILE A 1 678 ? 12.940 -6.106 41.688 1.00 87.12 678 ILE A CA 1
ATOM 5308 C C . ILE A 1 678 ? 13.599 -5.316 42.813 1.00 87.12 678 ILE A C 1
ATOM 5310 O O . ILE A 1 678 ? 13.705 -4.102 42.723 1.00 87.12 678 ILE A O 1
ATOM 5314 N N . ASN A 1 679 ? 13.991 -6.003 43.883 1.00 89.94 679 ASN A N 1
ATOM 5315 C CA . ASN A 1 679 ? 14.703 -5.431 45.023 1.00 89.94 679 ASN A CA 1
ATOM 5316 C C . ASN A 1 679 ? 15.820 -6.406 45.397 1.00 89.94 679 ASN A C 1
ATOM 5318 O O . ASN A 1 679 ? 15.568 -7.413 46.062 1.00 89.94 679 ASN A O 1
ATOM 5322 N N . VAL A 1 680 ? 17.031 -6.146 44.922 1.00 88.62 680 VAL A N 1
ATOM 5323 C CA . VAL A 1 680 ? 18.245 -6.893 45.268 1.00 88.62 680 VAL A CA 1
ATOM 5324 C C . VAL A 1 680 ? 19.225 -5.982 45.993 1.00 88.62 680 VAL A C 1
ATOM 5326 O O . VAL A 1 680 ? 19.046 -4.768 45.988 1.00 88.62 680 VAL A O 1
ATOM 5329 N N . ASN A 1 681 ? 20.237 -6.572 46.628 1.00 82.88 681 ASN A N 1
ATOM 5330 C CA . ASN A 1 681 ? 21.185 -5.871 47.500 1.00 82.88 681 ASN A CA 1
ATOM 5331 C C . ASN A 1 681 ? 21.648 -4.502 46.968 1.00 82.88 681 ASN A C 1
ATOM 5333 O O . ASN A 1 681 ? 21.631 -3.539 47.730 1.00 82.88 681 ASN A O 1
ATOM 5337 N N . ASP A 1 682 ? 22.008 -4.418 45.682 1.00 79.75 682 ASP A N 1
ATOM 5338 C CA . ASP A 1 682 ? 22.569 -3.202 45.083 1.00 79.75 682 ASP A CA 1
ATOM 5339 C C . ASP A 1 682 ? 21.658 -2.552 44.016 1.00 79.75 682 ASP A C 1
ATOM 5341 O O . ASP A 1 682 ? 22.090 -1.630 43.322 1.00 79.75 682 ASP A O 1
ATOM 5345 N N . TYR A 1 683 ? 20.414 -3.024 43.833 1.00 81.25 683 TYR A N 1
ATOM 5346 C CA . TYR A 1 683 ? 19.520 -2.514 42.782 1.00 81.25 683 TYR A CA 1
ATOM 5347 C C . TYR A 1 683 ? 18.027 -2.695 43.089 1.00 81.25 683 TYR A C 1
ATOM 5349 O O . TYR A 1 683 ? 17.572 -3.797 43.404 1.00 81.25 683 TYR A O 1
ATOM 5357 N N . ASP A 1 684 ? 17.250 -1.633 42.883 1.00 77.94 684 ASP A N 1
ATOM 5358 C CA . ASP A 1 684 ? 15.792 -1.631 42.923 1.00 77.94 684 ASP A CA 1
ATOM 5359 C C . ASP A 1 684 ? 15.176 -0.981 41.669 1.00 77.94 684 ASP A C 1
ATOM 5361 O O . ASP A 1 684 ? 15.659 0.027 41.156 1.00 77.94 684 ASP A O 1
ATOM 5365 N N . ASP A 1 685 ? 14.101 -1.571 41.137 1.00 77.06 685 ASP A N 1
ATOM 5366 C CA . ASP A 1 685 ? 13.318 -0.980 40.040 1.00 77.06 685 ASP A CA 1
ATOM 5367 C C . ASP A 1 685 ? 11.888 -1.541 40.010 1.00 77.06 685 ASP A C 1
ATOM 5369 O O . ASP A 1 685 ? 11.589 -2.592 40.583 1.00 77.06 685 ASP A O 1
ATOM 5373 N N . THR A 1 686 ? 10.974 -0.838 39.340 1.00 82.31 686 THR A N 1
ATOM 5374 C CA . THR A 1 686 ? 9.582 -1.250 39.146 1.00 82.31 686 THR A CA 1
ATOM 5375 C C . THR A 1 686 ? 9.139 -1.081 37.699 1.00 82.31 686 THR A C 1
ATOM 5377 O O . THR A 1 686 ? 8.924 0.034 37.214 1.00 82.31 686 THR A O 1
ATOM 5380 N N . VAL A 1 687 ? 8.857 -2.206 37.048 1.00 81.31 687 VAL A N 1
ATOM 5381 C CA . VAL A 1 687 ? 8.228 -2.247 35.729 1.00 81.31 687 VAL A CA 1
ATOM 5382 C C . VAL A 1 687 ? 6.711 -2.300 35.886 1.00 81.31 687 VAL A C 1
ATOM 5384 O O . VAL A 1 687 ? 6.174 -3.173 36.563 1.00 81.31 687 VAL A O 1
ATOM 5387 N N . ARG A 1 688 ? 6.006 -1.360 35.250 1.00 85.81 688 ARG A N 1
ATOM 5388 C CA . ARG A 1 688 ? 4.542 -1.230 35.328 1.00 85.81 688 ARG A CA 1
ATOM 5389 C C . ARG A 1 688 ? 3.901 -1.670 34.022 1.00 85.81 688 ARG A C 1
ATOM 5391 O O . ARG A 1 688 ? 4.287 -1.182 32.958 1.00 85.81 688 ARG A O 1
ATOM 5398 N N . ARG A 1 689 ? 2.921 -2.563 34.098 1.00 91.62 689 ARG A N 1
ATOM 5399 C CA . ARG A 1 689 ? 2.133 -3.039 32.958 1.00 91.62 689 ARG A CA 1
ATOM 5400 C C . ARG A 1 689 ? 0.641 -3.012 33.258 1.00 91.62 689 ARG A C 1
ATOM 5402 O O . ARG A 1 689 ? 0.224 -2.830 34.399 1.00 91.62 689 ARG A O 1
ATOM 5409 N N . VAL A 1 690 ? -0.151 -3.195 32.209 1.00 94.25 690 VAL A N 1
ATOM 5410 C CA . VAL A 1 690 ? -1.596 -3.404 32.282 1.00 94.25 690 VAL A CA 1
ATOM 5411 C C . VAL A 1 690 ? -1.932 -4.668 31.499 1.00 94.25 690 VAL A C 1
ATOM 5413 O O . VAL A 1 690 ? -1.336 -4.923 30.453 1.00 94.25 690 VAL A O 1
ATOM 5416 N N . PHE A 1 691 ? -2.871 -5.458 32.011 1.00 95.38 691 PHE A N 1
ATOM 5417 C CA . PHE A 1 691 ? -3.425 -6.617 31.317 1.00 95.38 691 PHE A CA 1
ATOM 5418 C C . PHE A 1 691 ? -4.952 -6.593 31.361 1.00 95.38 691 PHE A C 1
ATOM 5420 O O . PHE A 1 691 ? -5.551 -5.986 32.252 1.00 95.38 691 PHE A O 1
ATOM 5427 N N . GLY A 1 692 ? -5.579 -7.239 30.381 1.00 95.88 692 GLY A N 1
ATOM 5428 C CA . GLY A 1 692 ? -7.031 -7.360 30.281 1.00 95.88 692 GLY A CA 1
ATOM 5429 C C . GLY A 1 692 ? -7.505 -8.790 30.506 1.00 95.88 692 GLY A C 1
ATOM 5430 O O . GLY A 1 692 ? -6.805 -9.744 30.170 1.00 95.88 692 GLY A O 1
ATOM 5431 N N . VAL A 1 693 ? -8.715 -8.945 31.036 1.00 95.56 693 VAL A N 1
ATOM 5432 C CA . VAL A 1 693 ? -9.393 -10.232 31.217 1.00 95.56 693 VAL A CA 1
ATOM 5433 C C . VAL A 1 693 ? -10.799 -10.147 30.643 1.00 95.56 693 VAL A C 1
ATOM 5435 O O . VAL A 1 693 ? -11.527 -9.209 30.955 1.00 95.56 693 VAL A O 1
ATOM 5438 N N . ASP A 1 694 ? -11.164 -11.101 29.779 1.00 92.81 694 ASP A N 1
ATOM 5439 C CA . ASP A 1 694 ? -12.482 -11.193 29.127 1.00 92.81 694 ASP A CA 1
ATOM 5440 C C . ASP A 1 694 ? -12.998 -9.842 28.598 1.00 92.81 694 ASP A C 1
ATOM 5442 O O . ASP A 1 694 ? -14.156 -9.464 28.777 1.00 92.81 694 ASP A O 1
ATOM 5446 N N . ILE A 1 695 ? -12.114 -9.096 27.931 1.00 94.56 695 ILE A N 1
ATOM 5447 C CA . ILE A 1 695 ? -12.325 -7.678 27.606 1.00 94.56 695 ILE A CA 1
ATOM 5448 C C . ILE A 1 695 ? -13.557 -7.403 26.731 1.00 94.56 695 ILE A C 1
ATOM 5450 O O . ILE A 1 695 ? -14.115 -6.309 26.764 1.00 94.56 695 ILE A O 1
ATOM 5454 N N . TYR A 1 696 ? -14.021 -8.398 25.973 1.00 92.00 696 TYR A N 1
ATOM 5455 C CA . TYR A 1 696 ? -15.216 -8.295 25.130 1.00 92.00 696 TYR A CA 1
ATOM 5456 C C . TYR A 1 696 ? -16.531 -8.357 25.922 1.00 92.00 696 TYR A C 1
ATOM 5458 O O . TYR A 1 696 ? -17.588 -8.050 25.378 1.00 92.00 696 TYR A O 1
ATOM 5466 N N . ASN A 1 697 ? -16.465 -8.711 27.209 1.00 90.38 697 ASN A N 1
ATOM 5467 C CA . ASN A 1 697 ? -17.601 -8.701 28.129 1.00 90.38 697 ASN A CA 1
ATOM 5468 C C . ASN A 1 697 ? -17.688 -7.396 28.941 1.00 90.38 697 ASN A C 1
ATOM 5470 O O . ASN A 1 697 ? -18.610 -7.229 29.742 1.00 90.38 697 ASN A O 1
ATOM 5474 N N . ILE A 1 698 ? -16.745 -6.467 28.748 1.00 90.62 698 ILE A N 1
ATOM 5475 C CA . ILE A 1 698 ? -16.732 -5.177 29.440 1.00 90.62 698 ILE A CA 1
ATOM 5476 C C . ILE A 1 698 ? -17.816 -4.274 28.850 1.00 90.62 698 ILE A C 1
ATOM 5478 O O . ILE A 1 698 ? -17.809 -3.966 27.659 1.00 90.62 698 ILE A O 1
ATOM 5482 N N . ASN A 1 699 ? -18.728 -3.821 29.703 1.00 89.94 699 ASN A N 1
ATOM 5483 C CA . ASN A 1 699 ? -19.774 -2.866 29.364 1.00 89.94 699 ASN A CA 1
ATOM 5484 C C . ASN A 1 699 ? -19.811 -1.771 30.429 1.00 89.94 699 ASN A C 1
ATOM 5486 O O . ASN A 1 699 ? -19.535 -2.033 31.601 1.00 89.94 699 ASN A O 1
ATOM 5490 N N . SER A 1 700 ? -20.175 -0.557 30.024 1.00 92.06 700 SER A N 1
ATOM 5491 C CA . SER A 1 700 ? -20.351 0.542 30.971 1.00 92.06 700 SER A CA 1
ATOM 5492 C C . SER A 1 700 ? -21.573 0.310 31.853 1.00 92.06 700 SER A C 1
ATOM 5494 O O . SER A 1 700 ? -22.611 -0.165 31.388 1.00 92.06 700 SER A O 1
ATOM 5496 N N . LYS A 1 701 ? -21.460 0.693 33.126 1.00 91.62 701 LYS A N 1
ATOM 5497 C CA . LYS A 1 701 ? -22.570 0.672 34.092 1.00 91.62 701 LYS A CA 1
ATOM 5498 C C . LYS A 1 701 ? -23.439 1.927 34.008 1.00 91.62 701 LYS A C 1
ATOM 5500 O O . LYS A 1 701 ? -24.512 1.970 34.606 1.00 91.62 701 LYS A O 1
ATOM 5505 N N . HIS A 1 702 ? -22.979 2.950 33.291 1.00 93.94 702 HIS A N 1
ATOM 5506 C CA . HIS A 1 702 ? -23.664 4.227 33.168 1.00 93.94 702 HIS A CA 1
ATOM 5507 C C . HIS A 1 702 ? -24.544 4.223 31.910 1.00 93.94 702 HIS A C 1
ATOM 5509 O O . HIS A 1 702 ? -24.012 4.062 30.807 1.00 93.94 702 HIS A O 1
ATOM 5515 N N . PRO A 1 703 ? -25.876 4.365 32.036 1.00 92.62 703 PRO A N 1
ATOM 5516 C CA . PRO A 1 703 ? -26.773 4.292 30.888 1.00 92.62 703 PRO A CA 1
ATOM 5517 C C . PRO A 1 703 ? -26.647 5.520 29.975 1.00 92.62 703 PRO A C 1
ATOM 5519 O O . PRO A 1 703 ? -26.216 6.594 30.394 1.00 92.62 703 PRO A O 1
ATOM 5522 N N . LYS A 1 704 ? -27.056 5.346 28.715 1.00 95.12 704 LYS A N 1
ATOM 5523 C CA . LYS A 1 704 ? -27.265 6.435 27.750 1.00 95.12 704 LYS A CA 1
ATOM 5524 C C . LYS A 1 704 ? -28.404 7.354 28.251 1.00 95.12 704 LYS A C 1
ATOM 5526 O O . LYS A 1 704 ? -29.411 6.810 28.711 1.00 95.12 704 LYS A O 1
ATOM 5531 N N . PRO A 1 705 ? -28.290 8.699 28.170 1.00 97.69 705 PRO A N 1
ATOM 5532 C CA . PRO A 1 705 ? -29.400 9.601 28.490 1.00 97.69 705 PRO A CA 1
ATOM 5533 C C . PRO A 1 705 ? -30.663 9.281 27.678 1.00 97.69 705 PRO A C 1
ATOM 5535 O O . PRO A 1 705 ? -30.571 8.913 26.508 1.00 97.69 705 PRO A O 1
ATOM 5538 N N . ALA A 1 706 ? -31.844 9.429 28.282 1.00 97.50 706 ALA A N 1
ATOM 5539 C CA . ALA A 1 706 ? -33.105 9.019 27.656 1.00 97.50 706 ALA A CA 1
ATOM 5540 C C . ALA A 1 706 ? -33.457 9.836 26.395 1.00 97.50 706 ALA A C 1
ATOM 5542 O O . ALA A 1 706 ? -33.999 9.284 25.443 1.00 97.50 706 ALA A O 1
ATOM 5543 N N . ASP A 1 707 ? -33.113 11.125 26.371 1.00 98.19 707 ASP A N 1
ATOM 5544 C CA . ASP A 1 707 ? -33.303 12.063 25.255 1.00 98.19 707 ASP A CA 1
ATOM 5545 C C . ASP A 1 707 ? -32.045 12.199 24.368 1.00 98.19 707 ASP A C 1
ATOM 5547 O O . ASP A 1 707 ? -31.959 13.121 23.558 1.00 98.19 707 ASP A O 1
ATOM 5551 N N . PHE A 1 708 ? -31.054 11.302 24.486 1.00 98.56 708 PHE A N 1
ATOM 5552 C CA . PHE A 1 708 ? -29.778 11.402 23.758 1.00 98.56 708 PHE A CA 1
ATOM 5553 C C . PHE A 1 708 ? -29.957 11.462 22.233 1.00 98.56 708 PHE A C 1
ATOM 5555 O O . PHE A 1 708 ? -29.378 12.323 21.565 1.00 98.56 708 PHE A O 1
ATOM 5562 N N . ASP A 1 709 ? -30.774 10.565 21.675 1.00 98.06 709 ASP A N 1
ATOM 5563 C CA . ASP A 1 709 ? -30.999 10.503 20.228 1.00 98.06 709 ASP A CA 1
ATOM 5564 C C . ASP A 1 709 ? -31.767 11.739 19.729 1.00 98.06 709 ASP A C 1
ATOM 5566 O O . ASP A 1 709 ? -31.453 12.285 18.669 1.00 98.06 709 ASP A O 1
ATOM 5570 N N . GLU A 1 710 ? -32.729 12.234 20.515 1.00 98.50 710 GLU A N 1
ATOM 5571 C CA . GLU A 1 710 ? -33.476 13.463 20.219 1.00 98.50 710 GLU A CA 1
ATOM 5572 C C . GLU A 1 710 ? -32.571 14.704 20.267 1.00 98.50 710 GLU A C 1
ATOM 5574 O O . GLU A 1 710 ? -32.650 15.568 19.385 1.00 98.50 710 GLU A O 1
ATOM 5579 N N . PHE A 1 711 ? -31.661 14.774 21.242 1.00 98.69 711 PHE A N 1
ATOM 5580 C CA . PHE A 1 711 ? -30.676 15.846 21.371 1.00 98.69 711 PHE A CA 1
ATOM 5581 C C . PHE A 1 711 ? -29.797 15.961 20.115 1.00 98.69 711 PHE A C 1
ATOM 5583 O O . PHE A 1 711 ? -29.668 17.044 19.529 1.00 98.69 711 PHE A O 1
ATOM 5590 N N . TRP A 1 712 ? -29.246 14.842 19.634 1.00 98.62 712 TRP A N 1
ATOM 5591 C CA . TRP A 1 712 ? -28.405 14.837 18.433 1.00 98.62 712 TRP A CA 1
ATOM 5592 C C . TRP A 1 712 ? -29.203 14.989 17.133 1.00 98.62 712 TRP A C 1
ATOM 5594 O O . TRP A 1 712 ? -28.727 15.647 16.202 1.00 98.62 712 TRP A O 1
ATOM 5604 N N . ALA A 1 713 ? -30.434 14.474 17.060 1.00 98.44 713 ALA A N 1
ATOM 5605 C CA . ALA A 1 713 ? -31.339 14.747 15.943 1.00 98.44 713 ALA A CA 1
ATOM 5606 C C . ALA A 1 713 ? -31.669 16.247 15.838 1.00 98.44 713 ALA A C 1
ATOM 5608 O O . ALA A 1 713 ? -31.657 16.811 14.740 1.00 98.44 713 ALA A O 1
ATOM 5609 N N . THR A 1 714 ? -31.882 16.910 16.976 1.00 98.50 714 THR A N 1
ATOM 5610 C CA . THR A 1 714 ? -32.102 18.359 17.055 1.00 98.50 714 THR A CA 1
ATOM 5611 C C . THR A 1 714 ? -30.875 19.135 16.584 1.00 98.50 714 THR A C 1
ATOM 5613 O O . THR A 1 714 ? -31.016 20.039 15.762 1.00 98.50 714 THR A O 1
ATOM 5616 N N . ALA A 1 715 ? -29.667 18.749 17.011 1.00 98.56 715 ALA A N 1
ATOM 5617 C CA . ALA A 1 715 ? -28.424 19.363 16.533 1.00 98.56 715 ALA A CA 1
ATOM 5618 C C . ALA A 1 715 ? -28.244 19.216 15.011 1.00 98.56 715 ALA A C 1
ATOM 5620 O O . ALA A 1 715 ? -27.930 20.188 14.324 1.00 98.56 715 ALA A O 1
ATOM 5621 N N . LYS A 1 716 ? -28.521 18.031 14.450 1.00 98.56 716 LYS A N 1
ATOM 5622 C CA . LYS A 1 716 ? -28.482 17.819 12.993 1.00 98.56 716 LYS A CA 1
ATOM 5623 C C . LYS A 1 716 ? -29.520 18.666 12.256 1.00 98.56 716 LYS A C 1
ATOM 5625 O O . LYS A 1 716 ? -29.210 19.226 11.205 1.00 98.56 716 LYS A O 1
ATOM 5630 N N . LYS A 1 717 ? -30.737 18.787 12.798 1.00 98.44 717 LYS A N 1
ATOM 5631 C CA . LYS A 1 717 ? -31.795 19.633 12.226 1.00 98.44 717 LYS A CA 1
ATOM 5632 C C . LYS A 1 717 ? -31.392 21.107 12.241 1.00 98.44 717 LYS A C 1
ATOM 5634 O O . LYS A 1 717 ? -31.524 21.774 11.218 1.00 98.44 717 LYS A O 1
ATOM 5639 N N . GLU A 1 718 ? -30.850 21.589 13.356 1.00 98.38 718 GLU A N 1
ATOM 5640 C CA . GLU A 1 718 ? -30.294 22.939 13.475 1.00 98.38 718 GLU A CA 1
ATOM 5641 C C . GLU A 1 718 ? -29.206 23.183 12.421 1.00 98.38 718 GLU A C 1
ATOM 5643 O O . GLU A 1 718 ? -29.299 24.144 11.660 1.00 98.38 718 GLU A O 1
ATOM 5648 N N . LEU A 1 719 ? -28.227 22.276 12.307 1.00 98.56 719 LEU A N 1
ATOM 5649 C CA . LEU A 1 719 ? -27.173 22.365 11.297 1.00 98.56 719 LEU A CA 1
ATOM 5650 C C . LEU A 1 719 ? -27.760 22.432 9.877 1.00 98.56 719 LEU A C 1
ATOM 5652 O O . LEU A 1 719 ? -27.355 23.289 9.096 1.00 98.56 719 LEU A O 1
ATOM 5656 N N . SER A 1 720 ? -28.740 21.585 9.550 1.00 97.69 720 SER A N 1
ATOM 5657 C CA . SER A 1 720 ? -29.370 21.560 8.221 1.00 97.69 720 SER A CA 1
ATOM 5658 C C . SER A 1 720 ? -30.105 22.857 7.858 1.00 97.69 720 SER A C 1
ATOM 5660 O O . SER A 1 720 ? -30.209 23.187 6.679 1.00 97.69 720 SER A O 1
ATOM 5662 N N . GLY A 1 721 ? -30.572 23.617 8.857 1.00 97.94 721 GLY A N 1
ATOM 5663 C CA . GLY A 1 721 ? -31.195 24.928 8.662 1.00 97.94 721 GLY A CA 1
ATOM 5664 C C . GLY A 1 721 ? -30.201 26.061 8.383 1.00 97.94 721 GLY A C 1
ATOM 5665 O O . GLY A 1 721 ? -30.619 27.159 8.022 1.00 97.94 721 GLY A O 1
ATOM 5666 N N . ILE A 1 722 ? -28.895 25.817 8.536 1.00 98.31 722 ILE A N 1
ATOM 5667 C CA . ILE A 1 722 ? -27.832 26.800 8.298 1.00 98.31 722 ILE A CA 1
ATOM 5668 C C . ILE A 1 722 ? -27.264 26.611 6.891 1.00 98.31 722 ILE A C 1
ATOM 5670 O O . ILE A 1 722 ? -26.724 25.549 6.557 1.00 98.31 722 ILE A O 1
ATOM 5674 N N . GLU A 1 723 ? -27.323 27.673 6.087 1.00 97.62 723 GLU A N 1
ATOM 5675 C CA . GLU A 1 723 ? -26.720 27.722 4.756 1.00 97.62 723 GLU A CA 1
ATOM 5676 C C . GLU A 1 723 ? -25.203 27.436 4.842 1.00 97.62 723 GLU A C 1
ATOM 5678 O O . GLU A 1 723 ? -24.480 28.199 5.485 1.00 97.62 723 GLU A O 1
ATOM 5683 N N . PRO A 1 724 ? -24.684 26.377 4.187 1.00 97.69 724 PRO A N 1
ATOM 5684 C CA . PRO A 1 724 ? -23.293 25.957 4.363 1.00 97.69 724 PRO A CA 1
ATOM 5685 C C . PRO A 1 724 ? -22.235 26.961 3.909 1.00 97.69 724 PRO A C 1
ATOM 5687 O O . PRO A 1 724 ? -21.111 26.916 4.404 1.00 97.69 724 PRO A O 1
ATOM 5690 N N . ARG A 1 725 ? -22.563 27.814 2.927 1.00 97.81 725 ARG A N 1
ATOM 5691 C CA . ARG A 1 725 ? -21.647 28.774 2.280 1.00 97.81 725 ARG A CA 1
ATOM 5692 C C . ARG A 1 725 ? -20.262 28.184 1.984 1.00 97.81 725 ARG A C 1
ATOM 5694 O O . ARG A 1 725 ? -19.240 28.781 2.320 1.00 97.81 725 ARG A O 1
ATOM 5701 N N . PHE A 1 726 ? -20.244 26.998 1.373 1.00 98.38 726 PHE A N 1
ATOM 5702 C CA . PHE A 1 726 ? -19.009 26.292 1.050 1.00 98.38 726 PHE A CA 1
ATOM 5703 C C . PHE A 1 726 ? -18.107 27.136 0.149 1.00 98.38 726 PHE A C 1
ATOM 5705 O O . PHE A 1 726 ? -18.518 27.562 -0.932 1.00 98.38 726 PHE A O 1
ATOM 5712 N N . ARG A 1 727 ? -16.857 27.335 0.572 1.00 97.88 727 ARG A N 1
ATOM 5713 C CA . ARG A 1 727 ? -15.798 27.923 -0.253 1.00 97.88 727 ARG A CA 1
ATOM 5714 C C . ARG A 1 727 ? -14.623 26.964 -0.340 1.00 97.88 727 ARG A C 1
ATOM 5716 O O . ARG A 1 727 ? -14.257 26.325 0.641 1.00 97.88 727 ARG A O 1
ATOM 5723 N N . MET A 1 728 ? -14.038 26.895 -1.527 1.00 97.25 728 MET A N 1
ATOM 5724 C CA . MET A 1 728 ? -12.831 26.133 -1.820 1.00 97.25 728 MET A CA 1
ATOM 5725 C C . MET A 1 728 ? -11.873 27.075 -2.539 1.00 97.25 728 MET A C 1
ATOM 5727 O O . MET A 1 728 ? -12.135 27.494 -3.664 1.00 97.25 728 MET A O 1
ATOM 5731 N N . ILE A 1 729 ? -10.813 27.473 -1.846 1.00 98.12 729 ILE A N 1
ATOM 5732 C CA . ILE A 1 729 ? -9.902 28.531 -2.282 1.00 98.12 729 ILE A CA 1
ATOM 5733 C C . ILE A 1 729 ? -8.536 27.898 -2.496 1.00 98.12 729 ILE A C 1
ATOM 5735 O O . ILE A 1 729 ? -7.939 27.405 -1.541 1.00 98.12 729 ILE A O 1
ATOM 5739 N N . GLU A 1 730 ? -8.038 27.899 -3.730 1.00 97.69 730 GLU A N 1
ATOM 5740 C CA . GLU A 1 730 ? -6.715 27.344 -4.031 1.00 97.69 730 GLU A CA 1
ATOM 5741 C C . GLU A 1 730 ? -5.616 28.105 -3.276 1.00 97.69 730 GLU A C 1
ATOM 5743 O O . GLU A 1 730 ? -5.670 29.331 -3.131 1.00 97.69 730 GLU A O 1
ATOM 5748 N N . LYS A 1 731 ? -4.627 27.357 -2.782 1.00 97.75 731 LYS A N 1
ATOM 5749 C CA . LYS A 1 731 ? -3.428 27.846 -2.092 1.00 97.75 731 LYS A CA 1
ATOM 5750 C C . LYS A 1 731 ? -2.183 27.320 -2.816 1.00 97.75 731 LYS A C 1
ATOM 5752 O O . LYS A 1 731 ? -1.577 26.339 -2.368 1.00 97.75 731 LYS A O 1
ATOM 5757 N N . PRO A 1 732 ? -1.816 27.917 -3.968 1.00 93.94 732 PRO A N 1
ATOM 5758 C CA . PRO A 1 732 ? -0.696 27.449 -4.784 1.00 93.94 732 PRO A CA 1
ATOM 5759 C C . PRO A 1 732 ? 0.626 27.391 -4.014 1.00 93.94 732 PRO A C 1
ATOM 5761 O O . PRO A 1 732 ? 1.435 26.500 -4.249 1.00 93.94 732 PRO A O 1
ATOM 5764 N N . GLU A 1 733 ? 0.820 28.290 -3.049 1.00 96.38 733 GLU A N 1
ATOM 5765 C CA . GLU A 1 733 ? 2.001 28.363 -2.190 1.00 96.38 733 GLU A CA 1
ATOM 5766 C C . GLU A 1 733 ? 2.165 27.159 -1.250 1.00 96.38 733 GLU A C 1
ATOM 5768 O O . GLU A 1 733 ? 3.260 26.919 -0.747 1.00 96.38 733 GLU A O 1
ATOM 5773 N N . LEU A 1 734 ? 1.091 26.397 -1.018 1.00 94.06 734 LEU A N 1
ATOM 5774 C CA . LEU A 1 734 ? 1.102 25.168 -0.221 1.00 94.06 734 LEU A CA 1
ATOM 5775 C C . LEU A 1 734 ? 1.132 23.900 -1.087 1.00 94.06 734 LEU A C 1
ATOM 5777 O O . LEU A 1 734 ? 1.186 22.807 -0.539 1.00 94.06 734 LEU A O 1
ATOM 5781 N N . SER A 1 735 ? 1.076 24.022 -2.414 1.00 92.19 735 SER A N 1
ATOM 5782 C CA . SER A 1 735 ? 0.994 22.889 -3.347 1.00 92.19 735 SER A CA 1
ATOM 5783 C C . SER A 1 735 ? 2.379 22.317 -3.690 1.00 92.19 735 SER A C 1
ATOM 5785 O O . SER A 1 735 ? 3.349 23.067 -3.795 1.00 92.19 735 SER A O 1
ATOM 5787 N N . LYS A 1 736 ? 2.486 20.999 -3.921 1.00 84.94 736 LYS A N 1
ATOM 5788 C CA . LYS A 1 736 ? 3.730 20.318 -4.351 1.00 84.94 736 LYS A CA 1
ATOM 5789 C C . LYS A 1 736 ? 3.643 19.817 -5.794 1.00 84.94 736 LYS A C 1
ATOM 5791 O O . LYS A 1 736 ? 2.597 19.916 -6.426 1.00 84.94 736 LYS A O 1
ATOM 5796 N N . ASP A 1 737 ? 4.728 19.270 -6.348 1.00 74.00 737 ASP A N 1
ATOM 5797 C CA . ASP A 1 737 ? 4.783 18.799 -7.748 1.00 74.00 737 ASP A CA 1
ATOM 5798 C C . ASP A 1 737 ? 3.664 17.806 -8.122 1.00 74.00 737 ASP A C 1
ATOM 5800 O O . ASP A 1 737 ? 3.237 17.789 -9.275 1.00 74.00 737 ASP A O 1
ATOM 5804 N N . GLY A 1 738 ? 3.148 17.035 -7.157 1.00 78.75 738 GLY A N 1
ATOM 5805 C CA . GLY A 1 738 ? 2.097 16.035 -7.371 1.00 78.75 738 GLY A CA 1
ATOM 5806 C C . GLY A 1 738 ? 0.664 16.467 -7.034 1.00 78.75 738 GLY A C 1
ATOM 5807 O O . GLY A 1 738 ? -0.273 15.772 -7.423 1.00 78.75 738 GLY A O 1
ATOM 5808 N N . ASP A 1 739 ? 0.457 17.590 -6.340 1.00 90.12 739 ASP A N 1
ATOM 5809 C CA . ASP A 1 739 ? -0.853 17.933 -5.774 1.00 90.12 739 ASP A CA 1
ATOM 5810 C C . ASP A 1 739 ? -1.208 19.430 -5.806 1.00 90.12 739 ASP A C 1
ATOM 5812 O O . ASP A 1 739 ? -0.354 20.302 -5.965 1.00 90.12 739 ASP A O 1
ATOM 5816 N N . HIS A 1 740 ? -2.509 19.708 -5.711 1.00 93.81 740 HIS A N 1
ATOM 5817 C CA . HIS A 1 740 ? -3.101 21.022 -5.474 1.00 93.81 740 HIS A CA 1
ATOM 5818 C C . HIS A 1 740 ? -3.683 21.067 -4.067 1.00 93.81 740 HIS A C 1
ATOM 5820 O O . HIS A 1 740 ? -4.435 20.168 -3.684 1.00 93.81 740 HIS A O 1
ATOM 5826 N N . VAL A 1 741 ? -3.406 22.145 -3.339 1.00 98.00 741 VAL A N 1
ATOM 5827 C CA . VAL A 1 741 ? -3.949 22.388 -2.000 1.00 98.00 741 VAL A CA 1
ATOM 5828 C C . VAL A 1 741 ? -4.992 23.499 -2.037 1.00 98.00 741 VAL A C 1
ATOM 5830 O O . VAL A 1 741 ? -4.787 24.548 -2.646 1.00 98.00 741 VAL A O 1
ATOM 5833 N N . PHE A 1 742 ? -6.097 23.290 -1.327 1.00 98.50 742 PHE A N 1
ATOM 5834 C CA . PHE A 1 742 ? -7.184 24.246 -1.172 1.00 98.50 742 PHE A CA 1
ATOM 5835 C C . PHE A 1 742 ? -7.508 24.454 0.306 1.00 98.50 742 PHE A C 1
ATOM 5837 O O . PHE A 1 742 ? -7.556 23.506 1.090 1.00 98.50 742 PHE A O 1
ATOM 5844 N N . LEU A 1 743 ? -7.789 25.699 0.673 1.00 98.62 743 LEU A N 1
ATOM 5845 C CA . LEU A 1 743 ? -8.483 26.039 1.907 1.00 98.62 743 LEU A CA 1
ATOM 5846 C C . LEU A 1 743 ? -9.981 25.776 1.713 1.00 98.62 743 LEU A C 1
ATOM 5848 O O . LEU A 1 743 ? -10.584 26.317 0.783 1.00 98.62 743 LEU A O 1
ATOM 5852 N N . ILE A 1 744 ? -10.574 24.983 2.602 1.00 98.12 744 ILE A N 1
ATOM 5853 C CA . ILE A 1 744 ? -12.027 24.810 2.694 1.00 98.12 744 ILE A CA 1
ATOM 5854 C C . ILE A 1 744 ? -12.558 25.747 3.773 1.00 98.12 744 ILE A C 1
ATOM 5856 O O . ILE A 1 744 ? -11.974 25.825 4.854 1.00 98.12 744 ILE A O 1
ATOM 5860 N N . GLU A 1 745 ? -13.686 26.399 3.508 1.00 98.38 745 GLU A N 1
ATOM 5861 C CA . GLU A 1 745 ? -14.461 27.123 4.514 1.00 98.38 745 GLU A CA 1
ATOM 5862 C C . GLU A 1 745 ? -15.937 26.724 4.440 1.00 98.38 745 GLU A C 1
ATOM 5864 O O . GLU A 1 745 ? -16.496 26.569 3.351 1.00 98.38 745 GLU A O 1
ATOM 5869 N N . MET A 1 746 ? -16.566 26.566 5.603 1.00 98.25 746 MET A N 1
ATOM 5870 C CA . MET A 1 746 ? -17.972 26.186 5.730 1.00 98.25 746 MET A CA 1
ATOM 5871 C C . MET A 1 746 ? -18.596 26.801 6.985 1.00 98.25 746 MET A C 1
ATOM 5873 O O . MET A 1 746 ? -17.934 26.937 8.012 1.00 98.25 746 MET A O 1
ATOM 5877 N N . GLN A 1 747 ? -19.869 27.178 6.907 1.00 98.38 747 GLN A N 1
ATOM 5878 C CA . GLN A 1 747 ? -20.659 27.635 8.049 1.00 98.38 747 GLN A CA 1
ATOM 5879 C C . GLN A 1 747 ? -21.257 26.443 8.790 1.00 98.38 747 GLN A C 1
ATOM 5881 O O . GLN A 1 747 ? -21.810 25.526 8.180 1.00 98.38 747 GLN A O 1
ATOM 5886 N N . SER A 1 748 ? -21.161 26.474 10.114 1.00 98.06 748 SER A N 1
ATOM 5887 C CA . SER A 1 748 ? -21.667 25.433 11.009 1.00 98.06 748 SER A CA 1
ATOM 5888 C C . SER A 1 748 ? -22.584 26.026 12.088 1.00 98.06 748 SER A C 1
ATOM 5890 O O . SER A 1 748 ? -22.914 27.214 12.050 1.00 98.06 748 SER A O 1
ATOM 5892 N N . ILE A 1 749 ? -23.015 25.206 13.054 1.00 96.31 749 ILE A N 1
ATOM 5893 C CA . ILE A 1 749 ? -23.864 25.634 14.180 1.00 96.31 749 ILE A CA 1
ATOM 5894 C C . ILE A 1 749 ? -23.297 26.883 14.854 1.00 96.31 749 ILE A C 1
ATOM 5896 O O . ILE A 1 749 ? -22.103 26.934 15.172 1.00 96.31 749 ILE A O 1
ATOM 5900 N N . GLY A 1 750 ? -24.178 27.858 15.091 1.00 94.19 750 GLY A N 1
ATOM 5901 C CA . GLY A 1 750 ? -23.836 29.189 15.594 1.00 94.19 750 GLY A CA 1
ATOM 5902 C C . GLY A 1 750 ? -23.413 30.182 14.507 1.00 94.19 750 GLY A C 1
ATOM 5903 O O . GLY A 1 750 ? -22.895 31.239 14.847 1.00 94.19 750 GLY A O 1
ATOM 5904 N N . ASN A 1 751 ? -23.602 29.853 13.219 1.00 94.38 751 ASN A N 1
ATOM 5905 C CA . ASN A 1 751 ? -23.071 30.615 12.077 1.00 94.38 751 ASN A CA 1
ATOM 5906 C C . ASN A 1 751 ? -21.555 30.864 12.198 1.00 94.38 751 ASN A C 1
ATOM 5908 O O . ASN A 1 751 ? -21.046 31.919 11.814 1.00 94.38 751 ASN A O 1
ATOM 5912 N N . LEU A 1 752 ? -20.839 29.899 12.786 1.00 96.50 752 LEU A N 1
ATOM 5913 C CA . LEU A 1 752 ? -19.388 29.942 12.898 1.00 96.50 752 LEU A CA 1
ATOM 5914 C C . LEU A 1 752 ? -18.770 29.365 11.632 1.00 96.50 752 LEU A C 1
ATOM 5916 O O . LEU A 1 752 ? -19.123 28.268 11.192 1.00 96.50 752 LEU A O 1
ATOM 5920 N N . THR A 1 753 ? -17.806 30.096 11.081 1.00 98.12 753 THR A N 1
ATOM 5921 C CA . THR A 1 753 ? -16.983 29.599 9.981 1.00 98.12 753 THR A CA 1
ATOM 5922 C C . THR A 1 753 ? -15.941 28.638 10.528 1.00 98.12 753 THR A C 1
ATOM 5924 O O . THR A 1 753 ? -15.158 28.991 11.407 1.00 98.12 753 THR A O 1
ATOM 5927 N N . VAL A 1 754 ? -15.921 27.432 9.979 1.00 98.06 754 VAL A N 1
ATOM 5928 C CA . VAL A 1 754 ? -14.902 26.419 10.245 1.00 98.06 754 VAL A CA 1
ATOM 5929 C C . VAL A 1 754 ? -14.171 26.079 8.959 1.00 98.06 754 VAL A C 1
ATOM 5931 O O . VAL A 1 754 ? -14.695 26.251 7.853 1.00 98.06 754 VAL A O 1
ATOM 5934 N N . ARG A 1 755 ? -12.921 25.654 9.107 1.00 98.25 755 ARG A N 1
ATOM 5935 C CA . ARG A 1 755 ? -11.959 25.522 8.023 1.00 98.25 755 ARG A CA 1
ATOM 5936 C C . ARG A 1 755 ? -11.245 24.189 8.035 1.00 98.25 755 ARG A C 1
ATOM 5938 O O . ARG A 1 755 ? -11.130 23.495 9.042 1.00 98.25 755 ARG A O 1
ATOM 5945 N N . GLY A 1 756 ? -10.719 23.854 6.873 1.00 98.19 756 GLY A N 1
ATOM 5946 C CA . GLY A 1 756 ? -9.885 22.685 6.683 1.00 98.19 756 GLY A CA 1
ATOM 5947 C C . GLY A 1 756 ? -9.049 22.820 5.428 1.00 98.19 756 GLY A C 1
ATOM 5948 O O . GLY A 1 756 ? -9.010 23.876 4.795 1.00 98.19 756 GLY A O 1
ATOM 5949 N N . TRP A 1 757 ? -8.390 21.733 5.071 1.00 98.69 757 TRP A N 1
ATOM 5950 C CA . TRP A 1 757 ? -7.597 21.633 3.856 1.00 98.69 757 TRP A CA 1
ATOM 5951 C C . TRP A 1 757 ? -8.163 20.534 2.974 1.00 98.69 757 TRP A C 1
ATOM 5953 O O . TRP A 1 757 ? -8.577 19.501 3.493 1.00 98.69 757 TRP A O 1
ATOM 5963 N N . MET A 1 758 ? -8.155 20.751 1.663 1.00 98.25 758 MET A N 1
ATOM 5964 C CA . MET A 1 758 ? -8.358 19.711 0.657 1.00 98.25 758 MET A CA 1
ATOM 5965 C C . MET A 1 758 ? -7.097 19.613 -0.183 1.00 98.25 758 MET A C 1
ATOM 5967 O O . MET A 1 758 ? -6.646 20.626 -0.714 1.00 98.25 758 MET A O 1
ATOM 5971 N N . THR A 1 759 ? -6.565 18.413 -0.343 1.00 98.12 759 THR A N 1
ATOM 5972 C CA . THR A 1 759 ? -5.482 18.132 -1.280 1.00 98.12 759 THR A CA 1
ATOM 5973 C C . THR A 1 759 ? -6.004 17.224 -2.385 1.00 98.12 759 THR A C 1
ATOM 5975 O O . THR A 1 759 ? -6.680 16.231 -2.108 1.00 98.12 759 THR A O 1
ATOM 5978 N N . LEU A 1 760 ? -5.709 17.575 -3.639 1.00 95.62 760 LEU A N 1
ATOM 5979 C CA . LEU A 1 760 ? -6.103 16.809 -4.820 1.00 95.62 760 LEU A CA 1
ATOM 5980 C C . LEU A 1 760 ? -4.901 16.524 -5.733 1.00 95.62 760 LEU A C 1
ATOM 5982 O O . LEU A 1 760 ? -4.105 17.435 -5.960 1.00 95.62 760 LEU A O 1
ATOM 5986 N N . PRO A 1 761 ? -4.811 15.336 -6.354 1.00 90.81 761 PRO A N 1
ATOM 5987 C CA . PRO A 1 761 ? -3.786 15.027 -7.350 1.00 90.81 761 PRO A CA 1
ATOM 5988 C C . PRO A 1 761 ? -3.854 15.969 -8.562 1.00 90.81 761 PRO A C 1
ATOM 5990 O O . PRO A 1 761 ? -4.948 16.305 -9.048 1.00 90.81 761 PRO A O 1
ATOM 5993 N N . LYS A 1 762 ? -2.684 16.392 -9.061 1.00 86.31 762 LYS A N 1
ATOM 5994 C CA . LYS A 1 762 ? -2.543 17.267 -10.244 1.00 86.31 762 LYS A CA 1
ATOM 5995 C C . LYS A 1 762 ? -2.877 16.568 -11.557 1.00 86.31 762 LYS A C 1
ATOM 5997 O O . LYS A 1 762 ? -3.420 17.189 -12.465 1.00 86.31 762 LYS A O 1
ATOM 6002 N N . ASP A 1 763 ? -2.554 15.288 -11.660 1.00 78.88 763 ASP A N 1
ATOM 6003 C CA . ASP A 1 763 ? -2.678 14.463 -12.864 1.00 78.88 763 ASP A CA 1
ATOM 6004 C C . ASP A 1 763 ? -4.039 13.754 -12.992 1.00 78.88 763 ASP A C 1
ATOM 6006 O O . ASP A 1 763 ? -4.251 12.974 -13.926 1.00 78.88 763 ASP A O 1
ATOM 6010 N N . ARG A 1 764 ? -4.992 14.056 -12.097 1.00 83.00 764 ARG A N 1
ATOM 6011 C CA . ARG A 1 764 ? -6.347 13.492 -12.146 1.00 83.00 764 ARG A CA 1
ATOM 6012 C C . ARG A 1 764 ? -7.034 13.793 -13.480 1.00 83.00 764 ARG A C 1
ATOM 6014 O O . ARG A 1 764 ? -6.952 14.900 -14.022 1.00 83.00 764 ARG A O 1
ATOM 6021 N N . ARG A 1 765 ? -7.783 12.820 -14.003 1.00 79.00 765 ARG A N 1
ATOM 6022 C CA . ARG A 1 765 ? -8.539 13.007 -15.252 1.00 79.00 765 ARG A CA 1
ATOM 6023 C C . ARG A 1 765 ? -9.667 14.015 -15.039 1.00 79.00 765 ARG A C 1
ATOM 6025 O O . ARG A 1 765 ? -10.277 14.081 -13.972 1.00 79.00 765 ARG A O 1
ATOM 6032 N N . ARG A 1 766 ? -10.008 14.765 -16.091 1.00 72.88 766 ARG A N 1
ATOM 6033 C CA . ARG A 1 766 ? -11.182 15.651 -16.089 1.00 72.88 766 ARG A CA 1
ATOM 6034 C C . ARG A 1 766 ? -12.434 14.815 -15.772 1.00 72.88 766 ARG A C 1
ATOM 6036 O O . ARG A 1 766 ? -12.718 13.865 -16.494 1.00 72.88 766 ARG A O 1
ATOM 6043 N N . ASN A 1 767 ? -13.153 15.173 -14.704 1.00 80.31 767 ASN A N 1
ATOM 6044 C CA . ASN A 1 767 ? -14.327 14.474 -14.141 1.00 80.31 767 ASN A CA 1
ATOM 6045 C C . ASN A 1 767 ? -14.051 13.166 -13.369 1.00 80.31 767 ASN A C 1
ATOM 6047 O O . ASN A 1 767 ? -14.993 12.431 -13.073 1.00 80.31 767 ASN A O 1
ATOM 6051 N N . GLN A 1 768 ? -12.798 12.856 -13.029 1.00 87.06 768 GLN A N 1
ATOM 6052 C CA . GLN A 1 768 ? -12.504 11.745 -12.123 1.00 87.06 768 GLN A CA 1
ATOM 6053 C C . GLN A 1 768 ? -13.051 12.044 -10.721 1.00 87.06 768 GLN A C 1
ATOM 6055 O O . GLN A 1 768 ? -12.746 13.093 -10.152 1.00 87.06 768 GLN A O 1
ATOM 6060 N N . LYS A 1 769 ? -13.829 11.104 -10.176 1.00 93.50 769 LYS A N 1
ATOM 6061 C CA . LYS A 1 769 ? -14.207 11.083 -8.761 1.00 93.50 769 LYS A CA 1
ATOM 6062 C C . LYS A 1 769 ? -13.167 10.290 -7.985 1.00 93.50 769 LYS A C 1
ATOM 6064 O O . LYS A 1 769 ? -12.799 9.199 -8.414 1.00 93.50 769 LYS A O 1
ATOM 6069 N N . LEU A 1 770 ? -12.693 10.848 -6.884 1.00 94.94 770 LEU A N 1
ATOM 6070 C CA . LEU A 1 770 ? -11.684 10.238 -6.031 1.00 94.94 770 LEU A CA 1
ATOM 6071 C C . LEU A 1 770 ? -12.335 9.753 -4.736 1.00 94.94 770 LEU A C 1
ATOM 6073 O O . LEU A 1 770 ? -13.119 10.509 -4.150 1.00 94.94 770 LEU A O 1
ATOM 6077 N N . PRO A 1 771 ? -11.994 8.549 -4.250 1.00 97.19 771 PRO A N 1
ATOM 6078 C CA . PRO A 1 771 ? -12.265 8.171 -2.873 1.00 97.19 771 PRO A CA 1
ATOM 6079 C C . PRO A 1 771 ? -11.793 9.243 -1.896 1.00 97.19 771 PRO A C 1
ATOM 6081 O O . PRO A 1 771 ? -10.825 9.966 -2.136 1.00 97.19 771 PRO A O 1
ATOM 6084 N N . VAL A 1 772 ? -12.506 9.375 -0.790 1.00 98.38 772 VAL A N 1
ATOM 6085 C CA . VAL A 1 772 ? -12.352 10.493 0.132 1.00 98.38 772 VAL A CA 1
ATOM 6086 C C . VAL A 1 772 ? -11.653 10.010 1.391 1.00 98.38 772 VAL A C 1
ATOM 6088 O O . VAL A 1 772 ? -12.127 9.087 2.050 1.00 98.38 772 VAL A O 1
ATOM 6091 N N . TYR A 1 773 ? -10.545 10.654 1.739 1.00 98.38 773 TYR A N 1
ATOM 6092 C CA . TYR A 1 773 ? -9.874 10.486 3.025 1.00 98.38 773 TYR A CA 1
ATOM 6093 C C . TYR A 1 773 ? -10.176 11.706 3.895 1.00 98.38 773 TYR A C 1
ATOM 6095 O O . TYR A 1 773 ? -9.941 12.828 3.461 1.00 98.38 773 TYR A O 1
ATOM 6103 N N . ILE A 1 774 ? -10.668 11.514 5.118 1.00 98.62 774 ILE A N 1
ATOM 6104 C CA . ILE A 1 774 ? -10.954 12.598 6.066 1.00 98.62 774 ILE A CA 1
ATOM 6105 C C . ILE A 1 774 ? -10.138 12.377 7.340 1.00 98.62 774 ILE A C 1
ATOM 6107 O O . ILE A 1 774 ? -10.412 11.450 8.100 1.00 98.62 774 ILE A O 1
ATOM 6111 N N . ALA A 1 775 ? -9.165 13.253 7.601 1.00 98.56 775 ALA A N 1
ATOM 6112 C CA . ALA A 1 775 ? -8.485 13.345 8.889 1.00 98.56 775 ALA A CA 1
ATOM 6113 C C . ALA A 1 775 ? -9.245 14.261 9.850 1.00 98.56 775 ALA A C 1
ATOM 6115 O O . ALA A 1 775 ? -9.533 15.420 9.524 1.00 98.56 775 ALA A O 1
ATOM 6116 N N . LEU A 1 776 ? -9.487 13.753 11.058 1.00 98.62 776 LEU A N 1
ATOM 6117 C CA . LEU A 1 776 ? -10.075 14.500 12.165 1.00 98.62 776 LEU A CA 1
ATOM 6118 C C . LEU A 1 776 ? -9.028 14.791 13.257 1.00 98.62 776 LEU A C 1
ATOM 6120 O O . LEU A 1 776 ? -8.151 13.960 13.519 1.00 98.62 776 LEU A O 1
ATOM 6124 N N . PRO A 1 777 ? -9.074 15.981 13.884 1.00 97.75 777 PRO A N 1
ATOM 6125 C CA . PRO A 1 777 ? -7.982 16.483 14.707 1.00 97.75 777 PRO A CA 1
ATOM 6126 C C . PRO A 1 777 ? -7.966 15.828 16.089 1.00 97.75 777 PRO A C 1
ATOM 6128 O O . PRO A 1 777 ? -8.998 15.701 16.743 1.00 97.75 777 PRO A O 1
ATOM 6131 N N . GLY A 1 778 ? -6.771 15.484 16.571 1.00 95.62 778 GLY A N 1
ATOM 6132 C CA . GLY A 1 778 ? -6.545 15.198 17.988 1.00 95.62 778 GLY A CA 1
ATOM 6133 C C . GLY A 1 778 ? -6.688 16.451 18.861 1.00 95.62 778 GLY A C 1
ATOM 6134 O O . GLY A 1 778 ? -6.774 17.578 18.366 1.00 95.62 778 GLY A O 1
ATOM 6135 N N . TYR A 1 779 ? -6.685 16.267 20.182 1.00 94.12 779 TYR A N 1
ATOM 6136 C CA . TYR A 1 779 ? -6.864 17.368 21.128 1.00 94.12 779 TYR A CA 1
ATOM 6137 C C . TYR A 1 779 ? -5.743 18.414 21.007 1.00 94.12 779 TYR A C 1
ATOM 6139 O O . TYR A 1 779 ? -4.568 18.107 21.209 1.00 94.12 779 TYR A O 1
ATOM 6147 N N . GLY A 1 780 ? -6.101 19.662 20.687 1.00 90.94 780 GLY A N 1
ATOM 6148 C CA . GLY A 1 780 ? -5.137 20.750 20.478 1.00 90.94 780 GLY A CA 1
ATOM 6149 C C . GLY A 1 780 ? -4.377 20.694 19.145 1.00 90.94 780 GLY A C 1
ATOM 6150 O O . GLY A 1 780 ? -3.421 21.447 18.965 1.00 90.94 780 GLY A O 1
ATOM 6151 N N . ALA A 1 781 ? -4.760 19.813 18.215 1.00 92.19 781 ALA A N 1
ATOM 6152 C CA . ALA A 1 781 ? -4.072 19.670 16.938 1.00 92.19 781 ALA A CA 1
ATOM 6153 C C . ALA A 1 781 ? -4.328 20.855 15.985 1.00 92.19 781 ALA A C 1
ATOM 6155 O O . ALA A 1 781 ? -5.359 21.525 16.025 1.00 92.19 781 ALA A O 1
ATOM 6156 N N . ASN A 1 782 ? -3.376 21.075 15.077 1.00 95.06 782 ASN A N 1
ATOM 6157 C CA . ASN A 1 782 ? -3.505 21.971 13.931 1.00 95.06 782 ASN A CA 1
ATOM 6158 C C . ASN A 1 782 ? -3.183 21.168 12.674 1.00 95.06 782 ASN A C 1
ATOM 6160 O O . ASN A 1 782 ? -2.019 21.086 12.272 1.00 95.06 782 ASN A O 1
ATOM 6164 N N . LEU A 1 783 ? -4.201 20.536 12.089 1.00 96.44 783 LEU A N 1
ATOM 6165 C CA . LEU A 1 783 ? -4.005 19.740 10.889 1.00 96.44 783 LEU A CA 1
ATOM 6166 C C . LEU A 1 783 ? -3.577 20.636 9.723 1.00 96.44 783 LEU A C 1
ATOM 6168 O O . LEU A 1 783 ? -4.082 21.750 9.536 1.00 96.44 783 LEU A O 1
ATOM 6172 N N . LYS A 1 784 ? -2.626 20.122 8.948 1.00 97.69 784 LYS A N 1
ATOM 6173 C CA . LYS A 1 784 ? -2.059 20.733 7.743 1.00 97.69 784 LYS A CA 1
ATOM 6174 C C . LYS A 1 784 ? -2.551 19.987 6.496 1.00 97.69 784 LYS A C 1
ATOM 6176 O O . LYS A 1 784 ? -3.105 18.896 6.647 1.00 97.69 784 LYS A O 1
ATOM 6181 N N . PRO A 1 785 ? -2.366 20.550 5.287 1.00 97.50 785 PRO A N 1
ATOM 6182 C CA . PRO A 1 785 ? -2.610 19.817 4.051 1.00 97.50 785 PRO A CA 1
ATOM 6183 C C . PRO A 1 785 ? -1.888 18.467 4.052 1.00 97.50 785 PRO A C 1
ATOM 6185 O O . PRO A 1 785 ? -0.733 18.370 4.475 1.00 97.50 785 PRO A O 1
ATOM 6188 N N . ILE A 1 786 ? -2.584 17.427 3.601 1.00 94.94 786 ILE A N 1
ATOM 6189 C CA . ILE A 1 786 ? -2.045 16.068 3.521 1.00 94.94 786 ILE A CA 1
ATOM 6190 C C . ILE A 1 786 ? -1.562 15.859 2.093 1.00 94.94 786 ILE A C 1
ATOM 6192 O O . ILE A 1 786 ? -2.358 15.965 1.167 1.00 94.94 786 ILE A O 1
ATOM 6196 N N . HIS A 1 787 ? -0.270 15.607 1.919 1.00 91.31 787 HIS A N 1
ATOM 6197 C CA . HIS A 1 787 ? 0.360 15.439 0.610 1.00 91.31 787 HIS A CA 1
ATOM 6198 C C . HIS A 1 787 ? 0.501 13.965 0.232 1.00 91.31 787 HIS A C 1
ATOM 6200 O O . HIS A 1 787 ? 0.347 13.085 1.078 1.00 91.31 787 HIS A O 1
ATOM 6206 N N . ASP A 1 788 ? 0.829 13.718 -1.038 1.00 81.94 788 ASP A N 1
ATOM 6207 C CA . ASP A 1 788 ? 1.224 12.399 -1.552 1.00 81.94 788 ASP A CA 1
ATOM 6208 C C . ASP A 1 788 ? 0.123 11.312 -1.455 1.00 81.94 788 ASP A C 1
ATOM 6210 O O . ASP A 1 788 ? 0.400 10.115 -1.500 1.00 81.94 788 ASP A O 1
ATOM 6214 N N . MET A 1 789 ? -1.152 11.722 -1.377 1.00 84.31 789 MET A N 1
ATOM 6215 C CA . MET A 1 789 ? -2.329 10.841 -1.445 1.00 84.31 789 MET A CA 1
ATOM 6216 C C . MET A 1 789 ? -2.912 10.788 -2.867 1.00 84.31 789 MET A C 1
ATOM 6218 O O . MET A 1 789 ? -4.021 11.257 -3.114 1.00 84.31 789 MET A O 1
ATOM 6222 N N . PHE A 1 790 ? -2.151 10.230 -3.814 1.00 81.38 790 PHE A N 1
ATOM 6223 C CA . PHE A 1 790 ? -2.447 10.281 -5.259 1.00 81.38 790 PHE A CA 1
ATOM 6224 C C . PHE A 1 790 ? -3.791 9.662 -5.682 1.00 81.38 790 PHE A C 1
ATOM 6226 O O . PHE A 1 790 ? -4.321 10.017 -6.731 1.00 81.38 790 PHE A O 1
ATOM 6233 N N . ASP A 1 791 ? -4.359 8.780 -4.863 1.00 85.50 791 ASP A N 1
ATOM 6234 C CA . ASP A 1 791 ? -5.615 8.083 -5.159 1.00 85.50 791 ASP A CA 1
ATOM 6235 C C . ASP A 1 791 ? -6.832 8.674 -4.427 1.00 85.50 791 ASP A C 1
ATOM 6237 O O . ASP A 1 791 ? -7.944 8.169 -4.575 1.00 85.50 791 ASP A O 1
ATOM 6241 N N . PHE A 1 792 ? -6.650 9.748 -3.646 1.00 94.19 792 PHE A N 1
ATOM 6242 C CA . PHE A 1 792 ? -7.699 10.303 -2.790 1.00 94.19 792 PHE A CA 1
ATOM 6243 C C . PHE A 1 792 ? -7.949 11.794 -3.018 1.00 94.19 792 PHE A C 1
ATOM 6245 O O . PHE A 1 792 ? -7.051 12.573 -3.332 1.00 94.19 792 PHE A O 1
ATOM 6252 N N . ALA A 1 793 ? -9.182 12.211 -2.739 1.00 96.88 793 ALA A N 1
ATOM 6253 C CA . ALA A 1 793 ? -9.448 13.547 -2.239 1.00 96.88 793 ALA A CA 1
ATOM 6254 C C . ALA A 1 793 ? -9.150 13.544 -0.732 1.00 96.88 793 ALA A C 1
ATOM 6256 O O . ALA A 1 793 ? -9.905 12.961 0.049 1.00 96.88 793 ALA A O 1
ATOM 6257 N N . ALA A 1 794 ? -8.033 14.150 -0.324 1.00 97.81 794 ALA A N 1
ATOM 6258 C CA . ALA A 1 794 ? -7.592 14.144 1.068 1.00 97.81 794 ALA A CA 1
ATOM 6259 C C . ALA A 1 794 ? -8.038 15.420 1.788 1.00 97.81 794 ALA A C 1
ATOM 6261 O O . ALA A 1 794 ? -7.620 16.522 1.436 1.00 97.81 794 ALA A O 1
ATOM 6262 N N . LEU A 1 795 ? -8.884 15.274 2.805 1.00 98.56 795 LEU A N 1
ATOM 6263 C CA . LEU A 1 795 ? -9.408 16.357 3.622 1.00 98.56 795 LEU A CA 1
ATOM 6264 C C . LEU A 1 795 ? -8.828 16.301 5.031 1.00 98.56 795 LEU A C 1
ATOM 6266 O O . LEU A 1 795 ? -8.781 15.248 5.663 1.00 98.56 795 LEU A O 1
ATOM 6270 N N . ALA A 1 796 ? -8.435 17.458 5.547 1.00 98.56 796 ALA A N 1
ATOM 6271 C CA . ALA A 1 796 ? -7.997 17.635 6.923 1.00 98.56 796 ALA A CA 1
ATOM 6272 C C . ALA A 1 796 ? -8.849 18.720 7.585 1.00 98.56 796 ALA A C 1
ATOM 6274 O O . ALA A 1 796 ? -8.680 19.908 7.298 1.00 98.56 796 ALA A O 1
ATOM 6275 N N . LEU A 1 797 ? -9.786 18.317 8.444 1.00 98.62 797 LEU A N 1
ATOM 6276 C CA . LEU A 1 797 ? -10.691 19.242 9.124 1.00 98.62 797 LEU A CA 1
ATOM 6277 C C . LEU A 1 797 ? -10.040 19.792 10.393 1.00 98.62 797 LEU A C 1
ATOM 6279 O O . LEU A 1 797 ? -9.629 19.029 11.259 1.00 98.62 797 LEU A O 1
ATOM 6283 N N . ASN A 1 798 ? -10.036 21.110 10.568 1.00 97.94 798 ASN A N 1
ATOM 6284 C CA . ASN A 1 798 ? -9.842 21.702 11.884 1.00 97.94 798 ASN A CA 1
ATOM 6285 C C . ASN A 1 798 ? -11.211 22.148 12.406 1.00 97.94 798 ASN A C 1
ATOM 6287 O O . ASN A 1 798 ? -11.791 23.108 11.907 1.00 97.94 798 ASN A O 1
ATOM 6291 N N . VAL A 1 799 ? -11.756 21.443 13.395 1.00 98.00 799 VAL A N 1
ATOM 6292 C CA . VAL A 1 799 ? -13.027 21.831 14.037 1.00 98.00 799 VAL A CA 1
ATOM 6293 C C . VAL A 1 799 ? -12.898 23.200 14.719 1.00 98.00 799 VAL A C 1
ATOM 6295 O O . VAL A 1 799 ? -11.781 23.687 14.932 1.00 98.00 799 VAL A O 1
ATOM 6298 N N . ARG A 1 800 ? -14.025 23.840 15.058 1.00 97.62 800 ARG A N 1
ATOM 6299 C CA . ARG A 1 800 ? -14.039 25.133 15.768 1.00 97.62 800 ARG A CA 1
ATOM 6300 C C . ARG A 1 800 ? -13.055 25.145 16.940 1.00 97.62 800 ARG A C 1
ATOM 6302 O O . ARG A 1 800 ? -12.960 24.163 17.665 1.00 97.62 800 ARG A O 1
ATOM 6309 N N . GLY A 1 801 ? -12.326 26.243 17.130 1.00 95.12 801 GLY A N 1
ATOM 6310 C CA . GLY A 1 801 ? -11.353 26.361 18.222 1.00 95.12 801 GLY A CA 1
ATOM 6311 C C . GLY A 1 801 ? -9.990 25.711 17.985 1.00 95.12 801 GLY A C 1
ATOM 6312 O O . GLY A 1 801 ? -9.094 25.892 18.802 1.00 95.12 801 GLY A O 1
ATOM 6313 N N . LEU A 1 802 ? -9.794 24.987 16.878 1.00 95.81 802 LEU A N 1
ATOM 6314 C CA . LEU A 1 802 ? -8.530 24.322 16.556 1.00 95.81 802 LEU A CA 1
ATOM 6315 C C . LEU A 1 802 ? -7.978 24.753 15.197 1.00 95.81 802 LEU A C 1
ATOM 6317 O O . LEU A 1 802 ? -8.691 25.273 14.338 1.00 95.81 802 LEU A O 1
ATOM 6321 N N . GLY A 1 803 ? -6.675 24.540 15.009 1.00 94.81 803 GLY A N 1
ATOM 6322 C CA . GLY A 1 803 ? -5.955 24.828 13.769 1.00 94.81 803 GLY A CA 1
ATOM 6323 C C . GLY A 1 803 ? -6.306 26.167 13.112 1.00 94.81 803 GLY A C 1
ATOM 6324 O O . GLY A 1 803 ? -6.250 27.217 13.750 1.00 94.81 803 GLY A O 1
ATOM 6325 N N . ASN A 1 804 ? -6.650 26.131 11.824 1.00 95.19 804 ASN A N 1
ATOM 6326 C CA . ASN A 1 804 ? -7.055 27.310 11.049 1.00 95.19 804 ASN A CA 1
ATOM 6327 C C . ASN A 1 804 ? -8.529 27.727 11.240 1.00 95.19 804 ASN A C 1
ATOM 6329 O O . ASN A 1 804 ? -8.975 28.638 10.552 1.00 95.19 804 ASN A O 1
ATOM 6333 N N . SER A 1 805 ? -9.266 27.098 12.158 1.00 96.62 805 SER A N 1
ATOM 6334 C CA . SER A 1 805 ? -10.593 27.546 12.623 1.00 96.62 805 SER A CA 1
ATOM 6335 C C . SER A 1 805 ? -10.523 28.348 13.928 1.00 96.62 805 SER A C 1
ATOM 6337 O O . SER A 1 805 ? -11.528 28.882 14.397 1.00 96.62 805 SER A O 1
ATOM 6339 N N . ASN A 1 806 ? -9.337 28.429 14.537 1.00 92.88 806 ASN A N 1
ATOM 6340 C CA . ASN A 1 806 ? -9.083 29.163 15.779 1.00 92.88 806 ASN A CA 1
ATOM 6341 C C . ASN A 1 806 ? -9.059 30.697 15.590 1.00 92.88 806 ASN A C 1
ATOM 6343 O O . ASN A 1 806 ? -8.977 31.447 16.557 1.00 92.88 806 ASN A O 1
ATOM 6347 N N . ASP A 1 807 ? -9.099 31.181 14.348 1.00 91.62 807 ASP A N 1
ATOM 6348 C CA . ASP A 1 807 ? -9.217 32.603 14.002 1.00 91.62 807 ASP A CA 1
ATOM 6349 C C . ASP A 1 807 ? -10.632 33.158 14.250 1.00 91.62 807 ASP A C 1
ATOM 6351 O O . ASP A 1 807 ? -10.780 34.354 14.483 1.00 91.62 807 ASP A O 1
ATOM 6355 N N . VAL A 1 808 ? -11.656 32.297 14.217 1.00 93.06 808 VAL A N 1
ATOM 6356 C CA . VAL A 1 808 ? -13.061 32.665 14.459 1.00 93.06 808 VAL A CA 1
ATOM 6357 C C . VAL A 1 808 ? -13.431 32.486 15.929 1.00 93.06 808 VAL A C 1
ATOM 6359 O O . VAL A 1 808 ? -14.040 33.369 16.527 1.00 93.06 808 VAL A O 1
ATOM 6362 N N . LEU A 1 809 ? -13.055 31.353 16.524 1.00 92.38 809 LEU A N 1
ATOM 6363 C CA . LEU A 1 809 ? -13.263 31.068 17.942 1.00 92.38 809 LEU A CA 1
ATOM 6364 C C . LEU A 1 809 ? -11.909 30.778 18.576 1.00 92.38 809 LEU A C 1
ATOM 6366 O O . LEU A 1 809 ? -11.427 29.655 18.490 1.00 92.38 809 LEU A O 1
ATOM 6370 N N . LYS A 1 810 ? -11.298 31.788 19.199 1.00 92.31 810 LYS A N 1
ATOM 6371 C CA . LYS A 1 810 ? -9.993 31.634 19.841 1.00 92.31 810 LYS A CA 1
ATOM 6372 C C . LYS A 1 810 ? -10.149 31.074 21.251 1.00 92.31 810 LYS A C 1
ATOM 6374 O O . LYS A 1 810 ? -10.597 31.798 22.134 1.00 92.31 810 LYS A O 1
ATOM 6379 N N . VAL A 1 811 ? -9.760 29.819 21.460 1.00 90.31 811 VAL A N 1
ATOM 6380 C CA . VAL A 1 811 ? -9.817 29.152 22.775 1.00 90.31 811 VAL A CA 1
ATOM 6381 C C . VAL A 1 811 ? -8.463 28.561 23.154 1.00 90.31 811 VAL A C 1
ATOM 6383 O O . VAL A 1 811 ? -7.723 28.049 22.309 1.00 90.31 811 VAL A O 1
ATOM 6386 N N . GLY A 1 812 ? -8.104 28.668 24.434 1.00 88.94 812 GLY A N 1
ATOM 6387 C CA . GLY A 1 812 ? -6.888 28.046 24.962 1.00 88.94 812 GLY A CA 1
ATOM 6388 C C . GLY A 1 812 ? -6.982 26.517 24.978 1.00 88.94 812 GLY A C 1
ATOM 6389 O O . GLY A 1 812 ? -8.074 25.958 25.013 1.00 88.94 812 GLY A O 1
ATOM 6390 N N . ARG A 1 813 ? -5.836 25.819 25.012 1.00 86.38 813 ARG A N 1
ATOM 6391 C CA . ARG A 1 813 ? -5.813 24.344 25.044 1.00 86.38 813 ARG A CA 1
ATOM 6392 C C . ARG A 1 813 ? -6.586 23.771 26.231 1.00 86.38 813 ARG A C 1
ATOM 6394 O O . ARG A 1 813 ? -7.315 22.820 26.025 1.00 86.38 813 ARG A O 1
ATOM 6401 N N . GLU A 1 814 ? -6.447 24.309 27.441 1.00 85.75 814 GLU A N 1
ATOM 6402 C CA . GLU A 1 814 ? -7.218 23.827 28.605 1.00 85.75 814 GLU A CA 1
ATOM 6403 C C . GLU A 1 814 ? -8.672 24.328 28.580 1.00 85.75 814 GLU A C 1
ATOM 6405 O O . GLU A 1 814 ? -9.584 23.572 28.894 1.00 85.75 814 GLU A O 1
ATOM 6410 N N . GLU A 1 815 ? -8.902 25.571 28.130 1.00 92.38 815 GLU A N 1
ATOM 6411 C CA . GLU A 1 815 ? -10.249 26.151 27.995 1.00 92.38 815 GLU A CA 1
ATOM 6412 C C . GLU A 1 815 ? -11.115 25.357 27.011 1.00 92.38 815 GLU A C 1
ATOM 6414 O O . GLU A 1 815 ? -12.310 25.213 27.232 1.00 92.38 815 GLU A O 1
ATOM 6419 N N . PHE A 1 816 ? -10.530 24.801 25.945 1.00 95.69 816 PHE A N 1
ATOM 6420 C CA . PHE A 1 816 ? -11.267 24.002 24.969 1.00 95.69 816 PHE A CA 1
ATOM 6421 C C . PHE A 1 816 ? -12.049 22.854 25.627 1.00 95.69 816 PHE A C 1
ATOM 6423 O O . PHE A 1 816 ? -13.167 22.579 25.221 1.00 95.69 816 PHE A O 1
ATOM 6430 N N . LEU A 1 817 ? -11.521 22.195 26.663 1.00 95.38 817 LEU A N 1
ATOM 6431 C CA . LEU A 1 817 ? -12.238 21.096 27.319 1.00 95.38 817 LEU A CA 1
ATOM 6432 C C . LEU A 1 817 ? -13.457 21.583 28.111 1.00 95.38 817 LEU A C 1
ATOM 6434 O O . LEU A 1 817 ? -14.435 20.848 28.238 1.00 95.38 817 LEU A O 1
ATOM 6438 N N . THR A 1 818 ? -13.399 22.801 28.650 1.00 96.25 818 THR A N 1
ATOM 6439 C CA . THR A 1 818 ? -14.363 23.331 29.626 1.00 96.25 818 THR A CA 1
ATOM 6440 C C . THR A 1 818 ? -15.249 24.445 29.070 1.00 96.25 818 THR A C 1
ATOM 6442 O O . THR A 1 818 ? -16.169 24.898 29.751 1.00 96.25 818 THR A O 1
ATOM 6445 N N . LYS A 1 819 ? -15.025 24.867 27.820 1.00 96.69 819 LYS A N 1
ATOM 6446 C CA . LYS A 1 819 ? -15.783 25.929 27.158 1.00 96.69 819 LYS A CA 1
ATOM 6447 C C . LYS A 1 819 ? -17.269 25.585 27.089 1.00 96.69 819 LYS A C 1
ATOM 6449 O O . LYS A 1 819 ? -17.671 24.708 26.327 1.00 96.69 819 LYS A O 1
ATOM 6454 N N . ASP A 1 820 ? -18.063 26.303 27.882 1.00 96.69 820 ASP A N 1
ATOM 6455 C CA . ASP A 1 820 ? -19.516 26.141 28.022 1.00 96.69 820 ASP A CA 1
ATOM 6456 C C . ASP A 1 820 ? -19.957 24.753 28.544 1.00 96.69 820 ASP A C 1
ATOM 6458 O O . ASP A 1 820 ? -21.078 24.311 28.299 1.00 96.69 820 ASP A O 1
ATOM 6462 N N . ILE A 1 821 ? -19.098 24.056 29.302 1.00 97.31 821 ILE A N 1
ATOM 6463 C CA . ILE A 1 821 ? -19.329 22.677 29.790 1.00 97.31 821 ILE A CA 1
ATOM 6464 C C . ILE A 1 821 ? -20.551 22.522 30.715 1.00 97.31 821 ILE A C 1
ATOM 6466 O O . ILE A 1 821 ? -21.115 21.436 30.857 1.00 97.31 821 ILE A O 1
ATOM 6470 N N . THR A 1 822 ? -21.023 23.612 31.320 1.00 97.25 822 THR A N 1
ATOM 6471 C CA . THR A 1 822 ? -22.192 23.621 32.214 1.00 97.25 822 THR A CA 1
ATOM 6472 C C . THR A 1 822 ? -23.524 23.745 31.465 1.00 97.25 822 THR A C 1
ATOM 6474 O O . THR A 1 822 ? -24.585 23.639 32.089 1.00 97.25 822 THR A O 1
ATOM 6477 N N . ASN A 1 823 ? -23.494 23.876 30.132 1.00 97.44 823 ASN A N 1
ATOM 6478 C CA . ASN A 1 823 ? -24.670 23.900 29.266 1.00 97.44 823 ASN A CA 1
ATOM 6479 C C . ASN A 1 823 ? -24.484 22.971 28.049 1.00 97.44 823 ASN A C 1
ATOM 6481 O O . ASN A 1 823 ? -23.783 23.320 27.100 1.00 97.44 823 ASN A O 1
ATOM 6485 N N . ARG A 1 824 ? -25.172 21.819 28.034 1.00 96.81 824 ARG A N 1
ATOM 6486 C CA . ARG A 1 824 ? -25.086 20.827 26.942 1.00 96.81 824 ARG A CA 1
ATOM 6487 C C . ARG A 1 824 ? -25.385 21.395 25.545 1.00 96.81 824 ARG A C 1
ATOM 6489 O O . ARG A 1 824 ? -24.785 20.949 24.575 1.00 96.81 824 ARG A O 1
ATOM 6496 N N . ASP A 1 825 ? -26.261 22.395 25.428 1.00 96.81 825 ASP A N 1
ATOM 6497 C CA . ASP A 1 825 ? -26.656 22.983 24.139 1.00 96.81 825 ASP A CA 1
ATOM 6498 C C . ASP A 1 825 ? -25.616 23.972 23.591 1.00 96.81 825 ASP A C 1
ATOM 6500 O O . ASP A 1 825 ? -25.580 24.238 22.387 1.00 96.81 825 ASP A O 1
ATOM 6504 N N . LYS A 1 826 ? -24.749 24.499 24.466 1.00 96.50 826 LYS A N 1
ATOM 6505 C CA . LYS A 1 826 ? -23.679 25.447 24.118 1.00 96.50 826 LYS A CA 1
ATOM 6506 C C . LYS A 1 826 ? -22.279 24.843 24.177 1.00 96.50 826 LYS A C 1
ATOM 6508 O O . LYS A 1 826 ? -21.360 25.442 23.626 1.00 96.50 826 LYS A O 1
ATOM 6513 N N . TYR A 1 827 ? -22.121 23.675 24.799 1.00 98.12 827 TYR A N 1
ATOM 6514 C CA . TYR A 1 827 ? -20.827 23.031 24.970 1.00 98.12 827 TYR A CA 1
ATOM 6515 C C . TYR A 1 827 ? -20.083 22.877 23.641 1.00 98.12 827 TYR A C 1
ATOM 6517 O O . TYR A 1 827 ? -20.644 22.433 22.633 1.00 98.12 827 TYR A O 1
ATOM 6525 N N . ILE A 1 828 ? -18.795 23.221 23.637 1.00 97.56 828 ILE A N 1
ATOM 6526 C CA . ILE A 1 828 ? -17.999 23.315 22.410 1.00 97.56 828 ILE A CA 1
ATOM 6527 C C . ILE A 1 828 ? -17.949 22.009 21.603 1.00 97.56 828 ILE A C 1
ATOM 6529 O O . ILE A 1 828 ? -17.948 22.072 20.370 1.00 97.56 828 ILE A O 1
ATOM 6533 N N . LEU A 1 829 ? -17.987 20.833 22.251 1.00 98.19 829 LEU A N 1
ATOM 6534 C CA . LEU A 1 829 ? -17.997 19.552 21.535 1.00 98.19 829 LEU A CA 1
ATOM 6535 C C . LEU A 1 829 ? -19.284 19.327 20.730 1.00 98.19 829 LEU A C 1
ATOM 6537 O O . LEU A 1 829 ? -19.209 18.696 19.678 1.00 98.19 829 LEU A O 1
ATOM 6541 N N . ARG A 1 830 ? -20.432 19.905 21.123 1.00 98.56 830 ARG A N 1
ATOM 6542 C CA . ARG A 1 830 ? -21.668 19.866 20.309 1.00 98.56 830 ARG A CA 1
ATOM 6543 C C . ARG A 1 830 ? -21.423 20.488 18.949 1.00 98.56 830 ARG A C 1
ATOM 6545 O O . ARG A 1 830 ? -21.742 19.915 17.910 1.00 98.56 830 ARG A O 1
ATOM 6552 N N . GLY A 1 831 ? -20.790 21.652 18.980 1.00 98.25 831 GLY A N 1
ATOM 6553 C CA . GLY A 1 831 ? -20.369 22.363 17.797 1.00 98.25 831 GLY A CA 1
ATOM 6554 C C . GLY A 1 831 ? -19.314 21.608 16.987 1.00 98.25 831 GLY A C 1
ATOM 6555 O O . GLY A 1 831 ? -19.493 21.431 15.787 1.00 98.25 831 GLY A O 1
ATOM 6556 N N . ALA A 1 832 ? -18.241 21.144 17.632 1.00 98.44 832 ALA A N 1
ATOM 6557 C CA . ALA A 1 832 ? -17.146 20.439 16.964 1.00 98.44 832 ALA A CA 1
ATOM 6558 C C . ALA A 1 832 ? -17.613 19.154 16.256 1.00 98.44 832 ALA A C 1
ATOM 6560 O O . ALA A 1 832 ? -17.193 18.874 15.137 1.00 98.44 832 ALA A O 1
ATOM 6561 N N . ILE A 1 833 ? -18.535 18.402 16.865 1.00 98.81 833 ILE A N 1
ATOM 6562 C CA . ILE A 1 833 ? -19.152 17.220 16.248 1.00 98.81 833 ILE A CA 1
ATOM 6563 C C . ILE A 1 833 ? -19.991 17.611 15.025 1.00 98.81 833 ILE A C 1
ATOM 6565 O O . ILE A 1 833 ? -19.938 16.947 13.989 1.00 98.81 833 ILE A O 1
ATOM 6569 N N . MET A 1 834 ? -20.736 18.714 15.100 1.00 98.81 834 MET A N 1
ATOM 6570 C CA . MET A 1 834 ? -21.523 19.211 13.968 1.00 98.81 834 MET A CA 1
ATOM 6571 C C . MET A 1 834 ? -20.651 19.798 12.850 1.00 98.81 834 MET A C 1
ATOM 6573 O O . MET A 1 834 ? -21.038 19.729 11.686 1.00 98.81 834 MET A O 1
ATOM 6577 N N . ASP A 1 835 ? -19.438 20.267 13.156 1.00 98.81 835 ASP A N 1
ATOM 6578 C CA . ASP A 1 835 ? -18.436 20.624 12.143 1.00 98.81 835 ASP A CA 1
ATOM 6579 C C . ASP A 1 835 ? -18.003 19.390 11.330 1.00 98.81 835 ASP A C 1
ATOM 6581 O O . ASP A 1 835 ? -17.851 19.475 10.110 1.00 98.81 835 ASP A O 1
ATOM 6585 N N . CYS A 1 836 ? -17.871 18.224 11.976 1.00 98.81 836 CYS A N 1
ATOM 6586 C CA . CYS A 1 836 ? -17.597 16.954 11.295 1.00 98.81 836 CYS A CA 1
ATOM 6587 C C . CYS A 1 836 ? -18.762 16.525 10.388 1.00 98.81 836 CYS A C 1
ATOM 6589 O O . CYS A 1 836 ? -18.534 16.110 9.254 1.00 98.81 836 CYS A O 1
ATOM 6591 N N . VAL A 1 837 ? -20.014 16.668 10.843 1.00 98.75 837 VAL A N 1
ATOM 6592 C CA . VAL A 1 837 ? -21.195 16.390 10.000 1.00 98.75 837 VAL A CA 1
ATOM 6593 C C . VAL A 1 837 ? -21.258 17.362 8.814 1.00 98.75 837 VAL A C 1
ATOM 6595 O O . VAL A 1 837 ? -21.484 16.938 7.683 1.00 98.75 837 VAL A O 1
ATOM 6598 N N . ARG A 1 838 ? -20.950 18.649 9.026 1.00 98.69 838 ARG A N 1
ATOM 6599 C CA . ARG A 1 838 ? -20.872 19.644 7.944 1.00 98.69 838 ARG A CA 1
ATOM 6600 C C . ARG A 1 838 ? -19.802 19.299 6.904 1.00 98.69 838 ARG A C 1
ATOM 6602 O O . ARG A 1 838 ? -20.012 19.552 5.719 1.00 98.69 838 ARG A O 1
ATOM 6609 N N . MET A 1 839 ? -18.681 18.701 7.314 1.00 98.25 839 MET A N 1
ATOM 6610 C CA . MET A 1 839 ? -17.658 18.219 6.378 1.00 98.25 839 MET A CA 1
ATOM 6611 C C . MET A 1 839 ? -18.211 17.138 5.437 1.00 98.25 839 MET A C 1
ATOM 6613 O O . MET A 1 839 ? -17.875 17.127 4.255 1.00 98.25 839 MET A O 1
ATOM 6617 N N . MET A 1 840 ? -19.111 16.274 5.911 1.00 98.19 840 MET A N 1
ATOM 6618 C CA . MET A 1 840 ? -19.770 15.289 5.046 1.00 98.19 840 MET A CA 1
ATOM 6619 C C . MET A 1 840 ? -20.685 15.951 4.010 1.00 98.19 840 MET A C 1
ATOM 6621 O O . MET A 1 840 ? -20.725 15.516 2.858 1.00 98.19 840 MET A O 1
ATOM 6625 N N . ASP A 1 841 ? -21.363 17.041 4.373 1.00 98.25 841 ASP A N 1
ATOM 6626 C CA . ASP A 1 841 ? -22.151 17.838 3.425 1.00 98.25 841 ASP A CA 1
ATOM 6627 C C . ASP A 1 841 ? -21.262 18.522 2.383 1.00 98.25 841 ASP A C 1
ATOM 6629 O O . ASP A 1 841 ? -21.608 18.543 1.199 1.00 98.25 841 ASP A O 1
ATOM 6633 N N . PHE A 1 842 ? -20.090 19.022 2.797 1.00 98.25 842 PHE A N 1
ATOM 6634 C CA . PHE A 1 842 ? -19.091 19.545 1.868 1.00 98.25 842 PHE A CA 1
ATOM 6635 C C . PHE A 1 842 ? -18.690 18.458 0.871 1.00 98.25 842 PHE A C 1
ATOM 6637 O O . PHE A 1 842 ? -18.860 18.667 -0.327 1.00 98.25 842 PHE A O 1
ATOM 6644 N N . VAL A 1 843 ? -18.258 17.284 1.347 1.00 97.88 843 VAL A N 1
ATOM 6645 C CA . VAL A 1 843 ? -17.854 16.146 0.503 1.00 97.88 843 VAL A CA 1
ATOM 6646 C C . VAL A 1 843 ? -18.938 15.776 -0.514 1.00 97.88 843 VAL A C 1
ATOM 6648 O O . VAL A 1 843 ? -18.632 15.625 -1.694 1.00 97.88 843 VAL A O 1
ATOM 6651 N N . TYR A 1 844 ? -20.205 15.699 -0.097 1.00 96.38 844 TYR A N 1
ATOM 6652 C CA . TYR A 1 844 ? -21.325 15.355 -0.985 1.00 96.38 844 TYR A CA 1
ATOM 6653 C C . TYR A 1 844 ? -21.665 16.446 -2.009 1.00 96.38 844 TYR A C 1
ATOM 6655 O O . TYR A 1 844 ? -22.239 16.148 -3.055 1.00 96.38 844 TYR A O 1
ATOM 6663 N N . SER A 1 845 ? -21.292 17.699 -1.743 1.00 96.00 845 SER A N 1
ATOM 6664 C CA . SER A 1 845 ? -21.447 18.802 -2.698 1.00 96.00 845 SER A CA 1
ATOM 6665 C C . SER A 1 845 ? -20.358 18.833 -3.781 1.00 96.00 845 SER A C 1
ATOM 6667 O O . SER A 1 845 ? -20.486 19.582 -4.753 1.00 96.00 845 SER A O 1
ATOM 6669 N N . ARG A 1 846 ? -19.272 18.056 -3.630 1.00 94.88 846 ARG A N 1
ATOM 6670 C CA . ARG A 1 846 ? -18.097 18.132 -4.509 1.00 94.88 846 ARG A CA 1
ATOM 6671 C C . ARG A 1 846 ? -18.167 17.137 -5.671 1.00 94.88 846 ARG A C 1
ATOM 6673 O O . ARG A 1 846 ? -18.255 15.933 -5.434 1.00 94.88 846 ARG A O 1
ATOM 6680 N N . PRO A 1 847 ? -18.044 17.591 -6.934 1.00 93.31 847 PRO A N 1
ATOM 6681 C CA . PRO A 1 847 ? -18.048 16.691 -8.085 1.00 93.31 847 PRO A CA 1
ATOM 6682 C C . PRO A 1 847 ? -16.794 15.812 -8.170 1.00 93.31 847 PRO A C 1
ATOM 6684 O O . PRO A 1 847 ? -16.862 14.744 -8.772 1.00 93.31 847 PRO A O 1
ATOM 6687 N N . GLU A 1 848 ? -15.671 16.235 -7.582 1.00 93.50 848 GLU A N 1
ATOM 6688 C CA . GLU A 1 848 ? -14.425 15.461 -7.512 1.00 93.50 848 GLU A CA 1
ATOM 6689 C C . GLU A 1 848 ? -14.410 14.360 -6.437 1.00 93.50 848 GLU A C 1
ATOM 6691 O O . GLU A 1 848 ? -13.511 13.523 -6.455 1.00 93.50 848 GLU A O 1
ATOM 6696 N N . CYS A 1 849 ? -15.382 14.327 -5.522 1.00 96.50 849 CYS A N 1
ATOM 6697 C CA . CYS A 1 849 ? -15.447 13.326 -4.458 1.00 96.50 849 CYS A CA 1
ATOM 6698 C C . CYS A 1 849 ? -16.328 12.135 -4.864 1.00 96.50 849 CYS A C 1
ATOM 6700 O O . CYS A 1 849 ? -17.451 12.297 -5.352 1.00 96.50 849 CYS A O 1
ATOM 6702 N N . ASP A 1 850 ? -15.846 10.917 -4.623 1.00 95.25 850 ASP A N 1
ATOM 6703 C CA . ASP A 1 850 ? -16.664 9.708 -4.669 1.00 95.25 850 ASP A CA 1
ATOM 6704 C C . ASP A 1 850 ? -17.415 9.532 -3.344 1.00 95.25 850 ASP A C 1
ATOM 6706 O O . ASP A 1 850 ? -16.872 9.085 -2.334 1.00 95.25 850 ASP A O 1
ATOM 6710 N N . ALA A 1 851 ? -18.704 9.859 -3.376 1.00 87.44 851 ALA A N 1
ATOM 6711 C CA . ALA A 1 851 ? -19.607 9.763 -2.237 1.00 87.44 851 ALA A CA 1
ATOM 6712 C C . ALA A 1 851 ? -19.834 8.324 -1.724 1.00 87.44 851 ALA A C 1
ATOM 6714 O O . ALA A 1 851 ? -20.403 8.157 -0.646 1.00 87.44 851 ALA A O 1
ATOM 6715 N N . THR A 1 852 ? -19.416 7.295 -2.473 1.00 91.75 852 THR A N 1
ATOM 6716 C CA . THR A 1 852 ? -19.548 5.882 -2.073 1.00 91.75 852 THR A CA 1
ATOM 6717 C C . THR A 1 852 ? -18.311 5.328 -1.355 1.00 91.75 852 THR A C 1
ATOM 6719 O O . THR A 1 852 ? -18.394 4.290 -0.690 1.00 91.75 852 THR A O 1
ATOM 6722 N N . SER A 1 853 ? -17.188 6.049 -1.417 1.00 96.00 853 SER A N 1
ATOM 6723 C CA . SER A 1 853 ? -15.878 5.591 -0.946 1.00 96.00 853 SER A CA 1
ATOM 6724 C C . SER A 1 853 ? -15.286 6.595 0.042 1.00 96.00 853 SER A C 1
ATOM 6726 O O . SER A 1 853 ? -14.371 7.341 -0.298 1.00 96.00 853 SER A O 1
ATOM 6728 N N . ILE A 1 854 ? -15.830 6.646 1.265 1.00 98.31 854 ILE A N 1
ATOM 6729 C CA . ILE A 1 854 ? -15.417 7.620 2.290 1.00 98.31 854 ILE A CA 1
ATOM 6730 C C . ILE A 1 854 ? -14.754 6.920 3.474 1.00 98.31 854 ILE A C 1
ATOM 6732 O O . ILE A 1 854 ? -15.369 6.096 4.158 1.00 98.31 854 ILE A O 1
ATOM 6736 N N . PHE A 1 855 ? -13.497 7.280 3.725 1.00 98.31 855 PHE A N 1
ATOM 6737 C CA . PHE A 1 855 ? -12.693 6.826 4.849 1.00 98.31 855 PHE A CA 1
ATOM 6738 C C . PHE A 1 855 ? -12.452 7.971 5.835 1.00 98.31 855 PHE A C 1
ATOM 6740 O O . PHE A 1 855 ? -11.876 8.997 5.480 1.00 98.31 855 PHE A O 1
ATOM 6747 N N . VAL A 1 856 ? -12.874 7.778 7.084 1.00 98.56 856 VAL A N 1
ATOM 6748 C CA . VAL A 1 856 ? -12.661 8.723 8.186 1.00 98.56 856 VAL A CA 1
ATOM 6749 C C . VAL A 1 856 ? -11.624 8.156 9.152 1.00 98.56 856 VAL A C 1
ATOM 6751 O O . VAL A 1 856 ? -11.716 6.994 9.553 1.00 98.56 856 VAL A O 1
ATOM 6754 N N . ASN A 1 857 ? -10.640 8.974 9.528 1.00 97.94 857 ASN A N 1
ATOM 6755 C CA . ASN A 1 857 ? -9.526 8.570 10.376 1.00 97.94 857 ASN A CA 1
ATOM 6756 C C . ASN A 1 857 ? -9.142 9.645 11.404 1.00 97.94 857 ASN A C 1
ATOM 6758 O O . ASN A 1 857 ? -9.064 10.835 11.089 1.00 97.94 857 ASN A O 1
ATOM 6762 N N . GLY A 1 858 ? -8.788 9.213 12.613 1.00 97.25 858 GLY A N 1
ATOM 6763 C CA . GLY A 1 858 ? -8.215 10.090 13.627 1.00 97.25 858 GLY A CA 1
ATOM 6764 C C . GLY A 1 858 ? -7.672 9.343 14.842 1.00 97.25 858 GLY A C 1
ATOM 6765 O O . GLY A 1 858 ? -8.005 8.185 15.090 1.00 97.25 858 GLY A O 1
ATOM 6766 N N . GLY A 1 859 ? -6.824 10.030 15.610 1.00 96.31 859 GLY A N 1
ATOM 6767 C CA . GLY A 1 859 ? -6.279 9.544 16.880 1.00 96.31 859 GLY A CA 1
ATOM 6768 C C . GLY A 1 859 ? -6.701 10.424 18.059 1.00 96.31 859 GLY A C 1
ATOM 6769 O O . GLY A 1 859 ? -6.925 11.623 17.866 1.00 96.31 859 GLY A O 1
ATOM 6770 N N . SER A 1 860 ? -6.789 9.879 19.275 1.00 96.12 860 SER A N 1
ATOM 6771 C CA . SER A 1 860 ? -7.200 10.623 20.475 1.00 96.12 860 SER A CA 1
ATOM 6772 C C . SER A 1 860 ? -8.622 11.190 20.322 1.00 96.12 860 SER A C 1
ATOM 6774 O O . SER A 1 860 ? -9.541 10.480 19.908 1.00 96.12 860 SER A O 1
ATOM 6776 N N . MET A 1 861 ? -8.817 12.492 20.558 1.00 97.75 861 MET A N 1
ATOM 6777 C CA . MET A 1 861 ? -10.053 13.208 20.208 1.00 97.75 861 MET A CA 1
ATOM 6778 C C . MET A 1 861 ? -10.432 13.060 18.720 1.00 97.75 861 MET A C 1
ATOM 6780 O O . MET A 1 861 ? -11.609 13.050 18.384 1.00 97.75 861 MET A O 1
ATOM 6784 N N . GLY A 1 862 ? -9.471 12.883 17.812 1.00 98.25 862 GLY A N 1
ATOM 6785 C CA . GLY A 1 862 ? -9.765 12.605 16.405 1.00 98.25 862 GLY A CA 1
ATOM 6786 C C . GLY A 1 862 ? -10.389 11.221 16.211 1.00 98.25 862 GLY A C 1
ATOM 6787 O O . GLY A 1 862 ? -11.264 11.059 15.364 1.00 98.25 862 GLY A O 1
ATOM 6788 N N . GLY A 1 863 ? -9.985 10.232 17.016 1.00 98.38 863 GLY A N 1
ATOM 6789 C CA . GLY A 1 863 ? -10.587 8.895 17.035 1.00 98.38 863 GLY A CA 1
ATOM 6790 C C . GLY A 1 863 ? -12.012 8.927 17.589 1.00 98.38 863 GLY A C 1
ATOM 6791 O O . GLY A 1 863 ? -12.917 8.343 16.994 1.00 98.38 863 GLY A O 1
ATOM 6792 N N . TYR A 1 864 ? -12.224 9.709 18.652 1.00 98.75 864 TYR A N 1
ATOM 6793 C CA . TYR A 1 864 ? -13.552 10.064 19.162 1.00 98.75 864 TYR A CA 1
ATOM 6794 C C . TYR A 1 864 ? -14.439 10.672 18.068 1.00 98.75 864 TYR A C 1
ATOM 6796 O O . TYR A 1 864 ? -15.498 10.130 17.757 1.00 98.75 864 TYR A O 1
ATOM 6804 N N . LEU A 1 865 ? -13.982 11.751 17.421 1.00 98.88 865 LEU A N 1
ATOM 6805 C CA . LEU A 1 865 ? -14.739 12.432 16.368 1.00 98.88 865 LEU A CA 1
ATOM 6806 C C . LEU A 1 865 ? -15.020 11.508 15.174 1.00 98.88 865 LEU A C 1
ATOM 6808 O O . LEU A 1 865 ? -16.082 11.617 14.568 1.00 98.88 865 LEU A O 1
ATOM 6812 N N . SER A 1 866 ? -14.105 10.586 14.854 1.00 98.75 866 SER A N 1
ATOM 6813 C CA . SER A 1 866 ? -14.271 9.625 13.753 1.00 98.75 866 SER A CA 1
ATOM 6814 C C . SER A 1 866 ? -15.411 8.648 14.026 1.00 98.75 866 SER A C 1
ATOM 6816 O O . SER A 1 866 ? -16.297 8.481 13.188 1.00 98.75 866 SER A O 1
ATOM 6818 N N . LEU A 1 867 ? -15.431 8.050 15.219 1.00 98.81 867 LEU A N 1
ATOM 6819 C CA . LEU A 1 867 ? -16.483 7.118 15.623 1.00 98.81 867 LEU A CA 1
ATOM 6820 C C . LEU A 1 867 ? -17.829 7.828 15.819 1.00 98.81 867 LEU A C 1
ATOM 6822 O O . LEU A 1 867 ? -18.857 7.312 15.380 1.00 98.81 867 LEU A O 1
ATOM 6826 N N . VAL A 1 868 ? -17.841 9.030 16.405 1.00 98.88 868 VAL A N 1
ATOM 6827 C CA . VAL A 1 868 ? -19.063 9.842 16.526 1.00 98.88 868 VAL A CA 1
ATOM 6828 C C . VAL A 1 868 ? -19.616 10.204 15.146 1.00 98.88 868 VAL A C 1
ATOM 6830 O O . VAL A 1 868 ? -20.809 10.027 14.905 1.00 98.88 868 VAL A O 1
ATOM 6833 N N . LEU A 1 869 ? -18.770 10.639 14.204 1.00 98.75 869 LEU A N 1
ATOM 6834 C CA . LEU A 1 869 ? -19.205 10.943 12.839 1.00 98.75 869 LEU A CA 1
ATOM 6835 C C . LEU A 1 869 ? -19.797 9.707 12.150 1.00 98.75 869 LEU A C 1
ATOM 6837 O O . LEU A 1 869 ? -20.890 9.789 11.598 1.00 98.75 869 LEU A O 1
ATOM 6841 N N . ALA A 1 870 ? -19.124 8.557 12.239 1.00 98.38 870 ALA A N 1
ATOM 6842 C CA . ALA A 1 870 ? -19.616 7.294 11.683 1.00 98.38 870 ALA A CA 1
ATOM 6843 C C . ALA A 1 870 ? -20.929 6.805 12.329 1.00 98.38 870 ALA A C 1
ATOM 6845 O O . ALA A 1 870 ? -21.664 6.026 11.721 1.00 98.38 870 ALA A O 1
ATOM 6846 N N . SER A 1 871 ? -21.224 7.253 13.553 1.00 98.38 871 SER A N 1
ATOM 6847 C CA . SER A 1 871 ? -22.480 6.966 14.257 1.00 98.38 871 SER A CA 1
ATOM 6848 C C . SER A 1 871 ? -23.613 7.880 13.788 1.00 98.38 871 SER A C 1
ATOM 6850 O O . SER A 1 871 ? -24.731 7.429 13.553 1.00 98.38 871 SER A O 1
ATOM 6852 N N . LEU A 1 872 ? -23.326 9.177 13.640 1.00 98.31 872 LEU A N 1
ATOM 6853 C CA . LEU A 1 872 ? -24.317 10.189 13.272 1.00 98.31 872 LEU A CA 1
ATOM 6854 C C . LEU A 1 872 ? -24.584 10.254 11.764 1.00 98.31 872 LEU A C 1
ATOM 6856 O O . LEU A 1 872 ? -25.613 10.804 11.355 1.00 98.31 872 LEU A O 1
ATOM 6860 N N . ASP A 1 873 ? -23.685 9.720 10.937 1.00 97.12 873 ASP A N 1
ATOM 6861 C CA . ASP A 1 873 ? -23.748 9.831 9.487 1.00 97.12 873 ASP A CA 1
ATOM 6862 C C . ASP A 1 873 ? -23.425 8.510 8.773 1.00 97.12 873 ASP A C 1
ATOM 6864 O O . ASP A 1 873 ? -22.281 8.063 8.691 1.00 97.12 873 ASP A O 1
ATOM 6868 N N . SER A 1 874 ? -24.455 7.892 8.188 1.00 94.62 874 SER A N 1
ATOM 6869 C CA . SER A 1 874 ? -24.332 6.606 7.493 1.00 94.62 874 SER A CA 1
ATOM 6870 C C . SER A 1 874 ? -23.588 6.685 6.157 1.00 94.62 874 SER A C 1
ATOM 6872 O O . SER A 1 874 ? -23.437 5.658 5.499 1.00 94.62 874 SER A O 1
ATOM 6874 N N . ARG A 1 875 ? -23.169 7.882 5.725 1.00 95.88 875 ARG A N 1
ATOM 6875 C CA . ARG A 1 875 ? -22.391 8.094 4.497 1.00 95.88 875 ARG A CA 1
ATOM 6876 C C . ARG A 1 875 ? -20.922 7.672 4.647 1.00 95.88 875 ARG A C 1
ATOM 6878 O O . ARG A 1 875 ? -20.217 7.594 3.648 1.00 95.88 875 ARG A O 1
ATOM 6885 N N . VAL A 1 876 ? -20.446 7.400 5.865 1.00 97.44 876 VAL A N 1
ATOM 6886 C CA . VAL A 1 876 ? -19.089 6.888 6.117 1.00 97.44 876 VAL A CA 1
ATOM 6887 C C . VAL A 1 876 ? -18.996 5.412 5.713 1.00 97.44 876 VAL A C 1
ATOM 6889 O O . VAL A 1 876 ? -19.765 4.584 6.198 1.00 97.44 876 VAL A O 1
ATOM 6892 N N . THR A 1 877 ? -18.029 5.055 4.862 1.00 96.81 877 THR A N 1
ATOM 6893 C CA . THR A 1 877 ? -17.825 3.666 4.408 1.00 96.81 877 THR A CA 1
ATOM 6894 C C . THR A 1 877 ? -16.867 2.899 5.320 1.00 96.81 877 THR A C 1
ATOM 6896 O O . THR A 1 877 ? -17.060 1.703 5.575 1.00 96.81 877 THR A O 1
ATOM 6899 N N . ILE A 1 878 ? -15.825 3.577 5.811 1.00 97.56 878 ILE A N 1
ATOM 6900 C CA . ILE A 1 878 ? -14.790 3.018 6.688 1.00 97.56 878 ILE A CA 1
ATOM 6901 C C . ILE A 1 878 ? -14.419 4.034 7.773 1.00 97.56 878 ILE A C 1
ATOM 6903 O O . ILE A 1 878 ? -14.233 5.213 7.477 1.00 97.56 878 ILE A O 1
ATOM 6907 N N . CYS A 1 879 ? -14.249 3.560 9.007 1.00 98.19 879 CYS A N 1
ATOM 6908 C CA . CYS A 1 879 ? -13.788 4.351 10.145 1.00 98.19 879 CYS A CA 1
ATOM 6909 C C . CYS A 1 879 ? -12.530 3.733 10.781 1.00 98.19 879 CYS A C 1
ATOM 6911 O O . CYS A 1 879 ? -12.479 2.531 11.036 1.00 98.19 879 CYS A O 1
ATOM 6913 N N . SER A 1 880 ? -11.527 4.556 11.081 1.00 98.31 880 SER A N 1
ATOM 6914 C CA . SER A 1 880 ? -10.321 4.179 11.831 1.00 98.31 880 SER A CA 1
ATOM 6915 C C . SER A 1 880 ? -10.140 5.118 13.022 1.00 98.31 880 SER A C 1
ATOM 6917 O O . SER A 1 880 ? -10.150 6.338 12.857 1.00 98.31 880 SER A O 1
ATOM 6919 N N . ALA A 1 881 ? -9.992 4.558 14.222 1.00 98.50 881 ALA A N 1
ATOM 6920 C CA . ALA A 1 881 ? -9.863 5.321 15.461 1.00 98.50 881 ALA A CA 1
ATOM 6921 C C . ALA A 1 881 ? -8.728 4.776 16.342 1.00 98.50 881 ALA A C 1
ATOM 6923 O O . ALA A 1 881 ? -8.821 3.671 16.869 1.00 98.50 881 ALA A O 1
ATOM 6924 N N . GLY A 1 882 ? -7.654 5.550 16.503 1.00 97.62 882 GLY A N 1
ATOM 6925 C CA . GLY A 1 882 ? -6.559 5.223 17.425 1.00 97.62 882 GLY A CA 1
ATOM 6926 C C . GLY A 1 882 ? -6.742 5.913 18.776 1.00 97.62 882 GLY A C 1
ATOM 6927 O O . GLY A 1 882 ? -6.954 7.122 18.807 1.00 97.62 882 GLY A O 1
ATOM 6928 N N . ASN A 1 883 ? -6.650 5.172 19.875 1.00 97.38 883 ASN A N 1
ATOM 6929 C CA . ASN A 1 883 ? -6.869 5.619 21.253 1.00 97.38 883 ASN A CA 1
ATOM 6930 C C . ASN A 1 883 ? -8.056 6.594 21.405 1.00 97.38 883 ASN A C 1
ATOM 6932 O O . ASN A 1 883 ? -7.841 7.765 21.752 1.00 97.38 883 ASN A O 1
ATOM 6936 N N . PRO A 1 884 ? -9.284 6.213 20.993 1.00 97.88 884 PRO A N 1
ATOM 6937 C CA . PRO A 1 884 ? -10.432 7.111 21.024 1.00 97.88 884 PRO A CA 1
ATOM 6938 C C . PRO A 1 884 ? -10.733 7.623 22.445 1.00 97.88 884 PRO A C 1
ATOM 6940 O O . PRO A 1 884 ? -11.263 6.913 23.294 1.00 97.88 884 PRO A O 1
ATOM 6943 N N . ALA A 1 885 ? -10.445 8.906 22.673 1.00 95.06 885 ALA A N 1
ATOM 6944 C CA . ALA A 1 885 ? -10.671 9.566 23.957 1.00 95.06 885 ALA A CA 1
ATOM 6945 C C . ALA A 1 885 ? -12.167 9.840 24.232 1.00 95.06 885 ALA A C 1
ATOM 6947 O O . ALA A 1 885 ? -13.030 9.595 23.393 1.00 95.06 885 ALA A O 1
ATOM 6948 N N . PHE A 1 886 ? -12.467 10.412 25.404 1.00 96.25 886 PHE A N 1
ATOM 6949 C CA . PHE A 1 886 ? -13.806 10.918 25.767 1.00 96.25 886 PHE A CA 1
ATOM 6950 C C . PHE A 1 886 ? -14.902 9.842 25.753 1.00 96.25 886 PHE A C 1
ATOM 6952 O O . PHE A 1 886 ? -16.045 10.080 25.362 1.00 96.25 886 PHE A O 1
ATOM 6959 N N . SER A 1 887 ? -14.524 8.645 26.188 1.00 96.25 887 SER A N 1
ATOM 6960 C CA . SER A 1 887 ? -15.417 7.519 26.423 1.00 96.25 887 SER A CA 1
ATOM 6961 C C . SER A 1 887 ? -15.458 7.226 27.917 1.00 96.25 887 SER A C 1
ATOM 6963 O O . SER A 1 887 ? -14.423 7.302 28.574 1.00 96.25 887 SER A O 1
ATOM 6965 N N . ASP A 1 888 ? -16.643 6.909 28.423 1.00 95.38 888 ASP A N 1
ATOM 6966 C CA . ASP A 1 888 ? -16.967 6.571 29.808 1.00 95.38 888 ASP A CA 1
ATOM 6967 C C . ASP A 1 888 ? -16.421 7.565 30.848 1.00 95.38 888 ASP A C 1
ATOM 6969 O O . ASP A 1 888 ? -15.629 7.220 31.728 1.00 95.38 888 ASP A O 1
ATOM 6973 N N . TRP A 1 889 ? -16.839 8.833 30.754 1.00 95.50 889 TRP A N 1
ATOM 6974 C CA . TRP A 1 889 ? -16.325 9.921 31.605 1.00 95.50 889 TRP A CA 1
ATOM 6975 C C . TRP A 1 889 ? -16.439 9.626 33.101 1.00 95.50 889 TRP A C 1
ATOM 6977 O O . TRP A 1 889 ? -15.569 10.002 33.889 1.00 95.50 889 TRP A O 1
ATOM 6987 N N . ARG A 1 890 ? -17.510 8.941 33.503 1.00 94.88 890 ARG A N 1
ATOM 6988 C CA . ARG A 1 890 ? -17.792 8.625 34.906 1.00 94.88 890 ARG A CA 1
ATOM 6989 C C . ARG A 1 890 ? -16.791 7.626 35.497 1.00 94.88 890 ARG A C 1
ATOM 6991 O O . ARG A 1 890 ? -16.453 7.756 36.669 1.00 94.88 890 ARG A O 1
ATOM 6998 N N . GLU A 1 891 ? -16.218 6.737 34.685 1.00 92.19 891 GLU A N 1
ATOM 6999 C CA . GLU A 1 891 ? -15.135 5.821 35.090 1.00 92.19 891 GLU A CA 1
ATOM 7000 C C . GLU A 1 891 ? -13.788 6.540 35.317 1.00 92.19 891 GLU A C 1
ATOM 7002 O O . GLU A 1 891 ? -12.833 5.957 35.837 1.00 92.19 891 GLU A O 1
ATOM 7007 N N . MET A 1 892 ? -13.679 7.816 34.931 1.00 91.62 892 MET A N 1
ATOM 7008 C CA . MET A 1 892 ? -12.484 8.632 35.164 1.00 91.62 892 MET A CA 1
ATOM 7009 C C . MET A 1 892 ? -12.566 9.476 36.442 1.00 91.62 892 MET A C 1
ATOM 7011 O O . MET A 1 892 ? -11.558 10.075 36.822 1.00 91.62 892 MET A O 1
ATOM 7015 N N . VAL A 1 893 ? -13.728 9.547 37.104 1.00 92.75 893 VAL A N 1
ATOM 7016 C CA . VAL A 1 893 ? -13.924 10.349 38.325 1.00 92.75 893 VAL A CA 1
ATOM 7017 C C . VAL A 1 893 ? -12.930 9.923 39.409 1.00 92.75 893 VAL A C 1
ATOM 7019 O O . VAL A 1 893 ? -12.722 8.737 39.650 1.00 92.75 893 VAL A O 1
ATOM 7022 N N . GLY A 1 894 ? -12.292 10.902 40.056 1.00 86.00 894 GLY A N 1
ATOM 7023 C CA . GLY A 1 894 ? -11.250 10.670 41.061 1.00 86.00 894 GLY A CA 1
ATOM 7024 C C . GLY A 1 894 ? -9.825 10.626 40.502 1.00 86.00 894 GLY A C 1
ATOM 7025 O O . GLY A 1 894 ? -8.873 10.686 41.279 1.00 86.00 894 GLY A O 1
ATOM 7026 N N . ARG A 1 895 ? -9.644 10.596 39.173 1.00 87.94 895 ARG A N 1
ATOM 7027 C CA . ARG A 1 895 ? -8.323 10.766 38.547 1.00 87.94 895 ARG A CA 1
ATOM 7028 C C . ARG A 1 895 ? -7.923 12.239 38.523 1.00 87.94 895 ARG A C 1
ATOM 7030 O O . ARG A 1 895 ? -8.734 13.105 38.195 1.00 87.94 895 ARG A O 1
ATOM 7037 N N . ASN A 1 896 ? -6.668 12.525 38.858 1.00 86.88 896 ASN A N 1
ATOM 7038 C CA . ASN A 1 896 ? -6.140 13.894 38.910 1.00 86.88 896 ASN A CA 1
ATOM 7039 C C . ASN A 1 896 ? -5.448 14.310 37.606 1.00 86.88 896 ASN A C 1
ATOM 7041 O O . ASN A 1 896 ? -5.150 15.487 37.408 1.00 86.88 896 ASN A O 1
ATOM 7045 N N . GLU A 1 897 ? -5.194 13.357 36.714 1.00 84.94 897 GLU A N 1
ATOM 7046 C CA . GLU A 1 897 ? -4.583 13.574 35.413 1.00 84.94 897 GLU A CA 1
ATOM 7047 C C . GLU A 1 897 ? -5.590 14.119 34.386 1.00 84.94 897 GLU A C 1
ATOM 7049 O O . GLU A 1 897 ? -6.802 13.905 34.477 1.00 84.94 897 GLU A O 1
ATOM 7054 N N . PHE A 1 898 ? -5.083 14.819 33.369 1.00 88.69 898 PHE A N 1
ATOM 7055 C CA . PHE A 1 898 ? -5.873 15.216 32.201 1.00 88.69 898 PHE A CA 1
ATOM 7056 C C . PHE A 1 898 ? -6.468 13.972 31.504 1.00 88.69 898 PHE A C 1
ATOM 7058 O O . PHE A 1 898 ? -5.749 12.982 31.362 1.00 88.69 898 PHE A O 1
ATOM 7065 N N . PRO A 1 899 ? -7.715 14.015 30.988 1.00 92.94 899 PRO A N 1
ATOM 7066 C CA . PRO A 1 899 ? -8.635 15.162 30.954 1.00 92.94 899 PRO A CA 1
ATOM 7067 C C . PRO A 1 899 ? -9.484 15.386 32.219 1.00 92.94 899 PRO A C 1
ATOM 7069 O O . PRO A 1 899 ? -9.863 16.526 32.485 1.00 92.94 899 PRO A O 1
ATOM 7072 N N . MET A 1 900 ? -9.774 14.355 33.023 1.00 94.69 900 MET A N 1
ATOM 7073 C CA . MET A 1 900 ? -10.709 14.491 34.156 1.00 94.69 900 MET A CA 1
ATOM 7074 C C . MET A 1 900 ? -10.209 15.463 35.234 1.00 94.69 900 MET A C 1
ATOM 7076 O O . MET A 1 900 ? -10.984 16.260 35.764 1.00 94.69 900 MET A O 1
ATOM 7080 N N . GLY A 1 901 ? -8.904 15.474 35.507 1.00 94.06 901 GLY A N 1
ATOM 7081 C CA . GLY A 1 901 ? -8.282 16.421 36.426 1.00 94.06 901 GLY A CA 1
ATOM 7082 C C . GLY A 1 901 ? -8.579 17.880 36.072 1.00 94.06 901 GLY A C 1
ATOM 7083 O O . GLY A 1 901 ? -8.913 18.664 36.959 1.00 94.06 901 GLY A O 1
ATOM 7084 N N . SER A 1 902 ? -8.544 18.238 34.783 1.00 94.12 902 SER A N 1
ATOM 7085 C CA . SER A 1 902 ? -8.869 19.593 34.313 1.00 94.12 902 SER A CA 1
ATOM 7086 C C . SER A 1 902 ? -10.346 19.942 34.528 1.00 94.12 902 SER A C 1
ATOM 7088 O O . SER A 1 902 ? -10.650 21.063 34.931 1.00 94.12 902 SER A O 1
ATOM 7090 N N . ILE A 1 903 ? -11.264 18.985 34.353 1.00 96.44 903 ILE A N 1
ATOM 7091 C CA . ILE A 1 903 ? -12.705 19.187 34.588 1.00 96.44 903 ILE A CA 1
ATOM 7092 C C . ILE A 1 903 ? -12.995 19.353 36.087 1.00 96.44 903 ILE A C 1
ATOM 7094 O O . ILE A 1 903 ? -13.700 20.280 36.482 1.00 96.44 903 ILE A O 1
ATOM 7098 N N . GLN A 1 904 ? -12.407 18.509 36.940 1.00 96.00 904 GLN A N 1
ATOM 7099 C CA . GLN A 1 904 ? -12.539 18.624 38.398 1.00 96.00 904 GLN A CA 1
ATOM 7100 C C . GLN A 1 904 ? -11.916 19.927 38.924 1.00 96.00 904 GLN A C 1
ATOM 7102 O O . GLN A 1 904 ? -12.459 20.552 39.834 1.00 96.00 904 GLN A O 1
ATOM 7107 N N . ASN A 1 905 ? -10.778 20.352 38.359 1.00 95.88 905 ASN A N 1
ATOM 7108 C CA . ASN A 1 905 ? -10.165 21.646 38.664 1.00 95.88 905 ASN A CA 1
ATOM 7109 C C . ASN A 1 905 ? -11.087 22.800 38.263 1.00 95.88 905 ASN A C 1
ATOM 7111 O O . ASN A 1 905 ? -11.281 23.709 39.062 1.00 95.88 905 ASN A O 1
ATOM 7115 N N . TYR A 1 906 ? -11.681 22.749 37.068 1.00 96.44 906 TYR A N 1
ATOM 7116 C CA . TYR A 1 906 ? -12.632 23.756 36.605 1.00 96.44 906 TYR A CA 1
ATOM 7117 C C . TYR A 1 906 ? -13.850 23.856 37.526 1.00 96.44 906 TYR A C 1
ATOM 7119 O O . TYR A 1 906 ? -14.190 24.962 37.941 1.00 96.44 906 TYR A O 1
ATOM 7127 N N . ALA A 1 907 ? -14.448 22.721 37.903 1.00 97.12 907 ALA A N 1
ATOM 7128 C CA . ALA A 1 907 ? -15.580 22.688 38.826 1.00 97.12 907 ALA A CA 1
ATOM 7129 C C . ALA A 1 907 ? -15.230 23.351 40.168 1.00 97.12 907 ALA A C 1
ATOM 7131 O O . ALA A 1 907 ? -15.945 24.235 40.629 1.00 97.12 907 ALA A O 1
ATOM 7132 N N . ARG A 1 908 ? -14.067 23.006 40.744 1.00 96.88 908 ARG A N 1
ATOM 7133 C CA . ARG A 1 908 ? -13.574 23.606 41.996 1.00 96.88 908 ARG A CA 1
ATOM 7134 C C . ARG A 1 908 ? -13.259 25.097 41.879 1.00 96.88 908 ARG A C 1
ATOM 7136 O O . ARG A 1 908 ? -13.524 25.840 42.813 1.00 96.88 908 ARG A O 1
ATOM 7143 N N . GLN A 1 909 ? -12.652 25.531 40.777 1.00 96.88 909 GLN A N 1
ATOM 7144 C CA . GLN A 1 909 ? -12.240 26.927 40.587 1.00 96.88 909 GLN A CA 1
ATOM 7145 C C . GLN A 1 909 ? -13.417 27.872 40.324 1.00 96.88 909 GLN A C 1
ATOM 7147 O O . GLN A 1 909 ? -13.293 29.060 40.602 1.00 96.88 909 GLN A O 1
ATOM 7152 N N . ASN A 1 910 ? -14.525 27.358 39.784 1.00 96.50 910 ASN A N 1
ATOM 7153 C CA . ASN A 1 910 ? -15.697 28.155 39.407 1.00 96.50 910 ASN A CA 1
ATOM 7154 C C . ASN A 1 910 ? -16.920 27.899 40.304 1.00 96.50 910 ASN A C 1
ATOM 7156 O O . ASN A 1 910 ? -17.984 28.430 40.009 1.00 96.50 910 ASN A O 1
ATOM 7160 N N . ASP A 1 911 ? -16.770 27.109 41.373 1.00 96.31 911 ASP A N 1
ATOM 7161 C CA . ASP A 1 911 ? -17.860 26.713 42.281 1.00 96.31 911 ASP A CA 1
ATOM 7162 C C . ASP A 1 911 ? -19.062 26.082 41.542 1.00 96.31 911 ASP A C 1
ATOM 7164 O O . ASP A 1 911 ? -20.227 26.339 41.834 1.00 96.31 911 ASP A O 1
ATOM 7168 N N . GLU A 1 912 ? -18.769 25.264 40.525 1.00 96.94 912 GLU A N 1
ATOM 7169 C CA . GLU A 1 912 ? -19.780 24.592 39.703 1.00 96.94 912 GLU A CA 1
ATOM 7170 C C . GLU A 1 912 ? -20.098 23.193 40.246 1.00 96.94 912 GLU A C 1
ATOM 7172 O O . GLU A 1 912 ? -19.206 22.441 40.650 1.00 96.94 912 GLU A O 1
ATOM 7177 N N . ASP A 1 913 ? -21.373 22.795 40.174 1.00 96.25 913 ASP A N 1
ATOM 7178 C CA . ASP A 1 913 ? -21.794 21.436 40.528 1.00 96.25 913 ASP A CA 1
ATOM 7179 C C . ASP A 1 913 ? -21.194 20.410 39.551 1.00 96.25 913 ASP A C 1
ATOM 7181 O O . ASP A 1 913 ? -21.577 20.307 38.380 1.00 96.25 913 ASP A O 1
ATOM 7185 N N . PHE A 1 914 ? -20.261 19.600 40.054 1.00 97.12 914 PHE A N 1
ATOM 7186 C CA . PHE A 1 914 ? -19.594 18.567 39.271 1.00 97.12 914 PHE A CA 1
ATOM 7187 C C . PHE A 1 914 ? -20.572 17.514 38.721 1.00 97.12 914 PHE A C 1
ATOM 7189 O O . PHE A 1 914 ? -20.371 17.025 37.609 1.00 97.12 914 PHE A O 1
ATOM 7196 N N . ASN A 1 915 ? -21.673 17.207 39.422 1.00 96.38 915 ASN A N 1
ATOM 7197 C CA . ASN A 1 915 ? -22.682 16.276 38.908 1.00 96.38 915 ASN A CA 1
ATOM 7198 C C . ASN A 1 915 ? -23.435 16.859 37.710 1.00 96.38 915 ASN A C 1
ATOM 7200 O O . ASN A 1 915 ? -23.694 16.139 36.747 1.00 96.38 915 ASN A O 1
ATOM 7204 N N . LYS A 1 916 ? -23.739 18.162 37.722 1.00 96.50 916 LYS A N 1
ATOM 7205 C CA . LYS A 1 916 ? -24.312 18.861 36.563 1.00 96.50 916 LYS A CA 1
ATOM 7206 C C . LYS A 1 916 ? -23.376 18.793 35.352 1.00 96.50 916 LYS A C 1
ATOM 7208 O O . LYS A 1 916 ? -23.842 18.543 34.242 1.00 96.50 916 LYS A O 1
ATOM 7213 N N . ILE A 1 917 ? -22.067 18.954 35.560 1.00 98.19 917 ILE A N 1
ATOM 7214 C CA . ILE A 1 917 ? -21.058 18.789 34.502 1.00 98.19 917 ILE A CA 1
ATOM 7215 C C . ILE A 1 917 ? -21.057 17.352 33.960 1.00 98.19 917 ILE A C 1
ATOM 7217 O O . ILE A 1 917 ? -21.135 17.168 32.747 1.00 98.19 917 ILE A O 1
ATOM 7221 N N . LEU A 1 918 ? -21.030 16.333 34.827 1.00 97.81 918 LEU A N 1
ATOM 7222 C CA . LEU A 1 918 ? -21.074 14.926 34.404 1.00 97.81 918 LEU A CA 1
ATOM 7223 C C . LEU A 1 918 ? -22.358 14.589 33.629 1.00 97.81 918 LEU A C 1
ATOM 7225 O O . LEU A 1 918 ? -22.287 13.938 32.592 1.00 97.81 918 LEU A O 1
ATOM 7229 N N . ASN A 1 919 ? -23.513 15.088 34.077 1.00 97.19 919 ASN A N 1
ATOM 7230 C CA . ASN A 1 919 ? -24.789 14.903 33.380 1.00 97.19 919 ASN A CA 1
ATOM 7231 C C . ASN A 1 919 ? -24.769 15.518 31.970 1.00 97.19 919 ASN A C 1
ATOM 7233 O O . ASN A 1 919 ? -25.361 14.959 31.050 1.00 97.19 919 ASN A O 1
ATOM 7237 N N . ASN A 1 920 ? -24.077 16.646 31.772 1.00 97.94 920 ASN A N 1
ATOM 7238 C CA . ASN A 1 920 ? -23.875 17.209 30.437 1.00 97.94 920 ASN A CA 1
ATOM 7239 C C . ASN A 1 920 ? -22.893 16.372 29.608 1.00 97.94 920 ASN A C 1
ATOM 7241 O O . ASN A 1 920 ? -23.146 16.140 28.428 1.00 97.94 920 ASN A O 1
ATOM 7245 N N . LEU A 1 921 ? -21.791 15.907 30.204 1.00 98.19 921 LEU A N 1
ATOM 7246 C CA . LEU A 1 921 ? -20.787 15.084 29.523 1.00 98.19 921 LEU A CA 1
ATOM 7247 C C . LEU A 1 921 ? -21.339 13.735 29.048 1.00 98.19 921 LEU A C 1
ATOM 7249 O O . LEU A 1 921 ? -20.856 13.232 28.036 1.00 98.19 921 LEU A O 1
ATOM 7253 N N . ASP A 1 922 ? -22.386 13.195 29.679 1.00 97.88 922 ASP A N 1
ATOM 7254 C CA . ASP A 1 922 ? -23.059 11.975 29.209 1.00 97.88 922 ASP A CA 1
ATOM 7255 C C . ASP A 1 922 ? -23.619 12.115 27.770 1.00 97.88 922 ASP A C 1
ATOM 7257 O O . ASP A 1 922 ? -23.702 11.121 27.045 1.00 97.88 922 ASP A O 1
ATOM 7261 N N . TYR A 1 923 ? -23.949 13.332 27.305 1.00 98.62 923 TYR A N 1
ATOM 7262 C CA . TYR A 1 923 ? -24.363 13.590 25.908 1.00 98.62 923 TYR A CA 1
ATOM 7263 C C . TYR A 1 923 ? -23.193 13.586 24.918 1.00 98.62 923 TYR A C 1
ATOM 7265 O O . TYR A 1 923 ? -23.405 13.473 23.711 1.00 98.62 923 TYR A O 1
ATOM 7273 N N . PHE A 1 924 ? -21.964 13.697 25.419 1.00 98.44 924 PHE A N 1
ATOM 7274 C CA . PHE A 1 924 ? -20.721 13.728 24.647 1.00 98.44 924 PHE A CA 1
ATOM 7275 C C . PHE A 1 924 ? -19.866 12.485 24.888 1.00 98.44 924 PHE A C 1
ATOM 7277 O O . PHE A 1 924 ? -18.739 12.420 24.409 1.00 98.44 924 PHE A O 1
ATOM 7284 N N . ASP A 1 925 ? -20.384 11.498 25.608 1.00 98.12 925 ASP A N 1
ATOM 7285 C CA . ASP A 1 925 ? -19.675 10.266 25.911 1.00 98.12 925 ASP A CA 1
ATOM 7286 C C . ASP A 1 925 ? -19.710 9.311 24.710 1.00 98.12 925 ASP A C 1
ATOM 7288 O O . ASP A 1 925 ? -20.782 8.908 24.250 1.00 98.12 925 ASP A O 1
ATOM 7292 N N . LEU A 1 926 ? -18.535 8.932 24.201 1.00 98.44 926 LEU A N 1
ATOM 7293 C CA . LEU A 1 926 ? -18.394 8.106 23.001 1.00 98.44 926 LEU A CA 1
ATOM 7294 C C . LEU A 1 926 ? -19.232 6.826 23.043 1.00 98.44 926 LEU A C 1
ATOM 7296 O O . LEU A 1 926 ? -19.860 6.461 22.046 1.00 98.44 926 LEU A O 1
ATOM 7300 N N . LYS A 1 927 ? -19.263 6.142 24.193 1.00 97.56 927 LYS A N 1
ATOM 7301 C CA . LYS A 1 927 ? -19.946 4.846 24.333 1.00 97.56 927 LYS A CA 1
ATOM 7302 C C . LYS A 1 927 ? -21.448 4.924 24.044 1.00 97.56 927 LYS A C 1
ATOM 7304 O O . LYS A 1 927 ? -22.062 3.895 23.766 1.00 97.56 927 LYS A O 1
ATOM 7309 N N . ASN A 1 928 ? -22.020 6.128 24.109 1.00 98.06 928 ASN A N 1
ATOM 7310 C CA . ASN A 1 928 ? -23.433 6.398 23.880 1.00 98.06 928 ASN A CA 1
ATOM 7311 C C . ASN A 1 928 ? -23.772 6.628 22.389 1.00 98.06 928 ASN A C 1
ATOM 7313 O O . ASN A 1 928 ? -24.948 6.623 22.045 1.00 98.06 928 ASN A O 1
ATOM 7317 N N . PHE A 1 929 ? -22.786 6.779 21.494 1.00 98.25 929 PHE A N 1
ATOM 7318 C CA . PHE A 1 929 ? -23.014 6.967 20.047 1.00 98.25 929 PHE A CA 1
ATOM 7319 C C . PHE A 1 929 ? -22.922 5.675 19.228 1.00 98.25 929 PHE A C 1
ATOM 7321 O O . PHE A 1 929 ? -23.639 5.470 18.251 1.00 98.25 929 PHE A O 1
ATOM 7328 N N . VAL A 1 930 ? -21.954 4.838 19.585 1.00 97.38 930 VAL A N 1
ATOM 7329 C CA . VAL A 1 930 ? -21.334 3.851 18.689 1.00 97.38 930 VAL A CA 1
ATOM 7330 C C . VAL A 1 930 ? -22.210 2.653 18.316 1.00 97.38 930 VAL A C 1
ATOM 7332 O O . VAL A 1 930 ? -21.865 1.904 17.399 1.00 97.38 930 VAL A O 1
ATOM 7335 N N . ASP A 1 931 ? -23.355 2.470 18.973 1.00 95.56 931 ASP A N 1
ATOM 7336 C CA . ASP A 1 931 ? -24.338 1.444 18.616 1.00 95.56 931 ASP A CA 1
ATOM 7337 C C . ASP A 1 931 ? -24.985 1.698 17.244 1.00 95.56 931 ASP A C 1
ATOM 7339 O O . ASP A 1 931 ? -25.407 0.746 16.583 1.00 95.56 931 ASP A O 1
ATOM 7343 N N . ALA A 1 932 ? -24.978 2.948 16.770 1.00 96.62 932 ALA A N 1
ATOM 7344 C CA . ALA A 1 932 ? -25.469 3.328 15.446 1.00 96.62 932 ALA A CA 1
ATOM 7345 C C . ALA A 1 932 ? -24.481 3.047 14.290 1.00 96.62 932 ALA A C 1
ATOM 7347 O O . ALA A 1 932 ? -24.870 3.129 13.120 1.00 96.62 932 ALA A O 1
ATOM 7348 N N . ILE A 1 933 ? -23.218 2.695 14.574 1.00 97.44 933 ILE A N 1
ATOM 7349 C CA . ILE A 1 933 ? -22.186 2.481 13.544 1.00 97.44 933 ILE A CA 1
ATOM 7350 C C . ILE A 1 933 ? -22.490 1.237 12.703 1.00 97.44 933 ILE A C 1
ATOM 7352 O O . ILE A 1 933 ? -22.528 0.110 13.207 1.00 97.44 933 ILE A O 1
ATOM 7356 N N . LYS A 1 934 ? -22.610 1.439 11.384 1.00 93.25 934 LYS A N 1
ATOM 7357 C CA . LYS A 1 934 ? -22.832 0.373 10.384 1.00 93.25 934 LYS A CA 1
ATOM 7358 C C . LYS A 1 934 ? -21.605 0.064 9.521 1.00 93.25 934 LYS A C 1
ATOM 7360 O O . LYS A 1 934 ? -21.513 -1.031 8.966 1.00 93.25 934 LYS A O 1
ATOM 7365 N N . CYS A 1 935 ? -20.692 1.024 9.377 1.00 94.69 935 CYS A N 1
ATOM 7366 C CA . CYS A 1 935 ? -19.522 0.912 8.512 1.00 94.69 935 CYS A CA 1
ATOM 7367 C C . CYS A 1 935 ? -18.480 -0.080 9.055 1.00 94.69 935 CYS A C 1
ATOM 7369 O O . CYS A 1 935 ? -18.584 -0.555 10.189 1.00 94.69 935 CYS A O 1
ATOM 7371 N N . LYS A 1 936 ? -17.462 -0.406 8.245 1.00 95.81 936 LYS A N 1
ATOM 7372 C CA . LYS A 1 936 ? -16.306 -1.169 8.742 1.00 95.81 936 LYS A CA 1
ATOM 7373 C C . LYS A 1 936 ? -15.482 -0.271 9.667 1.00 95.81 936 LYS A C 1
ATOM 7375 O O . LYS A 1 936 ? -15.147 0.841 9.264 1.00 95.81 936 LYS A O 1
ATOM 7380 N N . SER A 1 937 ? -15.131 -0.760 10.852 1.00 96.75 937 SER A N 1
ATOM 7381 C CA . SER A 1 937 ? -14.424 0.031 11.863 1.00 96.75 937 SER A CA 1
ATOM 7382 C C . SER A 1 937 ? -13.186 -0.676 12.402 1.00 96.75 937 SER A C 1
ATOM 7384 O O . SER A 1 937 ? -13.228 -1.863 12.726 1.00 96.75 937 SER A O 1
ATOM 7386 N N . VAL A 1 938 ? -12.086 0.057 12.538 1.00 97.06 938 VAL A N 1
ATOM 7387 C CA . VAL A 1 938 ? -10.860 -0.429 13.184 1.00 97.06 938 VAL A CA 1
ATOM 7388 C C . VAL A 1 938 ? -10.532 0.486 14.349 1.00 97.06 938 VAL A C 1
ATOM 7390 O O . VAL A 1 938 ? -10.513 1.706 14.195 1.00 97.06 938 VAL A O 1
ATOM 7393 N N . VAL A 1 939 ? -10.291 -0.110 15.512 1.00 98.19 939 VAL A N 1
ATOM 7394 C CA . VAL A 1 939 ? -9.922 0.605 16.735 1.00 98.19 939 VAL A CA 1
ATOM 7395 C C . VAL A 1 939 ? -8.555 0.120 17.200 1.00 98.19 939 VAL A C 1
ATOM 7397 O O . VAL A 1 939 ? -8.302 -1.080 17.197 1.00 98.19 939 VAL A O 1
ATOM 7400 N N . GLY A 1 940 ? -7.656 1.026 17.560 1.00 96.56 940 GLY A N 1
ATOM 7401 C CA . GLY A 1 940 ? -6.369 0.686 18.169 1.00 96.56 940 GLY A CA 1
ATOM 7402 C C . GLY A 1 940 ? -6.305 1.260 19.574 1.00 96.56 940 GLY A C 1
ATOM 7403 O O . GLY A 1 940 ? -6.680 2.416 19.732 1.00 96.56 940 GLY A O 1
ATOM 7404 N N . ILE A 1 941 ? -5.852 0.480 20.556 1.00 96.31 941 ILE A N 1
ATOM 7405 C CA . ILE A 1 941 ? -5.741 0.913 21.957 1.00 96.31 941 ILE A CA 1
ATOM 7406 C C . ILE A 1 941 ? -4.364 0.593 22.547 1.00 96.31 941 ILE A C 1
ATOM 7408 O O . ILE A 1 941 ? -3.801 -0.478 22.290 1.00 96.31 941 ILE A O 1
ATOM 7412 N N . GLY A 1 942 ? -3.832 1.498 23.364 1.00 93.38 942 GLY A N 1
ATOM 7413 C CA . GLY A 1 942 ? -2.649 1.274 24.194 1.00 93.38 942 GLY A CA 1
ATOM 7414 C C . GLY A 1 942 ? -3.036 0.886 25.619 1.00 93.38 942 GLY A C 1
ATOM 7415 O O . GLY A 1 942 ? -3.809 1.583 26.271 1.00 93.38 942 GLY A O 1
ATOM 7416 N N . LEU A 1 943 ? -2.494 -0.214 26.153 1.00 94.00 943 LEU A N 1
ATOM 7417 C CA . LEU A 1 943 ? -2.874 -0.649 27.506 1.00 94.00 943 LEU A CA 1
ATOM 7418 C C . LEU A 1 943 ? -2.313 0.255 28.616 1.00 94.00 943 LEU A C 1
ATOM 7420 O O . LEU A 1 943 ? -2.865 0.278 29.714 1.00 94.00 943 LEU A O 1
ATOM 7424 N N . LEU A 1 944 ? -1.246 1.015 28.345 1.00 89.19 944 LEU A N 1
ATOM 7425 C CA . LEU A 1 944 ? -0.647 1.965 29.294 1.00 89.19 944 LEU A CA 1
ATOM 7426 C C . LEU A 1 944 ? -1.193 3.388 29.128 1.00 89.19 944 LEU A C 1
ATOM 7428 O O . LEU A 1 944 ? -0.619 4.338 29.666 1.00 89.19 944 LEU A O 1
ATOM 7432 N N . ASP A 1 945 ? -2.247 3.565 28.337 1.00 92.94 945 ASP A N 1
ATOM 7433 C CA . ASP A 1 945 ? -2.826 4.872 28.085 1.00 92.94 945 ASP A CA 1
ATOM 7434 C C . ASP A 1 945 ? -3.499 5.422 29.351 1.00 92.94 945 ASP A C 1
ATOM 7436 O O . ASP A 1 945 ? -4.387 4.814 29.948 1.00 92.94 945 ASP A O 1
ATOM 7440 N N . VAL A 1 946 ? -3.038 6.587 29.799 1.00 88.19 946 VAL A N 1
ATOM 7441 C CA . VAL A 1 946 ? -3.605 7.289 30.958 1.00 88.19 946 VAL A CA 1
ATOM 7442 C C . VAL A 1 946 ? -4.615 8.360 30.547 1.00 88.19 946 VAL A C 1
ATOM 7444 O O . VAL A 1 946 ? -5.410 8.782 31.384 1.00 88.19 946 VAL A O 1
ATOM 7447 N N . LEU A 1 947 ? -4.593 8.785 29.279 1.00 90.00 947 LEU A N 1
ATOM 7448 C CA . LEU A 1 947 ? -5.467 9.823 28.729 1.00 90.00 947 LEU A CA 1
ATOM 7449 C C . LEU A 1 947 ? -6.779 9.226 28.211 1.00 90.00 947 LEU A C 1
ATOM 7451 O O . LEU A 1 947 ? -7.838 9.826 28.394 1.00 90.00 947 LEU A O 1
ATOM 7455 N N . ALA A 1 948 ? -6.698 8.046 27.596 1.00 93.50 948 ALA A N 1
ATOM 7456 C CA . ALA A 1 948 ? -7.824 7.214 27.181 1.00 93.50 948 ALA A CA 1
ATOM 7457 C C . ALA A 1 948 ? -7.605 5.784 27.709 1.00 93.50 948 ALA A C 1
ATOM 7459 O O . ALA A 1 948 ? -7.139 4.920 26.977 1.00 93.50 948 ALA A O 1
ATOM 7460 N N . PRO A 1 949 ? -7.843 5.529 29.008 1.00 92.88 949 PRO A N 1
ATOM 7461 C CA . PRO A 1 949 ? -7.561 4.226 29.596 1.00 92.88 949 PRO A CA 1
ATOM 7462 C C . PRO A 1 949 ? -8.370 3.108 28.930 1.00 92.88 949 PRO A C 1
ATOM 7464 O O . PRO A 1 949 ? -9.557 3.299 28.663 1.00 92.88 949 PRO A O 1
ATOM 7467 N N . PRO A 1 950 ? -7.812 1.895 28.768 1.00 94.25 950 PRO A N 1
ATOM 7468 C CA . PRO A 1 950 ? -8.476 0.831 28.014 1.00 94.25 950 PRO A CA 1
ATOM 7469 C C . PRO A 1 950 ? -9.835 0.430 28.617 1.00 94.25 950 PRO A C 1
ATOM 7471 O O . PRO A 1 950 ? -10.754 0.038 27.898 1.00 94.25 950 PRO A O 1
ATOM 7474 N N . ASN A 1 951 ? -10.018 0.583 29.937 1.00 92.25 951 ASN A N 1
ATOM 7475 C CA . ASN A 1 951 ? -11.302 0.325 30.593 1.00 92.25 951 ASN A CA 1
ATOM 7476 C C . ASN A 1 951 ? -12.414 1.311 30.197 1.00 92.25 951 ASN A C 1
ATOM 7478 O O . ASN A 1 951 ? -13.581 0.974 30.369 1.00 92.25 951 ASN A O 1
ATOM 7482 N N . THR A 1 952 ? -12.076 2.485 29.659 1.00 94.12 952 THR A N 1
ATOM 7483 C CA . THR A 1 952 ? -13.054 3.475 29.195 1.00 94.12 952 THR A CA 1
ATOM 7484 C C . THR A 1 952 ? -13.316 3.376 27.688 1.00 94.12 952 THR A C 1
ATOM 7486 O O . THR A 1 952 ? -14.424 3.660 27.232 1.00 94.12 952 THR A O 1
ATOM 7489 N N . GLU A 1 953 ? -12.351 2.886 26.904 1.00 96.00 953 GLU A N 1
ATOM 7490 C CA . GLU A 1 953 ? -12.473 2.696 25.449 1.00 96.00 953 GLU A CA 1
ATOM 7491 C C . GLU A 1 953 ? -13.250 1.425 25.064 1.00 96.00 953 GLU A C 1
ATOM 7493 O O . GLU A 1 953 ? -14.030 1.419 24.105 1.00 96.00 953 GLU A O 1
ATOM 7498 N N . LEU A 1 954 ? -13.068 0.331 25.816 1.00 95.19 954 LEU A N 1
ATOM 7499 C CA . LEU A 1 954 ? -13.693 -0.961 25.509 1.00 95.19 954 LEU A CA 1
ATOM 7500 C C . LEU A 1 954 ? -15.229 -0.946 25.518 1.00 95.19 954 LEU A C 1
ATOM 7502 O O . LEU A 1 954 ? -15.802 -1.549 24.607 1.00 95.19 954 LEU A O 1
ATOM 7506 N N . PRO A 1 955 ? -15.922 -0.261 26.453 1.00 95.31 955 PRO A N 1
ATOM 7507 C CA . PRO A 1 955 ? -17.373 -0.103 26.382 1.00 95.31 955 PRO A CA 1
ATOM 7508 C C . PRO A 1 955 ? -17.856 0.437 25.030 1.00 95.31 955 PRO A C 1
ATOM 7510 O O . PRO A 1 955 ? -18.838 -0.065 24.481 1.00 95.31 955 PRO A O 1
ATOM 7513 N N . ALA A 1 956 ? -17.141 1.405 24.447 1.00 96.94 956 ALA A N 1
ATOM 7514 C CA . ALA A 1 956 ? -17.468 1.908 23.120 1.00 96.94 956 ALA A CA 1
ATOM 7515 C C . ALA A 1 956 ? -17.215 0.842 22.040 1.00 96.94 956 ALA A C 1
ATOM 7517 O O . ALA A 1 956 ? -18.118 0.514 21.268 1.00 96.94 956 ALA A O 1
ATOM 7518 N N . TYR A 1 957 ? -16.026 0.231 22.003 1.00 97.44 957 TYR A N 1
ATOM 7519 C CA . TYR A 1 957 ? -15.729 -0.807 21.011 1.00 97.44 957 TYR A CA 1
ATOM 7520 C C . TYR A 1 957 ? -16.729 -1.976 21.059 1.00 97.44 957 TYR A C 1
ATOM 7522 O O . TYR A 1 957 ? -17.225 -2.420 20.017 1.00 97.44 957 TYR A O 1
ATOM 7530 N N . ASN A 1 958 ? -17.072 -2.463 22.252 1.00 95.94 958 ASN A N 1
ATOM 7531 C CA . ASN A 1 958 ? -17.990 -3.586 22.445 1.00 95.94 958 ASN A CA 1
ATOM 7532 C C . ASN A 1 958 ? -19.416 -3.254 21.974 1.00 95.94 958 ASN A C 1
ATOM 7534 O O . ASN A 1 958 ? -20.067 -4.121 21.381 1.00 95.94 958 ASN A O 1
ATOM 7538 N N . ASN A 1 959 ? -19.845 -1.993 22.088 1.00 95.56 959 ASN A N 1
ATOM 7539 C CA . ASN A 1 959 ? -21.158 -1.533 21.634 1.00 95.56 959 ASN A CA 1
ATOM 7540 C C . ASN A 1 959 ? -21.302 -1.382 20.106 1.00 95.56 959 ASN A C 1
ATOM 7542 O O . ASN A 1 959 ? -22.430 -1.440 19.613 1.00 95.56 959 ASN A O 1
ATOM 7546 N N . ILE A 1 960 ? -20.206 -1.279 19.339 1.00 95.81 960 ILE A N 1
ATOM 7547 C CA . ILE A 1 960 ? -20.254 -1.202 17.863 1.00 95.81 960 ILE A CA 1
ATOM 7548 C C . ILE A 1 960 ? -20.937 -2.449 17.274 1.00 95.81 960 ILE A C 1
ATOM 7550 O O . ILE A 1 960 ? -20.504 -3.576 17.537 1.00 95.81 960 ILE A O 1
ATOM 7554 N N . LYS A 1 961 ? -21.973 -2.258 16.443 1.00 88.94 961 LYS A N 1
ATOM 7555 C CA . LYS A 1 961 ? -22.716 -3.350 15.776 1.00 88.94 961 LYS A CA 1
ATOM 7556 C C . LYS A 1 961 ? -22.205 -3.682 14.370 1.00 88.94 961 LYS A C 1
ATOM 7558 O O . LYS A 1 961 ? -22.367 -4.814 13.919 1.00 88.94 961 LYS A O 1
ATOM 7563 N N . GLY A 1 962 ? -21.589 -2.717 13.684 1.00 87.25 962 GLY A N 1
ATOM 7564 C CA . GLY A 1 962 ? -20.938 -2.914 12.388 1.00 87.25 962 GLY A CA 1
ATOM 7565 C C . GLY A 1 962 ? -19.736 -3.867 12.439 1.00 87.25 962 GLY A C 1
ATOM 7566 O O . GLY A 1 962 ? -19.261 -4.263 13.506 1.00 87.25 962 GLY A O 1
ATOM 7567 N N . LYS A 1 963 ? -19.212 -4.234 11.260 1.00 91.31 963 LYS A N 1
ATOM 7568 C CA . LYS A 1 963 ? -17.995 -5.059 11.161 1.00 91.31 963 LYS A CA 1
ATOM 7569 C C . LYS A 1 963 ? -16.832 -4.311 11.814 1.00 91.31 963 LYS A C 1
ATOM 7571 O O . LYS A 1 963 ? -16.480 -3.227 11.357 1.00 91.31 963 LYS A O 1
ATOM 7576 N N . LYS A 1 964 ? -16.219 -4.899 12.841 1.00 93.69 964 LYS A N 1
ATOM 7577 C CA . LYS A 1 964 ? -15.194 -4.239 13.656 1.00 93.69 964 LYS A CA 1
ATOM 7578 C C . LYS A 1 964 ? -13.955 -5.101 13.882 1.00 93.69 964 LYS A C 1
ATOM 7580 O O . LYS A 1 964 ? -14.048 -6.328 13.866 1.00 93.69 964 LYS A O 1
ATOM 7585 N N . LYS A 1 965 ? -12.810 -4.453 14.101 1.00 93.94 965 LYS A N 1
ATOM 7586 C CA . LYS A 1 965 ? -11.555 -5.073 14.552 1.00 93.94 965 LYS A CA 1
ATOM 7587 C C . LYS A 1 965 ? -10.871 -4.168 15.574 1.00 93.94 965 LYS A C 1
ATOM 7589 O O . LYS A 1 965 ? -10.905 -2.949 15.418 1.00 93.94 965 LYS A O 1
ATOM 7594 N N . ILE A 1 966 ? -10.230 -4.768 16.572 1.00 94.88 966 ILE A N 1
ATOM 7595 C CA . ILE A 1 966 ? -9.393 -4.070 17.547 1.00 94.88 966 ILE A CA 1
ATOM 7596 C C . ILE A 1 966 ? -7.922 -4.476 17.393 1.00 94.88 966 ILE A C 1
ATOM 7598 O O . ILE A 1 966 ? -7.632 -5.628 17.067 1.00 94.88 966 ILE A O 1
ATOM 7602 N N . PHE A 1 967 ? -7.016 -3.526 17.609 1.00 93.38 967 PHE A N 1
ATOM 7603 C CA . PHE A 1 967 ? -5.586 -3.733 17.818 1.00 93.38 967 PHE A CA 1
ATOM 7604 C C . PHE A 1 967 ? -5.240 -3.325 19.244 1.00 93.38 967 PHE A C 1
ATOM 7606 O O . PHE A 1 967 ? -5.641 -2.250 19.688 1.00 93.38 967 PHE A O 1
ATOM 7613 N N . ILE A 1 968 ? -4.507 -4.179 19.952 1.00 91.38 968 ILE A N 1
ATOM 7614 C CA . ILE A 1 968 ? -4.172 -3.977 21.360 1.00 91.38 968 ILE A CA 1
ATOM 7615 C C . ILE A 1 968 ? -2.658 -3.930 21.495 1.00 91.38 968 ILE A C 1
ATOM 7617 O O . ILE A 1 968 ? -1.964 -4.876 21.124 1.00 91.38 968 ILE A O 1
ATOM 7621 N N . PHE A 1 969 ? -2.153 -2.827 22.040 1.00 88.44 969 PHE A N 1
ATOM 7622 C CA . PHE A 1 969 ? -0.728 -2.587 22.207 1.00 88.44 969 PHE A CA 1
ATOM 7623 C C . PHE A 1 969 ? -0.366 -2.592 23.701 1.00 88.44 969 PHE A C 1
ATOM 7625 O O . PHE A 1 969 ? -0.541 -1.577 24.380 1.00 88.44 969 PHE A O 1
ATOM 7632 N N . PRO A 1 970 ? 0.154 -3.709 24.249 1.00 85.56 970 PRO A N 1
ATOM 7633 C CA . PRO A 1 970 ? 0.345 -3.868 25.696 1.00 85.56 970 PRO A CA 1
ATOM 7634 C C . PRO A 1 970 ? 1.402 -2.939 26.300 1.00 85.56 970 PRO A C 1
ATOM 7636 O O . PRO A 1 970 ? 1.361 -2.642 27.491 1.00 85.56 970 PRO A O 1
ATOM 7639 N N . ASN A 1 971 ? 2.331 -2.464 25.469 1.00 80.75 971 ASN A N 1
ATOM 7640 C CA . ASN A 1 971 ? 3.486 -1.675 25.894 1.00 80.75 971 ASN A CA 1
ATOM 7641 C C . ASN A 1 971 ? 3.415 -0.209 25.443 1.00 80.75 971 ASN A C 1
ATOM 7643 O O . ASN A 1 971 ? 4.371 0.536 25.653 1.00 80.75 971 ASN A O 1
ATOM 7647 N N . LEU A 1 972 ? 2.312 0.214 24.816 1.00 82.50 972 LEU A N 1
ATOM 7648 C CA . LEU A 1 972 ? 2.125 1.596 24.378 1.00 82.50 972 LEU A CA 1
ATOM 7649 C C . LEU A 1 972 ? 1.204 2.353 25.337 1.00 82.50 972 LEU A C 1
ATOM 7651 O O . LEU A 1 972 ? 0.247 1.795 25.874 1.00 82.50 972 LEU A O 1
ATOM 7655 N N . GLY A 1 973 ? 1.526 3.633 25.540 1.00 87.69 973 GLY A N 1
ATOM 7656 C CA . GLY A 1 973 ? 0.655 4.607 26.200 1.00 87.69 973 GLY A CA 1
ATOM 7657 C C . GLY A 1 973 ? -0.354 5.187 25.211 1.00 87.69 973 GLY A C 1
ATOM 7658 O O . GLY A 1 973 ? -1.011 4.449 24.491 1.00 87.69 973 GLY A O 1
ATOM 7659 N N . HIS A 1 974 ? -0.415 6.516 25.097 1.00 90.38 974 HIS A N 1
ATOM 7660 C CA . HIS A 1 974 ? -1.310 7.209 24.157 1.00 90.38 974 HIS A CA 1
ATOM 7661 C C . HIS A 1 974 ? -0.812 7.183 22.696 1.00 90.38 974 HIS A C 1
ATOM 7663 O O . HIS A 1 974 ? -0.713 8.218 22.034 1.00 90.38 974 HIS A O 1
ATOM 7669 N N . GLN A 1 975 ? -0.439 6.001 22.195 1.00 84.12 975 GLN A N 1
ATOM 7670 C CA . GLN A 1 975 ? -0.014 5.745 20.812 1.00 84.12 975 GLN A CA 1
ATOM 7671 C C . GLN A 1 975 ? -0.568 4.404 20.305 1.00 84.12 975 GLN A C 1
ATOM 7673 O O . GLN A 1 975 ? -0.965 3.558 21.100 1.00 84.12 975 GLN A O 1
ATOM 7678 N N . VAL A 1 976 ? -0.574 4.213 18.986 1.00 82.31 976 VAL A N 1
ATOM 7679 C CA . VAL A 1 976 ? -0.884 2.941 18.313 1.00 82.31 976 VAL A CA 1
ATOM 7680 C C . VAL A 1 976 ? 0.265 2.601 17.366 1.00 82.31 976 VAL A C 1
ATOM 7682 O O . VAL A 1 976 ? 0.889 3.512 16.824 1.00 82.31 976 VAL A O 1
ATOM 7685 N N . GLY A 1 977 ? 0.572 1.314 17.199 1.00 71.06 977 GLY A N 1
ATOM 7686 C CA . GLY A 1 977 ? 1.674 0.861 16.343 1.00 71.06 977 GLY A CA 1
ATOM 7687 C C . GLY A 1 977 ? 1.354 0.906 14.844 1.00 71.06 977 GLY A C 1
ATOM 7688 O O . GLY A 1 977 ? 0.190 1.006 14.446 1.00 71.06 977 GLY A O 1
ATOM 7689 N N . ASP A 1 978 ? 2.389 0.773 14.013 1.00 71.88 978 ASP A N 1
ATOM 7690 C CA . ASP A 1 978 ? 2.284 0.834 12.546 1.00 71.88 978 ASP A CA 1
ATOM 7691 C C . ASP A 1 978 ? 1.344 -0.235 11.968 1.00 71.88 978 ASP A C 1
ATOM 7693 O O . ASP A 1 978 ? 0.640 0.031 10.993 1.00 71.88 978 ASP A O 1
ATOM 7697 N N . ASP A 1 979 ? 1.237 -1.401 12.612 1.00 71.88 979 ASP A N 1
ATOM 7698 C CA . ASP A 1 979 ? 0.310 -2.479 12.239 1.00 71.88 979 ASP A CA 1
ATOM 7699 C C . ASP A 1 979 ? -1.139 -2.001 12.111 1.00 71.88 979 ASP A C 1
ATOM 7701 O O . ASP A 1 979 ? -1.856 -2.405 11.192 1.00 71.88 979 ASP A O 1
ATOM 7705 N N . PHE A 1 980 ? -1.569 -1.107 13.007 1.00 83.25 980 PHE A N 1
ATOM 7706 C CA . PHE A 1 980 ? -2.904 -0.518 12.963 1.00 83.25 980 PHE A CA 1
ATOM 7707 C C . PHE A 1 980 ? -3.072 0.364 11.717 1.00 83.25 980 PHE A C 1
ATOM 7709 O O . PHE A 1 980 ? -4.056 0.222 10.989 1.00 83.25 980 PHE A O 1
ATOM 7716 N N . GLY A 1 981 ? -2.097 1.234 11.429 1.00 78.19 981 GLY A N 1
ATOM 7717 C CA . GLY A 1 981 ? -2.123 2.113 10.256 1.00 78.19 981 GLY A CA 1
ATOM 7718 C C . GLY A 1 981 ? -2.074 1.332 8.941 1.00 78.19 981 GLY A C 1
ATOM 7719 O O . GLY A 1 981 ? -2.904 1.548 8.053 1.00 78.19 981 GLY A O 1
ATOM 7720 N N . ASN A 1 982 ? -1.159 0.367 8.851 1.00 75.81 982 ASN A N 1
ATOM 7721 C CA . ASN A 1 982 ? -0.992 -0.528 7.708 1.00 75.81 982 ASN A CA 1
ATOM 7722 C C . ASN A 1 982 ? -2.272 -1.325 7.433 1.00 75.81 982 ASN A C 1
ATOM 7724 O O . ASN A 1 982 ? -2.723 -1.411 6.288 1.00 75.81 982 ASN A O 1
ATOM 7728 N N . PHE A 1 983 ? -2.899 -1.869 8.481 1.00 81.50 983 PHE A N 1
ATOM 7729 C CA . PHE A 1 983 ? -4.165 -2.583 8.352 1.00 81.50 983 PHE A CA 1
ATOM 7730 C C . PHE A 1 983 ? -5.294 -1.668 7.871 1.00 81.50 983 PHE A C 1
ATOM 7732 O O . PHE A 1 983 ? -6.030 -2.046 6.956 1.00 81.50 983 PHE A O 1
ATOM 7739 N N . SER A 1 984 ? -5.431 -0.476 8.460 1.00 86.00 984 SER A N 1
ATOM 7740 C CA . SER A 1 984 ? -6.469 0.486 8.081 1.00 86.00 984 SER A CA 1
ATOM 7741 C C . SER A 1 984 ? -6.360 0.878 6.606 1.00 86.00 984 SER A C 1
ATOM 7743 O O . SER A 1 984 ? -7.352 0.784 5.884 1.00 86.00 984 SER A O 1
ATOM 7745 N N . PHE A 1 985 ? -5.165 1.222 6.114 1.00 82.88 985 PHE A N 1
ATOM 7746 C CA . PHE A 1 985 ? -4.973 1.571 4.701 1.00 82.88 985 PHE A CA 1
ATOM 7747 C C . PHE A 1 985 ? -5.152 0.386 3.753 1.00 82.88 985 PHE A C 1
ATOM 7749 O O . PHE A 1 985 ? -5.728 0.552 2.679 1.00 82.88 985 PHE A O 1
ATOM 7756 N N . LYS A 1 986 ? -4.732 -0.821 4.147 1.00 78.69 986 LYS A N 1
ATOM 7757 C CA . LYS A 1 986 ? -4.997 -2.034 3.366 1.00 78.69 986 LYS A CA 1
ATOM 7758 C C . LYS A 1 986 ? -6.500 -2.261 3.200 1.00 78.69 986 LYS A C 1
ATOM 7760 O O . LYS A 1 986 ? -6.988 -2.352 2.080 1.00 78.69 986 LYS A O 1
ATOM 7765 N N . MET A 1 987 ? -7.245 -2.240 4.307 1.00 83.31 987 MET A N 1
ATOM 7766 C CA . MET A 1 987 ? -8.703 -2.371 4.291 1.00 83.31 987 MET A CA 1
ATOM 7767 C C . MET A 1 987 ? -9.365 -1.322 3.386 1.00 83.31 987 MET A C 1
ATOM 7769 O O . MET A 1 987 ? -10.317 -1.648 2.682 1.00 83.31 987 MET A O 1
ATOM 7773 N N . VAL A 1 988 ? -8.870 -0.082 3.393 1.00 87.69 988 VAL A N 1
ATOM 7774 C CA . VAL A 1 988 ? -9.357 1.003 2.528 1.00 87.69 988 VAL A CA 1
ATOM 7775 C C . VAL A 1 988 ? -9.088 0.709 1.055 1.00 87.69 988 VAL A C 1
ATOM 7777 O O . VAL A 1 988 ? -10.029 0.728 0.264 1.00 87.69 988 VAL A O 1
ATOM 7780 N N . ASN A 1 989 ? -7.847 0.380 0.691 1.00 81.75 989 ASN A N 1
ATOM 7781 C CA . ASN A 1 989 ? -7.475 0.080 -0.693 1.00 81.75 989 ASN A CA 1
ATOM 7782 C C . ASN A 1 989 ? -8.297 -1.085 -1.259 1.00 81.75 989 ASN A C 1
ATOM 7784 O O . ASN A 1 989 ? -8.836 -0.995 -2.362 1.00 81.75 989 ASN A O 1
ATOM 7788 N N . ASP A 1 990 ? -8.464 -2.148 -0.470 1.00 77.00 990 ASP A N 1
ATOM 7789 C CA . ASP A 1 990 ? -9.225 -3.334 -0.860 1.00 77.00 990 ASP A CA 1
ATOM 7790 C C . ASP A 1 990 ? -10.729 -3.070 -1.007 1.00 77.00 990 ASP A C 1
ATOM 7792 O O . ASP A 1 990 ? -11.380 -3.656 -1.876 1.00 77.00 990 ASP A O 1
ATOM 7796 N N . ASN A 1 991 ? -11.296 -2.211 -0.155 1.00 83.50 991 ASN A N 1
ATOM 7797 C CA . ASN A 1 991 ? -12.709 -1.838 -0.211 1.00 83.50 991 ASN A CA 1
ATOM 7798 C C . ASN A 1 991 ? -13.024 -0.872 -1.351 1.00 83.50 991 ASN A C 1
ATOM 7800 O O . ASN A 1 991 ? -14.097 -0.977 -1.937 1.00 83.50 991 ASN A O 1
ATOM 7804 N N . PHE A 1 992 ? -12.142 0.095 -1.600 1.00 87.25 992 PHE A N 1
ATOM 7805 C CA . PHE A 1 992 ? -12.368 1.160 -2.579 1.00 87.25 992 PHE A CA 1
ATOM 7806 C C . PHE A 1 992 ? -11.859 0.794 -3.974 1.00 87.25 992 PHE A C 1
ATOM 7808 O O . PHE A 1 992 ? -12.131 1.511 -4.931 1.00 87.25 992 PHE A O 1
ATOM 7815 N N . GLY A 1 993 ? -11.154 -0.332 -4.115 1.00 76.94 993 GLY A N 1
ATOM 7816 C CA . GLY A 1 993 ? -10.653 -0.791 -5.406 1.00 76.94 993 GLY A CA 1
ATOM 7817 C C . GLY A 1 993 ? -9.489 0.052 -5.933 1.00 76.94 993 GLY A C 1
ATOM 7818 O O . GLY A 1 993 ? -9.414 0.305 -7.134 1.00 76.94 993 GLY A O 1
ATOM 7819 N N . LEU A 1 994 ? -8.626 0.531 -5.033 1.00 70.38 994 LEU A N 1
ATOM 7820 C CA . LEU A 1 994 ? -7.487 1.387 -5.365 1.00 70.38 994 LEU A CA 1
ATOM 7821 C C . LEU A 1 994 ? -6.271 0.514 -5.731 1.00 70.38 994 LEU A C 1
ATOM 7823 O O . LEU A 1 994 ? -5.723 -0.168 -4.856 1.00 70.38 994 LEU A O 1
ATOM 7827 N N . PHE A 1 995 ? -5.885 0.508 -7.020 1.00 55.28 995 PHE A N 1
ATOM 7828 C CA . PHE A 1 995 ? -4.860 -0.372 -7.620 1.00 55.28 995 PHE A CA 1
ATOM 7829 C C . PHE A 1 995 ? -3.874 0.357 -8.530 1.00 55.28 995 PHE A C 1
ATOM 7831 O O . PHE A 1 995 ? -4.322 1.010 -9.500 1.00 55.28 995 PHE A O 1
#

InterPro domains:
  IPR008391 Acetyl xylan esterase domain [PF05448] (141-426)
  IPR008391 Acetyl xylan esterase domain [PF05448] (695-980)
  IPR029058 Alpha/Beta hydrolase fold [G3DSA:3.40.50.1820] (135-431)
  IPR029058 Alpha/Beta hydrolase fold [G3DSA:3.40.50.1820] (685-984)
  IPR029058 Alpha/Beta hydrolase fold [SSF53474] (140-422)
  IPR029058 Alpha/Beta hydrolase fold [SSF53474] (694-977)
  IPR039069 Carbohydrate esterase 7 family [PTHR40111] (697-982)

Sequence (995 aa):
MKLRFTLPIIWLLVLILQIAIGNRLMAQAPRQRSNAAPEVVMTEHPLKKDAIFKADSVIGYHINLQSSYKTSQKGTLSYLISTPRGKLINQKIISVNLDANATKTVYVEIPAQKTGFYKVDFMLNLPDYDDTVRRVFGVDIYTIKSNHLKPADFSQFWRSAKAQLAQVPPAFKVTEQPDRAQRDYKVYLVEMKSLGNITVRGWMTIPKNKKLNEKLPVYMVLPGYGANLDPIPGVPNFACIALNVRGLGNSRDVVNPSKEDFITYNIHDKNKYILRGAIMDCERMLDFISGNADLDAKSIFVTGGSMGGYLSLVLAGLDNRVAMVAADNPTFSDFRWTVGYGTFPMSAILNFAKLKRLNAEQVLTTLDYFDLKNFMPTVKANVLMAIGLLDNFAPPNTELVAYNSISSTKKLFIYSNLGHEIDQSLGSFKAAWLYNGFHMFNRVTALGQNEPTEALADTATDDDNSTRDNSLRPIGMVGHPGAKNAEFSSKSAIYYNIDLKNNFDKLQKGMLSCEIMTVDNQFISLTSVAVKLAPKALSQIRINLPSQSAGKYKANFILRTGDYTDTLRRIFRVDAAAPARQAEQRSPDENETVSLTELPGNKEAIFKSSGNIFYNLDLKNHFNTRQQGKVSCEVSSMDGKSLSTSSFDVDLAGKASKQVHINLPAQLPGFYKVNFMINVNDYDDTVRRVFGVDIYNINSKHPKPADFDEFWATAKKELSGIEPRFRMIEKPELSKDGDHVFLIEMQSIGNLTVRGWMTLPKDRRRNQKLPVYIALPGYGANLKPIHDMFDFAALALNVRGLGNSNDVLKVGREEFLTKDITNRDKYILRGAIMDCVRMMDFVYSRPECDATSIFVNGGSMGGYLSLVLASLDSRVTICSAGNPAFSDWREMVGRNEFPMGSIQNYARQNDEDFNKILNNLDYFDLKNFVDAIKCKSVVGIGLLDVLAPPNTELPAYNNIKGKKKIFIFPNLGHQVGDDFGNFSFKMVNDNFGLF

Mean predicted aligned error: 17.31 Å

Foldseek 3Di:
DDDDDDDPPPVVVVVVVVVVVVVVPPDPPPDPPPDDDKAKDWDKDWPDNLQEEALPDKTKIKIKIFTQAQAKWKDWKKKWKAALLRHTDDMDIDIDIGGHRDIDIDMDTDHGDDFDKIKMWIWTDTPVDIDIDIFMHGYPLLPFADPDDFDPCLVVVLVVLVVQFVPADFPWDWAWDVVPDDPFKTKIKIWTQGRVRAIWIKMKIDGPPQDVQAAAFEAEFFDAQQDADDHDPDDPRHIYIYTAFQCHHPNCPPPPDDSLCLQVQVLLDLVRRRVSRRLRSVVSVLVVQVPDSNHDLQRYEQEYAACRLLSQLLNLLSDVSHAAYEYELYAQAPLVVCVSSCDPPNVSNVVVCVVVVHDPVSSVVSSSSSHSLSSQLRHAHAYEYEHECQESRRHVSRVSNNVSNHPYHYDYHRHRHDYSDDDPVVVVVVSLVSCLSVLVVVVVVVVVPPDDDDDDPDPDPDDDDQDDPCLPDQKDKDKDWPDPVQEAELPDWTKIWIKIFRQAQAKWWWKWKKWKAAPVRHTDDMWIDIDIHGHRDIDIDMTTDDRDDFHKIKIWTWTDTSVDIDIDIDMHGYDYDDDDDDDDDDDDDPQFAKDKDKDWPDNLLEEELPDWTKIKIKIWGRAQAKWWDKKKKWKAAPLRHTDDMDIDIDIAHHRGIDIDMDTDHRDDFHKIKMWTWDDTPVYIDIDIFMHGYPLLPFADPDDFDPCLVVLLVVQLVQFVPDDFPWDWAWDVVQADPFWTKTKIWTQGPVRQIWIKMWIATPPDDDLAAAFEEEFFDAQQDADDDDPDPHRYRYIYTDFQCHHPNCVRPPADSLCLQVVVLLDLNRRRVSRRLRSLVSVLVVLVVDSNHDLQQYEQEYEACSLLSQLLSLLSDVSHAEGEYELHALFPLVVCPPPCDPPNVSLVVVCVVVVHDSVSSVVSSSSSHLLNRQLSHAHEYEYEYECQEPRRHSSRVSNNQSSHPHHYDYHRHGPDYRDGDVVSVVVRVSVSSSVVVPD

Radius of gyration: 33.67 Å; Cα contacts (8 Å, |Δi|>4): 2166; chains: 1; bounding box: 80×81×94 Å

Secondary structure (DSSP, 8-state):
--------SHHHHHHHHHHHHHTTTS-------TTPPP-EEEEEEESSTT-EE-TTS-EEEEEEEEE--SS-EEEEEEEEEE-TT--EEEEEEEEEEE-TT-EEEEEEEE----SEEEEEEEEEEETTEEEEEEEEEEESGGG---SSPPPTTHHHHHHHHHHHHHTS----EEEE-GGG--SSEEEEEEEEEETTTEEEEEEEEEETTPPTTPPEEEEEE---TT--PPPPPPPTTSEEEEEE-TTSGGG-SS----TTTGGGTTTT-TTT-HHHHHHHHHHHHHHHHHH-TTEEEEEEEEEEETHHHHHHHHHHHH-TTEEEEEEES---S-HHHHTTT--TTHHHHHHHHHHTT--HHHHHHHHTTT-GGGTGGG--SEEEEEEETT-SSS-HHHHHHHHHT--SSEEEEEETT-SS---THHHHHHHHHHHHHTTHHHHHHHHTTTS-------------TTS--TTSSSEEEEEEESSGGGEEETTSPEEEEEEEEE-SSS-EEEEEEEEEEETT--EEEEEEEEEEE-TT-EEEEEEEEPP--SEEEEEEEEEEETTEEEEEEEEEEEEPPPPP---------TT--EEEEEEESSTTSEE-TTS-EEEEEEEEE-SSS-EEEEEEEEEEETT--EEEEEEEEEEE-TT-EEEEEEEEPP--SEEEEEEEEEEETTEEEEEEEEEEESGGG---SSPPPTTHHHHHHHHHHHHHTS----EEEE-GGG--TTEEEEEEEEEETTTEEEEEEEEEETTPPTT--EEEEEE-PPTT----PPP--TTSEEEEEE-TTSGGGTTTS---TTHHHHTTTT-TTT-HHHHHHHHHHHHHHHHHH-TTEEEEEEEEEEETHHHHHHHHHHHH-TT-SEEEEES--S--GGGGTT--STTHHHHHHHHHHHT--HHHHHHHHGGG-GGGTGGG--SEEEEEEETT-SSS-HHHHHHHHHH--SSEEEEEETT-SS---HHHHHHHHHHHHHHHT--

Organism: NCBI:txid714943

pLDDT: mean 86.74, std 17.46, range [22.97, 98.88]